Protein AF-0000000077531719 (afdb_homodimer)

Radius of gyration: 36.02 Å; Cα contacts (8 Å, |Δi|>4): 2587; chains: 2; bounding box: 90×114×97 Å

Nearest PDB structures (foldseek):
  4jne-assembly1_B  TM=6.162E-01  e=8.794E-23  Escherichia coli K-12
  5mb9-assembly1_A  TM=5.571E-01  e=6.504E-18  Thermochaetoides thermophila DSM 1495
  6w6e-assembly1_I  TM=7.374E-01  e=1.722E-14  Mycobacterium tuberculosis
  3i33-assembly1_A  TM=6.968E-01  e=6.895E-14  Homo sapiens
  7nhn-assembly1_R  TM=3.458E-01  e=5.278E+00  Listeria monocytogenes EGD-e

InterPro domains:
  IPR043129 ATPase, nucleotide binding domain [SSF53067] (8-414)

Organism: Fusarium solani (NCBI:txid169388)

Sequence (1212 aa):
MEEQPDLAISVDLGTTFTGVAWMRRGAPIQIVSDWPGSDDRGDRKVPTTLIYNADGSISSWGFMCADDDDTSPSKTRRDFFKIFLDPDMLAGAQQQGLSNAPRSVDEARQFVSDYLRKVYAHLKDSIEMRMGIKHVGGWKSMAVTFLFSVPTTWTSMAITNVFKGAIHDAGFGTEGPRHSALVDLTESEAAAVATLKTGAIDLKTNNIFLTVDAGGGTTDLALMRVTSTDANFPQMSPVAAVSGVGVGSSLIDRAFARLVAQRLAANPDFKLPIDFAARMARSPGFKSVKHKFGERVYMQQVYRILMEGVGYDVNHAGLQIENGRMLFSLQEIQALFDVQIEAITRRIIERLNWLTEKGHREQVEYIILSGGLGSSAYVREMLQQHLTSLQHPNARNIIVIPSQEPQLVVARGILENKRQMMEPGNKSVLSNWIARASYGVIVQEVYSPAKHFDEDVRVDPFERGKKWAINQIQWLIKKGDKVSPDAPIVHSFEIRLKEGDTTRAWDAEIVVSNNESDWLPRSLRQAGAMKLCSVKSNLAGIQQHQLVLKEKRGTCFRRGVRFYICRFDVRVIVAPADLRFELWFGGTKFSGNHQPIAVQWNAAGEMEEQPDLAISVDLGTTFTGVAWMRRGAPIQIVSDWPGSDDRGDRKVPTTLIYNADGSISSWGFMCADDDDTSPSKTRRDFFKIFLDPDMLAGAQQQGLSNAPRSVDEARQFVSDYLRKVYAHLKDSIEMRMGIKHVGGWKSMAVTFLFSVPTTWTSMAITNVFKGAIHDAGFGTEGPRHSALVDLTESEAAAVATLKTGAIDLKTNNIFLTVDAGGGTTDLALMRVTSTDANFPQMSPVAAVSGVGVGSSLIDRAFARLVAQRLAANPDFKLPIDFAARMARSPGFKSVKHKFGERVYMQQVYRILMEGVGYDVNHAGLQIENGRMLFSLQEIQALFDVQIEAITRRIIERLNWLTEKGHREQVEYIILSGGLGSSAYVREMLQQHLTSLQHPNARNIIVIPSQEPQLVVARGILENKRQMMEPGNKSVLSNWIARASYGVIVQEVYSPAKHFDEDVRVDPFERGKKWAINQIQWLIKKGDKVSPDAPIVHSFEIRLKEGDTTRAWDAEIVVSNNESDWLPRSLRQAGAMKLCSVKSNLAGIQQHQLVLKEKRGTCFRRGVRFYICRFDVRVIVAPADLRFELWFGGTKFSGNHQPIAVQWNAAGE

Foldseek 3Di:
DPDFFQKEKEWEDDQFKIWIWMAGFPGDIGACQQDPQDDPSRHRIWTLKFKAFLVGHTDDGTNVVVVVPCPPPGIAMAGRLLVVLDVVVLVVCVVVPPPRGDPHNVRSLVSLLVRLLVVVVVCQVVVQVVVVCPVVPGCQATQYEYEYAAALACLDLLSVVSNVVSNVSSPAQPRHPNTYYDYFYHLQLLLVLLQLLVCPDPDDAQAWAWEWQAAAFKIKIFIKGWHDNPNLFTAIATPDAIDMDGFHCVQLLVLQLVVLVVLCVVPVVDDDDPCQSNVQSVDPQVVVCLQCPQPPVPDDQKRWGARPPFAQPDDDVSQCDHRRTGIDGSVRSVVSVVVRLVVSLVVVVVVLVVCVVVPHQAAHAEYEFAYRNSNHNNSQVVSQVVQCVVCRRRHNNYHYHYDDNRHCSNNSSRVSQSSSCPDPVNAGNHQWHFRQWWKWWWDKAWDDCVVAVPFDKDADPQDPPTIIGGQFIDIQGHGGDIDGQVDWGKDKDKDKAADPDQFQKDKIWMKIFNDHRVDDDGGPVDPGIDTFKIKIAHPNLDDPVLWAWDWAPDDPPDHIGIITMAMWMWTWRDHNSDIDIFIGHPNHTDPSDPDRIDIGTDNPPD/DPDFFQKEKEWEDDQFKIWIWMDGFPGDIGAQQQDPQDDPSRHRIWTLKWKAFLVGHTDDGTNVVVVVPCPPPGIDMAGRLLVVLDVVVLVVCVVVPPPRGDPHNVRSLVSLLVRLLVVVVVCQVVVQVVVVCPVVPGCQATQYEYEYAAALACLDLLSVVSNVVSNVSSPAQPRHPNTYYDYFYHLQLLLVLLQLLVCPDPDDAQAWAWEWQAAAFKIKIFIKGWHDNPNLFTAIATPDAIDMDGFHCVQLLVLQLVVLVVLCVVPVVDDDDPCQSNVQSVDPQVVVCLQCPQPPVPDDQKRWGARPPFAQPDDDVSQCDHRRTGIDGSVRSVVSVVVRLVVSLVVVVVVLVVCVVVPHQAAHAEYEFAYRNSNHNNSQVVSQVVQCVVCRRRHNNYHYHYDDHRHCSNNSSRVSQSSSCPDPVNAGNHQWHFRQWWKWWWDKAWDDCVVAVPFDKDADPQDPPTIIGGQFIDIQDHGGDIGGQVDWGKDKDKDKAADPDQFQKDKIWMKIFNDHRVDDDGGPVDPGIDTFKIKIAHPNLDDPVLWAWDWAPDDPPDHIGIITMAMWMWTWRDHNSDIDIFIGHPNHTDPSDPDRIDIGTDNPPD

pLDDT: mean 87.87, std 9.48, range [34.75, 98.75]

Solvent-accessible surface area (backbone atoms only — not comparable to full-atom values): 63157 Å² total; per-residue (Å²): 125,83,80,77,49,49,32,42,35,21,41,29,79,36,44,48,41,30,25,38,24,36,28,42,66,92,32,57,81,42,72,51,25,76,55,70,63,37,54,67,58,54,46,55,54,39,44,39,38,40,27,27,37,75,87,67,48,78,69,37,43,31,42,37,40,78,75,45,72,66,77,41,85,56,40,47,73,42,54,50,41,63,58,25,46,38,60,68,54,37,51,52,39,54,73,72,58,49,84,69,56,64,98,41,47,66,49,15,33,48,53,49,14,55,51,44,28,54,50,47,56,48,48,53,55,52,52,24,42,46,36,68,30,57,88,72,69,40,66,45,85,39,32,33,37,37,36,28,49,39,60,46,67,65,79,48,64,52,44,49,50,51,50,50,49,21,44,47,73,28,47,54,34,61,84,20,94,50,26,36,63,46,63,48,39,28,38,30,56,13,34,44,43,28,55,63,66,43,43,56,47,89,71,50,67,66,40,27,36,34,34,37,37,22,20,38,48,35,27,22,35,29,43,35,28,29,69,34,66,45,88,84,62,40,25,28,32,58,77,48,70,67,39,47,45,86,45,32,43,51,57,33,38,50,47,48,19,47,54,47,42,53,42,45,67,75,38,72,86,63,84,66,66,91,61,44,31,59,49,47,42,68,26,70,49,44,41,30,49,63,43,31,41,55,36,77,92,63,63,52,68,63,45,73,30,69,37,86,86,47,41,54,80,40,66,38,77,90,63,34,27,53,48,20,16,38,54,40,45,43,66,60,56,47,54,43,48,47,62,55,50,50,53,53,50,50,54,52,49,51,54,50,49,49,37,53,76,72,66,50,78,65,53,35,45,36,34,36,24,17,20,63,43,28,64,20,49,36,52,47,52,51,50,39,52,54,46,54,72,60,50,40,90,44,27,64,73,49,42,68,28,54,44,78,61,26,74,46,26,39,18,48,6,48,48,52,35,50,54,39,34,69,36,95,81,52,45,51,33,56,56,34,42,48,35,83,42,18,36,26,34,56,38,71,38,76,58,38,70,90,80,41,67,90,52,56,70,43,73,44,91,83,44,84,91,42,44,27,25,48,54,24,45,48,71,77,41,43,32,65,38,78,42,36,78,89,55,61,47,75,42,78,46,77,43,78,35,54,79,83,62,73,81,40,66,45,75,42,42,33,30,36,24,79,46,55,63,90,63,59,54,60,31,71,86,39,76,63,62,40,75,42,31,37,39,37,38,55,43,70,70,61,54,75,86,76,35,44,78,43,74,46,81,38,58,102,89,42,83,48,55,61,33,32,38,43,67,36,31,42,32,39,38,66,47,84,57,36,79,44,78,44,44,27,44,90,90,33,73,49,67,75,47,98,62,30,62,42,77,48,70,46,67,76,89,118,125,84,81,77,49,48,32,41,35,21,39,30,81,37,44,48,42,28,25,39,23,36,30,41,67,95,31,56,81,40,71,52,23,75,53,69,63,33,49,70,51,53,47,55,52,38,44,39,39,40,28,26,37,76,87,68,45,78,68,36,45,31,42,38,40,77,73,47,69,68,75,44,86,53,42,47,74,43,58,50,42,62,59,25,46,36,62,67,54,37,51,53,41,55,72,71,60,48,84,69,56,64,99,40,46,66,51,15,34,48,54,48,15,56,51,45,28,55,51,46,54,49,48,54,55,52,51,24,43,45,37,68,29,56,90,74,68,40,66,45,87,39,33,34,36,36,37,28,49,40,60,47,67,62,78,49,64,53,44,48,49,50,48,51,50,23,44,47,72,27,47,54,33,59,83,19,93,50,26,36,62,43,62,46,39,27,39,30,57,13,35,44,44,28,54,63,67,44,43,57,46,89,70,49,66,67,40,28,35,34,33,38,37,23,21,38,47,35,27,22,34,29,41,35,28,29,69,34,66,45,88,85,63,42,25,27,31,58,76,49,67,67,39,47,45,86,44,33,44,49,56,34,39,51,48,47,18,48,55,47,41,52,42,46,68,74,38,73,86,64,85,65,66,89,60,44,33,58,49,48,43,69,27,69,47,44,42,29,49,64,45,32,41,56,35,77,93,63,64,53,68,63,45,74,31,68,37,86,82,48,42,54,79,41,66,36,77,89,64,34,27,53,50,20,16,37,55,41,44,42,67,59,56,47,54,44,49,46,60,55,48,50,54,54,49,49,54,51,50,51,53,51,49,48,38,53,74,73,66,51,78,65,52,35,46,36,35,37,23,17,18,64,44,29,63,20,48,37,52,46,51,50,51,39,52,53,47,54,71,59,50,40,90,43,27,64,76,48,42,68,27,55,44,79,61,27,74,46,26,40,19,48,7,48,47,53,34,50,52,40,36,69,37,95,81,52,45,51,33,56,55,34,41,49,34,84,40,20,35,27,36,56,37,70,39,77,56,38,71,90,81,41,68,92,50,56,72,44,73,44,89,82,42,86,90,44,45,28,25,49,55,24,46,49,71,78,42,43,32,66,37,78,42,36,77,88,53,61,46,74,44,79,46,77,42,78,33,55,80,84,61,74,79,41,64,45,77,42,42,31,29,36,26,78,46,56,62,91,62,59,51,59,31,71,87,38,76,62,61,40,74,41,30,36,39,35,38,54,42,68,70,63,53,74,86,76,35,45,78,44,74,46,79,40,58,101,86,40,82,49,54,61,33,32,39,44,66,36,33,43,31,39,38,66,47,84,57,36,79,43,78,44,45,27,44,90,89,32,75,50,67,74,46,98,62,30,62,42,76,47,70,46,70,76,91,119

Structure (mmCIF, N/CA/C/O backbone):
data_AF-0000000077531719-model_v1
#
loop_
_entity.id
_entity.type
_entity.pdbx_description
1 polymer 'Hsp70 protein'
#
loop_
_atom_site.group_PDB
_atom_site.id
_atom_site.type_symbol
_atom_site.label_atom_id
_atom_site.label_alt_id
_atom_site.label_comp_id
_atom_site.label_asym_id
_atom_site.label_entity_id
_atom_site.label_seq_id
_atom_site.pdbx_PDB_ins_code
_atom_site.Cartn_x
_atom_site.Cartn_y
_atom_site.Cartn_z
_atom_site.occupancy
_atom_site.B_iso_or_equiv
_atom_site.auth_seq_id
_atom_site.auth_comp_id
_atom_site.auth_asym_id
_atom_site.auth_atom_id
_atom_site.pdbx_PDB_model_num
ATOM 1 N N . MET A 1 1 ? 28.531 11.219 16.344 1 41.28 1 MET A N 1
ATOM 2 C CA . MET A 1 1 ? 27.594 10.922 15.266 1 41.28 1 MET A CA 1
ATOM 3 C C . MET A 1 1 ? 26.266 10.438 15.812 1 41.28 1 MET A C 1
ATOM 5 O O . MET A 1 1 ? 26.219 9.703 16.797 1 41.28 1 MET A O 1
ATOM 9 N N . GLU A 1 2 ? 25.266 11.18 15.578 1 58 2 GLU A N 1
ATOM 10 C CA . GLU A 1 2 ? 23.953 10.773 16.094 1 58 2 GLU A CA 1
ATOM 11 C C . GLU A 1 2 ? 23.672 9.305 15.781 1 58 2 GLU A C 1
ATOM 13 O O . GLU A 1 2 ? 24 8.82 14.695 1 58 2 GLU A O 1
ATOM 18 N N . GLU A 1 3 ? 23.406 8.531 16.766 1 75.81 3 GLU A N 1
ATOM 19 C CA . GLU A 1 3 ? 23.125 7.105 16.625 1 75.81 3 GLU A CA 1
ATOM 20 C C . GLU A 1 3 ? 22 6.855 15.633 1 75.81 3 GLU A C 1
ATOM 22 O O . GLU A 1 3 ? 20.938 7.492 15.711 1 75.81 3 GLU A O 1
ATOM 27 N N . GLN A 1 4 ? 22.344 6.141 14.617 1 88.75 4 GLN A N 1
ATOM 28 C CA . GLN A 1 4 ? 21.344 5.758 13.633 1 88.75 4 GLN A CA 1
ATOM 29 C C . GLN A 1 4 ? 20.312 4.816 14.242 1 88.75 4 GLN A C 1
ATOM 31 O O . GLN A 1 4 ? 20.656 3.896 14.992 1 88.75 4 GLN A O 1
ATOM 36 N N . PRO A 1 5 ? 19.109 5.105 14.016 1 94.81 5 PRO A N 1
ATOM 37 C CA . PRO A 1 5 ? 18.078 4.25 14.609 1 94.81 5 PRO A CA 1
ATOM 38 C C . PRO A 1 5 ? 18.016 2.865 13.961 1 94.81 5 PRO A C 1
ATOM 40 O O . PRO A 1 5 ? 18.281 2.727 12.766 1 94.81 5 PRO A O 1
ATOM 43 N N . ASP A 1 6 ? 17.656 1.848 14.789 1 95.5 6 ASP A N 1
ATOM 44 C CA . ASP A 1 6 ? 17.375 0.508 14.281 1 95.5 6 ASP A CA 1
ATOM 45 C C . ASP A 1 6 ? 16.031 0.477 13.539 1 95.5 6 ASP A C 1
ATOM 47 O O . ASP A 1 6 ? 15.875 -0.271 12.578 1 95.5 6 ASP A O 1
ATOM 51 N N . LEU A 1 7 ? 15.156 1.205 14.062 1 96.56 7 LEU A N 1
ATOM 52 C CA . LEU A 1 7 ? 13.781 1.271 13.57 1 96.56 7 LEU A CA 1
ATOM 53 C C . LEU A 1 7 ? 13.305 2.717 13.492 1 96.56 7 LEU A C 1
ATOM 55 O O . LEU A 1 7 ? 13.414 3.469 14.461 1 96.56 7 LEU A O 1
ATOM 59 N N . ALA A 1 8 ? 12.891 3.16 12.312 1 97.69 8 ALA A N 1
ATOM 60 C CA . ALA A 1 8 ? 12.289 4.473 12.109 1 97.69 8 ALA A CA 1
ATOM 61 C C . ALA A 1 8 ? 10.812 4.344 11.742 1 97.69 8 ALA A C 1
ATOM 63 O O . ALA A 1 8 ? 10.445 3.523 10.898 1 97.69 8 ALA A O 1
ATOM 64 N N . ILE A 1 9 ? 9.945 5.07 12.398 1 98.5 9 ILE A N 1
ATOM 65 C CA . ILE A 1 9 ? 8.5 5.043 12.18 1 98.5 9 ILE A CA 1
ATOM 66 C C . ILE A 1 9 ? 8 6.457 11.891 1 98.5 9 ILE A C 1
ATOM 68 O O . ILE A 1 9 ? 8.297 7.391 12.641 1 98.5 9 ILE A O 1
ATOM 72 N N . SER A 1 10 ? 7.348 6.648 10.789 1 98.56 10 SER A N 1
ATOM 73 C CA . SER A 1 10 ? 6.777 7.953 10.461 1 98.56 10 SER A CA 1
ATOM 74 C C . SER A 1 10 ? 5.266 7.961 10.664 1 98.56 10 SER A C 1
ATOM 76 O O . SER A 1 10 ? 4.582 7.004 10.297 1 98.56 10 SER A O 1
ATOM 78 N N . VAL A 1 11 ? 4.75 8.984 11.25 1 98.25 11 VAL A N 1
ATOM 79 C CA . VAL A 1 11 ? 3.324 9.148 11.508 1 98.25 11 VAL A CA 1
ATOM 80 C C . VAL A 1 11 ? 2.83 10.445 10.859 1 98.25 11 VAL A C 1
ATOM 82 O O . VAL A 1 11 ? 3.307 11.531 11.195 1 98.25 11 VAL A O 1
ATOM 85 N N . ASP A 1 12 ? 1.963 10.375 9.938 1 96.75 12 ASP A N 1
ATOM 86 C CA . ASP A 1 12 ? 1.23 11.5 9.367 1 96.75 12 ASP A CA 1
ATOM 87 C C . ASP A 1 12 ? -0.166 11.609 9.969 1 96.75 12 ASP A C 1
ATOM 89 O O . ASP A 1 12 ? -1.107 10.969 9.5 1 96.75 12 ASP A O 1
ATOM 93 N N . LEU A 1 13 ? -0.261 12.398 10.961 1 97 13 LEU A N 1
ATOM 94 C CA . LEU A 1 13 ? -1.559 12.641 11.586 1 97 13 LEU A CA 1
ATOM 95 C C . LEU A 1 13 ? -2.426 13.531 10.703 1 97 13 LEU A C 1
ATOM 97 O O . LEU A 1 13 ? -2.25 14.75 10.68 1 97 13 LEU A O 1
ATOM 101 N N . GLY A 1 14 ? -3.398 12.898 10.07 1 93.31 14 GLY A N 1
ATOM 102 C CA . GLY A 1 14 ? -4.266 13.664 9.195 1 93.31 14 GLY A CA 1
ATOM 103 C C . GLY A 1 14 ? -5.516 14.172 9.898 1 93.31 14 GLY A C 1
ATOM 104 O O . GLY A 1 14 ? -5.863 13.703 10.984 1 93.31 14 GLY A O 1
ATOM 105 N N . THR A 1 15 ? -6.145 15.117 9.219 1 91.94 15 THR A N 1
ATOM 106 C CA . THR A 1 15 ? -7.395 15.656 9.742 1 91.94 15 THR A CA 1
ATOM 107 C C . THR A 1 15 ? -8.484 14.586 9.734 1 91.94 15 THR A C 1
ATOM 109 O O . THR A 1 15 ? -9.25 14.469 10.688 1 91.94 15 THR A O 1
ATOM 112 N N . THR A 1 16 ? -8.531 13.797 8.672 1 92.5 16 THR A N 1
ATOM 113 C CA . THR A 1 16 ? -9.586 12.797 8.547 1 92.5 16 THR A CA 1
ATOM 114 C C . THR A 1 16 ? -9.023 11.391 8.734 1 92.5 16 THR A C 1
ATOM 116 O O . THR A 1 16 ? -9.688 10.531 9.312 1 92.5 16 THR A O 1
ATOM 119 N N . PHE A 1 17 ? -7.824 11.203 8.164 1 94 17 PHE A N 1
ATOM 120 C CA . PHE A 1 17 ? -7.203 9.883 8.266 1 94 17 PHE A CA 1
ATOM 121 C C . PHE A 1 17 ? -5.73 10.016 8.633 1 94 17 PHE A C 1
ATOM 123 O O . PHE A 1 17 ? -5.07 10.984 8.258 1 94 17 PHE A O 1
ATOM 130 N N . THR A 1 18 ? -5.227 9.016 9.328 1 96.75 18 THR A N 1
ATOM 131 C CA . THR A 1 18 ? -3.832 8.953 9.75 1 96.75 18 THR A CA 1
ATOM 132 C C . THR A 1 18 ? -3.104 7.805 9.07 1 96.75 18 THR A C 1
ATOM 134 O O . THR A 1 18 ? -3.639 6.695 8.969 1 96.75 18 THR A O 1
ATOM 137 N N . GLY A 1 19 ? -1.949 8.094 8.469 1 96.19 19 GLY A N 1
ATOM 138 C CA . GLY A 1 19 ? -1.115 7.078 7.84 1 96.19 19 GLY A CA 1
ATOM 139 C C . GLY A 1 19 ? 0.219 6.891 8.539 1 96.19 19 GLY A C 1
ATOM 140 O O . GLY A 1 19 ? 0.79 7.848 9.062 1 96.19 19 GLY A O 1
ATOM 141 N N . VAL A 1 20 ? 0.717 5.617 8.602 1 97.69 20 VAL A N 1
ATOM 142 C CA . VAL A 1 20 ? 1.971 5.301 9.281 1 97.69 20 VAL A CA 1
ATOM 143 C C . VAL A 1 20 ? 2.822 4.395 8.391 1 97.69 20 VAL A C 1
ATOM 145 O O . VAL A 1 20 ? 2.301 3.486 7.738 1 97.69 20 VAL A O 1
ATOM 148 N N . ALA A 1 21 ? 4.047 4.691 8.297 1 97.25 21 ALA A N 1
ATOM 149 C CA . ALA A 1 21 ? 5.043 3.83 7.664 1 97.25 21 ALA A CA 1
ATOM 150 C C . ALA A 1 21 ? 6.199 3.535 8.617 1 97.25 21 ALA A C 1
ATOM 152 O O . ALA A 1 21 ? 6.379 4.234 9.617 1 97.25 21 ALA A O 1
ATOM 153 N N . TRP A 1 22 ? 6.93 2.49 8.406 1 97.38 22 TRP A N 1
ATOM 154 C CA . TRP A 1 22 ? 8.086 2.166 9.227 1 97.38 22 TRP A CA 1
ATOM 155 C C . TRP A 1 22 ? 9.172 1.475 8.406 1 97.38 22 TRP A C 1
ATOM 157 O O . TRP A 1 22 ? 8.906 0.997 7.301 1 97.38 22 TRP A O 1
ATOM 167 N N . MET A 1 23 ? 10.391 1.499 8.852 1 95.31 23 MET A N 1
ATOM 168 C CA . MET A 1 23 ? 11.516 0.891 8.141 1 95.31 23 MET A CA 1
ATOM 169 C C . MET A 1 23 ? 12.609 0.479 9.125 1 95.31 23 MET A C 1
ATOM 171 O O . MET A 1 23 ? 12.922 1.216 10.062 1 95.31 23 MET A O 1
ATOM 175 N N . ARG A 1 24 ? 13.125 -0.724 8.977 1 93.12 24 ARG A N 1
ATOM 176 C CA . ARG A 1 24 ? 14.359 -1.146 9.633 1 93.12 24 ARG A CA 1
ATOM 177 C C . ARG A 1 24 ? 15.578 -0.612 8.891 1 93.12 24 ARG A C 1
ATOM 179 O O . ARG A 1 24 ? 15.539 -0.404 7.676 1 93.12 24 ARG A O 1
ATOM 186 N N . ARG A 1 25 ? 16.594 -0.442 9.688 1 90.88 25 ARG A N 1
ATOM 187 C CA . ARG A 1 25 ? 17.828 0.017 9.07 1 90.88 25 ARG A CA 1
ATOM 188 C C . ARG A 1 25 ? 18.25 -0.906 7.93 1 90.88 25 ARG A C 1
ATOM 190 O O . ARG A 1 25 ? 18.344 -2.121 8.109 1 90.88 25 ARG A O 1
ATOM 197 N N . GLY A 1 26 ? 18.359 -0.338 6.785 1 85.94 26 GLY A N 1
ATOM 198 C CA . GLY A 1 26 ? 18.828 -1.097 5.637 1 85.94 26 GLY A CA 1
ATOM 199 C C . GLY A 1 26 ? 17.734 -1.841 4.914 1 85.94 26 GLY A C 1
ATOM 200 O O . GLY A 1 26 ? 17.984 -2.525 3.92 1 85.94 26 GLY A O 1
ATOM 201 N N . ALA A 1 27 ? 16.516 -1.746 5.367 1 88.69 27 ALA A N 1
ATOM 202 C CA . ALA A 1 27 ? 15.383 -2.449 4.77 1 88.69 27 ALA A CA 1
ATOM 203 C C . ALA A 1 27 ? 14.422 -1.472 4.09 1 88.69 27 ALA A C 1
ATOM 205 O O . ALA A 1 27 ? 14.469 -0.267 4.348 1 88.69 27 ALA A O 1
ATOM 206 N N . PRO A 1 28 ? 13.609 -1.944 3.182 1 89.44 28 PRO A N 1
ATOM 207 C CA . PRO A 1 28 ? 12.656 -1.067 2.506 1 89.44 28 PRO A CA 1
ATOM 208 C C . PRO A 1 28 ? 11.578 -0.536 3.449 1 89.44 28 PRO A C 1
ATOM 210 O O . PRO A 1 28 ? 11.312 -1.134 4.496 1 89.44 28 PRO A O 1
ATOM 213 N N . ILE A 1 29 ? 10.977 0.582 3.033 1 93.94 29 ILE A N 1
ATOM 214 C CA . ILE A 1 29 ? 9.891 1.195 3.791 1 93.94 29 ILE A CA 1
ATOM 215 C C . ILE A 1 29 ? 8.656 0.301 3.738 1 93.94 29 ILE A C 1
ATOM 217 O O . ILE A 1 29 ? 8.312 -0.233 2.68 1 93.94 29 ILE A O 1
ATOM 221 N N . GLN A 1 30 ? 8.055 0.119 4.871 1 93 30 GLN A N 1
ATOM 222 C CA . GLN A 1 30 ? 6.82 -0.652 5.008 1 93 30 GLN A CA 1
ATOM 223 C C . GLN A 1 30 ? 5.664 0.236 5.453 1 93 30 GLN A C 1
ATOM 225 O O . GLN A 1 30 ? 5.863 1.211 6.18 1 93 30 GLN A O 1
ATOM 230 N N . ILE A 1 31 ? 4.441 -0.12 5.004 1 91.88 31 ILE A N 1
ATOM 231 C CA . ILE A 1 31 ? 3.246 0.633 5.363 1 91.88 31 ILE A CA 1
ATOM 232 C C . ILE A 1 31 ? 2.412 -0.166 6.359 1 91.88 31 ILE A C 1
ATOM 234 O O . ILE A 1 31 ? 2.281 -1.386 6.234 1 91.88 31 ILE A O 1
ATOM 238 N N . VAL A 1 32 ? 1.886 0.484 7.379 1 93.31 32 VAL A N 1
ATOM 239 C CA . VAL A 1 32 ? 0.962 -0.163 8.305 1 93.31 32 VAL A CA 1
ATOM 240 C C . VAL A 1 32 ? -0.431 -0.23 7.684 1 93.31 32 VAL A C 1
ATOM 242 O O . VAL A 1 32 ? -0.997 0.796 7.297 1 93.31 32 VAL A O 1
ATOM 245 N N . SER A 1 33 ? -0.931 -1.435 7.562 1 88.88 33 SER A N 1
ATOM 246 C CA . SER A 1 33 ? -2.225 -1.591 6.902 1 88.88 33 SER A CA 1
ATOM 247 C C . SER A 1 33 ? -3.125 -2.549 7.676 1 88.88 33 SER A C 1
ATOM 249 O O . SER A 1 33 ? -4.176 -2.959 7.18 1 88.88 33 SER A O 1
ATOM 251 N N . ASP A 1 34 ? -2.748 -2.951 8.859 1 88.44 34 ASP A N 1
ATOM 252 C CA . ASP A 1 34 ? -3.531 -3.889 9.656 1 88.44 34 ASP A CA 1
ATOM 253 C C . ASP A 1 34 ? -4.242 -3.174 10.805 1 88.44 34 ASP A C 1
ATOM 255 O O . ASP A 1 34 ? -4.211 -3.637 11.945 1 88.44 34 ASP A O 1
ATOM 259 N N . TRP A 1 35 ? -4.914 -2.143 10.492 1 91.94 35 TRP A N 1
ATOM 260 C CA . TRP A 1 35 ? -5.57 -1.333 11.516 1 91.94 35 TRP A CA 1
ATOM 261 C C . TRP A 1 35 ? -6.758 -2.078 12.117 1 91.94 35 TRP A C 1
ATOM 263 O O . TRP A 1 35 ? -7.5 -2.754 11.406 1 91.94 35 TRP A O 1
ATOM 273 N N . PRO A 1 36 ? -6.98 -1.907 13.398 1 90 36 PRO A N 1
ATOM 274 C CA . PRO A 1 36 ? -8.086 -2.602 14.055 1 90 36 PRO A CA 1
ATOM 275 C C . PRO A 1 36 ? -9.453 -2.174 13.523 1 90 36 PRO A C 1
ATOM 277 O O . PRO A 1 36 ? -9.711 -0.979 13.375 1 90 36 PRO A O 1
ATOM 280 N N . GLY A 1 37 ? -10.227 -3.109 13.242 1 87.56 37 GLY A N 1
ATOM 281 C CA . GLY A 1 37 ? -11.602 -2.838 12.859 1 87.56 37 GLY A CA 1
ATOM 282 C C . GLY A 1 37 ? -11.758 -2.564 11.375 1 87.56 37 GLY A C 1
ATOM 283 O O . GLY A 1 37 ? -12.867 -2.357 10.891 1 87.56 37 GLY A O 1
ATOM 284 N N . SER A 1 38 ? -10.672 -2.568 10.641 1 85.94 38 SER A N 1
ATOM 285 C CA . SER A 1 38 ? -10.758 -2.301 9.211 1 85.94 38 SER A CA 1
ATOM 286 C C . SER A 1 38 ? -11.414 -3.461 8.469 1 85.94 38 SER A C 1
ATOM 288 O O . SER A 1 38 ? -11.195 -4.625 8.812 1 85.94 38 SER A O 1
ATOM 290 N N . ASP A 1 39 ? -12.234 -3.234 7.434 1 74.31 39 ASP A N 1
ATOM 291 C CA . ASP A 1 39 ? -12.977 -4.246 6.684 1 74.31 39 ASP A CA 1
ATOM 292 C C . ASP A 1 39 ? -12.07 -4.961 5.684 1 74.31 39 ASP A C 1
ATOM 294 O O . ASP A 1 39 ? -12.391 -6.059 5.223 1 74.31 39 ASP A O 1
ATOM 298 N N . ASP A 1 40 ? -11.109 -4.387 5.09 1 63.66 40 ASP A N 1
ATOM 299 C CA . ASP A 1 40 ? -10.328 -5.008 4.027 1 63.66 40 ASP A CA 1
ATOM 300 C C . ASP A 1 40 ? -8.859 -5.141 4.43 1 63.66 40 ASP A C 1
ATOM 302 O O . ASP A 1 40 ? -8.047 -5.66 3.664 1 63.66 40 ASP A O 1
ATOM 306 N N . ARG A 1 41 ? -8.531 -5.391 5.551 1 59.38 41 ARG A N 1
ATOM 307 C CA . ARG A 1 41 ? -7.172 -5.461 6.082 1 59.38 41 ARG A CA 1
ATOM 308 C C . ARG A 1 41 ? -6.18 -4.789 5.137 1 59.38 41 ARG A C 1
ATOM 310 O O . ARG A 1 41 ? -4.969 -4.938 5.293 1 59.38 41 ARG A O 1
ATOM 317 N N . GLY A 1 42 ? -6.727 -4.078 4.297 1 65.56 42 GLY A N 1
ATOM 318 C CA . GLY A 1 42 ? -5.809 -3.43 3.377 1 65.56 42 GLY A CA 1
ATOM 319 C C . GLY A 1 42 ? -5.902 -1.915 3.406 1 65.56 42 GLY A C 1
ATOM 320 O O . GLY A 1 42 ? -5.332 -1.236 2.547 1 65.56 42 GLY A O 1
ATOM 321 N N . ASP A 1 43 ? -6.566 -1.521 4.477 1 79 43 ASP A N 1
ATOM 322 C CA . ASP A 1 43 ? -6.652 -0.066 4.551 1 79 43 ASP A CA 1
ATOM 323 C C . ASP A 1 43 ? -5.32 0.541 4.988 1 79 43 ASP A C 1
ATOM 325 O O . ASP A 1 43 ? -4.781 0.18 6.035 1 79 43 ASP A O 1
ATOM 329 N N . ARG A 1 44 ? -4.887 1.475 4.285 1 87.31 44 ARG A N 1
ATOM 330 C CA . ARG A 1 44 ? -3.527 1.97 4.473 1 87.31 44 ARG A CA 1
ATOM 331 C C . ARG A 1 44 ? -3.51 3.189 5.387 1 87.31 44 ARG A C 1
ATOM 333 O O . ARG A 1 44 ? -2.441 3.67 5.77 1 87.31 44 ARG A O 1
ATOM 340 N N . LYS A 1 45 ? -4.68 3.701 5.723 1 91.81 45 LYS A N 1
ATOM 341 C CA . LYS A 1 45 ? -4.828 4.758 6.723 1 91.81 45 LYS A CA 1
ATOM 342 C C . LYS A 1 45 ? -5.969 4.445 7.684 1 91.81 45 LYS A C 1
ATOM 344 O O . LYS A 1 45 ? -6.828 3.613 7.391 1 91.81 45 LYS A O 1
ATOM 349 N N . VAL A 1 46 ? -5.961 5.051 8.797 1 94.81 46 VAL A N 1
ATOM 350 C CA . VAL A 1 46 ? -6.992 4.844 9.805 1 94.81 46 VAL A CA 1
ATOM 351 C C . VAL A 1 46 ? -7.711 6.164 10.094 1 94.81 46 VAL A C 1
ATOM 353 O O . VAL A 1 46 ? -7.078 7.223 10.141 1 94.81 46 VAL A O 1
ATOM 356 N N . PRO A 1 47 ? -9.07 6.117 10.211 1 93.81 47 PRO A N 1
ATOM 357 C CA . PRO A 1 47 ? -9.797 7.352 10.508 1 93.81 47 PRO A CA 1
ATOM 358 C C . PRO A 1 47 ? -9.297 8.031 11.781 1 93.81 47 PRO A C 1
ATOM 360 O O . PRO A 1 47 ? -9.039 7.363 12.789 1 93.81 47 PRO A O 1
ATOM 363 N N . THR A 1 48 ? -9.148 9.352 11.68 1 96.5 48 THR A N 1
ATOM 364 C CA . THR A 1 48 ? -8.789 10.148 12.844 1 96.5 48 THR A CA 1
ATOM 365 C C . THR A 1 48 ? -10.039 10.523 13.648 1 96.5 48 THR A C 1
ATOM 367 O O . THR A 1 48 ? -10.492 11.664 13.594 1 96.5 48 THR A O 1
ATOM 370 N N . THR A 1 49 ? -10.539 9.531 14.391 1 95.38 49 THR A N 1
ATOM 371 C CA . THR A 1 49 ? -11.805 9.68 15.094 1 95.38 49 THR A CA 1
ATOM 372 C C . THR A 1 49 ? -11.773 8.961 16.438 1 95.38 49 THR A C 1
ATOM 374 O O . THR A 1 49 ? -11.141 7.906 16.562 1 95.38 49 THR A O 1
ATOM 377 N N . LEU A 1 50 ? -12.422 9.602 17.391 1 96.19 50 LEU A N 1
ATOM 378 C CA . LEU A 1 50 ? -12.609 9.023 18.719 1 96.19 50 LEU A CA 1
ATOM 379 C C . LEU A 1 50 ? -14.078 9.062 19.125 1 96.19 50 LEU A C 1
ATOM 381 O O . LEU A 1 50 ? -14.805 9.992 18.766 1 96.19 50 LEU A O 1
ATOM 385 N N . ILE A 1 51 ? -14.484 8.047 19.828 1 95.06 51 ILE A N 1
ATOM 386 C CA . ILE A 1 51 ? -15.758 8.086 20.547 1 95.06 51 ILE A CA 1
ATOM 387 C C . ILE A 1 51 ? -15.508 7.871 22.031 1 95.06 51 ILE A C 1
ATOM 389 O O . ILE A 1 51 ? -14.836 6.918 22.422 1 95.06 51 ILE A O 1
ATOM 393 N N . TYR A 1 52 ? -16 8.82 22.812 1 95 52 TYR A N 1
ATOM 394 C CA . TYR A 1 52 ? -15.852 8.758 24.266 1 95 52 TYR A CA 1
ATOM 395 C C . TYR A 1 52 ? -17.125 8.258 24.922 1 95 52 TYR A C 1
ATOM 397 O O . TYR A 1 52 ? -18.234 8.539 24.438 1 95 52 TYR A O 1
ATOM 405 N N . ASN A 1 53 ? -16.938 7.52 26.047 1 94 53 ASN A N 1
ATOM 406 C CA . ASN A 1 53 ? -18.047 7.234 26.953 1 94 53 ASN A CA 1
ATOM 407 C C . ASN A 1 53 ? -18.391 8.445 27.812 1 94 53 ASN A C 1
ATOM 409 O O . ASN A 1 53 ? -17.656 9.438 27.812 1 94 53 ASN A O 1
ATOM 413 N N . ALA A 1 54 ? -19.516 8.305 28.516 1 91.44 54 ALA A N 1
ATOM 414 C CA . ALA A 1 54 ? -19.984 9.391 29.359 1 91.44 54 ALA A CA 1
ATOM 415 C C . ALA A 1 54 ? -18.969 9.703 30.469 1 91.44 54 ALA A C 1
ATOM 417 O O . ALA A 1 54 ? -18.828 10.859 30.875 1 91.44 54 ALA A O 1
ATOM 418 N N . ASP A 1 55 ? -18.219 8.758 30.859 1 93.38 55 ASP A N 1
ATOM 419 C CA . ASP A 1 55 ? -17.281 8.938 31.969 1 93.38 55 ASP A CA 1
ATOM 420 C C . ASP A 1 55 ? -15.945 9.484 31.469 1 93.38 55 ASP A C 1
ATOM 422 O O . ASP A 1 55 ? -15 9.617 32.25 1 93.38 55 ASP A O 1
ATOM 426 N N . GLY A 1 56 ? -15.844 9.688 30.188 1 92.56 56 GLY A N 1
ATOM 427 C CA . GLY A 1 56 ? -14.641 10.289 29.641 1 92.56 56 GLY A CA 1
ATOM 428 C C . GLY A 1 56 ? -13.648 9.258 29.125 1 92.56 56 GLY A C 1
ATOM 429 O O . GLY A 1 56 ? -12.641 9.617 28.516 1 92.56 56 GLY A O 1
ATOM 430 N N . SER A 1 57 ? -13.984 8.07 29.359 1 95.38 57 SER A N 1
ATOM 431 C CA . SER A 1 57 ? -13.109 7.031 28.828 1 95.38 57 SER A CA 1
ATOM 432 C C . SER A 1 57 ? -13.359 6.812 27.328 1 95.38 57 SER A C 1
ATOM 434 O O . SER A 1 57 ? -14.438 7.125 26.828 1 95.38 57 SER A O 1
ATOM 436 N N . ILE A 1 58 ? -12.383 6.328 26.656 1 95.62 58 ILE A N 1
ATOM 437 C CA . ILE A 1 58 ? -12.5 6.094 25.219 1 95.62 58 ILE A CA 1
ATOM 438 C C . ILE A 1 58 ? -13.32 4.828 24.969 1 95.62 58 ILE A C 1
ATOM 440 O O . ILE A 1 58 ? -12.977 3.754 25.469 1 95.62 58 ILE A O 1
ATOM 444 N N . SER A 1 59 ? -14.359 4.945 24.203 1 93.94 59 SER A N 1
ATOM 445 C CA . SER A 1 59 ? -15.188 3.811 23.812 1 93.94 59 SER A CA 1
ATOM 446 C C . SER A 1 59 ? -14.609 3.107 22.594 1 93.94 59 SER A C 1
ATOM 448 O O . SER A 1 59 ? -14.539 1.877 22.547 1 93.94 59 SER A O 1
ATOM 450 N N . SER A 1 60 ? -14.312 3.85 21.562 1 94.12 60 SER A N 1
ATOM 451 C CA . SER A 1 60 ? -13.758 3.307 20.328 1 94.12 60 SER A CA 1
ATOM 452 C C . SER A 1 60 ? -12.914 4.348 19.594 1 94.12 60 SER A C 1
ATOM 454 O O . SER A 1 60 ? -12.969 5.535 19.922 1 94.12 60 SER A O 1
ATOM 456 N N . TRP A 1 61 ? -12.102 3.916 18.688 1 96.12 61 TRP A N 1
ATOM 457 C CA . TRP A 1 61 ? -11.281 4.801 17.859 1 96.12 61 TRP A CA 1
ATOM 458 C C . TRP A 1 61 ? -11.102 4.23 16.453 1 96.12 61 TRP A C 1
ATOM 460 O O . TRP A 1 61 ? -11.32 3.039 16.234 1 96.12 61 TRP A O 1
ATOM 470 N N . GLY A 1 62 ? -10.711 5.07 15.508 1 94.25 62 GLY A N 1
ATOM 471 C CA . GLY A 1 62 ? -10.43 4.613 14.156 1 94.25 62 GLY A CA 1
ATOM 472 C C . GLY A 1 62 ? -11.609 3.932 13.492 1 94.25 62 GLY A C 1
ATOM 473 O O . GLY A 1 62 ? -12.727 4.445 13.531 1 94.25 62 GLY A O 1
ATOM 474 N N . PHE A 1 63 ? -11.375 2.834 12.898 1 90.5 63 PHE A N 1
ATOM 475 C CA . PHE A 1 63 ? -12.398 2.119 12.148 1 90.5 63 PHE A CA 1
ATOM 476 C C . PHE A 1 63 ? -13.484 1.589 13.078 1 90.5 63 PHE A C 1
ATOM 478 O O . PHE A 1 63 ? -14.633 1.426 12.664 1 90.5 63 PHE A O 1
ATOM 485 N N . MET A 1 64 ? -13.164 1.387 14.273 1 89.75 64 MET A N 1
ATOM 486 C CA . MET A 1 64 ? -14.102 0.803 15.227 1 89.75 64 MET A CA 1
ATOM 487 C C . MET A 1 64 ? -15.234 1.771 15.539 1 89.75 64 MET A C 1
ATOM 489 O O . MET A 1 64 ? -16.281 1.363 16.031 1 89.75 64 MET A O 1
ATOM 493 N N . CYS A 1 65 ? -15.039 3.002 15.273 1 90.06 65 CYS A N 1
ATOM 494 C CA . CYS A 1 65 ? -16.062 4.004 15.539 1 90.06 65 CYS A CA 1
ATOM 495 C C . CYS A 1 65 ? -17.297 3.771 14.664 1 90.06 65 CYS A C 1
ATOM 497 O O . CYS A 1 65 ? -18.406 4.133 15.047 1 90.06 65 CYS A O 1
ATOM 499 N N . ALA A 1 66 ? -17.078 3.186 13.516 1 80.44 66 ALA A N 1
ATOM 500 C CA . ALA A 1 66 ? -18.172 2.959 12.586 1 80.44 66 ALA A CA 1
ATOM 501 C C . ALA A 1 66 ? -19.203 1.999 13.18 1 80.44 66 ALA A C 1
ATOM 503 O O . ALA A 1 66 ? -20.406 2.137 12.938 1 80.44 66 ALA A O 1
ATOM 504 N N . ASP A 1 67 ? -18.797 1.075 13.945 1 76.12 67 ASP A N 1
ATOM 505 C CA . ASP A 1 67 ? -19.672 0.052 14.523 1 76.12 67 ASP A CA 1
ATOM 506 C C . ASP A 1 67 ? -20.188 0.482 15.898 1 76.12 67 ASP A C 1
ATOM 508 O O . ASP A 1 67 ? -20.984 -0.22 16.516 1 76.12 67 ASP A O 1
ATOM 512 N N . ASP A 1 68 ? -19.594 1.487 16.359 1 80.5 68 ASP A N 1
ATOM 513 C CA . ASP A 1 68 ? -19.938 1.938 17.703 1 80.5 68 ASP A CA 1
ATOM 514 C C . ASP A 1 68 ? -21.156 2.85 17.688 1 80.5 68 ASP A C 1
ATOM 516 O O . ASP A 1 68 ? -21.203 3.836 16.953 1 80.5 68 ASP A O 1
ATOM 520 N N . ASP A 1 69 ? -22.359 2.221 18.062 1 65.25 69 ASP A N 1
ATOM 521 C CA . ASP A 1 69 ? -23.656 2.869 18.062 1 65.25 69 ASP A CA 1
ATOM 522 C C . ASP A 1 69 ? -23.562 4.305 18.562 1 65.25 69 ASP A C 1
ATOM 524 O O . ASP A 1 69 ? -23.688 4.559 19.766 1 65.25 69 ASP A O 1
ATOM 528 N N . ASP A 1 70 ? -23.188 5.18 17.812 1 60.16 70 ASP A N 1
ATOM 529 C CA . ASP A 1 70 ? -22.984 6.582 18.172 1 60.16 70 ASP A CA 1
ATOM 530 C C . ASP A 1 70 ? -24.297 7.234 18.609 1 60.16 70 ASP A C 1
ATOM 532 O O . ASP A 1 70 ? -24.297 8.328 19.172 1 60.16 70 ASP A O 1
ATOM 536 N N . THR A 1 71 ? -25.359 6.418 18.5 1 61.56 71 THR A N 1
ATOM 537 C CA . THR A 1 71 ? -26.625 7.094 18.766 1 61.56 71 THR A CA 1
ATOM 538 C C . THR A 1 71 ? -26.938 7.102 20.266 1 61.56 71 THR A C 1
ATOM 540 O O . THR A 1 71 ? -27.906 7.711 20.688 1 61.56 71 THR A O 1
ATOM 543 N N . SER A 1 72 ? -26.094 6.469 20.844 1 68.12 72 SER A N 1
ATOM 544 C CA . SER A 1 72 ? -26.359 6.551 22.266 1 68.12 72 SER A CA 1
ATOM 545 C C . SER A 1 72 ? -26.031 7.934 22.812 1 68.12 72 SER A C 1
ATOM 547 O O . SER A 1 72 ? -24.953 8.477 22.547 1 68.12 72 SER A O 1
ATOM 549 N N . PRO A 1 73 ? -27.031 8.484 23.391 1 73.19 73 PRO A N 1
ATOM 550 C CA . PRO A 1 73 ? -26.828 9.82 23.953 1 73.19 73 PRO A CA 1
ATOM 551 C C . PRO A 1 73 ? -25.656 9.891 24.938 1 73.19 73 PRO A C 1
ATOM 553 O O . PRO A 1 73 ? -25.156 10.977 25.219 1 73.19 73 PRO A O 1
ATOM 556 N N . SER A 1 74 ? -25.219 8.82 25.281 1 84.75 74 SER A N 1
ATOM 557 C CA . SER A 1 74 ? -24.188 8.82 26.312 1 84.75 74 SER A CA 1
ATOM 558 C C . SER A 1 74 ? -22.797 8.82 25.703 1 84.75 74 SER A C 1
ATOM 560 O O . SER A 1 74 ? -21.797 9.039 26.406 1 84.75 74 SER A O 1
ATOM 562 N N . LYS A 1 75 ? -22.688 8.766 24.438 1 89.5 75 LYS A N 1
ATOM 563 C CA . LYS A 1 75 ? -21.375 8.727 23.812 1 89.5 75 LYS A CA 1
ATOM 564 C C . LYS A 1 75 ? -21.125 9.969 22.969 1 89.5 75 LYS A C 1
ATOM 566 O O . LYS A 1 75 ? -22.078 10.586 22.469 1 89.5 75 LYS A O 1
ATOM 571 N N . THR A 1 76 ? -19.922 10.414 22.953 1 90.56 76 THR A N 1
ATOM 572 C CA . THR A 1 76 ? -19.578 11.617 22.188 1 90.56 76 THR A CA 1
ATOM 573 C C . THR A 1 76 ? -18.5 11.312 21.156 1 90.56 76 THR A C 1
ATOM 575 O O . THR A 1 76 ? -17.422 10.812 21.484 1 90.56 76 THR A O 1
ATOM 578 N N . ARG A 1 77 ? -18.828 11.648 19.953 1 90.75 77 ARG A N 1
ATOM 579 C CA . ARG A 1 77 ? -17.891 11.469 18.859 1 90.75 77 ARG A CA 1
ATOM 580 C C . ARG A 1 77 ? -17.047 12.719 18.656 1 90.75 77 ARG A C 1
ATOM 582 O O . ARG A 1 77 ? -17.547 13.844 18.734 1 90.75 77 ARG A O 1
ATOM 589 N N . ARG A 1 78 ? -15.742 12.578 18.484 1 93 78 ARG A N 1
ATOM 590 C CA . ARG A 1 78 ? -14.828 13.688 18.234 1 93 78 ARG A CA 1
ATOM 591 C C . ARG A 1 78 ? -14.078 13.484 16.922 1 93 78 ARG A C 1
ATOM 593 O O . ARG A 1 78 ? -13.438 12.445 16.719 1 93 78 ARG A O 1
ATOM 600 N N . ASP A 1 79 ? -14.234 14.445 15.992 1 90.62 79 ASP A N 1
ATOM 601 C CA . ASP A 1 79 ? -13.531 14.492 14.719 1 90.62 79 ASP A CA 1
ATOM 602 C C . ASP A 1 79 ? -12.789 15.812 14.547 1 90.62 79 ASP A C 1
ATOM 604 O O . ASP A 1 79 ? -12.977 16.75 15.328 1 90.62 79 ASP A O 1
ATOM 608 N N . PHE A 1 80 ? -11.82 15.922 13.68 1 89.75 80 PHE A N 1
ATOM 609 C CA . PHE A 1 80 ? -11.156 17.125 13.203 1 89.75 80 PHE A CA 1
ATOM 610 C C . PHE A 1 80 ? -10.391 17.812 14.328 1 89.75 80 PHE A C 1
ATOM 612 O O . PHE A 1 80 ? -10.109 19.016 14.258 1 89.75 80 PHE A O 1
ATOM 619 N N . PHE A 1 81 ? -10.102 17.125 15.352 1 93.94 81 PHE A N 1
ATOM 620 C CA . PHE A 1 81 ? -9.523 17.766 16.516 1 93.94 81 PHE A CA 1
ATOM 621 C C . PHE A 1 81 ? -8.094 18.219 16.234 1 93.94 81 PHE A C 1
ATOM 623 O O . PHE A 1 81 ? -7.57 19.109 16.922 1 93.94 81 PHE A O 1
ATOM 630 N N . LYS A 1 82 ? -7.496 17.641 15.227 1 92.81 82 LYS A N 1
ATOM 631 C CA . LYS A 1 82 ? -6.137 18.031 14.859 1 92.81 82 LYS A CA 1
ATOM 632 C C . LYS A 1 82 ? -6.07 19.516 14.5 1 92.81 82 LYS A C 1
ATOM 634 O O . LYS A 1 82 ? -5.137 20.219 14.898 1 92.81 82 LYS A O 1
ATOM 639 N N . ILE A 1 83 ? -6.988 20.031 13.734 1 88.62 83 ILE A N 1
ATOM 640 C CA . ILE A 1 83 ? -6.93 21.375 13.203 1 88.62 83 ILE A CA 1
ATOM 641 C C . ILE A 1 83 ? -7.145 22.391 14.328 1 88.62 83 ILE A C 1
ATOM 643 O O . ILE A 1 83 ? -6.762 23.562 14.203 1 88.62 83 ILE A O 1
ATOM 647 N N . PHE A 1 84 ? -7.66 21.953 15.422 1 92 84 PHE A N 1
ATOM 648 C CA . PHE A 1 84 ? -8.016 22.859 16.5 1 92 84 PHE A CA 1
ATOM 649 C C . PHE A 1 84 ? -6.844 23.047 17.469 1 92 84 PHE A C 1
ATOM 651 O O . PHE A 1 84 ? -6.957 23.766 18.453 1 92 84 PHE A O 1
ATOM 658 N N . LEU A 1 85 ? -5.75 22.391 17.125 1 93.56 85 LEU A N 1
ATOM 659 C CA . LEU A 1 85 ? -4.52 22.75 17.812 1 93.56 85 LEU A CA 1
ATOM 660 C C . LEU A 1 85 ? -4.09 24.172 17.484 1 93.56 85 LEU A C 1
ATOM 662 O O . LEU A 1 85 ? -3.297 24.766 18.219 1 93.56 85 LEU A O 1
ATOM 666 N N . ASP A 1 86 ? -4.527 24.609 16.359 1 89.38 86 ASP A N 1
ATOM 667 C CA . ASP A 1 86 ? -4.375 26.016 15.992 1 89.38 86 ASP A CA 1
ATOM 668 C C . ASP A 1 86 ? -5.453 26.859 16.656 1 89.38 86 ASP A C 1
ATOM 670 O O . ASP A 1 86 ? -6.637 26.75 16.328 1 89.38 86 ASP A O 1
ATOM 674 N N . PRO A 1 87 ? -5.066 27.766 17.469 1 89.25 87 PRO A N 1
ATOM 675 C CA . PRO A 1 87 ? -6.059 28.562 18.188 1 89.25 87 PRO A CA 1
ATOM 676 C C . PRO A 1 87 ? -6.945 29.391 17.266 1 89.25 87 PRO A C 1
ATOM 678 O O . PRO A 1 87 ? -8.117 29.625 17.578 1 89.25 87 PRO A O 1
ATOM 681 N N . ASP A 1 88 ? -6.375 29.875 16.188 1 85.38 88 ASP A N 1
ATOM 682 C CA . ASP A 1 88 ? -7.168 30.672 15.25 1 85.38 88 ASP A CA 1
ATOM 683 C C . ASP A 1 88 ? -8.281 29.828 14.625 1 85.38 88 ASP A C 1
ATOM 685 O O . ASP A 1 88 ? -9.398 30.312 14.438 1 85.38 88 ASP A O 1
ATOM 689 N N . MET A 1 89 ? -7.941 28.641 14.281 1 85.5 89 MET A N 1
ATOM 690 C CA . MET A 1 89 ? -8.945 27.734 13.719 1 85.5 89 MET A CA 1
ATOM 691 C C . MET A 1 89 ? -10.023 27.406 14.742 1 85.5 89 MET A C 1
ATOM 693 O O . MET A 1 89 ? -11.195 27.281 14.398 1 85.5 89 MET A O 1
ATOM 697 N N . LEU A 1 90 ? -9.633 27.203 15.945 1 90.88 90 LEU A N 1
ATOM 698 C CA . LEU A 1 90 ? -10.586 26.906 17.016 1 90.88 90 LEU A CA 1
ATOM 699 C C . LEU A 1 90 ? -11.531 28.078 17.25 1 90.88 90 LEU A C 1
ATOM 701 O O . LEU A 1 90 ? -12.75 27.891 17.359 1 90.88 90 LEU A O 1
ATOM 705 N N . ALA A 1 91 ? -10.938 29.25 17.312 1 90.12 91 ALA A N 1
ATOM 706 C CA . ALA A 1 91 ? -11.734 30.453 17.516 1 90.12 91 ALA A CA 1
ATOM 707 C C . ALA A 1 91 ? -12.742 30.641 16.391 1 90.12 91 ALA A C 1
ATOM 709 O O . ALA A 1 91 ? -13.898 31.016 16.641 1 90.12 91 ALA A O 1
ATOM 710 N N . GLY A 1 92 ? -12.273 30.469 15.258 1 85.75 92 GLY A N 1
ATOM 711 C CA . GLY A 1 92 ? -13.164 30.562 14.109 1 85.75 92 GLY A CA 1
ATOM 712 C C . GLY A 1 92 ? -14.32 29.578 14.164 1 85.75 92 GLY A C 1
ATOM 713 O O . GLY A 1 92 ? -15.461 29.938 13.859 1 85.75 92 GLY A O 1
ATOM 714 N N . ALA A 1 93 ? -14.047 28.375 14.477 1 85 93 ALA A N 1
ATOM 715 C CA . ALA A 1 93 ? -15.062 27.328 14.57 1 85 93 ALA A CA 1
ATOM 716 C C . ALA A 1 93 ? -16.078 27.641 15.672 1 85 93 ALA A C 1
ATOM 718 O O . ALA A 1 93 ? -17.266 27.406 15.516 1 85 93 ALA A O 1
ATOM 719 N N . GLN A 1 94 ? -15.594 28.125 16.75 1 87.12 94 GLN A N 1
ATOM 720 C CA . GLN A 1 94 ? -16.469 28.469 17.875 1 87.12 94 GLN A CA 1
ATOM 721 C C . GLN A 1 94 ? -17.359 29.641 17.531 1 87.12 94 GLN A C 1
ATOM 723 O O . GLN A 1 94 ? -18.531 29.672 17.922 1 87.12 94 GLN A O 1
ATOM 728 N N . GLN A 1 95 ? -16.828 30.531 16.844 1 87.06 95 GLN A N 1
ATOM 729 C CA . GLN A 1 95 ? -17.625 31.672 16.406 1 87.06 95 GLN A CA 1
ATOM 730 C C . GLN A 1 95 ? -18.75 31.234 15.469 1 87.06 95 GLN A C 1
ATOM 732 O O . GLN A 1 95 ? -19.828 31.828 15.477 1 87.06 95 GLN A O 1
ATOM 737 N N . GLN A 1 96 ? -18.453 30.219 14.711 1 80.12 96 GLN A N 1
ATOM 738 C CA . GLN A 1 96 ? -19.438 29.703 13.773 1 80.12 96 GLN A CA 1
ATOM 739 C C . GLN A 1 96 ? -20.422 28.766 14.461 1 80.12 96 GLN A C 1
ATOM 741 O O . GLN A 1 96 ? -21.391 28.312 13.844 1 80.12 96 GLN A O 1
ATOM 746 N N . GLY A 1 97 ? -20.219 28.453 15.648 1 72 97 GLY A N 1
ATOM 747 C CA . GLY A 1 97 ? -21.125 27.641 16.438 1 72 97 GLY A CA 1
ATOM 748 C C . GLY A 1 97 ? -21 26.156 16.141 1 72 97 GLY A C 1
ATOM 749 O O . GLY A 1 97 ? -22 25.422 16.188 1 72 97 GLY A O 1
ATOM 750 N N . LEU A 1 98 ? -19.875 25.75 15.766 1 74.06 98 LEU A N 1
ATOM 751 C CA . LEU A 1 98 ? -19.703 24.328 15.523 1 74.06 98 LEU A CA 1
ATOM 752 C C . LEU A 1 98 ? -19.781 23.531 16.828 1 74.06 98 LEU A C 1
ATOM 754 O O . LEU A 1 98 ? -18.984 23.766 17.734 1 74.06 98 LEU A O 1
ATOM 758 N N . SER A 1 99 ? -20.797 22.734 16.984 1 67.69 99 SER A N 1
ATOM 759 C CA . SER A 1 99 ? -21.125 22.047 18.234 1 67.69 99 SER A CA 1
ATOM 760 C C . SER A 1 99 ? -20.031 21.031 18.609 1 67.69 99 SER A C 1
ATOM 762 O O . SER A 1 99 ? -19.812 20.766 19.797 1 67.69 99 SER A O 1
ATOM 764 N N . ASN A 1 100 ? -19.281 20.547 17.766 1 78.88 100 ASN A N 1
ATOM 765 C CA . ASN A 1 100 ? -18.359 19.469 18.094 1 78.88 100 ASN A CA 1
ATOM 766 C C . ASN A 1 100 ? -16.922 19.969 18.203 1 78.88 100 ASN A C 1
ATOM 768 O O . ASN A 1 100 ? -15.984 19.172 18.297 1 78.88 100 ASN A O 1
ATOM 772 N N . ALA A 1 101 ? -16.812 21.266 18.344 1 87.56 101 ALA A N 1
ATOM 773 C CA . ALA A 1 101 ? -15.477 21.828 18.5 1 87.56 101 ALA A CA 1
ATOM 774 C C . ALA A 1 101 ? -14.992 21.688 19.938 1 87.56 101 ALA A C 1
ATOM 776 O O . ALA A 1 101 ? -15.781 21.828 20.875 1 87.56 101 ALA A O 1
ATOM 777 N N . PRO A 1 102 ? -13.719 21.406 20.109 1 93.62 102 PRO A N 1
ATOM 778 C CA . PRO A 1 102 ? -13.188 21.375 21.484 1 93.62 102 PRO A CA 1
ATOM 779 C C . PRO A 1 102 ? -13.391 22.703 22.219 1 93.62 102 PRO A C 1
ATOM 781 O O . PRO A 1 102 ? -13.492 23.75 21.578 1 93.62 102 PRO A O 1
ATOM 784 N N . ARG A 1 103 ? -13.633 22.703 23.641 1 92.62 103 ARG A N 1
ATOM 785 C CA . ARG A 1 103 ? -13.852 23.875 24.469 1 92.62 103 ARG A CA 1
ATOM 786 C C . ARG A 1 103 ? -12.602 24.75 24.516 1 92.62 103 ARG A C 1
ATOM 788 O O . ARG A 1 103 ? -12.68 25.938 24.844 1 92.62 103 ARG A O 1
ATOM 795 N N . SER A 1 104 ? -11.312 24.109 24.172 1 94.44 104 SER A N 1
ATOM 796 C CA . SER A 1 104 ? -10.023 24.797 24.25 1 94.44 104 SER A CA 1
ATOM 797 C C . SER A 1 104 ? -8.953 24.047 23.453 1 94.44 104 SER A C 1
ATOM 799 O O . SER A 1 104 ? -9.172 22.906 23.031 1 94.44 104 SER A O 1
ATOM 801 N N . VAL A 1 105 ? -7.812 24.75 23.266 1 94.38 105 VAL A N 1
ATOM 802 C CA . VAL A 1 105 ? -6.676 24.125 22.609 1 94.38 105 VAL A CA 1
ATOM 803 C C . VAL A 1 105 ? -6.164 22.969 23.453 1 94.38 105 VAL A C 1
ATOM 805 O O . VAL A 1 105 ? -5.734 21.938 22.906 1 94.38 105 VAL A O 1
ATOM 808 N N . ASP A 1 106 ? -6.262 23.125 24.766 1 95.31 106 ASP A N 1
ATOM 809 C CA . ASP A 1 106 ? -5.84 22.047 25.656 1 95.31 106 ASP A CA 1
ATOM 810 C C . ASP A 1 106 ? -6.699 20.797 25.469 1 95.31 106 ASP A C 1
ATOM 812 O O . ASP A 1 106 ? -6.195 19.672 25.547 1 95.31 106 ASP A O 1
ATOM 816 N N . GLU A 1 107 ? -7.941 21.047 25.328 1 95.94 107 GLU A N 1
ATOM 817 C CA . GLU A 1 107 ? -8.828 19.922 25.078 1 95.94 107 GLU A CA 1
ATOM 818 C C . GLU A 1 107 ? -8.523 19.266 23.734 1 95.94 107 GLU A C 1
ATOM 820 O O . GLU A 1 107 ? -8.539 18.047 23.609 1 95.94 107 GLU A O 1
ATOM 825 N N . ALA A 1 108 ? -8.344 20.109 22.734 1 96.31 108 ALA A N 1
ATOM 826 C CA . ALA A 1 108 ? -7.922 19.578 21.438 1 96.31 108 ALA A CA 1
ATOM 827 C C . ALA A 1 108 ? -6.656 18.734 21.562 1 96.31 108 ALA A C 1
ATOM 829 O O . ALA A 1 108 ? -6.551 17.656 20.984 1 96.31 108 ALA A O 1
ATOM 830 N N . ARG A 1 109 ? -5.734 19.266 22.312 1 97.44 109 ARG A N 1
ATOM 831 C CA . ARG A 1 109 ? -4.484 18.547 22.578 1 97.44 109 ARG A CA 1
ATOM 832 C C . ARG A 1 109 ? -4.746 17.203 23.25 1 97.44 109 ARG A C 1
ATOM 834 O O . ARG A 1 109 ? -4.098 16.219 22.922 1 97.44 109 ARG A O 1
ATOM 841 N N . GLN A 1 110 ? -5.656 17.188 24.156 1 97.56 110 GLN A N 1
ATOM 842 C CA . GLN A 1 110 ? -6.016 15.945 24.844 1 97.56 110 GLN A CA 1
ATOM 843 C C . GLN A 1 110 ? -6.578 14.922 23.859 1 97.56 110 GLN A C 1
ATOM 845 O O . GLN A 1 110 ? -6.246 13.734 23.922 1 97.56 110 GLN A O 1
ATOM 850 N N . PHE A 1 111 ? -7.484 15.352 23 1 98 111 PHE A N 1
ATOM 851 C CA . PHE A 1 111 ? -8.039 14.461 22 1 98 111 PHE A CA 1
ATOM 852 C C . PHE A 1 111 ? -6.93 13.883 21.125 1 98 111 PHE A C 1
ATOM 854 O O . PHE A 1 111 ? -6.93 12.688 20.828 1 98 111 PHE A O 1
ATOM 861 N N . VAL A 1 112 ? -6.027 14.734 20.703 1 98.25 112 VAL A N 1
ATOM 862 C CA . VAL A 1 112 ? -4.91 14.297 19.875 1 98.25 112 VAL A CA 1
ATOM 863 C C . VAL A 1 112 ? -4.07 13.273 20.625 1 98.25 112 VAL A C 1
ATOM 865 O O . VAL A 1 112 ? -3.707 12.234 20.078 1 98.25 112 VAL A O 1
ATOM 868 N N . SER A 1 113 ? -3.787 13.586 21.891 1 98.5 113 SER A N 1
ATOM 869 C CA . SER A 1 113 ? -2.99 12.672 22.703 1 98.5 113 SER A CA 1
ATOM 870 C C . SER A 1 113 ? -3.688 11.328 22.875 1 98.5 113 SER A C 1
ATOM 872 O O . SER A 1 113 ? -3.049 10.273 22.781 1 98.5 113 SER A O 1
ATOM 874 N N . ASP A 1 114 ? -4.941 11.359 23.172 1 98.69 114 ASP A N 1
ATOM 875 C CA . ASP A 1 114 ? -5.719 10.133 23.344 1 98.69 114 ASP A CA 1
ATOM 876 C C . ASP A 1 114 ? -5.684 9.281 22.078 1 98.69 114 ASP A C 1
ATOM 878 O O . ASP A 1 114 ? -5.477 8.07 22.141 1 98.69 114 ASP A O 1
ATOM 882 N N . TYR A 1 115 ? -5.934 9.93 21 1 98.5 115 TYR A N 1
ATOM 883 C CA . TYR A 1 115 ? -5.914 9.234 19.719 1 98.5 115 TYR A CA 1
ATOM 884 C C . TYR A 1 115 ? -4.543 8.633 19.453 1 98.5 115 TYR A C 1
ATOM 886 O O . TYR A 1 115 ? -4.43 7.461 19.078 1 98.5 115 TYR A O 1
ATOM 894 N N . LEU A 1 116 ? -3.5 9.422 19.609 1 98.75 116 LEU A N 1
ATOM 895 C CA . LEU A 1 116 ? -2.137 8.984 19.344 1 98.75 116 LEU A CA 1
ATOM 896 C C . LEU A 1 116 ? -1.731 7.859 20.281 1 98.75 116 LEU A C 1
ATOM 898 O O . LEU A 1 116 ? -0.946 6.984 19.922 1 98.75 116 LEU A O 1
ATOM 902 N N . ARG A 1 117 ? -2.238 7.887 21.469 1 98.44 117 ARG A N 1
ATOM 903 C CA . ARG A 1 117 ? -1.968 6.793 22.406 1 98.44 117 ARG A CA 1
ATOM 904 C C . ARG A 1 117 ? -2.471 5.465 21.859 1 98.44 117 ARG A C 1
ATOM 906 O O . ARG A 1 117 ? -1.805 4.438 21.984 1 98.44 117 ARG A O 1
ATOM 913 N N . LYS A 1 118 ? -3.672 5.508 21.281 1 98.12 118 LYS A N 1
ATOM 914 C CA . LYS A 1 118 ? -4.223 4.309 20.656 1 98.12 118 LYS A CA 1
ATOM 915 C C . LYS A 1 118 ? -3.393 3.889 19.438 1 98.12 118 LYS A C 1
ATOM 917 O O . LYS A 1 118 ? -3.146 2.697 19.234 1 98.12 118 LYS A O 1
ATOM 922 N N . VAL A 1 119 ? -2.975 4.824 18.656 1 98.25 119 VAL A N 1
ATOM 923 C CA . VAL A 1 119 ? -2.123 4.551 17.5 1 98.25 119 VAL A CA 1
ATOM 924 C C . VAL A 1 119 ? -0.82 3.904 17.953 1 98.25 119 VAL A C 1
ATOM 926 O O . VAL A 1 119 ? -0.383 2.898 17.391 1 98.25 119 VAL A O 1
ATOM 929 N N . TYR A 1 120 ? -0.217 4.516 18.984 1 98.38 120 TYR A N 1
ATOM 930 C CA . TYR A 1 120 ? 1.045 4 19.516 1 98.38 120 TYR A CA 1
ATOM 931 C C . TYR A 1 120 ? 0.904 2.545 19.938 1 98.38 120 TYR A C 1
ATOM 933 O O . TYR A 1 120 ? 1.747 1.71 19.609 1 98.38 120 TYR A O 1
ATOM 941 N N . ALA A 1 121 ? -0.098 2.277 20.688 1 97.12 121 ALA A N 1
ATOM 942 C CA . ALA A 1 121 ? -0.321 0.92 21.188 1 97.12 121 ALA A CA 1
ATOM 943 C C . ALA A 1 121 ? -0.441 -0.068 20.031 1 97.12 121 ALA A C 1
ATOM 945 O O . ALA A 1 121 ? 0.121 -1.165 20.078 1 97.12 121 ALA A O 1
ATOM 946 N N . HIS A 1 122 ? -1.163 0.284 19.047 1 96.12 122 HIS A N 1
ATOM 947 C CA . HIS A 1 122 ? -1.324 -0.594 17.891 1 96.12 122 HIS A CA 1
ATOM 948 C C . HIS A 1 122 ? -0.006 -0.774 17.156 1 96.12 122 HIS A C 1
ATOM 950 O O . HIS A 1 122 ? 0.321 -1.881 16.719 1 96.12 122 HIS A O 1
ATOM 956 N N . LEU A 1 123 ? 0.701 0.3 16.938 1 97.44 123 LEU A N 1
ATOM 957 C CA . LEU A 1 123 ? 1.965 0.24 16.219 1 97.44 123 LEU A CA 1
ATOM 958 C C . LEU A 1 123 ? 2.943 -0.704 16.906 1 97.44 123 LEU A C 1
ATOM 960 O O . LEU A 1 123 ? 3.615 -1.501 16.25 1 97.44 123 LEU A O 1
ATOM 964 N N . LYS A 1 124 ? 3.037 -0.536 18.172 1 96.75 124 LYS A N 1
ATOM 965 C CA . LYS A 1 124 ? 3.926 -1.409 18.938 1 96.75 124 LYS A CA 1
ATOM 966 C C . LYS A 1 124 ? 3.58 -2.877 18.703 1 96.75 124 LYS A C 1
ATOM 968 O O . LYS A 1 124 ? 4.453 -3.68 18.359 1 96.75 124 LYS A O 1
ATOM 973 N N . ASP A 1 125 ? 2.346 -3.186 18.844 1 94.5 125 ASP A N 1
ATOM 974 C CA . ASP A 1 125 ? 1.888 -4.562 18.688 1 94.5 125 ASP A CA 1
ATOM 975 C C . ASP A 1 125 ? 2.135 -5.066 17.266 1 94.5 125 ASP A C 1
ATOM 977 O O . ASP A 1 125 ? 2.666 -6.16 17.062 1 94.5 125 ASP A O 1
ATOM 981 N N . SER A 1 126 ? 1.755 -4.32 16.312 1 93.5 126 SER A N 1
ATOM 982 C CA . SER A 1 126 ? 1.821 -4.695 14.898 1 93.5 126 SER A CA 1
ATOM 983 C C . SER A 1 126 ? 3.266 -4.871 14.438 1 93.5 126 SER A C 1
ATOM 985 O O . SER A 1 126 ? 3.617 -5.898 13.859 1 93.5 126 SER A O 1
ATOM 987 N N . ILE A 1 127 ? 4.113 -3.9 14.727 1 95.31 127 ILE A N 1
ATOM 988 C CA . ILE A 1 127 ? 5.48 -3.904 14.211 1 95.31 127 ILE A CA 1
ATOM 989 C C . ILE A 1 127 ? 6.293 -4.984 14.922 1 95.31 127 ILE A C 1
ATOM 991 O O . ILE A 1 127 ? 7.059 -5.711 14.289 1 95.31 127 ILE A O 1
ATOM 995 N N . GLU A 1 128 ? 6.113 -5.137 16.234 1 94.88 128 GLU A N 1
ATOM 996 C CA . GLU A 1 128 ? 6.82 -6.188 16.969 1 94.88 128 GLU A CA 1
ATOM 997 C C . GLU A 1 128 ? 6.441 -7.57 16.438 1 94.88 128 GLU A C 1
ATOM 999 O O . GLU A 1 128 ? 7.293 -8.461 16.344 1 94.88 128 GLU A O 1
ATOM 1004 N N . MET A 1 129 ? 5.223 -7.758 16.141 1 91.31 129 MET A N 1
ATOM 1005 C CA . MET A 1 129 ? 4.758 -9.023 15.578 1 91.31 129 MET A CA 1
ATOM 1006 C C . MET A 1 129 ? 5.379 -9.281 14.211 1 91.31 129 MET A C 1
ATOM 1008 O O . MET A 1 129 ? 5.887 -10.375 13.953 1 91.31 129 MET A O 1
ATOM 1012 N N . ARG A 1 130 ? 5.379 -8.359 13.367 1 90.94 130 ARG A N 1
ATOM 1013 C CA . ARG A 1 130 ? 5.863 -8.508 12 1 90.94 130 ARG A CA 1
ATOM 1014 C C . ARG A 1 130 ? 7.375 -8.688 11.969 1 90.94 130 ARG A C 1
ATOM 1016 O O . ARG A 1 130 ? 7.914 -9.336 11.07 1 90.94 130 ARG A O 1
ATOM 1023 N N . MET A 1 131 ? 8.031 -8.109 12.977 1 91.94 131 MET A N 1
ATOM 1024 C CA . MET A 1 131 ? 9.477 -8.258 13.078 1 91.94 131 MET A CA 1
ATOM 1025 C C . MET A 1 131 ? 9.844 -9.562 13.773 1 91.94 131 MET A C 1
ATOM 1027 O O . MET A 1 131 ? 11.008 -9.969 13.773 1 91.94 131 MET A O 1
ATOM 1031 N N . GLY A 1 132 ? 8.852 -10.234 14.383 1 88.25 132 GLY A N 1
ATOM 1032 C CA . GLY A 1 132 ? 9.086 -11.484 15.086 1 88.25 132 GLY A CA 1
ATOM 1033 C C . GLY A 1 132 ? 9.852 -11.297 16.391 1 88.25 132 GLY A C 1
ATOM 1034 O O . GLY A 1 132 ? 10.672 -12.141 16.75 1 88.25 132 GLY A O 1
ATOM 1035 N N . ILE A 1 133 ? 9.641 -10.195 17.094 1 91.62 133 ILE A N 1
ATOM 1036 C CA . ILE A 1 133 ? 10.461 -9.93 18.281 1 91.62 133 ILE A CA 1
ATOM 1037 C C . ILE A 1 133 ? 9.57 -9.82 19.516 1 91.62 133 ILE A C 1
ATOM 1039 O O . ILE A 1 133 ? 10.055 -9.492 20.594 1 91.62 133 ILE A O 1
ATOM 1043 N N . LYS A 1 134 ? 8.266 -10.016 19.328 1 87.56 134 LYS A N 1
ATOM 1044 C CA . LYS A 1 134 ? 7.34 -9.898 20.438 1 87.56 134 LYS A CA 1
ATOM 1045 C C . LYS A 1 134 ? 7.754 -10.812 21.594 1 87.56 134 LYS A C 1
ATOM 1047 O O . LYS A 1 134 ? 7.625 -10.445 22.766 1 87.56 134 LYS A O 1
ATOM 1052 N N . HIS A 1 135 ? 8.273 -11.945 21.297 1 83.12 135 HIS A N 1
ATOM 1053 C CA . HIS A 1 135 ? 8.57 -12.977 22.297 1 83.12 135 HIS A CA 1
ATOM 1054 C C . HIS A 1 135 ? 9.922 -12.734 22.953 1 83.12 135 HIS A C 1
ATOM 1056 O O . HIS A 1 135 ? 10.234 -13.336 23.984 1 83.12 135 HIS A O 1
ATOM 1062 N N . VAL A 1 136 ? 10.734 -11.844 22.406 1 86.81 136 VAL A N 1
ATOM 1063 C CA . VAL A 1 136 ? 12.062 -11.625 22.953 1 86.81 136 VAL A CA 1
ATOM 1064 C C . VAL A 1 136 ? 12.156 -10.219 23.531 1 86.81 136 VAL A C 1
ATOM 1066 O O . VAL A 1 136 ? 13.203 -9.57 23.438 1 86.81 136 VAL A O 1
ATOM 1069 N N . GLY A 1 137 ? 11.078 -9.648 24 1 88.75 137 GLY A N 1
ATOM 1070 C CA . GLY A 1 137 ? 11.133 -8.391 24.719 1 88.75 137 GLY A CA 1
ATOM 1071 C C . GLY A 1 137 ? 10.711 -7.203 23.875 1 88.75 137 GLY A C 1
ATOM 1072 O O . GLY A 1 137 ? 10.586 -6.086 24.375 1 88.75 137 GLY A O 1
ATOM 1073 N N . GLY A 1 138 ? 10.5 -7.391 22.625 1 93.06 138 GLY A N 1
ATOM 1074 C CA . GLY A 1 138 ? 9.977 -6.328 21.781 1 93.06 138 GLY A CA 1
ATOM 1075 C C . GLY A 1 138 ? 11.031 -5.301 21.406 1 93.06 138 GLY A C 1
ATOM 1076 O O . GLY A 1 138 ? 12.219 -5.617 21.344 1 93.06 138 GLY A O 1
ATOM 1077 N N . TRP A 1 139 ? 10.609 -4.039 21.125 1 95.75 139 TRP A N 1
ATOM 1078 C CA . TRP A 1 139 ? 11.531 -3.039 20.594 1 95.75 139 TRP A CA 1
ATOM 1079 C C . TRP A 1 139 ? 12.109 -2.184 21.719 1 95.75 139 TRP A C 1
ATOM 1081 O O . TRP A 1 139 ? 12.805 -1.199 21.453 1 95.75 139 TRP A O 1
ATOM 1091 N N . LYS A 1 140 ? 11.906 -2.496 22.969 1 94.75 140 LYS A N 1
ATOM 1092 C CA . LYS A 1 140 ? 12.297 -1.682 24.109 1 94.75 140 LYS A CA 1
ATOM 1093 C C . LYS A 1 140 ? 13.789 -1.392 24.094 1 94.75 140 LYS A C 1
ATOM 1095 O O . LYS A 1 140 ? 14.219 -0.281 24.422 1 94.75 140 LYS A O 1
ATOM 1100 N N . SER A 1 141 ? 14.57 -2.346 23.688 1 94.19 141 SER A N 1
ATOM 1101 C CA . SER A 1 141 ? 16.016 -2.207 23.75 1 94.19 141 SER A CA 1
ATOM 1102 C C . SER A 1 141 ? 16.578 -1.649 22.438 1 94.19 141 SER A C 1
ATOM 1104 O O . SER A 1 141 ? 17.766 -1.369 22.328 1 94.19 141 SER A O 1
ATOM 1106 N N . MET A 1 142 ? 15.734 -1.472 21.484 1 95.19 142 MET A N 1
ATOM 1107 C CA . MET A 1 142 ? 16.156 -0.986 20.172 1 95.19 142 MET A CA 1
ATOM 1108 C C . MET A 1 142 ? 16.234 0.537 20.156 1 95.19 142 MET A C 1
ATOM 1110 O O . MET A 1 142 ? 15.648 1.2 21.016 1 95.19 142 MET A O 1
ATOM 1114 N N . ALA A 1 143 ? 17.047 1.075 19.25 1 96.75 143 ALA A N 1
ATOM 1115 C CA . ALA A 1 143 ? 16.969 2.5 18.938 1 96.75 143 ALA A CA 1
ATOM 1116 C C . ALA A 1 143 ? 15.797 2.797 18 1 96.75 143 ALA A C 1
ATOM 1118 O O . ALA A 1 143 ? 15.859 2.502 16.797 1 96.75 143 ALA A O 1
ATOM 1119 N N . VAL A 1 144 ? 14.742 3.291 18.547 1 97.38 144 VAL A N 1
ATOM 1120 C CA . VAL A 1 144 ? 13.523 3.547 17.781 1 97.38 144 VAL A CA 1
ATOM 1121 C C . VAL A 1 144 ? 13.305 5.055 17.656 1 97.38 144 VAL A C 1
ATOM 1123 O O . VAL A 1 144 ? 13.289 5.77 18.672 1 97.38 144 VAL A O 1
ATOM 1126 N N . THR A 1 145 ? 13.156 5.582 16.469 1 97.25 145 THR A N 1
ATOM 1127 C CA . THR A 1 145 ? 12.867 6.996 16.234 1 97.25 145 THR A CA 1
ATOM 1128 C C . THR A 1 145 ? 11.508 7.172 15.57 1 97.25 145 THR A C 1
ATOM 1130 O O . THR A 1 145 ? 11.25 6.625 14.492 1 97.25 145 THR A O 1
ATOM 1133 N N . PHE A 1 146 ? 10.648 7.883 16.234 1 98.12 146 PHE A N 1
ATOM 1134 C CA . PHE A 1 146 ? 9.359 8.266 15.664 1 98.12 146 PHE A CA 1
ATOM 1135 C C . PHE A 1 146 ? 9.438 9.641 15.008 1 98.12 146 PHE A C 1
ATOM 1137 O O . PHE A 1 146 ? 9.938 10.594 15.617 1 98.12 146 PHE A O 1
ATOM 1144 N N . LEU A 1 147 ? 9.016 9.75 13.773 1 97.31 147 LEU A N 1
ATOM 1145 C CA . LEU A 1 147 ? 9.047 11 13.023 1 97.31 147 LEU A CA 1
ATOM 1146 C C . LEU A 1 147 ? 7.637 11.453 12.656 1 97.31 147 LEU A C 1
ATOM 1148 O O . LEU A 1 147 ? 6.859 10.68 12.094 1 97.31 147 LEU A O 1
ATOM 1152 N N . PHE A 1 148 ? 7.316 12.672 12.953 1 97.38 148 PHE A N 1
ATOM 1153 C CA . PHE A 1 148 ? 5.988 13.219 12.695 1 97.38 148 PHE A CA 1
ATOM 1154 C C . PHE A 1 148 ? 6.059 14.352 11.672 1 97.38 148 PHE A C 1
ATOM 1156 O O . PHE A 1 148 ? 7.047 15.086 11.625 1 97.38 148 PHE A O 1
ATOM 1163 N N . SER A 1 149 ? 5.043 14.438 10.875 1 94.88 149 SER A N 1
ATOM 1164 C CA . SER A 1 149 ? 4.855 15.594 10.008 1 94.88 149 SER A CA 1
ATOM 1165 C C . SER A 1 149 ? 3.934 16.625 10.648 1 94.88 149 SER A C 1
ATOM 1167 O O . SER A 1 149 ? 3.195 16.297 11.586 1 94.88 149 SER A O 1
ATOM 1169 N N . VAL A 1 150 ? 4.047 17.844 10.172 1 91.19 150 VAL A N 1
ATOM 1170 C CA . VAL A 1 150 ? 3.1 18.875 10.57 1 91.19 150 VAL A CA 1
ATOM 1171 C C . VAL A 1 150 ? 2.504 19.547 9.328 1 91.19 150 VAL A C 1
ATOM 1173 O O . VAL A 1 150 ? 3.148 19.594 8.281 1 91.19 150 VAL A O 1
ATOM 1176 N N . PRO A 1 151 ? 1.249 19.984 9.492 1 88.38 151 PRO A N 1
ATOM 1177 C CA . PRO A 1 151 ? 0.677 20.719 8.359 1 88.38 151 PRO A CA 1
ATOM 1178 C C . PRO A 1 151 ? 1.492 21.953 7.988 1 88.38 151 PRO A C 1
ATOM 1180 O O . PRO A 1 151 ? 2.031 22.625 8.867 1 88.38 151 PRO A O 1
ATOM 1183 N N . THR A 1 152 ? 1.448 22.25 6.754 1 87.19 152 THR A N 1
ATOM 1184 C CA . THR A 1 152 ? 2.143 23.422 6.25 1 87.19 152 THR A CA 1
ATOM 1185 C C . THR A 1 152 ? 1.498 24.703 6.785 1 87.19 152 THR A C 1
ATOM 1187 O O . THR A 1 152 ? 2.158 25.734 6.895 1 87.19 152 THR A O 1
ATOM 1190 N N . THR A 1 153 ? 0.328 24.625 7.195 1 82.06 153 THR A N 1
ATOM 1191 C CA . THR A 1 153 ? -0.426 25.781 7.656 1 82.06 153 THR A CA 1
ATOM 1192 C C . THR A 1 153 ? 0.006 26.188 9.062 1 82.06 153 THR A C 1
ATOM 1194 O O . THR A 1 153 ? -0.292 27.281 9.523 1 82.06 153 THR A O 1
ATOM 1197 N N . TRP A 1 154 ? 0.613 25.234 9.789 1 85.06 154 TRP A N 1
ATOM 1198 C CA . TRP A 1 154 ? 1.126 25.578 11.109 1 85.06 154 TRP A CA 1
ATOM 1199 C C . TRP A 1 154 ? 2.383 26.438 11.008 1 85.06 154 TRP A C 1
ATOM 1201 O O . TRP A 1 154 ? 3.498 25.906 10.953 1 85.06 154 TRP A O 1
ATOM 1211 N N . THR A 1 155 ? 2.201 27.672 11.031 1 77.69 155 THR A N 1
ATOM 1212 C CA . THR A 1 155 ? 3.326 28.578 10.836 1 77.69 155 THR A CA 1
ATOM 1213 C C . THR A 1 155 ? 3.918 29 12.18 1 77.69 155 THR A C 1
ATOM 1215 O O . THR A 1 155 ? 5.031 29.531 12.234 1 77.69 155 THR A O 1
ATOM 1218 N N . SER A 1 156 ? 3.211 28.781 13.242 1 77.06 156 SER A N 1
ATOM 1219 C CA . SER A 1 156 ? 3.682 29.156 14.57 1 77.06 156 SER A CA 1
ATOM 1220 C C . SER A 1 156 ? 4.32 27.969 15.289 1 77.06 156 SER A C 1
ATOM 1222 O O . SER A 1 156 ? 3.773 26.875 15.281 1 77.06 156 SER A O 1
ATOM 1224 N N . MET A 1 157 ? 5.398 28.203 15.891 1 81 157 MET A N 1
ATOM 1225 C CA . MET A 1 157 ? 6.086 27.172 16.672 1 81 157 MET A CA 1
ATOM 1226 C C . MET A 1 157 ? 5.273 26.781 17.891 1 81 157 MET A C 1
ATOM 1228 O O . MET A 1 157 ? 5.371 25.656 18.375 1 81 157 MET A O 1
ATOM 1232 N N . ALA A 1 158 ? 4.484 27.734 18.359 1 80.81 158 ALA A N 1
ATOM 1233 C CA . ALA A 1 158 ? 3.648 27.438 19.516 1 80.81 158 ALA A CA 1
ATOM 1234 C C . ALA A 1 158 ? 2.713 26.266 19.25 1 80.81 158 ALA A C 1
ATOM 1236 O O . ALA A 1 158 ? 2.51 25.406 20.109 1 80.81 158 ALA A O 1
ATOM 1237 N N . ILE A 1 159 ? 2.154 26.281 18.078 1 88.06 159 ILE A N 1
ATOM 1238 C CA . ILE A 1 159 ? 1.255 25.203 17.688 1 88.06 159 ILE A CA 1
ATOM 1239 C C . ILE A 1 159 ? 2.031 23.891 17.625 1 88.06 159 ILE A C 1
ATOM 1241 O O . ILE A 1 159 ? 1.566 22.859 18.125 1 88.06 159 ILE A O 1
ATOM 1245 N N . THR A 1 160 ? 3.203 23.922 17.031 1 89.31 160 THR A N 1
ATOM 1246 C CA . THR A 1 160 ? 4.047 22.734 16.906 1 89.31 160 THR A CA 1
ATOM 1247 C C . THR A 1 160 ? 4.438 22.203 18.281 1 89.31 160 THR A C 1
ATOM 1249 O O . THR A 1 160 ? 4.488 20.984 18.484 1 89.31 160 THR A O 1
ATOM 1252 N N . ASN A 1 161 ? 4.719 23.062 19.172 1 87.56 161 ASN A N 1
ATOM 1253 C CA . ASN A 1 161 ? 5.105 22.641 20.516 1 87.56 161 ASN A CA 1
ATOM 1254 C C . ASN A 1 161 ? 3.947 21.969 21.25 1 87.56 161 ASN A C 1
ATOM 1256 O O . ASN A 1 161 ? 4.156 21.031 22.016 1 87.56 161 ASN A O 1
ATOM 1260 N N . VAL A 1 162 ? 2.752 22.562 21.031 1 92 162 VAL A N 1
ATOM 1261 C CA . VAL A 1 162 ? 1.576 21.906 21.594 1 92 162 VAL A CA 1
ATOM 1262 C C . VAL A 1 162 ? 1.463 20.484 21.047 1 92 162 VAL A C 1
ATOM 1264 O O . VAL A 1 162 ? 1.186 19.547 21.797 1 92 162 VAL A O 1
ATOM 1267 N N . PHE A 1 163 ? 1.694 20.375 19.812 1 95.81 163 PHE A N 1
ATOM 1268 C CA . PHE A 1 163 ? 1.648 19.062 19.172 1 95.81 163 PHE A CA 1
ATOM 1269 C C . PHE A 1 163 ? 2.73 18.156 19.719 1 95.81 163 PHE A C 1
ATOM 1271 O O . PHE A 1 163 ? 2.475 16.984 20 1 95.81 163 PHE A O 1
ATOM 1278 N N . LYS A 1 164 ? 3.924 18.625 19.906 1 93.25 164 LYS A N 1
ATOM 1279 C CA . LYS A 1 164 ? 5 17.844 20.5 1 93.25 164 LYS A CA 1
ATOM 1280 C C . LYS A 1 164 ? 4.613 17.344 21.891 1 93.25 164 LYS A C 1
ATOM 1282 O O . LYS A 1 164 ? 4.93 16.203 22.25 1 93.25 164 LYS A O 1
ATOM 1287 N N . GLY A 1 165 ? 4.008 18.25 22.609 1 93.44 165 GLY A N 1
ATOM 1288 C CA . GLY A 1 165 ? 3.512 17.828 23.922 1 93.44 165 GLY A CA 1
ATOM 1289 C C . GLY A 1 165 ? 2.518 16.688 23.844 1 93.44 165 GLY A C 1
ATOM 1290 O O . GLY A 1 165 ? 2.561 15.766 24.656 1 93.44 165 GLY A O 1
ATOM 1291 N N . ALA A 1 166 ? 1.606 16.766 22.875 1 97.25 166 ALA A N 1
ATOM 1292 C CA . ALA A 1 166 ? 0.625 15.695 22.688 1 97.25 166 ALA A CA 1
ATOM 1293 C C . ALA A 1 166 ? 1.309 14.375 22.344 1 97.25 166 ALA A C 1
ATOM 1295 O O . ALA A 1 166 ? 0.901 13.312 22.828 1 97.25 166 ALA A O 1
ATOM 1296 N N . ILE A 1 167 ? 2.312 14.398 21.516 1 97.56 167 ILE A N 1
ATOM 1297 C CA . ILE A 1 167 ? 3.08 13.219 21.125 1 97.56 167 ILE A CA 1
ATOM 1298 C C . ILE A 1 167 ? 3.723 12.586 22.359 1 97.56 167 ILE A C 1
ATOM 1300 O O . ILE A 1 167 ? 3.641 11.367 22.547 1 97.56 167 ILE A O 1
ATOM 1304 N N . HIS A 1 168 ? 4.336 13.445 23.141 1 95.75 168 HIS A N 1
ATOM 1305 C CA . HIS A 1 168 ? 4.992 12.977 24.359 1 95.75 168 HIS A CA 1
ATOM 1306 C C . HIS A 1 168 ? 3.996 12.328 25.312 1 95.75 168 HIS A C 1
ATOM 1308 O O . HIS A 1 168 ? 4.254 11.25 25.844 1 95.75 168 HIS A O 1
ATOM 1314 N N . ASP A 1 169 ? 2.896 12.977 25.5 1 96.62 169 ASP A N 1
ATOM 1315 C CA . ASP A 1 169 ? 1.87 12.484 26.422 1 96.62 169 ASP A CA 1
ATOM 1316 C C . AS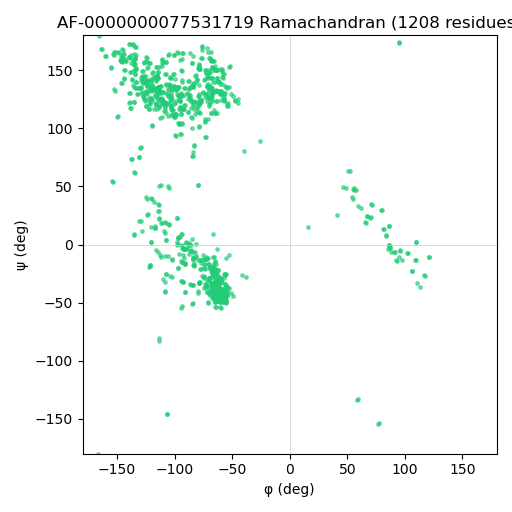P A 1 169 ? 1.296 11.156 25.938 1 96.62 169 ASP A C 1
ATOM 1318 O O . ASP A 1 169 ? 0.819 10.344 26.734 1 96.62 169 ASP A O 1
ATOM 1322 N N . ALA A 1 170 ? 1.29 10.961 24.672 1 98.12 170 ALA A N 1
ATOM 1323 C CA . ALA A 1 170 ? 0.755 9.734 24.078 1 98.12 170 ALA A CA 1
ATOM 1324 C C . ALA A 1 170 ? 1.711 8.562 24.297 1 98.12 170 ALA A C 1
ATOM 1326 O O . ALA A 1 170 ? 1.327 7.402 24.141 1 98.12 170 ALA A O 1
ATOM 1327 N N . GLY A 1 171 ? 2.947 8.859 24.625 1 96.75 171 GLY A N 1
ATOM 1328 C CA . GLY A 1 171 ? 3.881 7.797 24.984 1 96.75 171 GLY A CA 1
ATOM 1329 C C . GLY A 1 171 ? 4.957 7.582 23.938 1 96.75 171 GLY A C 1
ATOM 1330 O O . GLY A 1 171 ? 5.848 6.75 24.109 1 96.75 171 GLY A O 1
ATOM 1331 N N . PHE A 1 172 ? 4.984 8.352 22.891 1 97.88 172 PHE A N 1
ATOM 1332 C CA . PHE A 1 172 ? 5.988 8.188 21.844 1 97.88 172 PHE A CA 1
ATOM 1333 C C . PHE A 1 172 ? 7.363 8.609 22.344 1 97.88 172 PHE A C 1
ATOM 1335 O O . PHE A 1 172 ? 7.508 9.664 22.969 1 97.88 172 PHE A O 1
ATOM 1342 N N . GLY A 1 173 ? 8.367 7.82 22.109 1 95.06 173 GLY A N 1
ATOM 1343 C CA . GLY A 1 173 ? 9.75 8.148 22.422 1 95.06 173 GLY A CA 1
ATOM 1344 C C . GLY A 1 173 ? 10.109 7.922 23.875 1 95.06 173 GLY A C 1
ATOM 1345 O O . GLY A 1 173 ? 11.195 8.297 24.312 1 95.06 173 GLY A O 1
ATOM 1346 N N . THR A 1 174 ? 9.289 7.246 24.609 1 93.62 174 THR A N 1
ATOM 1347 C CA . THR A 1 174 ? 9.531 7.234 26.047 1 93.62 174 THR A CA 1
ATOM 1348 C C . THR A 1 174 ? 9.727 5.805 26.547 1 93.62 174 THR A C 1
ATOM 1350 O O . THR A 1 174 ? 10.227 5.594 27.656 1 93.62 174 THR A O 1
ATOM 1353 N N . GLU A 1 175 ? 9.32 4.816 25.797 1 93.06 175 GLU A N 1
ATOM 1354 C CA . GLU A 1 175 ? 9.328 3.447 26.297 1 93.06 175 GLU A CA 1
ATOM 1355 C C . GLU A 1 175 ? 10.75 2.957 26.547 1 93.06 175 GLU A C 1
ATOM 1357 O O . GLU A 1 175 ? 11.047 2.395 27.594 1 93.06 175 GLU A O 1
ATOM 1362 N N . GLY A 1 176 ? 11.578 3.146 25.641 1 92.38 176 GLY A N 1
ATOM 1363 C CA . GLY A 1 176 ? 12.961 2.715 25.75 1 92.38 176 GLY A CA 1
ATOM 1364 C C . GLY A 1 176 ? 13.938 3.869 25.891 1 92.38 176 GLY A C 1
ATOM 1365 O O . GLY A 1 176 ? 13.633 4.996 25.5 1 92.38 176 GLY A O 1
ATOM 1366 N N . PRO A 1 177 ? 15.109 3.559 26.469 1 92.75 177 PRO A N 1
ATOM 1367 C CA . PRO A 1 177 ? 16.094 4.617 26.672 1 92.75 177 PRO A CA 1
ATOM 1368 C C . PRO A 1 177 ? 16.594 5.211 25.344 1 92.75 177 PRO A C 1
ATOM 1370 O O . PRO A 1 177 ? 17.062 6.355 25.328 1 92.75 177 PRO A O 1
ATOM 1373 N N . ARG A 1 178 ? 16.516 4.484 24.312 1 94.81 178 ARG A N 1
ATOM 1374 C CA . ARG A 1 178 ? 17 4.961 23.016 1 94.81 178 ARG A CA 1
ATOM 1375 C C . ARG A 1 178 ? 15.844 5.277 22.078 1 94.81 178 ARG A C 1
ATOM 1377 O O . ARG A 1 178 ? 16 5.25 20.859 1 94.81 178 ARG A O 1
ATOM 1384 N N . HIS A 1 179 ? 14.672 5.449 22.641 1 95.75 179 HIS A N 1
ATOM 1385 C CA . HIS A 1 179 ? 13.516 5.871 21.859 1 95.75 179 HIS A CA 1
ATOM 1386 C C . HIS A 1 179 ? 13.438 7.391 21.781 1 95.75 179 HIS A C 1
ATOM 1388 O O . HIS A 1 179 ? 13.773 8.086 22.734 1 95.75 179 HIS A O 1
ATOM 1394 N N . SER A 1 180 ? 13.078 7.914 20.656 1 94.12 180 SER A N 1
ATOM 1395 C CA . SER A 1 180 ? 12.898 9.352 20.484 1 94.12 180 SER A CA 1
ATOM 1396 C C . SER A 1 180 ? 11.734 9.656 19.547 1 94.12 180 SER A C 1
ATOM 1398 O O . SER A 1 180 ? 11.359 8.812 18.719 1 94.12 180 SER A O 1
ATOM 1400 N N . ALA A 1 181 ? 11.125 10.734 19.75 1 94.75 181 ALA A N 1
ATOM 1401 C CA . ALA A 1 181 ? 10.062 11.242 18.875 1 94.75 181 ALA A CA 1
ATOM 1402 C C . ALA A 1 181 ? 10.344 12.68 18.453 1 94.75 181 ALA A C 1
ATOM 1404 O O . ALA A 1 181 ? 10.641 13.539 19.297 1 94.75 181 ALA A O 1
ATOM 1405 N N . LEU A 1 182 ? 10.297 12.938 17.125 1 91.75 182 LEU A N 1
ATOM 1406 C CA . LEU A 1 182 ? 10.648 14.25 16.594 1 91.75 182 LEU A CA 1
ATOM 1407 C C . LEU A 1 182 ? 9.625 14.711 15.562 1 91.75 182 LEU A C 1
ATOM 1409 O O . LEU A 1 182 ? 9 13.891 14.883 1 91.75 182 LEU A O 1
ATOM 1413 N N . VAL A 1 183 ? 9.43 15.992 15.531 1 91.31 183 VAL A N 1
ATOM 1414 C CA . VAL A 1 183 ? 8.758 16.609 14.383 1 91.31 183 VAL A CA 1
ATOM 1415 C C . VAL A 1 183 ? 9.781 16.922 13.297 1 91.31 183 VAL A C 1
ATOM 1417 O O . VAL A 1 183 ? 10.773 17.609 13.547 1 91.31 183 VAL A O 1
ATOM 1420 N N . ASP A 1 184 ? 9.539 16.453 12.117 1 88.38 184 ASP A N 1
ATOM 1421 C CA . ASP A 1 184 ? 10.57 16.406 11.078 1 88.38 184 ASP A CA 1
ATOM 1422 C C . ASP A 1 184 ? 10.227 17.359 9.93 1 88.38 184 ASP A C 1
ATOM 1424 O O . ASP A 1 184 ? 10.594 18.531 9.961 1 88.38 184 ASP A O 1
ATOM 1428 N N . LEU A 1 185 ? 9.375 17 9.008 1 91.25 185 LEU A N 1
ATOM 1429 C CA . LEU A 1 185 ? 9.055 17.766 7.809 1 91.25 185 LEU A CA 1
ATOM 1430 C C . LEU A 1 185 ? 7.613 18.266 7.855 1 91.25 185 LEU A C 1
ATOM 1432 O O . LEU A 1 185 ? 6.777 17.688 8.562 1 91.25 185 LEU A O 1
ATOM 1436 N N . THR A 1 186 ? 7.402 19.391 7.145 1 91.62 186 THR A N 1
ATOM 1437 C CA . THR A 1 186 ? 6.012 19.734 6.863 1 91.62 186 THR A CA 1
ATOM 1438 C C . THR A 1 186 ? 5.395 18.734 5.895 1 91.62 186 THR A C 1
ATOM 1440 O O . THR A 1 186 ? 6.113 18.031 5.172 1 91.62 186 THR A O 1
ATOM 1443 N N . GLU A 1 187 ? 4.102 18.641 5.887 1 92.75 187 GLU A N 1
ATOM 1444 C CA . GLU A 1 187 ? 3.391 17.719 5.008 1 92.75 187 GLU A CA 1
ATOM 1445 C C . GLU A 1 187 ? 3.727 17.969 3.543 1 92.75 187 GLU A C 1
ATOM 1447 O O . GLU A 1 187 ? 3.924 17.031 2.768 1 92.75 187 GLU A O 1
ATOM 1452 N N . SER A 1 188 ? 3.83 19.234 3.184 1 91.94 188 SER A N 1
ATOM 1453 C CA . SER A 1 188 ? 4.109 19.562 1.792 1 91.94 188 SER A CA 1
ATOM 1454 C C . SER A 1 188 ? 5.535 19.172 1.407 1 91.94 188 SER A C 1
ATOM 1456 O O . SER A 1 188 ? 5.773 18.672 0.305 1 91.94 188 SER A O 1
ATOM 1458 N N . GLU A 1 189 ? 6.469 19.453 2.291 1 92.94 189 GLU A N 1
ATOM 1459 C CA . GLU A 1 189 ? 7.855 19.078 2.033 1 92.94 189 GLU A CA 1
ATOM 1460 C C . GLU A 1 189 ? 7.996 17.562 1.932 1 92.94 189 GLU A C 1
ATOM 1462 O O . GLU A 1 189 ? 8.703 17.047 1.056 1 92.94 189 GLU A O 1
ATOM 1467 N N . ALA A 1 190 ? 7.355 16.891 2.836 1 95.19 190 ALA A N 1
ATOM 1468 C CA . ALA A 1 190 ? 7.383 15.43 2.807 1 95.19 190 ALA A CA 1
ATOM 1469 C C . ALA A 1 190 ? 6.82 14.898 1.491 1 95.19 190 ALA A C 1
ATOM 1471 O O . ALA A 1 190 ? 7.363 13.953 0.915 1 95.19 190 ALA A O 1
ATOM 1472 N N . ALA A 1 191 ? 5.73 15.438 1.055 1 94.88 191 ALA A N 1
ATOM 1473 C CA . ALA A 1 191 ? 5.133 15.031 -0.216 1 94.88 191 ALA A CA 1
ATOM 1474 C C . ALA A 1 191 ? 6.105 15.258 -1.372 1 94.88 191 ALA A C 1
ATOM 1476 O O . ALA A 1 191 ? 6.191 14.43 -2.283 1 94.88 191 ALA A O 1
ATOM 1477 N N . ALA A 1 192 ? 6.824 16.328 -1.348 1 94.44 192 ALA A N 1
ATOM 1478 C CA . ALA A 1 192 ? 7.805 16.641 -2.387 1 94.44 192 ALA A CA 1
ATOM 1479 C C . ALA A 1 192 ? 8.945 15.633 -2.371 1 94.44 192 ALA A C 1
ATOM 1481 O O . ALA A 1 192 ? 9.398 15.18 -3.424 1 94.44 192 ALA A O 1
ATOM 1482 N N . VAL A 1 193 ? 9.391 15.352 -1.133 1 95.06 193 VAL A N 1
ATOM 1483 C CA . VAL A 1 193 ? 10.469 14.375 -0.983 1 95.06 193 VAL A CA 1
ATOM 1484 C C . VAL A 1 193 ? 10.039 13.039 -1.585 1 95.06 193 VAL A C 1
ATOM 1486 O O . VAL A 1 193 ? 10.797 12.422 -2.338 1 95.06 193 VAL A O 1
ATOM 1489 N N . ALA A 1 194 ? 8.875 12.594 -1.261 1 95.19 194 ALA A N 1
ATOM 1490 C CA . ALA A 1 194 ? 8.359 11.328 -1.784 1 95.19 194 ALA A CA 1
ATOM 1491 C C . ALA A 1 194 ? 8.312 11.344 -3.309 1 95.19 194 ALA A C 1
ATOM 1493 O O . ALA A 1 194 ? 8.617 10.344 -3.957 1 95.19 194 ALA A O 1
ATOM 1494 N N . THR A 1 195 ? 7.906 12.43 -3.869 1 92.38 195 THR A N 1
ATOM 1495 C CA . THR A 1 195 ? 7.801 12.57 -5.316 1 92.38 195 THR A CA 1
ATOM 1496 C C . THR A 1 195 ? 9.156 12.352 -5.984 1 92.38 195 THR A C 1
ATOM 1498 O O . THR A 1 195 ? 9.258 11.586 -6.945 1 92.38 195 THR A O 1
ATOM 1501 N N . LEU A 1 196 ? 10.102 13.008 -5.469 1 93.38 196 LEU A N 1
ATOM 1502 C CA . LEU A 1 196 ? 11.43 12.906 -6.051 1 93.38 196 LEU A CA 1
ATOM 1503 C C . LEU A 1 196 ? 12 11.508 -5.871 1 93.38 196 LEU A C 1
ATOM 1505 O O . LEU A 1 196 ? 12.57 10.938 -6.805 1 93.38 196 LEU A O 1
ATOM 1509 N N . LYS A 1 197 ? 11.797 10.977 -4.688 1 93.81 197 LYS A N 1
ATOM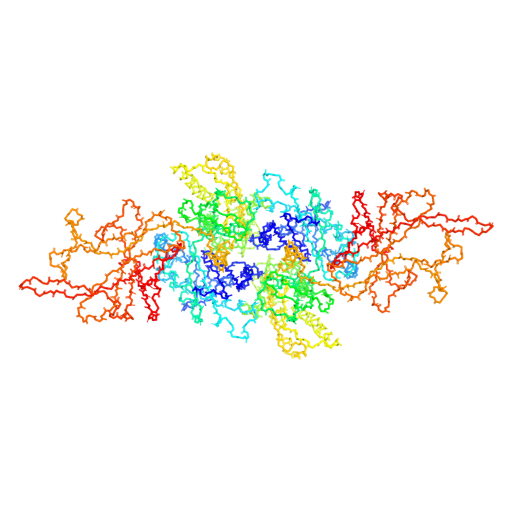 1510 C CA . LYS A 1 197 ? 12.406 9.695 -4.34 1 93.81 197 LYS A CA 1
ATOM 1511 C C . LYS A 1 197 ? 11.703 8.539 -5.039 1 93.81 197 LYS A C 1
ATOM 1513 O O . LYS A 1 197 ? 12.312 7.496 -5.293 1 93.81 197 LYS A O 1
ATOM 1518 N N . THR A 1 198 ? 10.43 8.648 -5.355 1 90.38 198 THR A N 1
ATOM 1519 C CA . THR A 1 198 ? 9.688 7.609 -6.059 1 90.38 198 THR A CA 1
ATOM 1520 C C . THR A 1 198 ? 10.242 7.41 -7.469 1 90.38 198 THR A C 1
ATOM 1522 O O . THR A 1 198 ? 10.234 6.297 -7.996 1 90.38 198 THR A O 1
ATOM 1525 N N . GLY A 1 199 ? 10.633 8.461 -8.148 1 86.31 199 GLY A N 1
ATOM 1526 C CA . GLY A 1 199 ? 11.273 8.375 -9.453 1 86.31 199 GLY A CA 1
ATOM 1527 C C . GLY A 1 199 ? 10.328 7.926 -10.555 1 86.31 199 GLY A C 1
ATOM 1528 O O . GLY A 1 199 ? 10.766 7.336 -11.539 1 86.31 199 GLY A O 1
ATOM 1529 N N . ALA A 1 200 ? 9.047 8.117 -10.359 1 85.19 200 ALA A N 1
ATOM 1530 C CA . ALA A 1 200 ? 8.07 7.742 -11.375 1 85.19 200 ALA A CA 1
ATOM 1531 C C . ALA A 1 200 ? 8.188 8.641 -12.609 1 85.19 200 ALA A C 1
ATOM 1533 O O . ALA A 1 200 ? 7.945 8.195 -13.734 1 85.19 200 ALA A O 1
ATOM 1534 N N . ILE A 1 201 ? 8.508 9.891 -12.375 1 87.75 201 ILE A N 1
ATOM 1535 C CA . ILE A 1 201 ? 8.688 10.875 -13.438 1 87.75 201 ILE A CA 1
ATOM 1536 C C . ILE A 1 201 ? 10.18 11.125 -13.656 1 87.75 201 ILE A C 1
ATOM 1538 O O . ILE A 1 201 ? 10.969 11.117 -12.711 1 87.75 201 ILE A O 1
ATOM 1542 N N . ASP A 1 202 ? 10.484 11.32 -14.852 1 87.19 202 ASP A N 1
ATOM 1543 C CA . ASP A 1 202 ? 11.875 11.617 -15.188 1 87.19 202 ASP A CA 1
ATOM 1544 C C . ASP A 1 202 ? 12.188 13.094 -14.984 1 87.19 202 ASP A C 1
ATOM 1546 O O . ASP A 1 202 ? 12.18 13.875 -15.938 1 87.19 202 ASP A O 1
ATOM 1550 N N . LEU A 1 203 ? 12.523 13.43 -13.773 1 90.38 203 LEU A N 1
ATOM 1551 C CA . LEU A 1 203 ? 12.875 14.805 -13.445 1 90.38 203 LEU A CA 1
ATOM 1552 C C . LEU A 1 203 ? 14.367 15.055 -13.672 1 90.38 203 LEU A C 1
ATOM 1554 O O . LEU A 1 203 ? 15.195 14.219 -13.32 1 90.38 203 LEU A O 1
ATOM 1558 N N . LYS A 1 204 ? 14.672 16.172 -14.305 1 92.94 204 LYS A N 1
ATOM 1559 C CA . LYS A 1 204 ? 16.062 16.594 -14.547 1 92.94 204 LYS A CA 1
ATOM 1560 C C . LYS A 1 204 ? 16.453 17.734 -13.625 1 92.94 204 LYS A C 1
ATOM 1562 O O . LYS A 1 204 ? 15.602 18.375 -13 1 92.94 204 LYS A O 1
ATOM 1567 N N . THR A 1 205 ? 17.781 17.922 -13.539 1 94.31 205 THR A N 1
ATOM 1568 C CA . THR A 1 205 ? 18.281 19.047 -12.758 1 94.31 205 THR A CA 1
ATOM 1569 C C . THR A 1 205 ? 17.688 20.359 -13.25 1 94.31 205 THR A C 1
ATOM 1571 O O . THR A 1 205 ? 17.609 20.594 -14.461 1 94.31 205 THR A O 1
ATOM 1574 N N . ASN A 1 206 ? 17.172 21.141 -12.352 1 93.44 206 ASN A N 1
ATOM 1575 C CA . ASN A 1 206 ? 16.625 22.484 -12.562 1 93.44 206 ASN A CA 1
ATOM 1576 C C . ASN A 1 206 ? 15.148 22.422 -12.961 1 93.44 206 ASN A C 1
ATOM 1578 O O . ASN A 1 206 ? 14.508 23.469 -13.102 1 93.44 206 ASN A O 1
ATOM 1582 N N . ASN A 1 207 ? 14.656 21.188 -13.094 1 93.94 207 ASN A N 1
ATOM 1583 C CA . ASN A 1 207 ? 13.211 21.109 -13.258 1 93.94 207 ASN A CA 1
ATOM 1584 C C . ASN A 1 207 ? 12.477 21.672 -12.031 1 93.94 207 ASN A C 1
ATOM 1586 O O . ASN A 1 207 ? 12.93 21.484 -10.906 1 93.94 207 ASN A O 1
ATOM 1590 N N . ILE A 1 208 ? 11.414 22.391 -12.344 1 95.38 208 ILE A N 1
ATOM 1591 C CA . ILE A 1 208 ? 10.555 22.875 -11.273 1 95.38 208 ILE A CA 1
ATOM 1592 C C . ILE A 1 208 ? 9.211 22.156 -11.32 1 95.38 208 ILE A C 1
ATOM 1594 O O . ILE A 1 208 ? 8.625 21.984 -12.391 1 95.38 208 ILE A O 1
ATOM 1598 N N . PHE A 1 209 ? 8.781 21.672 -10.211 1 95.62 209 PHE A N 1
ATOM 1599 C CA . PHE A 1 209 ? 7.465 21.047 -10.109 1 95.62 209 PHE A CA 1
ATOM 1600 C C . PHE A 1 209 ? 6.727 21.547 -8.875 1 95.62 209 PHE A C 1
ATOM 1602 O O . PHE A 1 209 ? 7.34 22.078 -7.945 1 95.62 209 PHE A O 1
ATOM 1609 N N . LEU A 1 210 ? 5.449 21.469 -8.93 1 96.56 210 LEU A N 1
ATOM 1610 C CA . LEU A 1 210 ? 4.57 21.875 -7.836 1 96.56 210 LEU A CA 1
ATOM 1611 C C . LEU A 1 210 ? 3.84 20.672 -7.254 1 96.56 210 LEU A C 1
ATOM 1613 O O . LEU A 1 210 ? 3.146 19.953 -7.977 1 96.56 210 LEU A O 1
ATOM 1617 N N . THR A 1 211 ? 4.066 20.375 -5.984 1 95.75 211 THR A N 1
ATOM 1618 C CA . THR A 1 211 ? 3.271 19.359 -5.305 1 95.75 211 THR A CA 1
ATOM 1619 C C . THR A 1 211 ? 2.025 19.969 -4.676 1 95.75 211 THR A C 1
ATOM 1621 O O . THR A 1 211 ? 2.102 21.031 -4.035 1 95.75 211 THR A O 1
ATOM 1624 N N . VAL A 1 212 ? 0.947 19.406 -4.93 1 96.12 212 VAL A N 1
ATOM 1625 C CA . VAL A 1 212 ? -0.329 19.797 -4.34 1 96.12 212 VAL A CA 1
ATOM 1626 C C . VAL A 1 212 ? -0.921 18.625 -3.557 1 96.12 212 VAL A C 1
ATOM 1628 O O . VAL A 1 212 ? -1.495 17.703 -4.141 1 96.12 212 VAL A O 1
ATOM 1631 N N . ASP A 1 213 ? -0.811 18.672 -2.279 1 94.12 213 ASP A N 1
ATOM 1632 C CA . ASP A 1 213 ? -1.369 17.641 -1.406 1 94.12 213 ASP A CA 1
ATOM 1633 C C . ASP A 1 213 ? -2.754 18.047 -0.902 1 94.12 213 ASP A C 1
ATOM 1635 O O . ASP A 1 213 ? -2.875 18.75 0.102 1 94.12 213 ASP A O 1
ATOM 1639 N N . ALA A 1 214 ? -3.748 17.562 -1.622 1 94.12 214 ALA A N 1
ATOM 1640 C CA . ALA A 1 214 ? -5.133 17.875 -1.285 1 94.12 214 ALA A CA 1
ATOM 1641 C C . ALA A 1 214 ? -5.758 16.766 -0.441 1 94.12 214 ALA A C 1
ATOM 1643 O O . ALA A 1 214 ? -6.207 15.758 -0.975 1 94.12 214 ALA A O 1
ATOM 1644 N N . GLY A 1 215 ? -5.891 17.031 0.827 1 90.94 215 GLY A N 1
ATOM 1645 C CA . GLY A 1 215 ? -6.387 16.031 1.758 1 90.94 215 GLY A CA 1
ATOM 1646 C C . GLY A 1 215 ? -7.801 16.297 2.229 1 90.94 215 GLY A C 1
ATOM 1647 O O . GLY A 1 215 ? -8.648 16.75 1.449 1 90.94 215 GLY A O 1
ATOM 1648 N N . GLY A 1 216 ? -8.031 15.938 3.438 1 87.75 216 GLY A N 1
ATOM 1649 C CA . GLY A 1 216 ? -9.359 16.078 3.998 1 87.75 216 GLY A CA 1
ATOM 1650 C C . GLY A 1 216 ? -9.672 17.5 4.441 1 87.75 216 GLY A C 1
ATOM 1651 O O . GLY A 1 216 ? -10.797 17.969 4.262 1 87.75 216 GLY A O 1
ATOM 1652 N N . GLY A 1 217 ? -8.688 18.109 5.051 1 86.06 217 GLY A N 1
ATOM 1653 C CA . GLY A 1 217 ? -8.977 19.422 5.602 1 86.06 217 GLY A CA 1
ATOM 1654 C C . GLY A 1 217 ? -8.086 20.516 5.035 1 86.06 217 GLY A C 1
ATOM 1655 O O . GLY A 1 217 ? -8.406 21.703 5.141 1 86.06 217 GLY A O 1
ATOM 1656 N N . THR A 1 218 ? -7.047 20.109 4.5 1 88.06 218 THR A N 1
ATOM 1657 C CA . THR A 1 218 ? -6.066 21.094 4.043 1 88.06 218 THR A CA 1
ATOM 1658 C C . THR A 1 218 ? -5.5 20.688 2.684 1 88.06 218 THR A C 1
ATOM 1660 O O . THR A 1 218 ? -5.523 19.516 2.316 1 88.06 218 THR A O 1
ATOM 1663 N N . THR A 1 219 ? -5.184 21.625 1.941 1 92.38 219 THR A N 1
ATOM 1664 C CA . THR A 1 219 ? -4.391 21.469 0.726 1 92.38 219 THR A CA 1
ATOM 1665 C C . THR A 1 219 ? -3.059 22.203 0.851 1 92.38 219 THR A C 1
ATOM 1667 O O . THR A 1 219 ? -3.027 23.406 1.096 1 92.38 219 THR A O 1
ATOM 1670 N N . ASP A 1 220 ? -2.016 21.484 0.707 1 91.56 220 ASP A N 1
ATOM 1671 C CA . ASP A 1 220 ? -0.665 22 0.904 1 91.56 220 ASP A CA 1
ATOM 1672 C C . ASP A 1 220 ? 0.109 22.031 -0.412 1 91.56 220 ASP A C 1
ATOM 1674 O O . ASP A 1 220 ? 0.038 21.094 -1.204 1 91.56 220 ASP A O 1
ATOM 1678 N N . LEU A 1 221 ? 0.819 23.156 -0.614 1 94.06 221 LEU A N 1
ATOM 1679 C CA . LEU A 1 221 ? 1.561 23.328 -1.858 1 94.06 221 LEU A CA 1
ATOM 1680 C C . LEU A 1 221 ? 3.047 23.516 -1.584 1 94.06 221 LEU A C 1
ATOM 1682 O O . LEU A 1 221 ? 3.422 24.203 -0.626 1 94.06 221 LEU A O 1
ATOM 1686 N N . ALA A 1 222 ? 3.883 22.953 -2.361 1 94 222 ALA A N 1
ATOM 1687 C CA . ALA A 1 222 ? 5.332 23.141 -2.324 1 94 222 ALA A CA 1
ATOM 1688 C C . ALA A 1 222 ? 5.906 23.25 -3.732 1 94 222 ALA A C 1
ATOM 1690 O O . ALA A 1 222 ? 5.73 22.359 -4.555 1 94 222 ALA A O 1
ATOM 1691 N N . LEU A 1 223 ? 6.48 24.391 -3.99 1 94.81 223 LEU A N 1
ATOM 1692 C CA . LEU A 1 223 ? 7.18 24.625 -5.25 1 94.81 223 LEU A CA 1
ATOM 1693 C C . LEU A 1 223 ? 8.664 24.281 -5.113 1 94.81 223 LEU A C 1
ATOM 1695 O O . LEU A 1 223 ? 9.383 24.922 -4.352 1 94.81 223 LEU A O 1
ATOM 1699 N N . MET A 1 224 ? 9.109 23.266 -5.883 1 96 224 MET A N 1
ATOM 1700 C CA . MET A 1 224 ? 10.445 22.719 -5.676 1 96 224 MET A CA 1
ATOM 1701 C C . MET A 1 224 ? 11.25 22.734 -6.969 1 96 224 MET A C 1
ATOM 1703 O O . MET A 1 224 ? 10.703 22.547 -8.055 1 96 224 MET A O 1
ATOM 1707 N N . ARG A 1 225 ? 12.547 22.969 -6.812 1 95.62 225 ARG A N 1
ATOM 1708 C CA . ARG A 1 225 ? 13.516 22.844 -7.895 1 95.62 225 ARG A CA 1
ATOM 1709 C C . ARG A 1 225 ? 14.469 21.672 -7.66 1 95.62 225 ARG A C 1
ATOM 1711 O O . ARG A 1 225 ? 15.086 21.578 -6.594 1 95.62 225 ARG A O 1
ATOM 1718 N N . VAL A 1 226 ? 14.562 20.797 -8.609 1 95.88 226 VAL A N 1
ATOM 1719 C CA . VAL A 1 226 ? 15.492 19.672 -8.5 1 95.88 226 VAL A CA 1
ATOM 1720 C C . VAL A 1 226 ? 16.938 20.188 -8.609 1 95.88 226 VAL A C 1
ATOM 1722 O O . VAL A 1 226 ? 17.281 20.859 -9.57 1 95.88 226 VAL A O 1
ATOM 1725 N N . THR A 1 227 ? 17.734 19.844 -7.629 1 95.12 227 THR A N 1
ATOM 1726 C CA . THR A 1 227 ? 19.109 20.344 -7.629 1 95.12 227 THR A CA 1
ATOM 1727 C C . THR A 1 227 ? 20.078 19.219 -7.965 1 95.12 227 THR A C 1
ATOM 1729 O O . THR A 1 227 ? 21.203 19.469 -8.414 1 95.12 227 THR A O 1
ATOM 1732 N N . SER A 1 228 ? 19.688 18 -7.699 1 93.75 228 SER A N 1
ATOM 1733 C CA . SER A 1 228 ? 20.5 16.844 -8.047 1 93.75 228 SER A CA 1
ATOM 1734 C C . SER A 1 228 ? 19.625 15.648 -8.43 1 93.75 228 SER A C 1
ATOM 1736 O O . SER A 1 228 ? 18.594 15.398 -7.809 1 93.75 228 SER A O 1
ATOM 1738 N N . THR A 1 229 ? 20.047 14.945 -9.469 1 88.81 229 THR A N 1
ATOM 1739 C CA . THR A 1 229 ? 19.312 13.75 -9.891 1 88.81 229 THR A CA 1
ATOM 1740 C C . THR A 1 229 ? 20.156 12.5 -9.672 1 88.81 229 THR A C 1
ATOM 1742 O O . THR A 1 229 ? 19.984 11.5 -10.367 1 88.81 229 THR A O 1
ATOM 1745 N N . ASP A 1 230 ? 21.062 12.703 -8.773 1 87.06 230 ASP A N 1
ATOM 1746 C CA . ASP A 1 230 ? 21.859 11.531 -8.422 1 87.06 230 ASP A CA 1
ATOM 1747 C C . ASP A 1 230 ? 20.953 10.367 -8.008 1 87.06 230 ASP A C 1
ATOM 1749 O O . ASP A 1 230 ? 20.016 10.555 -7.227 1 87.06 230 ASP A O 1
ATOM 1753 N N . ALA A 1 231 ? 21.234 9.211 -8.5 1 78.44 231 ALA A N 1
ATOM 1754 C CA . ALA A 1 231 ? 20.359 8.062 -8.289 1 78.44 231 ALA A CA 1
ATOM 1755 C C . ALA A 1 231 ? 20.297 7.688 -6.809 1 78.44 231 ALA A C 1
ATOM 1757 O O . ALA A 1 231 ? 19.25 7.262 -6.316 1 78.44 231 ALA A O 1
ATOM 1758 N N . ASN A 1 232 ? 21.375 7.902 -6.117 1 80.5 232 ASN A N 1
ATOM 1759 C CA . ASN A 1 232 ? 21.438 7.5 -4.715 1 80.5 232 ASN A CA 1
ATOM 1760 C C . ASN A 1 232 ? 21.047 8.648 -3.783 1 80.5 232 ASN A C 1
ATOM 1762 O O . ASN A 1 232 ? 20.547 8.414 -2.68 1 80.5 232 ASN A O 1
ATOM 1766 N N . PHE A 1 233 ? 21.375 9.906 -4.273 1 89.31 233 PHE A N 1
ATOM 1767 C CA . PHE A 1 233 ? 21.156 11.047 -3.391 1 89.31 233 PHE A CA 1
ATOM 1768 C C . PHE A 1 233 ? 20.469 12.188 -4.141 1 89.31 233 PHE A C 1
ATOM 1770 O O . PHE A 1 233 ? 21 13.305 -4.191 1 89.31 233 PHE A O 1
ATOM 1777 N N . PRO A 1 234 ? 19.281 11.883 -4.613 1 93 234 PRO A N 1
ATOM 1778 C CA . PRO A 1 234 ? 18.594 13.008 -5.242 1 93 234 PRO A CA 1
ATOM 1779 C C . PRO A 1 234 ? 18.297 14.141 -4.262 1 93 234 PRO A C 1
ATOM 1781 O O . PRO A 1 234 ? 18.031 13.891 -3.082 1 93 234 PRO A O 1
ATOM 1784 N N . GLN A 1 235 ? 18.406 15.391 -4.746 1 94.62 235 GLN A N 1
ATOM 1785 C CA . GLN A 1 235 ? 18.188 16.547 -3.889 1 94.62 235 GLN A CA 1
ATOM 1786 C C . GLN A 1 235 ? 17.328 17.594 -4.59 1 94.62 235 GLN A C 1
ATOM 1788 O O . GLN A 1 235 ? 17.234 17.609 -5.82 1 94.62 235 GLN A O 1
ATOM 1793 N N . MET A 1 236 ? 16.688 18.375 -3.793 1 95.12 236 MET A N 1
ATOM 1794 C CA . MET A 1 236 ? 15.891 19.484 -4.285 1 95.12 236 MET A CA 1
ATOM 1795 C C . MET A 1 236 ? 15.883 20.641 -3.275 1 95.12 236 MET A C 1
ATOM 1797 O O . MET A 1 236 ? 16.328 20.469 -2.141 1 95.12 236 MET A O 1
ATOM 1801 N N . SER A 1 237 ? 15.461 21.75 -3.74 1 93.38 237 SER A N 1
ATOM 1802 C CA . SER A 1 237 ? 15.359 22.938 -2.902 1 93.38 237 SER A CA 1
ATOM 1803 C C . SER A 1 237 ? 14.062 23.688 -3.166 1 93.38 237 SER A C 1
ATOM 1805 O O . SER A 1 237 ? 13.602 23.766 -4.309 1 93.38 237 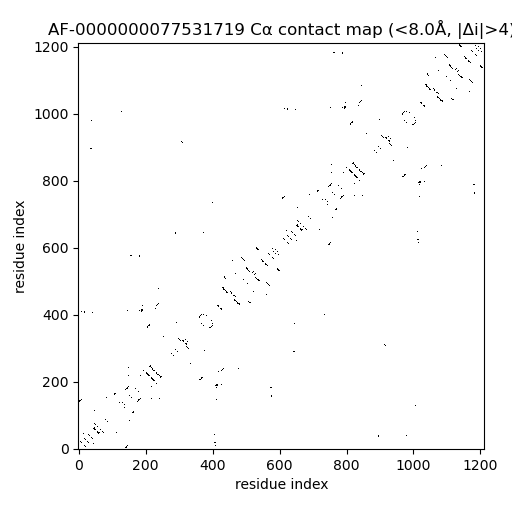SER A O 1
ATOM 1807 N N . PRO A 1 238 ? 13.492 24.203 -2.111 1 92.75 238 PRO A N 1
ATOM 1808 C CA . PRO A 1 238 ? 12.297 25.031 -2.322 1 92.75 238 PRO A CA 1
ATOM 1809 C C . PRO A 1 238 ? 12.586 26.312 -3.09 1 92.75 238 PRO A C 1
ATOM 1811 O O . PRO A 1 238 ? 13.633 26.938 -2.885 1 92.75 238 PRO A O 1
ATOM 1814 N N . VAL A 1 239 ? 11.664 26.656 -3.996 1 91.44 239 VAL A N 1
ATOM 1815 C CA . VAL A 1 239 ? 11.766 27.922 -4.727 1 91.44 239 VAL A CA 1
ATOM 1816 C C . VAL A 1 239 ? 11.109 29.031 -3.92 1 91.44 239 VAL A C 1
ATOM 1818 O O . VAL A 1 239 ? 11.57 30.188 -3.951 1 91.44 239 VAL A O 1
ATOM 1821 N N . ALA A 1 240 ? 10.094 28.641 -3.246 1 85.25 240 ALA A N 1
ATOM 1822 C CA . ALA A 1 240 ? 9.344 29.547 -2.371 1 85.25 240 ALA A CA 1
ATOM 1823 C C . ALA A 1 240 ? 8.953 28.844 -1.075 1 85.25 240 ALA A C 1
ATOM 1825 O O . ALA A 1 240 ? 8.977 27.609 -0.994 1 85.25 240 ALA A O 1
ATOM 1826 N N . ALA A 1 241 ? 8.633 29.703 -0.112 1 79.38 241 ALA A N 1
ATOM 1827 C CA . ALA A 1 241 ? 8.148 29.141 1.142 1 79.38 241 ALA A CA 1
ATOM 1828 C C . ALA A 1 241 ? 6.902 28.281 0.911 1 79.38 241 ALA A C 1
ATOM 1830 O O . ALA A 1 241 ? 6.059 28.625 0.08 1 79.38 241 ALA A O 1
ATOM 1831 N N . VAL A 1 242 ? 6.812 27.234 1.639 1 80.38 242 VAL A N 1
ATOM 1832 C CA . VAL A 1 242 ? 5.652 26.359 1.528 1 80.38 242 VAL A CA 1
ATOM 1833 C C . VAL A 1 242 ? 4.402 27.094 2.008 1 80.38 242 VAL A C 1
ATOM 1835 O O . VAL A 1 242 ? 4.492 28.047 2.789 1 80.38 242 VAL A O 1
ATOM 1838 N N . SER A 1 243 ? 3.258 26.625 1.379 1 80.56 243 SER A N 1
ATOM 1839 C CA . SER A 1 243 ? 1.997 27.266 1.729 1 80.56 243 SER A CA 1
ATOM 1840 C C . SER A 1 243 ? 0.857 26.25 1.795 1 80.56 243 SER A C 1
ATOM 1842 O O . SER A 1 243 ? 0.987 25.125 1.301 1 80.56 243 SER A O 1
ATOM 1844 N N . GLY A 1 244 ? -0.169 26.594 2.512 1 83.69 244 GLY A N 1
ATOM 1845 C CA . GLY A 1 244 ? -1.345 25.75 2.633 1 83.69 244 GLY A CA 1
ATOM 1846 C C . GLY A 1 244 ? -2.637 26.531 2.754 1 83.69 244 GLY A C 1
ATOM 1847 O O . GLY A 1 244 ? -2.615 27.734 3.039 1 83.69 244 GLY A O 1
ATOM 1848 N N . VAL A 1 245 ? -3.73 25.875 2.389 1 83.81 245 VAL A N 1
ATOM 1849 C CA . VAL A 1 245 ? -5.055 26.484 2.508 1 83.81 245 VAL A CA 1
ATOM 1850 C C . VAL A 1 245 ? -6.016 25.484 3.156 1 83.81 245 VAL A C 1
ATOM 1852 O O . VAL A 1 245 ? -5.812 24.266 3.078 1 83.81 245 VAL A O 1
ATOM 1855 N N . GLY A 1 246 ? -6.992 26.016 3.83 1 82.12 246 GLY A N 1
ATOM 1856 C CA . GLY A 1 246 ? -7.973 25.188 4.512 1 82.12 246 GLY A CA 1
ATOM 1857 C C . GLY A 1 246 ? -9.039 24.641 3.584 1 82.12 246 GLY A C 1
ATOM 1858 O O . GLY A 1 246 ? -10.234 24.859 3.795 1 82.12 246 GLY A O 1
ATOM 1859 N N . VAL A 1 247 ? -8.695 24.016 2.48 1 86.88 247 VAL A N 1
ATOM 1860 C CA . VAL A 1 247 ? -9.578 23.375 1.513 1 86.88 247 VAL A CA 1
ATOM 1861 C C . VAL A 1 247 ? -9.32 21.875 1.488 1 86.88 247 VAL A C 1
ATOM 1863 O O . VAL A 1 247 ? -8.164 21.438 1.497 1 86.88 247 VAL A O 1
ATOM 1866 N N . GLY A 1 248 ? -10.406 21.078 1.543 1 89.81 248 GLY A N 1
ATOM 1867 C CA . GLY A 1 248 ? -10.258 19.625 1.529 1 89.81 248 GLY A CA 1
ATOM 1868 C C . GLY A 1 248 ? -11.555 18.891 1.262 1 89.81 248 GLY A C 1
ATOM 1869 O O . GLY A 1 248 ? -12.602 19.516 1.104 1 89.81 248 GLY A O 1
ATOM 1870 N N . SER A 1 249 ? -11.469 17.625 1.242 1 92.44 249 SER A N 1
ATOM 1871 C CA . SER A 1 249 ? -12.602 16.766 0.873 1 92.44 249 SER A CA 1
ATOM 1872 C C . SER A 1 249 ? -13.703 16.828 1.929 1 92.44 249 SER A C 1
ATOM 1874 O O . SER A 1 249 ? -14.859 16.5 1.646 1 92.44 249 SER A O 1
ATOM 1876 N N . SER A 1 250 ? -13.367 17.188 3.145 1 90.31 250 SER A N 1
ATOM 1877 C CA . SER A 1 250 ? -14.375 17.297 4.199 1 90.31 250 SER A CA 1
ATOM 1878 C C . SER A 1 250 ? -15.422 18.344 3.869 1 90.31 250 SER A C 1
ATOM 1880 O O . SER A 1 250 ? -16.578 18.234 4.297 1 90.31 250 SER A O 1
ATOM 1882 N N . LEU A 1 251 ? -15.008 19.297 3.158 1 90.69 251 LEU A N 1
ATOM 1883 C CA . LEU A 1 251 ? -15.953 20.344 2.758 1 90.69 251 LEU A CA 1
ATOM 1884 C C . LEU A 1 251 ? -16.953 19.797 1.737 1 90.69 251 LEU A C 1
ATOM 1886 O O . LEU A 1 251 ? -18.078 20.281 1.65 1 90.69 251 LEU A O 1
ATOM 1890 N N . ILE A 1 252 ? -16.531 18.812 0.976 1 94.94 252 ILE A N 1
ATOM 1891 C CA . ILE A 1 252 ? -17.453 18.141 0.063 1 94.94 252 ILE A CA 1
ATOM 1892 C C . ILE A 1 252 ? -18.5 17.359 0.861 1 94.94 252 ILE A C 1
ATOM 1894 O O . ILE A 1 252 ? -19.688 17.406 0.545 1 94.94 252 ILE A O 1
ATOM 1898 N N . ASP A 1 253 ? -18.062 16.703 1.867 1 94.12 253 ASP A N 1
ATOM 1899 C CA . ASP A 1 253 ? -18.969 15.969 2.742 1 94.12 253 ASP A CA 1
ATOM 1900 C C . ASP A 1 253 ? -20 16.891 3.385 1 94.12 253 ASP A C 1
ATOM 1902 O O . ASP A 1 253 ? -21.188 16.562 3.453 1 94.12 253 ASP A O 1
ATOM 1906 N N . ARG A 1 254 ? -19.531 18 3.846 1 90.5 254 ARG A N 1
ATOM 1907 C CA . ARG A 1 254 ? -20.406 18.969 4.484 1 90.5 254 ARG A CA 1
ATOM 1908 C C . ARG A 1 254 ? -21.438 19.516 3.492 1 90.5 254 ARG A C 1
ATOM 1910 O O . ARG A 1 254 ? -22.609 19.703 3.832 1 90.5 254 ARG A O 1
ATOM 1917 N N . ALA A 1 255 ? -20.953 19.844 2.369 1 95.25 255 ALA A N 1
ATOM 1918 C CA . ALA A 1 255 ? -21.844 20.375 1.336 1 95.25 255 ALA A CA 1
ATOM 1919 C C . ALA A 1 255 ? -22.906 19.344 0.969 1 95.25 255 ALA A C 1
ATOM 1921 O O . ALA A 1 255 ? -24.062 19.703 0.728 1 95.25 255 ALA A O 1
ATOM 1922 N N . PHE A 1 256 ? -22.547 18.125 0.89 1 97.06 256 PHE A N 1
ATOM 1923 C CA . PHE A 1 256 ? -23.5 17.062 0.586 1 97.06 256 PHE A CA 1
ATOM 1924 C C . PHE A 1 256 ? -24.531 16.922 1.7 1 97.06 256 PHE A C 1
ATOM 1926 O O . PHE A 1 256 ? -25.734 16.797 1.434 1 97.06 256 PHE A O 1
ATOM 1933 N N . ALA A 1 257 ?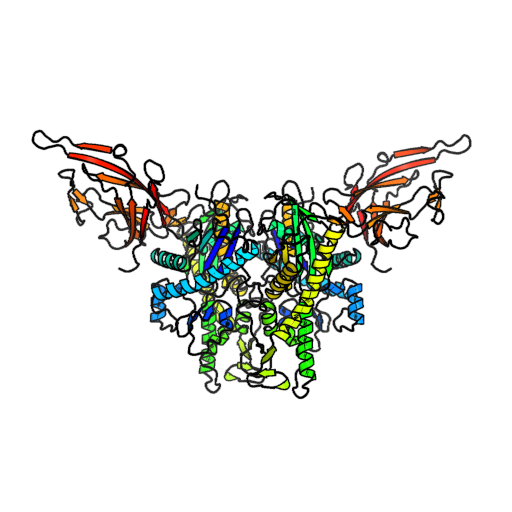 -24.047 16.922 2.883 1 95.31 257 ALA A N 1
ATOM 1934 C CA . ALA A 1 257 ? -24.969 16.859 4.016 1 95.31 257 ALA A CA 1
ATOM 1935 C C . ALA A 1 257 ? -25.969 18.016 3.973 1 95.31 257 ALA A C 1
ATOM 1937 O O . ALA A 1 257 ? -27.141 17.828 4.27 1 95.31 257 ALA A O 1
ATOM 1938 N N . ARG A 1 258 ? -25.484 19.156 3.639 1 94.81 258 ARG A N 1
ATOM 1939 C CA . ARG A 1 258 ? -26.359 20.328 3.527 1 94.81 258 ARG A CA 1
ATOM 1940 C C . ARG A 1 258 ? -27.391 20.141 2.424 1 94.81 258 ARG A C 1
ATOM 1942 O O . ARG A 1 258 ? -28.547 20.531 2.58 1 94.81 258 ARG A O 1
ATOM 1949 N N . LEU A 1 259 ? -26.906 19.641 1.331 1 96 259 LEU A N 1
ATOM 1950 C CA . LEU A 1 259 ? -27.797 19.359 0.214 1 96 259 LEU A CA 1
ATOM 1951 C C . LEU A 1 259 ? -28.938 18.438 0.638 1 96 259 LEU A C 1
ATOM 1953 O O . LEU A 1 259 ? -30.109 18.703 0.337 1 96 259 LEU A O 1
ATOM 1957 N N . VAL A 1 260 ? -28.609 17.391 1.314 1 96 260 VAL A N 1
ATOM 1958 C CA . VAL A 1 260 ? -29.594 16.422 1.796 1 96 260 VAL A CA 1
ATOM 1959 C C . VAL A 1 260 ? -30.5 17.094 2.82 1 96 260 VAL A C 1
ATOM 1961 O O . VAL A 1 260 ? -31.719 16.906 2.777 1 96 260 VAL A O 1
ATOM 1964 N N . ALA A 1 261 ? -29.938 17.828 3.727 1 94.69 261 ALA A N 1
ATOM 1965 C CA . ALA A 1 261 ? -30.703 18.516 4.762 1 94.69 261 ALA A CA 1
ATOM 1966 C C . ALA A 1 261 ? -31.719 19.484 4.141 1 94.69 261 ALA A C 1
ATOM 1968 O O . ALA A 1 261 ? -32.844 19.609 4.629 1 94.69 261 ALA A O 1
ATOM 1969 N N . GLN A 1 262 ? -31.344 20.172 3.17 1 94.69 262 GLN A N 1
ATOM 1970 C CA . GLN A 1 262 ? -32.219 21.109 2.48 1 94.69 262 GLN A CA 1
ATOM 1971 C C . GLN A 1 262 ? -33.406 20.391 1.842 1 94.69 262 GLN A C 1
ATOM 1973 O O . GLN A 1 262 ? -34.531 20.875 1.901 1 94.69 262 GLN A O 1
ATOM 1978 N N . ARG A 1 263 ? -33.094 19.281 1.316 1 94.5 263 ARG A N 1
ATOM 1979 C CA . ARG A 1 263 ? -34.156 18.484 0.711 1 94.5 263 ARG A CA 1
ATOM 1980 C C . ARG A 1 263 ? -35.156 18 1.766 1 94.5 263 ARG A C 1
ATOM 1982 O O . ARG A 1 263 ? -36.375 18.031 1.541 1 94.5 263 ARG A O 1
ATOM 1989 N N . LEU A 1 264 ? -34.594 17.594 2.789 1 93.31 264 LEU A N 1
ATOM 1990 C CA . LEU A 1 264 ? -35.438 17.109 3.871 1 93.31 264 LEU A CA 1
ATOM 1991 C C . LEU A 1 264 ? -36.281 18.234 4.461 1 93.31 264 LEU A C 1
ATOM 1993 O O . LEU A 1 264 ? -37.469 18.031 4.785 1 93.31 264 LEU A O 1
ATOM 1997 N N . ALA A 1 265 ? -35.688 19.344 4.637 1 93.25 265 ALA A N 1
ATOM 1998 C CA . ALA A 1 265 ? -36.406 20.5 5.176 1 93.25 265 ALA A CA 1
ATOM 1999 C C . ALA A 1 265 ? -37.562 20.906 4.262 1 93.25 265 ALA A C 1
ATOM 2001 O O . ALA A 1 265 ? -38.594 21.375 4.734 1 93.25 265 ALA A O 1
ATOM 2002 N N . ALA A 1 266 ? -37.406 20.719 3.043 1 93.62 266 ALA A N 1
ATOM 2003 C CA . ALA A 1 266 ? -38.438 21.078 2.062 1 93.62 266 ALA A CA 1
ATOM 2004 C C . ALA A 1 266 ? -39.562 20.062 2.029 1 93.62 266 ALA A C 1
ATOM 2006 O O . ALA A 1 266 ? -40.625 20.312 1.484 1 93.62 266 ALA A O 1
ATOM 2007 N N . ASN A 1 267 ? -39.312 18.938 2.648 1 92.94 267 ASN A N 1
ATOM 2008 C CA . ASN A 1 267 ? -40.281 17.875 2.682 1 92.94 267 ASN A CA 1
ATOM 2009 C C . ASN A 1 267 ? -40.5 17.344 4.098 1 92.94 267 ASN A C 1
ATOM 2011 O O . ASN A 1 267 ? -40.188 16.172 4.379 1 92.94 267 ASN A O 1
ATOM 2015 N N . PRO A 1 268 ? -41.219 18.062 4.953 1 88.88 268 PRO A N 1
ATOM 2016 C CA . PRO A 1 268 ? -41.312 17.719 6.371 1 88.88 268 PRO A CA 1
ATOM 2017 C C . PRO A 1 268 ? -42.219 16.516 6.613 1 88.88 268 PRO A C 1
ATOM 2019 O O . PRO A 1 268 ? -42.219 15.945 7.711 1 88.88 268 PRO A O 1
ATOM 2022 N N . ASP A 1 269 ? -42.875 16.094 5.66 1 88.62 269 ASP A N 1
ATOM 2023 C CA . ASP A 1 269 ? -43.812 14.977 5.793 1 88.62 269 ASP A CA 1
ATOM 2024 C C . ASP A 1 269 ? -43.062 13.648 5.91 1 88.62 269 ASP A C 1
ATOM 2026 O O . ASP A 1 269 ? -43.625 12.656 6.363 1 88.62 269 ASP A O 1
ATOM 2030 N N . PHE A 1 270 ? -41.812 13.648 5.461 1 87.25 270 PHE A N 1
ATOM 2031 C CA . PHE A 1 270 ? -41 12.445 5.52 1 87.25 270 PHE A CA 1
ATOM 2032 C C . PHE A 1 270 ? -40.125 12.445 6.758 1 87.25 270 PHE A C 1
ATOM 2034 O O . PHE A 1 270 ? -39.125 13.156 6.805 1 87.25 270 PHE A O 1
ATOM 2041 N N . LYS A 1 271 ? -40.5 11.711 7.656 1 83.56 271 LYS A N 1
ATOM 2042 C CA . LYS A 1 271 ? -39.812 11.766 8.945 1 83.56 271 LYS A CA 1
ATOM 2043 C C . LYS A 1 271 ? -38.594 10.875 8.953 1 83.56 271 LYS A C 1
ATOM 2045 O O . LYS A 1 271 ? -38.656 9.672 8.703 1 83.56 271 LYS A O 1
ATOM 2050 N N . LEU A 1 272 ? -37.469 11.453 9.125 1 83.69 272 LEU A N 1
ATOM 2051 C CA . LEU A 1 272 ? -36.156 10.797 9.273 1 83.69 272 LEU A CA 1
ATOM 2052 C C . LEU A 1 272 ? -35.438 11.266 10.531 1 83.69 272 LEU A C 1
ATOM 2054 O O . LEU A 1 272 ? -35.812 12.289 11.109 1 83.69 272 LEU A O 1
ATOM 2058 N N . PRO A 1 273 ? -34.562 10.422 10.977 1 78.31 273 PRO A N 1
ATOM 2059 C CA . PRO A 1 273 ? -33.781 10.883 12.125 1 78.31 273 PRO A CA 1
ATOM 2060 C C . PRO A 1 273 ? -33.125 12.242 11.898 1 78.31 273 PRO A C 1
ATOM 2062 O O . PRO A 1 273 ? -32.781 12.586 10.758 1 78.31 273 PRO A O 1
ATOM 2065 N N . ILE A 1 274 ? -32.906 12.93 12.984 1 78.5 274 ILE A N 1
ATOM 2066 C CA . ILE A 1 274 ? -32.406 14.305 12.938 1 78.5 274 ILE A CA 1
ATOM 2067 C C . ILE A 1 274 ? -31.016 14.336 12.328 1 78.5 274 ILE A C 1
ATOM 2069 O O . ILE A 1 274 ? -30.656 15.289 11.641 1 78.5 274 ILE A O 1
ATOM 2073 N N . ASP A 1 275 ? -30.234 13.312 12.539 1 82.44 275 ASP A N 1
ATOM 2074 C CA . ASP A 1 275 ? -28.859 13.312 12.086 1 82.44 275 ASP A CA 1
ATOM 2075 C C . ASP A 1 275 ? -28.719 12.562 10.758 1 82.44 275 ASP A C 1
ATOM 2077 O O . ASP A 1 275 ? -27.609 12.141 10.398 1 82.44 275 ASP A O 1
ATOM 2081 N N . PHE A 1 276 ? -29.75 12.453 10.031 1 87.31 276 PHE A N 1
ATOM 2082 C CA . PHE A 1 276 ? -29.766 11.609 8.836 1 87.31 276 PHE A CA 1
ATOM 2083 C C . PHE A 1 276 ? -28.828 12.172 7.773 1 87.31 276 PHE A C 1
ATOM 2085 O O . PHE A 1 276 ? -28.094 11.414 7.121 1 87.31 276 PHE A O 1
ATOM 2092 N N . ALA A 1 277 ? -28.891 13.477 7.598 1 92.06 277 ALA A N 1
ATOM 2093 C CA . ALA A 1 277 ? -28.062 14.094 6.578 1 92.06 277 ALA A CA 1
ATOM 2094 C C . ALA A 1 277 ? -26.578 13.828 6.836 1 92.06 277 ALA A C 1
ATOM 2096 O O . ALA A 1 277 ? -25.828 13.5 5.914 1 92.06 277 ALA A O 1
ATOM 2097 N N . ALA A 1 278 ? -26.172 13.922 8.039 1 87.12 278 ALA A N 1
ATOM 2098 C CA . ALA A 1 278 ? -24.797 13.656 8.422 1 87.12 278 ALA A CA 1
ATOM 2099 C C . ALA A 1 278 ? -24.453 12.18 8.234 1 87.12 278 ALA A C 1
ATOM 2101 O O . ALA A 1 278 ? -23.344 11.852 7.793 1 87.12 278 ALA A O 1
ATOM 2102 N N . ARG A 1 279 ? -25.312 11.359 8.484 1 84.5 279 ARG A N 1
ATOM 2103 C CA . ARG A 1 279 ? -25.109 9.93 8.32 1 84.5 279 ARG A CA 1
ATOM 2104 C C . ARG A 1 279 ? -24.969 9.555 6.852 1 84.5 279 ARG A C 1
ATOM 2106 O O . ARG A 1 279 ? -24.172 8.688 6.492 1 84.5 279 ARG A O 1
ATOM 2113 N N . MET A 1 280 ? -25.766 10.203 6.098 1 91.31 280 MET A N 1
ATOM 2114 C CA . MET A 1 280 ? -25.703 9.93 4.664 1 91.31 280 MET A CA 1
ATOM 2115 C C . MET A 1 280 ? -24.359 10.336 4.086 1 91.31 280 MET A C 1
ATOM 2117 O O . MET A 1 280 ? -23.828 9.664 3.199 1 91.31 280 MET A O 1
ATOM 2121 N N . ALA A 1 281 ? -23.875 11.43 4.602 1 92.38 281 ALA A N 1
ATOM 2122 C CA . ALA A 1 281 ? -22.578 11.914 4.133 1 92.38 281 ALA A CA 1
ATOM 2123 C C . ALA A 1 281 ? -21.453 10.945 4.52 1 92.38 281 ALA A C 1
ATOM 2125 O O . ALA A 1 281 ? -20.422 10.883 3.846 1 92.38 281 ALA A O 1
ATOM 2126 N N . ARG A 1 282 ? -21.641 10.172 5.516 1 86.38 282 ARG A N 1
ATOM 2127 C CA . ARG A 1 282 ? -20.656 9.211 5.98 1 86.38 282 ARG A CA 1
ATOM 2128 C C . ARG A 1 282 ? -20.953 7.812 5.438 1 86.38 282 ARG A C 1
ATOM 2130 O O . ARG A 1 282 ? -20.188 6.879 5.66 1 86.38 282 ARG A O 1
ATOM 2137 N N . SER A 1 283 ? -21.984 7.711 4.691 1 86.19 283 SER A N 1
ATOM 2138 C CA . SER A 1 283 ? -22.438 6.41 4.227 1 86.19 283 SER A CA 1
ATOM 2139 C C . SER A 1 283 ? -21.516 5.84 3.162 1 86.19 283 SER A C 1
ATOM 2141 O O . SER A 1 283 ? -20.859 6.59 2.428 1 86.19 283 SER A O 1
ATOM 2143 N N . PRO A 1 284 ? -21.438 4.551 3.105 1 81.25 284 PRO A N 1
ATOM 2144 C CA . PRO A 1 284 ? -20.641 3.928 2.037 1 81.25 284 PRO A CA 1
ATOM 2145 C C . PRO A 1 284 ? -21.094 4.367 0.645 1 81.25 284 PRO A C 1
ATOM 2147 O O . PRO A 1 284 ? -20.266 4.473 -0.267 1 81.25 284 PRO A O 1
ATOM 2150 N N . GLY A 1 285 ? -22.391 4.594 0.52 1 85.31 285 GLY A N 1
ATOM 2151 C CA . GLY A 1 285 ? -22.906 5.02 -0.772 1 85.31 285 GLY A CA 1
ATOM 2152 C C . GLY A 1 285 ? -22.297 6.328 -1.253 1 85.31 285 GLY A C 1
ATOM 2153 O O . GLY A 1 285 ? -21.828 6.418 -2.387 1 85.31 285 GLY A O 1
ATOM 2154 N N . PHE A 1 286 ? -22.391 7.344 -0.412 1 92.88 286 PHE A N 1
ATOM 2155 C CA . PHE A 1 286 ? -21.844 8.633 -0.816 1 92.88 286 PHE A CA 1
ATOM 2156 C C . PHE A 1 286 ? -20.328 8.555 -0.947 1 92.88 286 PHE A C 1
ATOM 2158 O O . PHE A 1 286 ? -19.75 9.18 -1.832 1 92.88 286 PHE A O 1
ATOM 2165 N N . LYS A 1 287 ? -19.688 7.84 -0.091 1 88.38 287 LYS A N 1
ATOM 2166 C CA . LYS A 1 287 ? -18.25 7.664 -0.192 1 88.38 287 LYS A CA 1
ATOM 2167 C C . LYS A 1 287 ? -17.859 7.082 -1.548 1 88.38 287 LYS A C 1
ATOM 2169 O O . LYS A 1 287 ? -16.859 7.5 -2.146 1 88.38 287 LYS A O 1
ATOM 2174 N N . SER A 1 288 ? -18.625 6.184 -1.928 1 87.19 288 SER A N 1
ATOM 2175 C CA . SER A 1 288 ? -18.375 5.57 -3.229 1 87.19 288 SER A CA 1
ATOM 2176 C C . SER A 1 288 ? -18.516 6.586 -4.355 1 87.19 288 SER A C 1
ATOM 2178 O O . SER A 1 288 ? -17.672 6.652 -5.254 1 87.19 288 SER A O 1
ATOM 2180 N N . VAL A 1 289 ? -19.531 7.344 -4.309 1 90.62 289 VAL A N 1
ATOM 2181 C CA . VAL A 1 289 ? -19.766 8.367 -5.324 1 90.62 289 VAL A CA 1
ATOM 2182 C C . VAL A 1 289 ? -18.609 9.367 -5.32 1 90.62 289 VAL A C 1
ATOM 2184 O O . VAL A 1 289 ? -18.078 9.719 -6.379 1 90.62 289 VAL A O 1
ATOM 2187 N N . LYS A 1 290 ? -18.328 9.781 -4.148 1 91.75 290 LYS A N 1
ATOM 2188 C CA . LYS A 1 290 ? -17.281 10.773 -3.982 1 91.75 290 LYS A CA 1
ATOM 2189 C C . LYS A 1 290 ? -15.953 10.273 -4.547 1 91.75 290 LYS A C 1
ATOM 2191 O O . LYS A 1 290 ? -15.242 11.016 -5.234 1 91.75 290 LYS A O 1
ATOM 2196 N N . HIS A 1 291 ? -15.602 9.062 -4.328 1 87.94 291 HIS A N 1
ATOM 2197 C CA . HIS A 1 291 ? -14.32 8.508 -4.738 1 87.94 291 HIS A CA 1
ATOM 2198 C C . HIS A 1 291 ? -14.312 8.164 -6.223 1 87.94 291 HIS A C 1
ATOM 2200 O O . HIS A 1 291 ? -13.289 8.32 -6.898 1 87.94 291 HIS A O 1
ATOM 2206 N N . LYS A 1 292 ? -15.43 7.773 -6.727 1 88.75 292 LYS A N 1
ATOM 2207 C CA . LYS A 1 292 ? -15.5 7.285 -8.102 1 88.75 292 LYS A CA 1
ATOM 2208 C C . LYS A 1 292 ? -15.805 8.414 -9.078 1 88.75 292 LYS A C 1
ATOM 2210 O O . LYS A 1 292 ? -15.625 8.273 -10.289 1 88.75 292 LYS A O 1
ATOM 2215 N N . PHE A 1 293 ? -16.25 9.461 -8.547 1 91.62 293 PHE A N 1
ATOM 2216 C CA . PHE A 1 293 ? -16.688 10.555 -9.406 1 91.62 293 PHE A CA 1
ATOM 2217 C C . PHE A 1 293 ? -15.562 11.016 -10.32 1 91.62 293 PHE A C 1
ATOM 2219 O O . PHE A 1 293 ? -14.445 11.258 -9.852 1 91.62 293 PHE A O 1
ATOM 2226 N N . GLY A 1 294 ? -15.875 11.07 -11.641 1 90.94 294 GLY A N 1
ATOM 2227 C CA . GLY A 1 294 ? -14.883 11.492 -12.617 1 90.94 294 GLY A CA 1
ATOM 2228 C C . GLY A 1 294 ? -14.344 10.344 -13.453 1 90.94 294 GLY A C 1
ATOM 2229 O O . GLY A 1 294 ? -13.789 10.562 -14.531 1 90.94 294 GLY A O 1
ATOM 2230 N N . GLU A 1 295 ? -14.469 9.156 -12.891 1 87.88 295 GLU A N 1
ATOM 2231 C CA . GLU A 1 295 ? -14.094 7.996 -13.695 1 87.88 295 GLU A CA 1
ATOM 2232 C C . GLU A 1 295 ? -15.078 7.773 -14.836 1 87.88 295 GLU A C 1
ATOM 2234 O O . GLU A 1 295 ? -16.297 7.773 -14.625 1 87.88 295 GLU A O 1
ATOM 2239 N N . ARG A 1 296 ? -14.656 7.52 -15.977 1 80.75 296 ARG A N 1
ATOM 2240 C CA . ARG A 1 296 ? -15.492 7.422 -17.172 1 80.75 296 ARG A CA 1
ATOM 2241 C C . ARG A 1 296 ? -16.547 6.332 -17.016 1 80.75 296 ARG A C 1
ATOM 2243 O O . ARG A 1 296 ? -17.703 6.527 -17.375 1 80.75 296 ARG A O 1
ATOM 2250 N N . VAL A 1 297 ? -16.109 5.281 -16.391 1 77.25 297 VAL A N 1
ATOM 2251 C CA . VAL A 1 297 ? -16.984 4.121 -16.297 1 77.25 297 VAL A CA 1
ATOM 2252 C C . VAL A 1 297 ? -18.078 4.383 -15.273 1 77.25 297 VAL A C 1
ATOM 2254 O O . VAL A 1 297 ? -19.109 3.705 -15.273 1 77.25 297 VAL A O 1
ATOM 2257 N N . TYR A 1 298 ? -17.906 5.422 -14.5 1 79.62 298 TYR A N 1
ATOM 2258 C CA . TYR A 1 298 ? -18.828 5.641 -13.398 1 79.62 298 TYR A CA 1
ATOM 2259 C C . TYR A 1 298 ? -19.672 6.891 -13.625 1 79.62 298 TYR A C 1
ATOM 2261 O O . TYR A 1 298 ? -20.641 7.145 -12.898 1 79.62 298 TYR A O 1
ATOM 2269 N N . MET A 1 299 ? -19.359 7.645 -14.586 1 87.31 299 MET A N 1
ATOM 2270 C CA . MET A 1 299 ? -20.094 8.883 -14.82 1 87.31 299 MET A CA 1
ATOM 2271 C C . MET A 1 299 ? -21.5 8.594 -15.32 1 87.31 299 MET A C 1
ATOM 2273 O O . MET A 1 299 ? -21.688 7.867 -16.312 1 87.31 299 MET A O 1
ATOM 2277 N N . GLN A 1 300 ? -22.453 9.094 -14.531 1 88.44 300 GLN A N 1
ATOM 2278 C CA . GLN A 1 300 ? -23.859 8.922 -14.828 1 88.44 300 GLN A CA 1
ATOM 2279 C C . GLN A 1 300 ? -24.625 10.242 -14.68 1 88.44 300 GLN A C 1
ATOM 2281 O O . GLN A 1 300 ? -24.109 11.188 -14.07 1 88.44 300 GLN A O 1
ATOM 2286 N N . GLN A 1 301 ? -25.797 10.18 -15.273 1 92.12 301 GLN A N 1
ATOM 2287 C CA . GLN A 1 301 ? -26.609 11.391 -15.164 1 92.12 301 GLN A CA 1
ATOM 2288 C C . GLN A 1 301 ? -27.266 11.492 -13.797 1 92.12 301 GLN A C 1
ATOM 2290 O O . GLN A 1 301 ? -27.516 12.586 -13.305 1 92.12 301 GLN A O 1
ATOM 2295 N N . VAL A 1 302 ? -27.562 10.352 -13.273 1 94.5 302 VAL A N 1
ATOM 2296 C CA . VAL A 1 302 ? -28.219 10.297 -11.961 1 94.5 302 VAL A CA 1
ATOM 2297 C C . VAL A 1 302 ? -27.5 9.289 -11.07 1 94.5 302 VAL A C 1
ATOM 2299 O O . VAL A 1 302 ? -27.203 8.172 -11.5 1 94.5 302 VAL A O 1
ATOM 2302 N N . TYR A 1 303 ? -27.188 9.742 -9.914 1 93.88 303 TYR A N 1
ATOM 2303 C CA . TYR A 1 303 ? -26.562 8.883 -8.906 1 93.88 303 TYR A CA 1
ATOM 2304 C C . TYR A 1 303 ? -27.578 8.469 -7.844 1 93.88 303 TYR A C 1
ATOM 2306 O O . TYR A 1 303 ? -28.312 9.312 -7.324 1 93.88 303 TYR A O 1
ATOM 2314 N N . ARG A 1 304 ? -27.641 7.227 -7.598 1 91.81 304 ARG A N 1
ATOM 2315 C CA . ARG A 1 304 ? -28.578 6.664 -6.633 1 91.81 304 ARG A CA 1
ATOM 2316 C C . ARG A 1 304 ? -27.859 6.207 -5.371 1 91.81 304 ARG A C 1
ATOM 2318 O O . ARG A 1 304 ? -27.094 5.246 -5.406 1 91.81 304 ARG A O 1
ATOM 2325 N N . ILE A 1 305 ? -28.109 6.867 -4.258 1 92.38 305 ILE A N 1
ATOM 2326 C CA . ILE A 1 305 ? -27.438 6.551 -3.01 1 92.38 305 ILE A CA 1
ATOM 2327 C C . ILE A 1 305 ? -28.406 5.898 -2.037 1 92.38 305 ILE A C 1
ATOM 2329 O O . ILE A 1 305 ? -29.469 6.469 -1.728 1 92.38 305 ILE A O 1
ATOM 2333 N N . LEU A 1 306 ? -28.109 4.801 -1.625 1 87.31 306 LEU A N 1
ATOM 2334 C CA . LEU A 1 306 ? -28.953 4.031 -0.711 1 87.31 306 LEU A CA 1
ATOM 2335 C C . LEU A 1 306 ? -29.172 4.793 0.593 1 87.31 306 LEU A C 1
ATOM 2337 O O . LEU A 1 306 ? -28.219 5.348 1.159 1 87.31 306 LEU A O 1
ATOM 2341 N N . MET A 1 307 ? -30.375 4.832 0.955 1 88.12 307 MET A N 1
ATOM 2342 C CA . MET A 1 307 ? -30.734 5.391 2.254 1 88.12 307 MET A CA 1
ATOM 2343 C C . MET A 1 307 ? -30.828 4.293 3.311 1 88.12 307 MET A C 1
ATOM 2345 O O . MET A 1 307 ? -31.844 3.6 3.404 1 88.12 307 MET A O 1
ATOM 2349 N N . GLU A 1 308 ? -29.859 4.293 4.062 1 78.88 308 GLU A N 1
ATOM 2350 C CA . GLU A 1 308 ? -29.828 3.248 5.082 1 78.88 308 GLU A CA 1
ATOM 2351 C C . GLU A 1 308 ? -31.047 3.34 5.996 1 78.88 308 GLU A C 1
ATOM 2353 O O . GLU A 1 308 ? -31.359 4.41 6.523 1 78.88 308 GLU A O 1
ATOM 2358 N N . GLY A 1 309 ? -31.719 2.271 6.199 1 74.62 309 GLY A N 1
ATOM 2359 C CA . GLY A 1 309 ? -32.875 2.236 7.078 1 74.62 309 GLY A CA 1
ATOM 2360 C C . GLY A 1 309 ? -34.188 2.518 6.359 1 74.62 309 GLY A C 1
ATOM 2361 O O . GLY A 1 309 ? -35.25 2.475 6.969 1 74.62 309 GLY A O 1
ATOM 2362 N N . VAL A 1 310 ? -34.125 2.875 5.141 1 80.06 310 VAL A N 1
ATOM 2363 C CA . VAL A 1 310 ? -35.312 3.135 4.348 1 80.06 310 VAL A CA 1
ATOM 2364 C C . VAL A 1 310 ? -35.656 1.922 3.475 1 80.06 310 VAL A C 1
ATOM 2366 O O . VAL A 1 310 ? -34.75 1.301 2.916 1 80.06 310 VAL A O 1
ATOM 2369 N N . GLY A 1 311 ? -36.875 1.54 3.457 1 77.69 311 GLY A N 1
ATOM 2370 C CA . GLY A 1 311 ? -37.281 0.357 2.727 1 77.69 311 GLY A CA 1
ATOM 2371 C C . GLY A 1 311 ? -37.094 0.473 1.229 1 77.69 311 GLY A C 1
ATOM 2372 O O . GLY A 1 311 ? -37.156 1.568 0.668 1 77.69 311 GLY A O 1
ATOM 2373 N N . TYR A 1 312 ? -36.844 -0.686 0.564 1 77.06 312 TYR A N 1
ATOM 2374 C CA . TYR A 1 312 ? -36.562 -0.746 -0.867 1 77.06 312 TYR A CA 1
ATOM 2375 C C . TYR A 1 312 ? -37.781 -0.329 -1.675 1 77.06 312 TYR A C 1
ATOM 2377 O O . TYR A 1 312 ? -37.688 -0.025 -2.865 1 77.06 312 TYR A O 1
ATOM 2385 N N . ASP A 1 313 ? -38.938 -0.195 -1.021 1 80.62 313 ASP A N 1
ATOM 2386 C CA . ASP A 1 313 ? -40.188 0.111 -1.729 1 80.62 313 ASP A CA 1
ATOM 2387 C C . ASP A 1 313 ? -40.625 1.55 -1.468 1 80.62 313 ASP A C 1
ATOM 2389 O O . ASP A 1 313 ? -41.688 1.979 -1.946 1 80.62 313 ASP A O 1
ATOM 2393 N N . VAL A 1 314 ? -39.812 2.262 -0.753 1 86.56 314 VAL A N 1
ATOM 2394 C CA . VAL A 1 314 ? -40.188 3.631 -0.402 1 86.56 314 VAL A CA 1
ATOM 2395 C C . VAL A 1 314 ? -39.844 4.566 -1.562 1 86.56 314 VAL A C 1
ATOM 2397 O O . VAL A 1 314 ? -38.75 4.516 -2.115 1 86.56 314 VAL A O 1
ATOM 2400 N N . ASN A 1 315 ? -40.875 5.238 -1.983 1 92.5 315 ASN A N 1
ATOM 2401 C CA . ASN A 1 315 ? -40.719 6.258 -3.018 1 92.5 315 ASN A CA 1
ATOM 2402 C C . ASN A 1 315 ? -41.25 7.609 -2.553 1 92.5 315 ASN A C 1
ATOM 2404 O O . ASN A 1 315 ? -42.25 7.668 -1.833 1 92.5 315 ASN A O 1
ATOM 2408 N N . HIS A 1 316 ? -40.625 8.641 -2.859 1 94.31 316 HIS A N 1
ATOM 2409 C CA . HIS A 1 316 ? -41.031 10.008 -2.539 1 94.31 316 HIS A CA 1
ATOM 2410 C C . HIS A 1 316 ? -40.531 10.992 -3.594 1 94.31 316 HIS A C 1
ATOM 2412 O O . HIS A 1 316 ? -39.344 11.352 -3.607 1 94.31 316 HIS A O 1
ATOM 2418 N N . ALA A 1 317 ? -41.375 11.555 -4.395 1 92 317 ALA A N 1
ATOM 2419 C CA . ALA A 1 317 ? -41.031 12.398 -5.539 1 92 317 ALA A CA 1
ATOM 2420 C C . ALA A 1 317 ? -40.344 13.68 -5.082 1 92 317 ALA A C 1
ATOM 2422 O O . ALA A 1 317 ? -39.312 14.086 -5.66 1 92 317 ALA A O 1
ATOM 2423 N N . GLY A 1 318 ? -40.844 14.289 -4.086 1 90.94 318 GLY A N 1
ATOM 2424 C CA . GLY A 1 318 ? -40.281 15.523 -3.588 1 90.94 318 GLY A CA 1
ATOM 2425 C C . GLY A 1 318 ? -38.844 15.367 -3.105 1 90.94 318 GLY A C 1
ATOM 2426 O O . GLY A 1 318 ? -38 16.25 -3.318 1 90.94 318 GLY A O 1
ATOM 2427 N N . LEU A 1 319 ? -38.594 14.258 -2.5 1 93.56 319 LEU A N 1
ATOM 2428 C CA . LEU A 1 319 ? -37.25 13.984 -1.96 1 93.56 319 LEU A CA 1
ATOM 2429 C C . LEU A 1 319 ? -36.375 13.266 -2.99 1 93.56 319 LEU A C 1
ATOM 2431 O O . LEU A 1 319 ? -35.188 13.047 -2.764 1 93.56 319 LEU A O 1
ATOM 2435 N N . GLN A 1 320 ? -36.969 12.953 -4.125 1 94.69 320 GLN A N 1
ATOM 2436 C CA . GLN A 1 320 ? -36.281 12.195 -5.168 1 94.69 320 GLN A CA 1
ATOM 2437 C C . GLN A 1 320 ? -35.781 10.852 -4.637 1 94.69 320 GLN A C 1
ATOM 2439 O O . GLN A 1 320 ? -34.594 10.531 -4.773 1 94.69 320 GLN A O 1
ATOM 2444 N N . ILE A 1 321 ? -36.625 10.219 -3.984 1 94.56 321 ILE A N 1
ATOM 2445 C CA . ILE A 1 321 ? -36.344 8.875 -3.477 1 94.56 321 ILE A CA 1
ATOM 2446 C C . ILE A 1 321 ? -37.031 7.836 -4.359 1 94.56 321 ILE A C 1
ATOM 2448 O O . ILE A 1 321 ? -38.219 7.941 -4.641 1 94.56 321 ILE A O 1
ATOM 2452 N N . GLU A 1 322 ? -36.25 6.949 -4.832 1 93 322 GLU A N 1
ATOM 2453 C CA . GLU A 1 322 ? -36.75 5.816 -5.594 1 93 322 GLU A CA 1
ATOM 2454 C C . GLU A 1 322 ? -36.281 4.492 -5 1 93 322 GLU A C 1
ATOM 2456 O O . GLU A 1 322 ? -35.062 4.238 -4.918 1 93 322 GLU A O 1
ATOM 2461 N N . ASN A 1 323 ? -37.188 3.701 -4.605 1 87.12 323 ASN A N 1
ATOM 2462 C CA . ASN A 1 323 ? -36.875 2.371 -4.094 1 87.12 323 ASN A CA 1
ATOM 2463 C C . ASN A 1 323 ? -35.875 2.43 -2.947 1 87.12 323 ASN A C 1
ATOM 2465 O O . ASN A 1 323 ? -34.875 1.703 -2.947 1 87.12 323 ASN A O 1
ATOM 2469 N N . GLY A 1 324 ? -36.062 3.424 -2.135 1 87.75 324 GLY A N 1
ATOM 2470 C CA . GLY A 1 324 ? -35.25 3.531 -0.938 1 87.75 324 GLY A CA 1
ATOM 2471 C C . GLY A 1 324 ? -33.906 4.199 -1.19 1 87.75 324 GLY A C 1
ATOM 2472 O O . GLY A 1 324 ? -33.031 4.191 -0.324 1 87.75 324 GLY A O 1
ATOM 2473 N N . ARG A 1 325 ? -33.719 4.738 -2.416 1 93.25 325 ARG A N 1
ATOM 2474 C CA . ARG A 1 325 ? -32.469 5.434 -2.771 1 93.25 325 ARG A CA 1
ATOM 2475 C C . ARG A 1 325 ? -32.75 6.895 -3.105 1 93.25 325 ARG A C 1
ATOM 2477 O O . ARG A 1 325 ? -33.75 7.215 -3.754 1 93.25 325 ARG A O 1
ATOM 2484 N N . MET A 1 326 ? -31.953 7.707 -2.566 1 95.12 326 MET A N 1
ATOM 2485 C CA . MET A 1 326 ? -32.062 9.125 -2.906 1 95.12 326 MET A CA 1
ATOM 2486 C C . MET A 1 326 ? -31.297 9.43 -4.188 1 95.12 326 MET A C 1
ATOM 2488 O O . MET A 1 326 ? -30.172 8.961 -4.367 1 95.12 326 MET A O 1
ATOM 2492 N N . LEU A 1 327 ? -31.891 10.164 -5.035 1 96.62 327 LEU A N 1
ATOM 2493 C CA . LEU A 1 327 ? -31.312 10.43 -6.352 1 96.62 327 LEU A CA 1
ATOM 2494 C C . LEU A 1 327 ? -30.641 11.797 -6.387 1 96.62 327 LEU A C 1
ATOM 2496 O O . LEU A 1 327 ? -31.172 12.773 -5.859 1 96.62 327 LEU A O 1
ATOM 2500 N N . PHE A 1 328 ? -29.484 11.875 -6.961 1 97 328 PHE A N 1
ATOM 2501 C CA . PHE A 1 328 ? -28.734 13.117 -7.156 1 97 328 PHE A CA 1
ATOM 2502 C C . PHE A 1 328 ? -28.297 13.266 -8.609 1 97 328 PHE A C 1
ATOM 2504 O O . PHE A 1 328 ? -27.812 12.305 -9.211 1 97 328 PHE A O 1
ATOM 2511 N N . SER A 1 329 ? -28.484 14.422 -9.141 1 96.5 329 SER A N 1
ATOM 2512 C CA . SER A 1 329 ? -28.078 14.656 -10.516 1 96.5 329 SER A CA 1
ATOM 2513 C C . SER A 1 329 ? -26.562 14.828 -10.633 1 96.5 329 SER A C 1
ATOM 2515 O O . SER A 1 329 ? -25.891 15.117 -9.641 1 96.5 329 SER A O 1
ATOM 2517 N N . LEU A 1 330 ? -26.062 14.641 -11.836 1 96.19 330 LEU A N 1
ATOM 2518 C CA . LEU A 1 330 ? -24.656 14.867 -12.133 1 96.19 330 LEU A CA 1
ATOM 2519 C C . LEU A 1 330 ? -24.234 16.281 -11.734 1 96.19 330 LEU A C 1
ATOM 2521 O O . LEU A 1 330 ? -23.172 16.469 -11.141 1 96.19 330 LEU A O 1
ATOM 2525 N N . GLN A 1 331 ? -25.078 17.203 -12.008 1 96.25 331 GLN A N 1
ATOM 2526 C CA . GLN A 1 331 ? -24.781 18.609 -11.742 1 96.25 331 GLN A CA 1
ATOM 2527 C C . GLN A 1 331 ? -24.688 18.875 -10.242 1 96.25 331 GLN A C 1
ATOM 2529 O O . GLN A 1 331 ? -23.859 19.672 -9.797 1 96.25 331 GLN A O 1
ATOM 2534 N N . GLU A 1 332 ? -25.5 18.203 -9.531 1 96.44 332 GLU A N 1
ATOM 2535 C CA . GLU A 1 332 ? -25.484 18.375 -8.086 1 96.44 332 GLU A CA 1
ATOM 2536 C C . GLU A 1 332 ? -24.172 17.875 -7.492 1 96.44 332 GLU A C 1
ATOM 2538 O O . GLU A 1 332 ? -23.578 18.531 -6.641 1 96.44 332 GLU A O 1
ATOM 2543 N N . ILE A 1 333 ? -23.734 16.719 -7.965 1 96.12 333 ILE A N 1
ATOM 2544 C CA . ILE A 1 333 ? -22.5 16.141 -7.461 1 96.12 333 ILE A CA 1
ATOM 2545 C C . ILE A 1 333 ? -21.312 16.984 -7.922 1 96.12 333 ILE A C 1
ATOM 2547 O O . ILE A 1 333 ? -20.391 17.25 -7.148 1 96.12 333 ILE A O 1
ATOM 2551 N N . GLN A 1 334 ? -21.328 17.422 -9.141 1 96.06 334 GLN A N 1
ATOM 2552 C CA . GLN A 1 334 ? -20.281 18.281 -9.68 1 96.06 334 GLN A CA 1
ATOM 2553 C C . GLN A 1 334 ? -20.109 19.547 -8.836 1 96.06 334 GLN A C 1
ATOM 2555 O O . GLN A 1 334 ? -18.984 19.969 -8.562 1 96.06 334 GLN A O 1
ATOM 2560 N N . ALA A 1 335 ? -21.188 20.109 -8.469 1 96.44 335 ALA A N 1
ATOM 2561 C CA . ALA A 1 335 ? -21.172 21.359 -7.73 1 96.44 335 ALA A CA 1
ATOM 2562 C C . ALA A 1 335 ? -20.469 21.203 -6.387 1 96.44 335 ALA A C 1
ATOM 2564 O O . ALA A 1 335 ? -19.828 22.141 -5.902 1 96.44 335 ALA A O 1
ATOM 2565 N N . LEU A 1 336 ? -20.594 20.031 -5.84 1 96.31 336 LEU A N 1
ATOM 2566 C CA . LEU A 1 336 ? -19.938 19.766 -4.57 1 96.31 336 LEU A CA 1
ATOM 2567 C C . LEU A 1 336 ? -18.422 19.844 -4.719 1 96.31 336 LEU A C 1
ATOM 2569 O O . LEU A 1 336 ? -17.719 20.312 -3.809 1 96.31 336 LEU A O 1
ATOM 2573 N N . PHE A 1 337 ? -17.891 19.391 -5.883 1 96.44 337 PHE A N 1
ATOM 2574 C CA . PHE A 1 337 ? -16.453 19.344 -6.137 1 96.44 337 PHE A CA 1
ATOM 2575 C C . PHE A 1 337 ? -15.953 20.703 -6.629 1 96.44 337 PHE A C 1
ATOM 2577 O O . PHE A 1 337 ? -14.836 21.109 -6.297 1 96.44 337 PHE A O 1
ATOM 2584 N N . ASP A 1 338 ? -16.719 21.406 -7.363 1 96.38 338 ASP A N 1
ATOM 2585 C CA . ASP A 1 338 ? -16.281 22.562 -8.125 1 96.38 338 ASP A CA 1
ATOM 2586 C C . ASP A 1 338 ? -15.797 23.672 -7.203 1 96.38 338 ASP A C 1
ATOM 2588 O O . ASP A 1 338 ? -14.836 24.375 -7.516 1 96.38 338 ASP A O 1
ATOM 2592 N N . VAL A 1 339 ? -16.453 23.844 -6.125 1 94.12 339 VAL A N 1
ATOM 2593 C CA . VAL A 1 339 ? -16.062 24.891 -5.176 1 94.12 339 VAL A CA 1
ATOM 2594 C C . VAL A 1 339 ? -14.641 24.625 -4.68 1 94.12 339 VAL A C 1
ATOM 2596 O O . VAL A 1 339 ? -13.836 25.562 -4.559 1 94.12 339 VAL A O 1
ATOM 2599 N N . GLN A 1 340 ? -14.367 23.391 -4.371 1 94.56 340 GLN A N 1
ATOM 2600 C CA . GLN A 1 340 ? -13.047 23.016 -3.891 1 94.56 340 GLN A CA 1
ATOM 2601 C C . GLN A 1 340 ? -12 23.141 -4.996 1 94.56 340 GLN A C 1
ATOM 2603 O O . GLN A 1 340 ? -10.891 23.625 -4.758 1 94.56 340 GLN A O 1
ATOM 2608 N N . ILE A 1 341 ? -12.344 22.75 -6.188 1 96 341 ILE A N 1
ATOM 2609 C CA . ILE A 1 341 ? -11.438 22.797 -7.328 1 96 341 ILE A CA 1
ATOM 2610 C C . ILE A 1 341 ? -11.07 24.25 -7.633 1 96 341 ILE A C 1
ATOM 2612 O O . ILE A 1 341 ? -9.906 24.547 -7.914 1 96 341 ILE A O 1
ATOM 2616 N N . GLU A 1 342 ? -12.039 25.094 -7.551 1 95.56 342 GLU A N 1
ATOM 2617 C CA . GLU A 1 342 ? -11.789 26.516 -7.793 1 95.56 342 GLU A CA 1
ATOM 2618 C C . GLU A 1 342 ? -10.82 27.094 -6.766 1 95.56 342 GLU A C 1
ATOM 2620 O O . GLU A 1 342 ? -9.93 27.875 -7.113 1 95.56 342 GLU A O 1
ATOM 2625 N N . ALA A 1 343 ? -11.047 26.719 -5.57 1 94.31 343 ALA A N 1
ATOM 2626 C CA . ALA A 1 343 ? -10.172 27.203 -4.508 1 94.31 343 ALA A CA 1
ATOM 2627 C C . ALA A 1 343 ? -8.742 26.719 -4.707 1 94.31 343 ALA A C 1
ATOM 2629 O O . ALA A 1 343 ? -7.789 27.484 -4.535 1 94.31 343 ALA A O 1
ATOM 2630 N N . ILE A 1 344 ? -8.555 25.484 -5.027 1 95.12 344 ILE A N 1
ATOM 2631 C CA . ILE A 1 344 ? -7.234 24.906 -5.254 1 95.12 344 ILE A CA 1
ATOM 2632 C C . ILE A 1 344 ? -6.586 25.578 -6.465 1 95.12 344 ILE A C 1
ATOM 2634 O O . ILE A 1 344 ? -5.406 25.938 -6.43 1 95.12 344 ILE A O 1
ATOM 2638 N N . THR A 1 345 ? -7.379 25.766 -7.527 1 96.12 345 THR A N 1
ATOM 2639 C CA . THR A 1 345 ? -6.883 26.391 -8.75 1 96.12 345 THR A CA 1
ATOM 2640 C C . THR A 1 345 ? -6.398 27.812 -8.477 1 96.12 345 THR A C 1
ATOM 2642 O O . THR A 1 345 ? -5.352 28.219 -8.977 1 96.12 345 THR A O 1
ATOM 2645 N N . ARG A 1 346 ? -7.156 28.5 -7.727 1 95.38 346 ARG A N 1
ATOM 2646 C CA . ARG A 1 346 ? -6.777 29.859 -7.371 1 95.38 346 ARG A CA 1
ATOM 2647 C C . ARG A 1 346 ? -5.43 29.891 -6.656 1 95.38 346 ARG A C 1
ATOM 2649 O O . ARG A 1 346 ? -4.594 30.75 -6.938 1 95.38 346 ARG A O 1
ATOM 2656 N N . ARG A 1 347 ? -5.25 29 -5.742 1 94.31 347 ARG A N 1
ATOM 2657 C CA . ARG A 1 347 ? -3.996 28.938 -5 1 94.31 347 ARG A CA 1
ATOM 2658 C C . ARG A 1 347 ? -2.83 28.594 -5.918 1 94.31 347 ARG A C 1
ATOM 2660 O O . ARG A 1 347 ? -1.723 29.109 -5.742 1 94.31 347 ARG A O 1
ATOM 2667 N N . ILE A 1 348 ? -3.033 27.703 -6.824 1 95.81 348 ILE A N 1
ATOM 2668 C CA . ILE A 1 348 ? -2.002 27.312 -7.789 1 95.81 348 ILE A CA 1
ATOM 2669 C C . ILE A 1 348 ? -1.635 28.531 -8.648 1 95.81 348 ILE A C 1
ATOM 2671 O O . ILE A 1 348 ? -0.453 28.812 -8.852 1 95.81 348 ILE A O 1
ATOM 2675 N N . ILE A 1 349 ? -2.652 29.234 -9.109 1 95.81 349 ILE A N 1
ATOM 2676 C CA . ILE A 1 349 ? -2.439 30.406 -9.961 1 95.81 349 ILE A CA 1
ATOM 2677 C C . ILE A 1 349 ? -1.671 31.469 -9.188 1 95.81 349 ILE A C 1
ATOM 2679 O O . ILE A 1 349 ? -0.776 32.125 -9.742 1 95.81 349 ILE A O 1
ATOM 2683 N N . GLU A 1 350 ? -2.021 31.625 -7.941 1 94.62 350 GLU A N 1
ATOM 2684 C CA . GLU A 1 350 ? -1.302 32.562 -7.098 1 94.62 350 GLU A CA 1
ATOM 2685 C C . GLU A 1 350 ? 0.184 32.219 -7.023 1 94.62 350 GLU A C 1
ATOM 2687 O O . GLU A 1 350 ? 1.035 33.125 -7.078 1 94.62 350 GLU A O 1
ATOM 2692 N N . ARG A 1 351 ? 0.462 31.016 -6.91 1 92.88 351 ARG A N 1
ATOM 2693 C CA . ARG A 1 351 ? 1.853 30.578 -6.832 1 92.88 351 ARG A CA 1
ATOM 2694 C C . ARG A 1 351 ? 2.568 30.797 -8.164 1 92.88 351 ARG A C 1
ATOM 2696 O O . ARG A 1 351 ? 3.742 31.172 -8.188 1 92.88 351 ARG A O 1
ATOM 2703 N N . LEU A 1 352 ? 1.939 30.547 -9.25 1 94.94 352 LEU A N 1
ATOM 2704 C CA . LEU A 1 352 ? 2.516 30.766 -10.57 1 94.94 352 LEU A CA 1
ATOM 2705 C C . LEU A 1 352 ? 2.742 32.25 -10.82 1 94.94 352 LEU A C 1
ATOM 2707 O O . LEU A 1 352 ? 3.775 32.656 -11.367 1 94.94 352 LEU A O 1
ATOM 2711 N N . ASN A 1 353 ? 1.72 33.062 -10.43 1 95.19 353 ASN A N 1
ATOM 2712 C CA . ASN A 1 353 ? 1.878 34.5 -10.539 1 95.19 353 ASN A CA 1
ATOM 2713 C C . ASN A 1 353 ? 3.084 35 -9.75 1 95.19 353 ASN A C 1
ATOM 2715 O O . ASN A 1 353 ? 3.799 35.875 -10.195 1 95.19 353 ASN A O 1
ATOM 2719 N N . TRP A 1 354 ? 3.207 34.438 -8.578 1 91.88 354 TRP A N 1
ATOM 2720 C CA . TRP A 1 354 ? 4.348 34.812 -7.738 1 91.88 354 TRP A CA 1
ATOM 2721 C C . TRP A 1 354 ? 5.66 34.562 -8.469 1 91.88 354 TRP A C 1
ATOM 2723 O O . TRP A 1 354 ? 6.586 35.375 -8.398 1 91.88 354 TRP A O 1
ATOM 2733 N N . LEU A 1 355 ? 5.828 33.5 -9.211 1 92.94 355 LEU A N 1
ATOM 2734 C CA . LEU A 1 355 ? 7.023 33.188 -9.984 1 92.94 355 LEU A CA 1
ATOM 2735 C C . LEU A 1 355 ? 7.301 34.281 -11.016 1 92.94 355 LEU A C 1
ATOM 2737 O O . LEU A 1 355 ? 8.445 34.719 -11.164 1 92.94 355 LEU A O 1
ATOM 2741 N N . THR A 1 356 ? 6.246 34.625 -11.672 1 92.94 356 THR A N 1
ATOM 2742 C CA . THR A 1 356 ? 6.367 35.656 -12.695 1 92.94 356 THR A CA 1
ATOM 2743 C C . THR A 1 356 ? 6.773 37 -12.078 1 92.94 356 THR A C 1
ATOM 2745 O O . THR A 1 356 ? 7.652 37.688 -12.594 1 92.94 356 THR A O 1
ATOM 2748 N N . GLU A 1 357 ? 6.164 37.312 -11.008 1 93.25 357 GLU A N 1
ATOM 2749 C CA . GLU A 1 357 ? 6.41 38.594 -10.328 1 93.25 357 GLU A CA 1
ATOM 2750 C C . GLU A 1 357 ? 7.844 38.656 -9.812 1 93.25 357 GLU A C 1
ATOM 2752 O O . GLU A 1 357 ? 8.445 39.75 -9.797 1 93.25 357 GLU A O 1
ATOM 2757 N N . LYS A 1 358 ? 8.367 37.562 -9.398 1 89.81 358 LYS A N 1
ATOM 2758 C CA . LYS A 1 358 ? 9.719 37.531 -8.852 1 89.81 358 LYS A CA 1
ATOM 2759 C C . LYS A 1 358 ? 10.758 37.375 -9.953 1 89.81 358 LYS A C 1
ATOM 2761 O O . LYS A 1 358 ? 11.953 37.25 -9.672 1 89.81 358 LYS A O 1
ATOM 2766 N N . GLY A 1 359 ? 10.352 37.281 -11.195 1 91.06 359 GLY A N 1
ATOM 2767 C CA . GLY A 1 359 ? 11.242 37.281 -12.352 1 91.06 359 GLY A CA 1
ATOM 2768 C C . GLY A 1 359 ? 11.781 35.906 -12.703 1 91.06 359 GLY A C 1
ATOM 2769 O O . GLY A 1 359 ? 12.812 35.812 -13.375 1 91.06 359 GLY A O 1
ATOM 2770 N N . HIS A 1 360 ? 11.102 34.906 -12.133 1 90.75 360 HIS A N 1
ATOM 2771 C CA . HIS A 1 360 ? 11.508 33.562 -12.508 1 90.75 360 HIS A CA 1
ATOM 2772 C C . HIS A 1 360 ? 11.078 33.25 -13.93 1 90.75 360 HIS A C 1
ATOM 2774 O O . HIS A 1 360 ? 9.945 33.531 -14.328 1 90.75 360 HIS A O 1
ATOM 2780 N N . ARG A 1 361 ? 11.961 32.656 -14.719 1 90.38 361 ARG A N 1
ATOM 2781 C CA . ARG A 1 361 ? 11.664 32.312 -16.109 1 90.38 361 ARG A CA 1
ATOM 2782 C C . ARG A 1 361 ? 11.445 30.828 -16.297 1 90.38 361 ARG A C 1
ATOM 2784 O O . ARG A 1 361 ? 10.969 30.391 -17.344 1 90.38 361 ARG A O 1
ATOM 2791 N N . GLU A 1 362 ? 11.742 30.125 -15.273 1 91.44 362 GLU A N 1
ATOM 2792 C CA . GLU A 1 362 ? 11.633 28.672 -15.383 1 91.44 362 GLU A CA 1
ATOM 2793 C C . GLU A 1 362 ? 10.18 28.234 -15.539 1 91.44 362 GLU A C 1
ATOM 2795 O O . GLU A 1 362 ? 9.266 28.953 -15.125 1 91.44 362 GLU A O 1
ATOM 2800 N N . GLN A 1 363 ? 10.039 27.109 -16.172 1 94.62 363 GLN A N 1
ATOM 2801 C CA . GLN A 1 363 ? 8.727 26.516 -16.406 1 94.62 363 GLN A CA 1
ATOM 2802 C C . GLN A 1 363 ? 8.398 25.469 -15.352 1 94.62 363 GLN A C 1
ATOM 2804 O O . GLN A 1 363 ? 9.234 24.625 -15.016 1 94.62 363 GLN A O 1
ATOM 2809 N N . VAL A 1 364 ? 7.246 25.625 -14.789 1 95.88 364 VAL A N 1
ATOM 2810 C CA . VAL A 1 364 ? 6.715 24.531 -13.977 1 95.88 364 VAL A CA 1
ATOM 2811 C C . VAL A 1 364 ? 6.129 23.453 -14.883 1 95.88 364 VAL A C 1
ATOM 2813 O O . VAL A 1 364 ? 5.078 23.656 -15.5 1 95.88 364 VAL A O 1
ATOM 2816 N N . GLU A 1 365 ? 6.695 22.344 -14.891 1 92 365 GLU A N 1
ATOM 2817 C CA . GLU A 1 365 ? 6.344 21.328 -15.875 1 92 365 GLU A CA 1
ATOM 2818 C C . GLU A 1 365 ? 5.27 20.391 -15.336 1 92 365 GLU A C 1
ATOM 2820 O O . GLU A 1 365 ? 4.449 19.875 -16.094 1 92 365 GLU A O 1
ATOM 2825 N N . TYR A 1 366 ? 5.324 20.188 -14.016 1 93.94 366 TYR A N 1
ATOM 2826 C CA . TYR A 1 366 ? 4.438 19.188 -13.453 1 93.94 366 TYR A CA 1
ATOM 2827 C C . TYR A 1 366 ? 3.74 19.703 -12.203 1 93.94 366 TYR A C 1
ATOM 2829 O O . TYR A 1 366 ? 4.344 20.438 -11.406 1 93.94 366 TYR A O 1
ATOM 2837 N N . ILE A 1 367 ? 2.523 19.359 -12.125 1 95.69 367 ILE A N 1
ATOM 2838 C CA . ILE A 1 367 ? 1.812 19.375 -10.852 1 95.69 367 ILE A CA 1
ATOM 2839 C C . ILE A 1 367 ? 1.595 17.953 -10.367 1 95.69 367 ILE A C 1
ATOM 2841 O O . ILE A 1 367 ? 1.035 17.125 -11.086 1 95.69 367 ILE A O 1
ATOM 2845 N N . ILE A 1 368 ? 2.08 17.703 -9.242 1 95.56 368 ILE A N 1
ATOM 2846 C CA . ILE A 1 368 ? 1.898 16.375 -8.656 1 95.56 368 ILE A CA 1
ATOM 2847 C C . ILE A 1 368 ? 0.802 16.422 -7.598 1 95.56 368 ILE A C 1
ATOM 2849 O O . ILE A 1 368 ? 0.966 17.062 -6.559 1 95.56 368 ILE A O 1
ATOM 2853 N N . LEU A 1 369 ? -0.252 15.703 -7.879 1 95.12 369 LEU A N 1
ATOM 2854 C CA . LEU A 1 369 ? -1.406 15.703 -6.984 1 95.12 369 LEU A CA 1
ATOM 2855 C C . LEU A 1 369 ? -1.333 14.539 -6.004 1 95.12 369 LEU A C 1
ATOM 2857 O O . LEU A 1 369 ? -1.084 13.398 -6.406 1 95.12 369 LEU A O 1
ATOM 2861 N N . SER A 1 370 ? -1.51 14.82 -4.762 1 93.44 370 SER A N 1
ATOM 2862 C CA . SER A 1 370 ? -1.55 13.805 -3.717 1 93.44 370 SER A CA 1
ATOM 2863 C C . SER A 1 370 ? -2.682 14.07 -2.729 1 93.44 370 SER A C 1
ATOM 2865 O O . SER A 1 370 ? -3.42 15.047 -2.869 1 93.44 370 SER A O 1
ATOM 2867 N N . GLY A 1 371 ? -2.906 13.094 -1.807 1 91.06 371 GLY A N 1
ATOM 2868 C CA . GLY A 1 371 ? -3.979 13.227 -0.832 1 91.06 371 GLY A CA 1
ATOM 2869 C C . GLY A 1 371 ? -5.266 12.547 -1.266 1 91.06 371 GLY A C 1
ATOM 2870 O O . GLY A 1 371 ? -5.41 12.172 -2.43 1 91.06 371 GLY A O 1
ATOM 2871 N N . GLY A 1 372 ? -6.184 12.539 -0.367 1 88.69 372 GLY A N 1
ATOM 2872 C CA . GLY A 1 372 ? -7.465 11.93 -0.671 1 88.69 372 GLY A CA 1
ATOM 2873 C C . GLY A 1 372 ? -8.219 12.641 -1.782 1 88.69 372 GLY A C 1
ATOM 2874 O O . GLY A 1 372 ? -8.633 12.008 -2.756 1 88.69 372 GLY A O 1
ATOM 2875 N N . LEU A 1 373 ? -8.406 13.898 -1.623 1 91.5 373 LEU A N 1
ATOM 2876 C CA . LEU A 1 373 ? -9.086 14.688 -2.645 1 91.5 373 LEU A CA 1
ATOM 2877 C C . LEU A 1 373 ? -8.281 14.695 -3.943 1 91.5 373 LEU A C 1
ATOM 2879 O O . LEU A 1 373 ? -8.859 14.664 -5.031 1 91.5 373 LEU A O 1
ATOM 2883 N N . GLY A 1 374 ? -6.988 14.742 -3.791 1 91.56 374 GLY A N 1
ATOM 2884 C CA . GLY A 1 374 ? -6.105 14.75 -4.945 1 91.56 374 GLY A CA 1
ATOM 2885 C C . GLY A 1 374 ? -6.16 13.469 -5.75 1 91.56 374 GLY A C 1
ATOM 2886 O O . GLY A 1 374 ? -5.742 13.43 -6.906 1 91.56 374 GLY A O 1
ATOM 2887 N N . SER A 1 375 ? -6.727 12.453 -5.18 1 89.5 375 SER A N 1
ATOM 2888 C CA . SER A 1 375 ? -6.809 11.164 -5.852 1 89.5 375 SER A CA 1
ATOM 2889 C C . SER A 1 375 ? -8.031 11.078 -6.754 1 89.5 375 SER A C 1
ATOM 2891 O O . SER A 1 375 ? -8.203 10.109 -7.496 1 89.5 375 SER A O 1
ATOM 2893 N N . SER A 1 376 ? -8.852 12.07 -6.711 1 91 376 SER A N 1
ATOM 2894 C CA . SER A 1 376 ? -10.062 12.102 -7.523 1 91 376 SER A CA 1
ATOM 2895 C C . SER A 1 376 ? -9.734 12.336 -8.992 1 91 376 SER A C 1
ATOM 2897 O O . SER A 1 376 ? -9.039 13.297 -9.328 1 91 376 SER A O 1
ATOM 2899 N N . ALA A 1 377 ? -10.312 11.469 -9.836 1 91.25 377 ALA A N 1
ATOM 2900 C CA . ALA A 1 377 ? -10.117 11.633 -11.273 1 91.25 377 ALA A CA 1
ATOM 2901 C C . ALA A 1 377 ? -10.734 12.945 -11.758 1 91.25 377 ALA A C 1
ATOM 2903 O O . ALA A 1 377 ? -10.195 13.602 -12.648 1 91.25 377 ALA A O 1
ATOM 2904 N N . TYR A 1 378 ? -11.828 13.312 -11.164 1 94.5 378 TYR A N 1
ATOM 2905 C CA . TYR A 1 378 ? -12.516 14.539 -11.562 1 94.5 378 TYR A CA 1
ATOM 2906 C C . TYR A 1 378 ? -11.672 15.766 -11.227 1 94.5 378 TYR A C 1
ATOM 2908 O O . TYR A 1 378 ? -11.539 16.672 -12.055 1 94.5 378 TYR A O 1
ATOM 2916 N N . VAL A 1 379 ? -11.125 15.766 -10.039 1 95.19 379 VAL A N 1
ATOM 2917 C CA . VAL A 1 379 ? -10.305 16.891 -9.609 1 95.19 379 VAL A CA 1
ATOM 2918 C C . VAL A 1 379 ? -9.094 17.031 -10.531 1 95.19 379 VAL A C 1
ATOM 2920 O O . VAL A 1 379 ? -8.773 18.125 -10.984 1 95.19 379 VAL A O 1
ATOM 2923 N N . ARG A 1 380 ? -8.445 15.984 -10.789 1 94.69 380 ARG A N 1
ATOM 2924 C CA . ARG A 1 380 ? -7.27 15.992 -11.648 1 94.69 380 ARG A CA 1
ATOM 2925 C C . ARG A 1 380 ? -7.613 16.516 -13.039 1 94.69 380 ARG A C 1
ATOM 2927 O O . ARG A 1 380 ? -6.91 17.375 -13.578 1 94.69 380 ARG A O 1
ATOM 2934 N N . GLU A 1 381 ? -8.656 16 -13.617 1 94.31 381 GLU A N 1
ATOM 2935 C CA . GLU A 1 381 ? -9.055 16.375 -14.969 1 94.31 381 GLU A CA 1
ATOM 2936 C C . GLU A 1 381 ? -9.438 17.859 -15.039 1 94.31 381 GLU A C 1
ATOM 2938 O O . GLU A 1 381 ? -9.078 18.547 -15.992 1 94.31 381 GLU A O 1
ATOM 2943 N N . MET A 1 382 ? -10.18 18.297 -14.078 1 96.25 382 MET A N 1
ATOM 2944 C CA . MET A 1 382 ? -10.609 19.688 -14.062 1 96.25 382 MET A CA 1
ATOM 2945 C C . MET A 1 382 ? -9.414 20.625 -13.883 1 96.25 382 MET A C 1
ATOM 2947 O O . MET A 1 382 ? -9.344 21.672 -14.516 1 96.25 382 MET A O 1
ATOM 2951 N N . LEU A 1 383 ? -8.516 20.234 -13 1 96.62 383 LEU A N 1
ATOM 2952 C CA . LEU A 1 383 ? -7.312 21.047 -12.82 1 96.62 383 LEU A CA 1
ATOM 2953 C C . LEU A 1 383 ? -6.508 21.109 -14.109 1 96.62 383 LEU A C 1
ATOM 2955 O O . LEU A 1 383 ? -6.023 22.188 -14.484 1 96.62 383 LEU A O 1
ATOM 2959 N N . GLN A 1 384 ? -6.316 19.984 -14.766 1 95.56 384 GLN A N 1
ATOM 2960 C CA . GLN A 1 384 ? -5.598 19.938 -16.031 1 95.56 384 GLN A CA 1
ATOM 2961 C C . GLN A 1 384 ? -6.242 20.875 -17.062 1 95.56 384 GLN A C 1
ATOM 2963 O O . GLN A 1 384 ? -5.547 21.641 -17.734 1 95.56 384 GLN A O 1
ATOM 2968 N N . GLN A 1 385 ? -7.539 20.828 -17.172 1 95.75 385 GLN A N 1
ATOM 2969 C CA . GLN A 1 385 ? -8.273 21.641 -18.125 1 95.75 385 GLN A CA 1
ATOM 2970 C C . GLN A 1 385 ? -8.109 23.125 -17.812 1 95.75 385 GLN A C 1
ATOM 2972 O O . GLN A 1 385 ? -7.836 23.922 -18.719 1 95.75 385 GLN A O 1
ATOM 2977 N N . HIS A 1 386 ? -8.273 23.469 -16.578 1 95.44 386 HIS A N 1
ATOM 2978 C CA . HIS A 1 386 ? -8.164 24.875 -16.172 1 95.44 386 HIS A CA 1
ATOM 2979 C C . HIS A 1 386 ? -6.766 25.422 -16.453 1 95.44 386 HIS A C 1
ATOM 2981 O O . HIS A 1 386 ? -6.621 26.531 -16.969 1 95.44 386 HIS A O 1
ATOM 2987 N N . LEU A 1 387 ? -5.766 24.656 -16.109 1 95.19 387 LEU A N 1
ATOM 2988 C CA . LEU A 1 387 ? -4.391 25.125 -16.25 1 95.19 387 LEU A CA 1
ATOM 2989 C C . LEU A 1 387 ? -3.969 25.172 -17.703 1 95.19 387 LEU A C 1
ATOM 2991 O O . LEU A 1 387 ? -3.207 26.047 -18.109 1 95.19 387 LEU A O 1
ATOM 2995 N N . THR A 1 388 ? -4.43 24.234 -18.484 1 93.88 388 THR A N 1
ATOM 2996 C CA . THR A 1 388 ? -4.168 24.25 -19.922 1 93.88 388 THR A CA 1
ATOM 2997 C C . THR A 1 388 ? -4.793 25.484 -20.562 1 93.88 388 THR A C 1
ATOM 2999 O O . THR A 1 388 ? -4.164 26.141 -21.391 1 93.88 388 THR A O 1
ATOM 3002 N N . SER A 1 389 ? -5.973 25.766 -20.188 1 94.94 389 SER A N 1
ATOM 3003 C CA . SER A 1 389 ? -6.691 26.906 -20.734 1 94.94 389 SER A CA 1
ATOM 3004 C C . SER A 1 389 ? -6.047 28.219 -20.312 1 94.94 389 SER A C 1
ATOM 3006 O O . SER A 1 389 ? -6.078 29.203 -21.062 1 94.94 389 SER A O 1
ATOM 3008 N N . LEU A 1 390 ? -5.516 28.266 -19.172 1 93.62 390 LEU A N 1
ATOM 3009 C CA . LEU A 1 390 ? -4.91 29.469 -18.625 1 93.62 390 LEU A CA 1
ATOM 3010 C C . LEU A 1 390 ? -3.668 29.875 -19.406 1 93.62 390 LEU A C 1
ATOM 3012 O O . LEU A 1 390 ? -3.387 31.062 -19.578 1 93.62 390 LEU A O 1
ATOM 3016 N N . GLN A 1 391 ? -2.898 29.031 -19.969 1 93.44 391 GLN A N 1
ATOM 3017 C CA . GLN A 1 391 ? -1.663 29.266 -20.703 1 93.44 391 GLN A CA 1
ATOM 3018 C C . GLN A 1 391 ? -0.743 30.219 -19.953 1 93.44 391 GLN A C 1
ATOM 3020 O O . GLN A 1 391 ? -0.302 31.219 -20.5 1 93.44 391 GLN A O 1
ATOM 3025 N N . HIS A 1 392 ? -0.528 29.953 -18.734 1 95.75 392 HIS A N 1
ATOM 3026 C CA . HIS A 1 392 ? 0.31 30.797 -17.891 1 95.75 392 HIS A CA 1
ATOM 3027 C C . HIS A 1 392 ? 1.741 30.844 -18.422 1 95.75 392 HIS A C 1
ATOM 3029 O O . HIS A 1 392 ? 2.281 29.828 -18.859 1 95.75 392 HIS A O 1
ATOM 3035 N N . PRO A 1 393 ? 2.391 31.953 -18.391 1 95 393 PRO A N 1
ATOM 3036 C CA . PRO A 1 393 ? 3.732 32.094 -18.953 1 95 393 PRO A CA 1
ATOM 3037 C C . PRO A 1 393 ? 4.758 31.188 -18.297 1 95 393 PRO A C 1
ATOM 3039 O O . PRO A 1 393 ? 5.723 30.766 -18.953 1 95 393 PRO A O 1
ATOM 3042 N N . ASN A 1 394 ? 4.582 30.844 -17.031 1 95.75 394 ASN A N 1
ATOM 3043 C CA . ASN A 1 394 ? 5.512 29.969 -16.328 1 95.75 394 ASN A CA 1
ATOM 3044 C C . ASN A 1 394 ? 5.023 28.531 -16.328 1 95.75 394 ASN A C 1
ATOM 3046 O O . ASN A 1 394 ? 5.582 27.672 -15.633 1 95.75 394 ASN A O 1
ATOM 3050 N N . ALA A 1 395 ? 3.93 28.203 -17.047 1 95.62 395 ALA A N 1
ATOM 3051 C CA . ALA A 1 395 ? 3.363 26.859 -17.031 1 95.62 395 ALA A CA 1
ATOM 3052 C C . ALA A 1 395 ? 2.598 26.578 -18.328 1 95.62 395 ALA A C 1
ATOM 3054 O O . ALA A 1 395 ? 1.44 26.156 -18.297 1 95.62 395 ALA A O 1
ATOM 3055 N N . ARG A 1 396 ? 3.258 26.75 -19.453 1 92.81 396 ARG A N 1
ATOM 3056 C CA . ARG A 1 396 ? 2.607 26.656 -20.75 1 92.81 396 ARG A CA 1
ATOM 3057 C C . ARG A 1 396 ? 2.273 25.219 -21.094 1 92.81 396 ARG A C 1
ATOM 3059 O O . ARG A 1 396 ? 1.243 24.938 -21.719 1 92.81 396 ARG A O 1
ATOM 3066 N N . ASN A 1 397 ? 3.127 24.281 -20.688 1 90.12 397 ASN A N 1
ATOM 3067 C CA . ASN A 1 397 ? 2.932 22.859 -20.984 1 90.12 397 ASN A CA 1
ATOM 3068 C C . ASN A 1 397 ? 2.82 22.031 -19.719 1 90.12 397 ASN A C 1
ATOM 3070 O O . ASN A 1 397 ? 3.355 20.922 -19.641 1 90.12 397 ASN A O 1
ATOM 3074 N N . ILE A 1 398 ? 2.121 22.625 -18.766 1 93.06 398 ILE A N 1
ATOM 3075 C CA . ILE A 1 398 ? 2.045 22 -17.438 1 93.06 398 ILE A CA 1
ATOM 3076 C C . ILE A 1 398 ? 1.178 20.75 -17.516 1 93.06 398 ILE A C 1
ATOM 3078 O O . ILE A 1 398 ? 0.169 20.719 -18.219 1 93.06 398 ILE A O 1
ATOM 3082 N N . ILE A 1 399 ? 1.589 19.688 -16.875 1 93.25 399 ILE A N 1
ATOM 3083 C CA . ILE A 1 399 ? 0.846 18.422 -16.812 1 93.25 399 ILE A CA 1
ATOM 3084 C C . ILE A 1 399 ? 0.522 18.094 -15.359 1 93.25 399 ILE A C 1
ATOM 3086 O O . ILE A 1 399 ? 1.387 18.188 -14.484 1 93.25 399 ILE A O 1
ATOM 3090 N N . VAL A 1 400 ? -0.742 17.719 -15.102 1 94.94 400 VAL A N 1
ATOM 3091 C CA . VAL A 1 400 ? -1.183 17.312 -13.766 1 94.94 400 VAL A CA 1
ATOM 3092 C C . VAL A 1 400 ? -1.127 15.797 -13.641 1 94.94 400 VAL A C 1
ATOM 3094 O O . VAL A 1 400 ? -1.81 15.078 -14.375 1 94.94 400 VAL A O 1
ATOM 3097 N N . ILE A 1 401 ? -0.326 15.352 -12.727 1 92.88 401 ILE A N 1
ATOM 3098 C CA . ILE A 1 401 ? -0.086 13.922 -12.562 1 92.88 401 ILE A CA 1
ATOM 3099 C C . ILE A 1 401 ? -0.422 13.508 -11.133 1 92.88 401 ILE A C 1
ATOM 3101 O O . ILE A 1 401 ? -0.117 14.227 -10.18 1 92.88 401 ILE A O 1
ATOM 3105 N N . PRO A 1 402 ? -1.109 12.336 -11.016 1 91.44 402 PRO A N 1
ATOM 3106 C CA . PRO A 1 402 ? -1.294 11.836 -9.656 1 91.44 402 PRO A CA 1
ATOM 3107 C C . PRO A 1 402 ? -0.016 11.242 -9.062 1 91.44 402 PRO A C 1
ATOM 3109 O O . PRO A 1 402 ? 0.771 10.625 -9.789 1 91.44 402 PRO A O 1
ATOM 3112 N N . SER A 1 403 ? 0.16 11.492 -7.805 1 90.62 403 SER A N 1
ATOM 3113 C CA . SER A 1 403 ? 1.291 10.867 -7.121 1 90.62 403 SER A CA 1
ATOM 3114 C C . SER A 1 403 ? 1.103 9.359 -7 1 90.62 403 SER A C 1
ATOM 3116 O O . SER A 1 403 ? -0.019 8.859 -7.102 1 90.62 403 SER A O 1
ATOM 3118 N N . GLN A 1 404 ? 2.303 8.719 -6.809 1 86.56 404 GLN A N 1
ATOM 3119 C CA . GLN A 1 404 ? 2.244 7.301 -6.48 1 86.56 404 GLN A CA 1
ATOM 3120 C C . GLN A 1 404 ? 1.764 7.086 -5.051 1 86.56 404 GLN A C 1
ATOM 3122 O O . GLN A 1 404 ? 2.242 7.742 -4.125 1 86.56 404 GLN A O 1
ATOM 3127 N N . GLU A 1 405 ? 0.791 6.285 -4.777 1 84.94 405 GLU A N 1
ATOM 3128 C CA . GLU A 1 405 ? 0.199 6.066 -3.461 1 84.94 405 GLU A CA 1
ATOM 3129 C C . GLU A 1 405 ? -0.169 7.391 -2.795 1 84.94 405 GLU A C 1
ATOM 3131 O O . GLU A 1 405 ? 0.356 7.723 -1.73 1 84.94 405 GLU A O 1
ATOM 3136 N N . PRO A 1 406 ? -1.023 8.125 -3.309 1 87 406 PRO A N 1
ATOM 3137 C CA . PRO A 1 406 ? -1.316 9.508 -2.912 1 87 406 PRO A CA 1
ATOM 3138 C C . PRO A 1 406 ? -1.692 9.633 -1.437 1 87 406 PRO A C 1
ATOM 3140 O O . PRO A 1 406 ? -1.455 10.672 -0.82 1 87 406 PRO A O 1
ATOM 3143 N N . GLN A 1 407 ? -2.184 8.609 -0.879 1 86.38 407 GLN A N 1
ATOM 3144 C CA . GLN A 1 407 ? -2.645 8.703 0.502 1 86.38 407 GLN A CA 1
ATOM 3145 C C . GLN A 1 407 ? -1.483 8.539 1.48 1 86.38 407 GLN A C 1
ATOM 3147 O O . GLN A 1 407 ? -1.592 8.914 2.648 1 86.38 407 GLN A O 1
ATOM 3152 N N . LEU A 1 408 ? -0.365 8.016 1.047 1 91.5 408 LEU A N 1
ATOM 3153 C CA . LEU A 1 408 ? 0.731 7.691 1.955 1 91.5 408 LEU A CA 1
ATOM 3154 C C . LEU A 1 408 ? 1.971 8.516 1.623 1 91.5 408 LEU A C 1
ATOM 3156 O O . LEU A 1 408 ? 3.053 8.258 2.158 1 91.5 408 LEU A O 1
ATOM 3160 N N . VAL A 1 409 ? 1.832 9.531 0.848 1 93.5 409 VAL A N 1
ATOM 3161 C CA . VAL A 1 409 ? 2.971 10.266 0.305 1 93.5 409 VAL A CA 1
ATOM 3162 C C . VAL A 1 409 ? 3.74 10.938 1.438 1 93.5 409 VAL A C 1
ATOM 3164 O O . VAL A 1 409 ? 4.973 10.977 1.424 1 93.5 409 VAL A O 1
ATOM 3167 N N . VAL A 1 410 ? 3.025 11.445 2.408 1 95.81 410 VAL A N 1
ATOM 3168 C CA . VAL A 1 410 ? 3.674 12.195 3.48 1 95.81 410 VAL A CA 1
ATOM 3169 C C . VAL A 1 410 ? 4.465 11.242 4.371 1 95.81 410 VAL A C 1
ATOM 3171 O O . VAL A 1 410 ? 5.645 11.477 4.648 1 95.81 410 VAL A O 1
ATOM 3174 N N . ALA A 1 411 ? 3.855 10.164 4.812 1 96.88 411 ALA A N 1
ATOM 3175 C CA . ALA A 1 411 ? 4.535 9.188 5.656 1 96.88 411 ALA A CA 1
ATOM 3176 C C . ALA A 1 411 ? 5.754 8.602 4.949 1 96.88 411 ALA A C 1
ATOM 3178 O O . ALA A 1 411 ? 6.809 8.422 5.562 1 96.88 411 ALA A O 1
ATOM 3179 N N . ARG A 1 412 ? 5.629 8.312 3.719 1 96.38 412 ARG A N 1
ATOM 3180 C CA . ARG A 1 412 ? 6.734 7.773 2.938 1 96.38 412 ARG A CA 1
ATOM 3181 C C . ARG A 1 412 ? 7.844 8.812 2.768 1 96.38 412 ARG A C 1
ATOM 3183 O O . ARG A 1 412 ? 9.031 8.477 2.828 1 96.38 412 ARG A O 1
ATOM 3190 N N . GLY A 1 413 ? 7.461 10.039 2.455 1 96.75 413 GLY A N 1
ATOM 3191 C CA . GLY A 1 413 ? 8.43 11.102 2.256 1 96.75 413 GLY A CA 1
ATOM 3192 C C . GLY A 1 413 ? 9.328 11.32 3.457 1 96.75 413 GLY A C 1
ATOM 3193 O O . GLY A 1 413 ? 10.539 11.523 3.307 1 96.75 413 GLY A O 1
ATOM 3194 N N . ILE A 1 414 ? 8.758 11.242 4.617 1 96.75 414 ILE A N 1
ATOM 3195 C CA . ILE A 1 414 ? 9.516 11.43 5.852 1 96.75 414 ILE A CA 1
ATOM 3196 C C . ILE A 1 414 ? 10.594 10.352 5.965 1 96.75 414 ILE A C 1
ATOM 3198 O O . ILE A 1 414 ? 11.758 10.656 6.242 1 96.75 414 ILE A O 1
ATOM 3202 N N . LEU A 1 415 ? 10.25 9.117 5.73 1 97.12 415 LEU A N 1
ATOM 3203 C CA . LEU A 1 415 ? 11.188 8.016 5.898 1 97.12 415 LEU A CA 1
ATOM 3204 C C . LEU A 1 415 ? 12.219 8.008 4.777 1 97.12 415 LEU A C 1
ATOM 3206 O O . LEU A 1 415 ? 13.375 7.641 4.992 1 97.12 415 LEU A O 1
ATOM 3210 N N . GLU A 1 416 ? 11.773 8.414 3.576 1 95.81 416 GLU A N 1
ATOM 3211 C CA . GLU A 1 416 ? 12.734 8.5 2.48 1 95.81 416 GLU A CA 1
ATOM 3212 C C . GLU A 1 416 ? 13.82 9.531 2.779 1 95.81 416 GLU A C 1
ATOM 3214 O O . GLU A 1 416 ? 15 9.312 2.469 1 95.81 416 GLU A O 1
ATOM 3219 N N . ASN A 1 417 ? 13.375 10.656 3.318 1 94.25 417 ASN A N 1
ATOM 3220 C CA . ASN A 1 417 ? 14.352 11.656 3.721 1 94.25 417 ASN A CA 1
ATOM 3221 C C . ASN A 1 417 ? 15.289 11.125 4.801 1 94.25 417 ASN A C 1
ATOM 3223 O O . ASN A 1 417 ? 16.5 11.328 4.73 1 94.25 417 ASN A O 1
ATOM 3227 N N . LYS A 1 418 ? 14.742 10.492 5.793 1 94.25 418 LYS A N 1
ATOM 3228 C CA . LYS A 1 418 ? 15.539 9.922 6.875 1 94.25 418 LYS A CA 1
ATOM 3229 C C . LYS A 1 418 ? 16.516 8.867 6.348 1 94.25 418 LYS A C 1
ATOM 3231 O O . LYS A 1 418 ? 17.672 8.836 6.75 1 94.25 418 LYS A O 1
ATOM 3236 N N . ARG A 1 419 ? 16.016 7.992 5.492 1 93.81 419 ARG A N 1
ATOM 3237 C CA . ARG A 1 419 ? 16.828 6.938 4.902 1 93.81 419 ARG A CA 1
ATOM 3238 C C . ARG A 1 419 ? 18.047 7.527 4.199 1 93.81 419 ARG A C 1
ATOM 3240 O O . ARG A 1 419 ? 19.172 7.035 4.371 1 93.81 419 ARG A O 1
ATOM 3247 N N . GLN A 1 420 ? 17.828 8.516 3.391 1 92.25 420 GLN A N 1
ATOM 3248 C CA . GLN A 1 420 ? 18.938 9.133 2.668 1 92.25 420 GLN A CA 1
ATOM 3249 C C . GLN A 1 420 ? 19.938 9.758 3.631 1 92.25 420 GLN A C 1
ATOM 3251 O O . GLN A 1 420 ? 21.141 9.688 3.404 1 92.25 420 GLN A O 1
ATOM 3256 N N . MET A 1 421 ? 19.469 10.375 4.715 1 89.88 421 MET A N 1
ATOM 3257 C CA . MET A 1 421 ? 20.344 11.016 5.699 1 89.88 421 MET A CA 1
ATOM 3258 C C . MET A 1 421 ? 21.188 9.984 6.434 1 89.88 421 MET A C 1
ATOM 3260 O O . MET A 1 421 ? 22.234 10.32 6.996 1 89.88 421 MET A O 1
ATOM 3264 N N . MET A 1 422 ? 20.719 8.75 6.473 1 90.06 422 MET A N 1
ATOM 3265 C CA . MET A 1 422 ? 21.438 7.688 7.18 1 90.06 422 MET A CA 1
ATOM 3266 C C . MET A 1 422 ? 22.531 7.086 6.305 1 90.06 422 MET A C 1
ATOM 3268 O O . MET A 1 422 ? 23.406 6.391 6.805 1 90.06 422 MET A O 1
ATOM 3272 N N . GLU A 1 423 ? 22.422 7.297 5.047 1 87.69 423 GLU A N 1
ATOM 3273 C CA . GLU A 1 423 ? 23.453 6.801 4.137 1 87.69 423 GLU A CA 1
ATOM 3274 C C . GLU A 1 423 ? 24.766 7.566 4.309 1 87.69 423 GLU A C 1
ATOM 3276 O O . GLU A 1 423 ? 24.766 8.672 4.852 1 87.69 423 GLU A O 1
ATOM 3281 N N . PRO A 1 424 ? 25.875 6.91 3.812 1 79.25 424 PRO A N 1
ATOM 3282 C CA . PRO A 1 424 ? 27.141 7.645 3.881 1 79.25 424 PRO A CA 1
ATOM 3283 C C . PRO A 1 424 ? 27.078 8.992 3.162 1 79.25 424 PRO A C 1
ATOM 3285 O O . PRO A 1 424 ? 26.578 9.07 2.035 1 79.25 424 PRO A O 1
ATOM 3288 N N . GLY A 1 425 ? 27.359 10.062 3.688 1 76.06 425 GLY A N 1
ATOM 3289 C CA . GLY A 1 425 ? 27.312 11.43 3.189 1 76.06 425 GLY A CA 1
ATOM 3290 C C . GLY A 1 425 ? 26.328 12.297 3.955 1 76.06 425 GLY A C 1
ATOM 3291 O O . GLY A 1 425 ? 26.406 13.523 3.908 1 76.06 425 GLY A O 1
ATOM 3292 N N . ASN A 1 426 ? 25.375 11.609 4.496 1 77.69 426 ASN A N 1
ATOM 3293 C CA . ASN A 1 426 ? 24.438 12.266 5.414 1 77.69 426 ASN A CA 1
ATOM 3294 C C . ASN A 1 426 ? 23.781 13.477 4.77 1 77.69 426 ASN A C 1
ATOM 3296 O O . ASN A 1 426 ? 23.781 14.57 5.336 1 77.69 426 ASN A O 1
ATOM 3300 N N . LYS A 1 427 ? 23.297 13.273 3.551 1 84.25 427 LYS A N 1
ATOM 3301 C CA . LYS A 1 427 ? 22.656 14.367 2.832 1 84.25 427 LYS A CA 1
ATOM 3302 C C . LYS A 1 427 ? 21.141 14.242 2.873 1 84.25 427 LYS A C 1
ATOM 3304 O O . LYS A 1 427 ? 20.594 13.148 2.699 1 84.25 427 LYS A O 1
ATOM 3309 N N . SER A 1 428 ? 20.5 15.352 3.178 1 88.31 428 SER A N 1
ATOM 3310 C CA . SER A 1 428 ? 19.047 15.414 3.105 1 88.31 428 SER A CA 1
ATOM 3311 C C . SER A 1 428 ? 18.562 15.578 1.667 1 88.31 428 SER A C 1
ATOM 3313 O O . SER A 1 428 ? 19.312 16.062 0.812 1 88.31 428 SER A O 1
ATOM 3315 N N . VAL A 1 429 ? 17.359 15.055 1.42 1 92.38 429 VAL A N 1
ATOM 3316 C CA . VAL A 1 429 ? 16.781 15.266 0.103 1 92.38 429 VAL A CA 1
ATOM 3317 C C . VAL A 1 429 ? 16.516 16.75 -0.118 1 92.38 429 VAL A C 1
ATOM 3319 O O . VAL A 1 429 ? 16.703 17.266 -1.226 1 92.38 429 VAL A O 1
ATOM 3322 N N . LEU A 1 430 ? 16.078 17.391 0.947 1 91.44 430 LEU A N 1
ATOM 3323 C CA . LEU A 1 430 ? 15.945 18.844 0.92 1 91.44 430 LEU A CA 1
ATOM 3324 C C . LEU A 1 430 ? 17.266 19.516 1.273 1 91.44 430 LEU A C 1
ATOM 3326 O O . LEU A 1 430 ? 17.672 19.531 2.439 1 91.44 430 LEU A O 1
ATOM 3330 N N . SER A 1 431 ? 17.859 20.109 0.301 1 87.19 431 SER A N 1
ATOM 3331 C CA . SER A 1 431 ? 19.172 20.719 0.517 1 87.19 431 SER A CA 1
ATOM 3332 C C . SER A 1 431 ? 19.062 21.953 1.404 1 87.19 431 SER A C 1
ATOM 3334 O O . SER A 1 431 ? 20.016 22.297 2.098 1 87.19 431 SER A O 1
ATOM 3336 N N . ASN A 1 432 ? 17.969 22.578 1.293 1 86.31 432 ASN A N 1
ATOM 3337 C CA . ASN A 1 432 ? 17.672 23.734 2.125 1 86.31 432 ASN A CA 1
ATOM 3338 C C . ASN A 1 432 ? 16.172 23.922 2.328 1 86.31 432 ASN A C 1
ATOM 3340 O O . ASN A 1 432 ? 15.375 23.219 1.716 1 86.31 432 ASN A O 1
ATOM 3344 N N . TRP A 1 433 ? 15.891 24.734 3.271 1 83.5 433 TRP A N 1
ATOM 3345 C CA . TRP A 1 433 ? 14.5 25.156 3.404 1 83.5 433 TRP A CA 1
ATOM 3346 C C . TRP A 1 433 ? 14.406 26.672 3.627 1 83.5 433 TRP A C 1
ATOM 3348 O O . TRP A 1 433 ? 15.414 27.312 3.934 1 83.5 433 TRP A O 1
ATOM 3358 N N . ILE A 1 434 ? 13.344 27.172 3.357 1 86.25 434 ILE A N 1
ATOM 3359 C CA . ILE A 1 434 ? 13.117 28.594 3.506 1 86.25 434 ILE A CA 1
ATOM 3360 C C . ILE A 1 434 ? 12.461 28.875 4.859 1 86.25 434 ILE A C 1
ATOM 3362 O O . ILE A 1 434 ? 11.43 28.297 5.188 1 86.25 434 ILE A O 1
ATOM 3366 N N . ALA A 1 435 ? 13.102 29.719 5.594 1 83.69 435 ALA A N 1
ATOM 3367 C CA . ALA A 1 435 ? 12.594 30.062 6.922 1 83.69 435 ALA A CA 1
ATOM 3368 C C . ALA A 1 435 ? 11.227 30.719 6.824 1 83.69 435 ALA A C 1
ATOM 3370 O O . ALA A 1 435 ? 11.047 31.688 6.082 1 83.69 435 ALA A O 1
ATOM 3371 N N . ARG A 1 436 ? 10.359 30.281 7.562 1 81.06 436 ARG A N 1
ATOM 3372 C CA . ARG A 1 436 ? 8.992 30.797 7.516 1 81.06 436 ARG A CA 1
ATOM 3373 C C . ARG A 1 436 ? 8.797 31.938 8.5 1 81.06 436 ARG A C 1
ATOM 3375 O O . ARG A 1 436 ? 7.805 32.656 8.422 1 81.06 436 ARG A O 1
ATOM 3382 N N . ALA A 1 437 ? 9.711 32.062 9.414 1 83.88 437 ALA A N 1
ATOM 3383 C CA . ALA A 1 437 ? 9.734 33.125 10.398 1 83.88 437 ALA A CA 1
ATOM 3384 C C . ALA A 1 437 ? 11.172 33.562 10.719 1 83.88 437 ALA A C 1
ATOM 3386 O O . ALA A 1 437 ? 12.125 32.875 10.328 1 83.88 437 ALA A O 1
ATOM 3387 N N . SER A 1 438 ? 11.234 34.719 11.336 1 89.31 438 SER A N 1
ATOM 3388 C CA . SER A 1 438 ? 12.547 35.156 11.789 1 89.31 438 SER A CA 1
ATOM 3389 C C . SER A 1 438 ? 12.805 34.75 13.234 1 89.31 438 SER A C 1
ATOM 3391 O O . SER A 1 438 ? 11.891 34.781 14.062 1 89.31 438 SER A O 1
ATOM 3393 N N . TYR A 1 439 ? 13.992 34.375 13.453 1 88.81 439 TYR A N 1
ATOM 3394 C CA . TYR A 1 439 ? 14.406 33.969 14.797 1 88.81 439 TYR A CA 1
ATOM 3395 C C . TYR A 1 439 ? 15.609 34.781 15.258 1 88.81 439 TYR A C 1
ATOM 3397 O O . TYR A 1 439 ? 16.547 35 14.477 1 88.81 439 TYR A O 1
ATOM 3405 N N . GLY A 1 440 ? 15.461 35.281 16.5 1 91.44 440 GLY A N 1
ATOM 3406 C CA . GLY A 1 440 ? 16.531 36.094 17.062 1 91.44 440 GLY A CA 1
ATOM 3407 C C . GLY A 1 440 ? 16.812 35.812 18.516 1 91.44 440 GLY A C 1
ATOM 3408 O O . GLY A 1 440 ? 16.109 35 19.141 1 91.44 440 GLY A O 1
ATOM 3409 N N . VAL A 1 441 ? 17.891 36.438 19.016 1 91.31 441 VAL A N 1
ATOM 3410 C CA . VAL A 1 441 ? 18.281 36.344 20.406 1 91.31 441 VAL A CA 1
ATOM 3411 C C . VAL A 1 441 ? 18.297 37.719 21.047 1 91.31 441 VAL A C 1
ATOM 3413 O O . VAL A 1 441 ? 18.703 38.688 20.422 1 91.31 441 VAL A O 1
ATOM 3416 N N . ILE A 1 442 ? 17.859 37.688 22.297 1 91.62 442 ILE A N 1
ATOM 3417 C CA . ILE A 1 442 ? 17.906 38.938 23.031 1 91.62 442 ILE A CA 1
ATOM 3418 C C . ILE A 1 442 ? 19.344 39.188 23.516 1 91.62 442 ILE A C 1
ATOM 3420 O O . ILE A 1 442 ? 19.953 38.344 24.141 1 91.62 442 ILE A O 1
ATOM 3424 N N . VAL A 1 443 ? 19.766 40.375 23.203 1 90.75 443 VAL A N 1
ATOM 3425 C CA . VAL A 1 443 ? 21.141 40.719 23.547 1 90.75 443 VAL A CA 1
ATOM 3426 C C . VAL A 1 443 ? 21.203 42.094 24.172 1 90.75 443 VAL A C 1
ATOM 3428 O O . VAL A 1 443 ? 20.188 42.781 24.281 1 90.75 443 VAL A O 1
ATOM 3431 N N . GLN A 1 444 ? 22.406 42.375 24.703 1 89.88 444 GLN A N 1
ATOM 3432 C CA . GLN A 1 444 ? 22.719 43.719 25.125 1 89.88 444 GLN A CA 1
ATOM 3433 C C . GLN A 1 444 ? 23.688 44.406 24.141 1 89.88 444 GLN A C 1
ATOM 3435 O O . GLN A 1 444 ? 24.594 43.75 23.625 1 89.88 444 GLN A O 1
ATOM 3440 N N . GLU A 1 445 ? 23.375 45.594 23.797 1 91.19 445 GLU A N 1
ATOM 3441 C CA . GLU A 1 445 ? 24.266 46.375 22.906 1 91.19 445 GLU A CA 1
ATOM 3442 C C . GLU A 1 445 ? 24.812 47.594 23.609 1 91.19 445 GLU A C 1
ATOM 3444 O O . GLU A 1 445 ? 24.188 48.125 24.531 1 91.19 445 GLU A O 1
ATOM 3449 N N . VAL A 1 446 ? 25.984 47.938 23.094 1 90.38 446 VAL A N 1
ATOM 3450 C CA . VAL A 1 446 ? 26.531 49.188 23.641 1 90.38 446 VAL A CA 1
ATOM 3451 C C . VAL A 1 446 ? 25.578 50.344 23.328 1 90.38 446 VAL A C 1
ATOM 3453 O O . VAL A 1 446 ? 25.156 50.531 22.188 1 90.38 446 VAL A O 1
ATOM 3456 N N . TYR A 1 447 ? 25.344 51.062 24.344 1 92.94 447 TYR A N 1
ATOM 3457 C CA . TYR A 1 447 ? 24.359 52.156 24.203 1 92.94 447 TYR A CA 1
ATOM 3458 C C . TYR A 1 447 ? 24.891 53.25 23.281 1 92.94 447 TYR A C 1
ATOM 3460 O O . TYR A 1 447 ? 26.031 53.688 23.422 1 92.94 447 TYR A O 1
ATOM 3468 N N . SER A 1 448 ? 24.078 53.562 22.312 1 91.12 448 SER A N 1
ATOM 3469 C CA . SER A 1 448 ? 24.266 54.75 21.453 1 91.12 448 SER A CA 1
ATOM 3470 C C . SER A 1 448 ? 23.016 55.594 21.391 1 91.12 448 SER A C 1
ATOM 3472 O O . SER A 1 448 ? 21.922 55.094 21.109 1 91.12 448 SER A O 1
ATOM 3474 N N . PRO A 1 449 ? 23.234 56.844 21.594 1 88.25 449 PRO A N 1
ATOM 3475 C CA . PRO A 1 449 ? 22.047 57.719 21.578 1 88.25 449 PRO A CA 1
ATOM 3476 C C . PRO A 1 449 ? 21.328 57.688 20.234 1 88.25 449 PRO A C 1
ATOM 3478 O O . PRO A 1 449 ? 20.094 57.781 20.188 1 88.25 449 PRO A O 1
ATOM 3481 N N . ALA A 1 450 ? 22.031 57.531 19.203 1 89.25 450 ALA A N 1
ATOM 3482 C CA . ALA A 1 450 ? 21.438 57.531 17.859 1 89.25 450 ALA A CA 1
ATOM 3483 C C . ALA A 1 450 ? 20.609 56.281 17.625 1 89.25 450 ALA A C 1
ATOM 3485 O O . ALA A 1 450 ? 19.547 56.344 16.984 1 89.25 450 ALA A O 1
ATOM 3486 N N . LYS A 1 451 ? 20.984 55.219 18.234 1 87.75 451 LYS A N 1
ATOM 3487 C CA . LYS A 1 451 ? 20.359 53.938 17.953 1 87.75 451 LYS A CA 1
ATOM 3488 C C . LYS A 1 451 ? 19.406 53.531 19.062 1 87.75 451 LYS A C 1
ATOM 3490 O O . LYS A 1 451 ? 18.422 52.812 18.828 1 87.75 451 LYS A O 1
ATOM 3495 N N . HIS A 1 452 ? 19.688 54.031 20.312 1 91.69 452 HIS A N 1
ATOM 3496 C CA . HIS A 1 452 ? 19.016 53.469 21.469 1 91.69 452 HIS A CA 1
ATOM 3497 C C . HIS A 1 452 ? 18.266 54.531 22.266 1 91.69 452 HIS A C 1
ATOM 3499 O O . HIS A 1 452 ? 18.188 54.438 23.5 1 91.69 452 HIS A O 1
ATOM 3505 N N . PHE A 1 453 ? 17.875 55.562 21.672 1 84.88 453 PHE A N 1
ATOM 3506 C CA . PHE A 1 453 ? 17.312 56.719 22.344 1 84.88 453 PHE A CA 1
ATOM 3507 C C . PHE A 1 453 ? 16.188 56.312 23.297 1 84.88 453 PHE A C 1
ATOM 3509 O O . PHE A 1 453 ? 16.125 56.781 24.422 1 84.88 453 PHE A O 1
ATOM 3516 N N . ASP A 1 454 ? 15.273 55.406 22.984 1 85 454 ASP A N 1
ATOM 3517 C CA . ASP A 1 454 ? 14.133 55.062 23.828 1 85 454 ASP A CA 1
ATOM 3518 C C . ASP A 1 454 ? 14.242 53.625 24.344 1 85 454 ASP A C 1
ATOM 3520 O O . ASP A 1 454 ? 13.234 53.031 24.672 1 85 454 ASP A O 1
ATOM 3524 N N . GLU A 1 455 ? 15.445 53.25 24.562 1 91.25 455 GLU A N 1
ATOM 3525 C CA . GLU A 1 455 ? 15.641 51.875 25 1 91.25 455 GLU A CA 1
ATOM 3526 C C . GLU A 1 455 ? 16.016 51.812 26.469 1 91.25 455 GLU A C 1
ATOM 3528 O O . GLU A 1 455 ? 16.422 52.812 27.062 1 91.25 455 GLU A O 1
ATOM 3533 N N . ASP A 1 456 ? 15.766 50.656 27.109 1 91.44 456 ASP A N 1
ATOM 3534 C CA . ASP A 1 456 ? 16.234 50.438 28.469 1 91.44 456 ASP A CA 1
ATOM 3535 C C . ASP A 1 456 ? 17.75 50.312 28.516 1 91.44 456 ASP A C 1
ATOM 3537 O O . ASP A 1 456 ? 18.359 49.688 27.656 1 91.44 456 ASP A O 1
ATOM 3541 N N . VAL A 1 457 ? 18.297 51 29.516 1 92.06 457 VAL A N 1
ATOM 3542 C CA . VAL A 1 457 ? 19.75 51.062 29.594 1 92.06 457 VAL A CA 1
ATOM 3543 C C . VAL A 1 457 ? 20.219 50.562 30.953 1 92.06 457 VAL A C 1
ATOM 3545 O O . VAL A 1 457 ? 19.562 50.812 31.969 1 92.06 457 VAL A O 1
ATOM 3548 N N . ARG A 1 458 ? 21.281 49.844 30.906 1 91.69 458 ARG A N 1
ATOM 3549 C CA . ARG A 1 458 ? 21.938 49.344 32.125 1 91.69 458 ARG A CA 1
ATOM 3550 C C . ARG A 1 458 ? 23.391 49.75 32.156 1 91.69 458 ARG A C 1
ATOM 3552 O O . ARG A 1 458 ? 24.094 49.688 31.141 1 91.69 458 ARG A O 1
ATOM 3559 N N . VAL A 1 459 ? 23.828 50.125 33.375 1 89.81 459 VAL A N 1
ATOM 3560 C CA . VAL A 1 459 ? 25.219 50.531 33.531 1 89.81 459 VAL A CA 1
ATOM 3561 C C . VAL A 1 459 ? 26.094 49.281 33.719 1 89.81 459 VAL A C 1
ATOM 3563 O O . VAL A 1 459 ? 25.719 48.344 34.406 1 89.81 459 VAL A O 1
ATOM 3566 N N . ASP A 1 460 ? 27.219 49.281 33.031 1 85.94 460 ASP A N 1
ATOM 3567 C CA . ASP A 1 460 ? 28.125 48.156 33.156 1 85.94 460 ASP A CA 1
ATOM 3568 C C . ASP A 1 460 ? 28.734 48.062 34.531 1 85.94 460 ASP A C 1
ATOM 3570 O O . ASP A 1 460 ? 29.266 49.062 35.062 1 85.94 460 ASP A O 1
ATOM 3574 N N . PRO A 1 461 ? 28.672 46.906 35.094 1 79.12 461 PRO A N 1
ATOM 3575 C CA . PRO A 1 461 ? 29.203 46.781 36.469 1 79.12 461 PRO A CA 1
ATOM 3576 C C . PRO A 1 461 ? 30.719 46.719 36.5 1 79.12 461 PRO A C 1
ATOM 3578 O O . PRO A 1 461 ? 31.344 46.938 37.531 1 79.12 461 PRO A O 1
ATOM 3581 N N . PHE A 1 462 ? 31.312 46.469 35.406 1 79.25 462 PHE A N 1
ATOM 3582 C CA . PHE A 1 462 ? 32.75 46.219 35.406 1 79.25 462 PHE A CA 1
ATOM 3583 C C . PHE A 1 462 ? 33.5 47.406 34.781 1 79.25 462 PHE A C 1
ATOM 3585 O O . PHE A 1 462 ? 34.656 47.656 35.094 1 79.25 462 PHE A O 1
ATOM 3592 N N . GLU A 1 463 ? 32.844 48.062 33.812 1 78.44 463 GLU A N 1
ATOM 3593 C CA . GLU A 1 463 ? 33.5 49.156 33.125 1 78.44 463 GLU A CA 1
ATOM 3594 C C . GLU A 1 463 ? 32.781 50.469 33.406 1 78.44 463 GLU A C 1
ATOM 3596 O O . GLU A 1 463 ? 31.656 50.688 32.969 1 78.44 463 GLU A O 1
ATOM 3601 N N . ARG A 1 464 ? 33.406 51.344 34 1 76.5 464 ARG A N 1
ATOM 3602 C CA . ARG A 1 464 ? 32.844 52.625 34.344 1 76.5 464 ARG A CA 1
ATOM 3603 C C . ARG A 1 464 ? 32.562 53.469 33.094 1 76.5 464 ARG A C 1
ATOM 3605 O O . ARG A 1 464 ? 33.375 53.531 32.188 1 76.5 464 ARG A O 1
ATOM 3612 N N . GLY A 1 465 ? 31.453 54 32.969 1 79.31 465 GLY A N 1
ATOM 3613 C CA . GLY A 1 465 ? 31.078 54.875 31.859 1 79.31 465 GLY A CA 1
ATOM 3614 C C . GLY A 1 465 ? 30.406 54.125 30.703 1 79.31 465 GLY A C 1
ATOM 3615 O O . GLY A 1 465 ? 29.875 54.75 29.797 1 79.31 465 GLY A O 1
ATOM 3616 N N . LYS A 1 466 ? 30.609 52.875 30.875 1 85.75 466 LYS A N 1
ATOM 3617 C CA . LYS A 1 466 ? 30.016 52.094 29.797 1 85.75 466 LYS A CA 1
ATOM 3618 C C . LYS A 1 466 ? 28.547 51.75 30.094 1 85.75 466 LYS A C 1
ATOM 3620 O O . LYS A 1 466 ? 28.219 51.344 31.219 1 85.75 466 LYS A O 1
ATOM 3625 N N . LYS A 1 467 ? 27.625 52.062 29.141 1 91.19 467 LYS A N 1
ATOM 3626 C CA . LYS A 1 467 ? 26.203 51.75 29.266 1 91.19 467 LYS A CA 1
ATOM 3627 C C . LYS A 1 467 ? 25.766 50.75 28.188 1 91.19 467 LYS A C 1
ATOM 3629 O O . LYS A 1 467 ? 26.312 50.719 27.094 1 91.19 467 LYS A O 1
ATOM 3634 N N . TRP A 1 468 ? 24.859 49.906 28.688 1 92.81 468 TRP A N 1
ATOM 3635 C CA . TRP A 1 468 ? 24.344 48.906 27.766 1 92.81 468 TRP A CA 1
ATOM 3636 C C . TRP A 1 468 ? 22.859 49.125 27.5 1 92.81 468 TRP A C 1
ATOM 3638 O O . TRP A 1 468 ? 22.094 49.375 28.422 1 92.81 468 TRP A O 1
ATOM 3648 N N . ALA A 1 469 ? 22.516 49.125 26.25 1 93.94 469 ALA A N 1
ATOM 3649 C CA . ALA A 1 469 ? 21.109 48.969 25.891 1 93.94 469 ALA A CA 1
ATOM 3650 C C . ALA A 1 469 ? 20.641 47.531 26.016 1 93.94 469 ALA A C 1
ATOM 3652 O O . ALA A 1 469 ? 21.188 46.625 25.375 1 93.94 469 ALA A O 1
ATOM 3653 N N . ILE A 1 470 ? 19.609 47.281 26.828 1 92.31 470 ILE A N 1
ATOM 3654 C CA . ILE A 1 470 ? 19.156 45.906 27.078 1 92.31 470 ILE A CA 1
ATOM 3655 C C . ILE A 1 470 ? 17.922 45.625 26.234 1 92.31 470 ILE A C 1
ATOM 3657 O O . ILE A 1 470 ? 17.344 46.531 25.625 1 92.31 470 ILE A O 1
ATOM 3661 N N . ASN A 1 471 ? 17.547 44.312 26.047 1 92.88 471 ASN A N 1
ATOM 3662 C CA . ASN A 1 471 ? 16.375 43.812 25.328 1 92.88 471 ASN A CA 1
ATOM 3663 C C . ASN A 1 471 ? 16.484 44.094 23.828 1 92.88 471 ASN A C 1
ATOM 3665 O O . ASN A 1 471 ? 15.469 44.312 23.156 1 92.88 471 ASN A O 1
ATOM 3669 N N . GLN A 1 472 ? 17.719 44.219 23.438 1 94.06 472 GLN A N 1
ATOM 3670 C CA . GLN A 1 472 ? 17.938 44.312 22 1 94.06 472 GLN A CA 1
ATOM 3671 C C . GLN A 1 472 ? 17.875 42.938 21.328 1 94.06 472 GLN A C 1
ATOM 3673 O O . GLN A 1 472 ? 18.078 41.906 22 1 94.06 472 GLN A O 1
ATOM 3678 N N . ILE A 1 473 ? 17.484 42.969 20.016 1 94.94 473 ILE A N 1
ATOM 3679 C CA . ILE A 1 473 ? 17.328 41.688 19.328 1 94.94 473 ILE A CA 1
ATOM 3680 C C . ILE A 1 473 ? 18.391 41.562 18.25 1 94.94 473 ILE A C 1
ATOM 3682 O O . ILE A 1 473 ? 18.547 42.438 17.406 1 94.94 473 ILE A O 1
ATOM 3686 N N . GLN A 1 474 ? 19.141 40.531 18.312 1 93.19 474 GLN A N 1
ATOM 3687 C CA . GLN A 1 474 ? 19.984 40.125 17.203 1 93.19 474 GLN A CA 1
ATOM 3688 C C . GLN A 1 474 ? 19.359 39 16.422 1 93.19 474 GLN A C 1
ATOM 3690 O O . GLN A 1 474 ? 19.266 37.875 16.906 1 93.19 474 GLN A O 1
ATOM 3695 N N . TRP A 1 475 ? 18.969 39.312 15.203 1 93 475 TRP A N 1
ATOM 3696 C CA . TRP A 1 475 ? 18.312 38.312 14.359 1 93 475 TRP A CA 1
ATOM 3697 C C . TRP A 1 475 ? 19.328 37.375 13.758 1 93 475 TRP A C 1
ATOM 3699 O O . TRP A 1 475 ? 20.281 37.812 13.086 1 93 475 TRP A O 1
ATOM 3709 N N . LEU A 1 476 ? 19.125 36.156 14 1 89.5 476 LEU A N 1
ATOM 3710 C CA . LEU A 1 476 ? 20.016 35.125 13.508 1 89.5 476 LEU A CA 1
ATOM 3711 C C . LEU A 1 476 ? 19.578 34.594 12.141 1 89.5 476 LEU A C 1
ATOM 3713 O O . LEU A 1 476 ? 20.406 34.281 11.289 1 89.5 476 LEU A O 1
ATOM 3717 N N . ILE A 1 477 ? 18.234 34.438 12.031 1 89.69 477 ILE A N 1
ATOM 3718 C CA . ILE A 1 477 ? 17.594 34 10.797 1 89.69 477 ILE A CA 1
ATOM 3719 C C . ILE A 1 477 ? 16.422 34.938 10.477 1 89.69 477 ILE A C 1
ATOM 3721 O O . ILE A 1 477 ? 15.672 35.344 11.367 1 89.69 477 ILE A O 1
ATOM 3725 N N . LYS A 1 478 ? 16.375 35.312 9.25 1 91.56 478 LYS A N 1
ATOM 3726 C CA . LYS A 1 478 ? 15.266 36.156 8.812 1 91.56 478 LYS A CA 1
ATOM 3727 C C . LYS A 1 478 ? 14.289 35.375 7.941 1 91.56 478 LYS A C 1
ATOM 3729 O O . LYS A 1 478 ? 14.68 34.438 7.242 1 91.56 478 LYS A O 1
ATOM 3734 N N . LYS A 1 479 ? 13.094 35.75 8.086 1 88.5 479 LYS A N 1
ATOM 3735 C CA . LYS A 1 479 ? 12.055 35.156 7.238 1 88.5 479 LYS A CA 1
ATOM 3736 C C . LYS A 1 479 ? 12.453 35.219 5.766 1 88.5 479 LYS A C 1
ATOM 3738 O O . LYS A 1 479 ? 12.859 36.281 5.27 1 88.5 479 LYS A O 1
ATOM 3743 N N . GLY A 1 480 ? 12.359 34.062 5.113 1 85.5 480 GLY A N 1
ATOM 3744 C CA . GLY A 1 480 ? 12.711 34 3.701 1 85.5 480 GLY A CA 1
ATOM 3745 C C . GLY A 1 480 ? 14.133 33.562 3.449 1 85.5 480 GLY A C 1
ATOM 3746 O O . GLY A 1 480 ? 14.492 33.219 2.318 1 85.5 480 GLY A O 1
ATOM 3747 N N . ASP A 1 481 ? 14.953 33.5 4.516 1 88.44 481 ASP A N 1
ATOM 3748 C CA . ASP A 1 481 ? 16.328 33.031 4.367 1 88.44 481 ASP A CA 1
ATOM 3749 C C . ASP A 1 481 ? 16.375 31.547 4 1 88.44 481 ASP A C 1
ATOM 3751 O O . ASP A 1 481 ? 15.539 30.766 4.465 1 88.44 481 ASP A O 1
ATOM 3755 N N . LYS A 1 482 ? 17.312 31.172 3.162 1 87.56 482 LYS A N 1
ATOM 3756 C CA . LYS A 1 482 ? 17.609 29.766 2.924 1 87.56 482 LYS A CA 1
ATOM 3757 C C . LYS A 1 482 ? 18.469 29.188 4.047 1 87.56 482 LYS A C 1
ATOM 3759 O O . LYS A 1 482 ? 19.516 29.734 4.383 1 87.56 482 LYS A O 1
ATOM 3764 N N . VAL A 1 483 ? 17.891 28.203 4.633 1 86.31 483 VAL A N 1
ATOM 3765 C CA . VAL A 1 483 ? 18.562 27.578 5.75 1 86.31 483 VAL A CA 1
ATOM 3766 C C . VAL A 1 483 ? 18.953 26.141 5.375 1 86.31 483 VAL A C 1
ATOM 3768 O O . VAL A 1 483 ? 18.156 25.422 4.754 1 86.31 483 VAL A O 1
ATOM 3771 N N . SER A 1 484 ? 20.125 25.734 5.648 1 82.75 484 SER A N 1
ATOM 3772 C CA . SER A 1 484 ? 20.594 24.391 5.355 1 82.75 484 SER A CA 1
ATOM 3773 C C . SER A 1 484 ? 20.656 23.547 6.621 1 82.75 484 SER A C 1
ATOM 3775 O O . SER A 1 484 ? 21.062 24.031 7.684 1 82.75 484 SER A O 1
ATOM 3777 N N . PRO A 1 485 ? 20.219 22.297 6.48 1 72.31 485 PRO A N 1
ATOM 3778 C CA . PRO A 1 485 ? 20.328 21.406 7.637 1 72.31 485 PRO A CA 1
ATOM 3779 C C . PRO A 1 485 ? 21.781 21.125 8.047 1 72.31 485 PRO A C 1
ATOM 3781 O O . PRO A 1 485 ? 22.047 20.812 9.203 1 72.31 485 PRO A O 1
ATOM 3784 N N . ASP A 1 486 ? 22.656 21.328 7.145 1 70.44 486 ASP A N 1
ATOM 3785 C CA . ASP A 1 486 ? 24.062 20.953 7.359 1 70.44 486 ASP A CA 1
ATOM 3786 C C . ASP A 1 486 ? 24.859 22.141 7.891 1 70.44 486 ASP A C 1
ATOM 3788 O O . ASP A 1 486 ? 26.031 22.016 8.219 1 70.44 486 ASP A O 1
ATOM 3792 N N . ALA A 1 487 ? 24.156 23.297 8.047 1 75.81 487 ALA A N 1
ATOM 3793 C CA . ALA A 1 487 ? 24.859 24.484 8.508 1 75.81 487 ALA A CA 1
ATOM 3794 C C . ALA A 1 487 ? 24.141 25.156 9.672 1 75.81 487 ALA A C 1
ATOM 3796 O O . ALA A 1 487 ? 23.438 26.141 9.492 1 75.81 487 ALA A O 1
ATOM 3797 N N . PRO A 1 488 ? 24.438 24.578 10.836 1 80 488 PRO A N 1
ATOM 3798 C CA . PRO A 1 488 ? 23.781 25.219 11.984 1 80 488 PRO A CA 1
ATOM 3799 C C . PRO A 1 488 ? 24.234 26.656 12.188 1 80 488 PRO A C 1
ATOM 3801 O O . PRO A 1 488 ? 25.344 27.031 11.812 1 80 488 PRO A O 1
ATOM 3804 N N . ILE A 1 489 ? 23.359 27.453 12.719 1 83 489 ILE A N 1
ATOM 3805 C CA . ILE A 1 489 ? 23.672 28.844 13.023 1 83 489 ILE A CA 1
ATOM 3806 C C . ILE A 1 489 ? 24.328 28.938 14.398 1 83 489 ILE A C 1
ATOM 3808 O O . ILE A 1 489 ? 23.766 28.469 15.398 1 83 489 ILE A O 1
ATOM 3812 N N . VAL A 1 490 ? 25.484 29.516 14.336 1 85.81 490 VAL A N 1
ATOM 3813 C CA . VAL A 1 490 ? 26.234 29.578 15.578 1 85.81 490 VAL A CA 1
ATOM 3814 C C . VAL A 1 490 ? 26.188 31.016 16.125 1 85.81 490 VAL A C 1
ATOM 3816 O O . VAL A 1 490 ? 26.375 31.969 15.383 1 85.81 490 VAL A O 1
ATOM 3819 N N . HIS A 1 491 ? 25.844 31.094 17.312 1 84.88 491 HIS A N 1
ATOM 3820 C CA . HIS A 1 491 ? 25.938 32.375 18.016 1 84.88 491 HIS A CA 1
ATOM 3821 C C . HIS A 1 491 ? 26.844 32.25 19.25 1 84.88 491 HIS A C 1
ATOM 3823 O O . HIS A 1 491 ? 26.656 31.359 20.078 1 84.88 491 HIS A O 1
ATOM 3829 N N . SER A 1 492 ? 27.641 33.188 19.297 1 87.19 492 SER A N 1
ATOM 3830 C CA . SER A 1 492 ? 28.609 33.188 20.406 1 87.19 492 SER A CA 1
ATOM 3831 C C . SER A 1 492 ? 28.172 34.094 21.531 1 87.19 492 SER A C 1
ATOM 3833 O O . SER A 1 492 ? 27.672 35.188 21.281 1 87.19 492 SER A O 1
ATOM 3835 N N . PHE A 1 493 ? 28.297 33.562 22.703 1 82.56 493 PHE A N 1
ATOM 3836 C CA . PHE A 1 493 ? 27.969 34.312 23.906 1 82.56 493 PHE A CA 1
ATOM 3837 C C . PHE A 1 493 ? 29.188 34.438 24.812 1 82.56 493 PHE A C 1
ATOM 3839 O O . PHE A 1 493 ? 30.094 33.625 24.766 1 82.56 493 PHE A O 1
ATOM 3846 N N . GLU A 1 494 ? 29.125 35.594 25.453 1 82.75 494 GLU A N 1
ATOM 3847 C CA . GLU A 1 494 ? 30.156 35.844 26.453 1 82.75 494 GLU A CA 1
ATOM 3848 C C . GLU A 1 494 ? 29.547 36.156 27.812 1 82.75 494 GLU A C 1
ATOM 3850 O O . GLU A 1 494 ? 28.625 36.969 27.906 1 82.75 494 GLU A O 1
ATOM 3855 N N . ILE A 1 495 ? 30.047 35.469 28.828 1 78.69 495 ILE A N 1
ATOM 3856 C CA . ILE A 1 495 ? 29.641 35.781 30.188 1 78.69 495 ILE A CA 1
ATOM 3857 C C . ILE A 1 495 ? 30.828 36.312 30.984 1 78.69 495 ILE A C 1
ATOM 3859 O O . ILE A 1 495 ? 31.938 35.781 30.875 1 78.69 495 ILE A O 1
ATOM 3863 N N . ARG A 1 496 ? 30.516 37.312 31.656 1 80.38 496 ARG A N 1
ATOM 3864 C CA . ARG A 1 496 ? 31.531 37.844 32.531 1 80.38 496 ARG A CA 1
ATOM 3865 C C . ARG A 1 496 ? 31.281 37.469 34 1 80.38 496 ARG A C 1
ATOM 3867 O O . ARG A 1 496 ? 30.156 37.562 34.469 1 80.38 496 ARG A O 1
ATOM 3874 N N . LEU A 1 497 ? 32.25 36.938 34.531 1 79.62 497 LEU A N 1
ATOM 3875 C CA . LEU A 1 497 ? 32.125 36.438 35.906 1 79.62 497 LEU A CA 1
ATOM 3876 C C . LEU A 1 497 ? 33.094 37.188 36.812 1 79.62 497 LEU A C 1
ATOM 3878 O O . LEU A 1 497 ? 34.25 37.469 36.438 1 79.62 497 LEU A O 1
ATOM 3882 N N . LYS A 1 498 ? 32.469 37.562 37.969 1 76.75 498 LYS A N 1
ATOM 3883 C CA . LYS A 1 498 ? 33.344 38.156 39 1 76.75 498 LYS A CA 1
ATOM 3884 C C . LYS A 1 498 ? 34.25 37.094 39.625 1 76.75 498 LYS A C 1
ATOM 3886 O O . LYS A 1 498 ? 33.969 35.875 39.5 1 76.75 498 LYS A O 1
ATOM 3891 N N . GLU A 1 499 ? 35.188 37.781 40.281 1 68.88 499 GLU A N 1
ATOM 3892 C CA . GLU A 1 499 ? 36.094 36.875 41.031 1 68.88 499 GLU A CA 1
ATOM 3893 C C . GLU A 1 499 ? 35.344 36.156 42.125 1 68.88 499 GLU A C 1
ATOM 3895 O O . GLU A 1 499 ? 34.656 36.75 42.938 1 68.88 499 GLU A O 1
ATOM 3900 N N . GLY A 1 500 ? 35.125 34.844 42.125 1 68.69 500 GLY A N 1
ATOM 3901 C CA . GLY A 1 500 ? 34.469 34.062 43.125 1 68.69 500 GLY A CA 1
ATOM 3902 C C . GLY A 1 500 ? 33.094 33.531 42.688 1 68.69 500 GLY A C 1
ATOM 3903 O O . GLY A 1 500 ? 32.469 32.75 43.375 1 68.69 500 GLY A O 1
ATOM 3904 N N . ASP A 1 501 ? 32.625 34.094 41.594 1 70.12 501 ASP A N 1
ATOM 3905 C CA . ASP A 1 501 ? 31.328 33.656 41.094 1 70.12 501 ASP A CA 1
ATOM 3906 C C . ASP A 1 501 ? 31.375 32.188 40.688 1 70.12 501 ASP A C 1
ATOM 3908 O O . ASP A 1 501 ? 32.25 31.797 39.906 1 70.12 501 ASP A O 1
ATOM 3912 N N . THR A 1 502 ? 30.516 31.453 41.281 1 62.94 502 THR A N 1
ATOM 3913 C CA . THR A 1 502 ? 30.484 30.016 41 1 62.94 502 THR A CA 1
ATOM 3914 C C . THR A 1 502 ? 29.328 29.672 40.062 1 62.94 502 THR A C 1
ATOM 3916 O O . THR A 1 502 ? 29.266 28.562 39.531 1 62.94 502 THR A O 1
ATOM 3919 N N . THR A 1 503 ? 28.469 30.578 39.906 1 63.97 503 THR A N 1
ATOM 3920 C CA . THR A 1 503 ? 27.312 30.234 39.094 1 63.97 503 THR A CA 1
ATOM 3921 C C . THR A 1 503 ? 27.656 30.328 37.594 1 63.97 503 THR A C 1
ATOM 3923 O O . THR A 1 503 ? 28.047 31.391 37.125 1 63.97 503 THR A O 1
ATOM 3926 N N . ARG A 1 504 ? 27.625 29.156 36.969 1 71.88 504 ARG A N 1
ATOM 3927 C CA . ARG A 1 504 ? 27.984 29.094 35.562 1 71.88 504 ARG A CA 1
ATOM 3928 C C . ARG A 1 504 ? 26.797 28.719 34.688 1 71.88 504 ARG A C 1
ATOM 3930 O O . ARG A 1 504 ? 26.797 27.688 34.031 1 71.88 504 ARG A O 1
ATOM 3937 N N . ALA A 1 505 ? 25.656 29.422 34.875 1 75.38 505 ALA A N 1
ATOM 3938 C CA . ALA A 1 505 ? 24.484 29.188 34 1 75.38 505 ALA A CA 1
ATOM 3939 C C . ALA A 1 505 ? 24.078 30.469 33.281 1 75.38 505 ALA A C 1
ATOM 3941 O O . ALA A 1 505 ? 24.188 31.562 33.844 1 75.38 505 ALA A O 1
ATOM 3942 N N . TRP A 1 506 ? 23.844 30.328 32.062 1 78.75 506 TRP A N 1
ATOM 3943 C CA . TRP A 1 506 ? 23.406 31.469 31.266 1 78.75 506 TRP A CA 1
ATOM 3944 C C . TRP A 1 506 ? 22.094 31.172 30.562 1 78.75 506 TRP A C 1
ATOM 3946 O O . TRP A 1 506 ? 21.922 30.094 29.984 1 78.75 506 TRP A O 1
ATOM 3956 N N . ASP A 1 507 ? 21.234 32.156 30.625 1 82.06 507 ASP A N 1
ATOM 3957 C CA . ASP A 1 507 ? 19.938 32.031 29.969 1 82.06 507 ASP A CA 1
ATOM 3958 C C . ASP A 1 507 ? 19.859 32.938 28.734 1 82.06 507 ASP A C 1
ATOM 3960 O O . ASP A 1 507 ? 20.094 34.125 28.812 1 82.06 507 ASP A O 1
ATOM 3964 N N . ALA A 1 508 ? 19.75 32.281 27.656 1 84.12 508 ALA A N 1
ATOM 3965 C CA . ALA A 1 508 ? 19.5 33.031 26.438 1 84.12 508 ALA A CA 1
ATOM 3966 C C . ALA A 1 508 ? 18.016 33 26.078 1 84.12 508 ALA A C 1
ATOM 3968 O O . ALA A 1 508 ? 17.359 31.953 26.172 1 84.12 508 ALA A O 1
ATOM 3969 N N . GLU A 1 509 ? 17.547 34.188 25.75 1 88.75 509 GLU A N 1
ATOM 3970 C CA . GLU A 1 509 ? 16.141 34.281 25.328 1 88.75 509 GLU A CA 1
ATOM 3971 C C . GLU A 1 509 ? 16.016 34.344 23.812 1 88.75 509 GLU A C 1
ATOM 3973 O O . GLU A 1 509 ? 16.578 35.219 23.172 1 88.75 509 GLU A O 1
ATOM 3978 N N . ILE A 1 510 ? 15.281 33.375 23.281 1 88.88 510 ILE A N 1
ATOM 3979 C CA . ILE A 1 510 ? 15.047 33.312 21.844 1 88.88 510 ILE A CA 1
ATOM 3980 C C . ILE A 1 510 ? 13.703 33.969 21.5 1 88.88 510 ILE A C 1
ATOM 3982 O O . ILE A 1 510 ? 12.711 33.75 22.203 1 88.88 510 ILE A O 1
ATOM 3986 N N . VAL A 1 511 ? 13.711 34.781 20.438 1 90.69 511 VAL A N 1
ATOM 3987 C CA . VAL A 1 511 ? 12.484 35.469 20.031 1 90.69 511 VAL A CA 1
ATOM 3988 C C . VAL A 1 511 ? 12.156 35.094 18.578 1 90.69 511 VAL A C 1
ATOM 3990 O O . VAL A 1 511 ? 13.016 34.594 17.844 1 90.69 511 VAL A O 1
ATOM 3993 N N . VAL A 1 512 ? 10.82 35.219 18.203 1 89.06 512 VAL A N 1
ATOM 3994 C CA . VAL A 1 512 ? 10.344 34.938 16.859 1 89.06 512 VAL A CA 1
ATOM 3995 C C . VAL A 1 512 ? 9.508 36.094 16.344 1 89.06 512 VAL A C 1
ATOM 3997 O O . VAL A 1 512 ? 8.891 36.812 17.141 1 89.06 512 VAL A O 1
ATOM 4000 N N . SER A 1 513 ? 9.641 36.344 15.094 1 91.19 513 SER A N 1
ATOM 4001 C CA . SER A 1 513 ? 8.82 37.375 14.438 1 91.19 513 SER A CA 1
ATOM 4002 C C . SER A 1 513 ? 8.289 36.875 13.102 1 91.19 513 SER A C 1
ATOM 4004 O O . SER A 1 513 ? 9.008 36.188 12.352 1 91.19 513 SER A O 1
ATOM 4006 N N . ASN A 1 514 ? 7.039 37.125 12.844 1 86 514 ASN A N 1
ATOM 4007 C CA . ASN A 1 514 ? 6.441 36.75 11.562 1 86 514 ASN A CA 1
ATOM 4008 C C . ASN A 1 514 ? 6.43 37.938 10.602 1 86 514 ASN A C 1
ATOM 4010 O O . ASN A 1 514 ? 5.934 37.844 9.477 1 86 514 ASN A O 1
ATOM 4014 N N . ASN A 1 515 ? 7.055 39 11.086 1 89.5 515 ASN A N 1
ATOM 4015 C CA . ASN A 1 515 ? 7.137 40.156 10.219 1 89.5 515 ASN A CA 1
ATOM 4016 C C . ASN A 1 515 ? 8.039 39.906 9.016 1 89.5 515 ASN A C 1
ATOM 4018 O O . ASN A 1 515 ? 8.875 39 9.047 1 89.5 515 ASN A O 1
ATOM 4022 N N . GLU A 1 516 ? 7.801 40.75 7.969 1 90.19 516 GLU A N 1
ATOM 4023 C CA . GLU A 1 516 ? 8.719 40.688 6.832 1 90.19 516 GLU A CA 1
ATOM 4024 C C . GLU A 1 516 ? 10.125 41.125 7.238 1 90.19 516 GLU A C 1
ATOM 4026 O O . GLU A 1 516 ? 10.289 41.969 8.141 1 90.19 516 GLU A O 1
ATOM 4031 N N . SER A 1 517 ? 11.078 40.656 6.574 1 90.5 517 SER A N 1
ATOM 4032 C CA . SER A 1 517 ? 12.484 40.812 6.938 1 90.5 517 SER A CA 1
ATOM 4033 C C . SER A 1 517 ? 12.859 42.281 7.004 1 90.5 517 SER A C 1
ATOM 4035 O O . SER A 1 517 ? 13.719 42.688 7.801 1 90.5 517 SER A O 1
ATOM 4037 N N . ASP A 1 518 ? 12.211 43.094 6.238 1 90.5 518 ASP A N 1
ATOM 4038 C CA . ASP A 1 518 ? 12.547 44.5 6.18 1 90.5 518 ASP A CA 1
ATOM 4039 C C . ASP A 1 518 ? 11.922 45.25 7.352 1 90.5 518 ASP A C 1
ATOM 4041 O O . ASP A 1 518 ? 12.297 46.406 7.629 1 90.5 518 ASP A O 1
ATOM 4045 N N . TRP A 1 519 ? 11.031 44.594 8.078 1 92.56 519 TRP A N 1
ATOM 4046 C CA . TRP A 1 519 ? 10.312 45.281 9.156 1 92.56 519 TRP A CA 1
ATOM 4047 C C . TRP A 1 519 ? 10.5 44.562 10.484 1 92.56 519 TRP A C 1
ATOM 4049 O O . TRP A 1 519 ? 9.547 44.406 11.25 1 92.56 519 TRP A O 1
ATOM 4059 N N . LEU A 1 520 ? 11.68 44.094 10.68 1 95.31 520 LEU A N 1
ATOM 4060 C CA . LEU A 1 520 ? 11.938 43.375 11.922 1 95.31 520 LEU A CA 1
ATOM 4061 C C . LEU A 1 520 ? 12.219 44.344 13.07 1 95.31 520 LEU A C 1
ATOM 4063 O O . LEU A 1 520 ? 12.914 45.344 12.891 1 95.31 520 LEU A O 1
ATOM 4067 N N . PRO A 1 521 ? 11.688 44.031 14.203 1 94.56 521 PRO A N 1
ATOM 4068 C CA . PRO A 1 521 ? 11.977 44.906 15.359 1 94.56 521 PRO A CA 1
ATOM 4069 C C . PRO A 1 521 ? 13.43 44.781 15.812 1 94.56 521 PRO A C 1
ATOM 4071 O O . PRO A 1 521 ? 14.031 43.719 15.734 1 94.56 521 PRO A O 1
ATOM 4074 N N . ARG A 1 522 ? 13.914 45.875 16.359 1 92.38 522 ARG A N 1
ATOM 4075 C CA . ARG A 1 522 ? 15.297 45.906 16.828 1 92.38 522 ARG A CA 1
ATOM 4076 C C . ARG A 1 522 ? 15.367 45.625 18.328 1 92.38 522 ARG A C 1
ATOM 4078 O O . ARG A 1 522 ? 16.438 45.281 18.859 1 92.38 522 ARG A O 1
ATOM 4085 N N . SER A 1 523 ? 14.266 45.812 18.984 1 93.19 523 SER A N 1
ATOM 4086 C CA . SER A 1 523 ? 14.188 45.594 20.422 1 93.19 523 SER A CA 1
ATOM 4087 C C . SER A 1 523 ? 12.82 45.031 20.812 1 93.19 523 SER A C 1
ATOM 4089 O O . SER A 1 523 ? 11.883 45.062 20.031 1 93.19 523 SER A O 1
ATOM 4091 N N . LEU A 1 524 ? 12.695 44.562 22 1 92.19 524 LEU A N 1
ATOM 4092 C CA . LEU A 1 524 ? 11.453 44 22.516 1 92.19 524 LEU A CA 1
ATOM 4093 C C . LEU A 1 524 ? 10.422 45.094 22.766 1 92.19 524 LEU A C 1
ATOM 4095 O O . LEU A 1 524 ? 9.234 44.812 22.953 1 92.19 524 LEU A O 1
ATOM 4099 N N . ARG A 1 525 ? 10.852 46.281 22.734 1 88.06 525 ARG A N 1
ATOM 4100 C CA . ARG A 1 525 ? 9.922 47.406 22.922 1 88.06 525 ARG A CA 1
ATOM 4101 C C . ARG A 1 525 ? 9.07 47.625 21.688 1 88.06 525 ARG A C 1
ATOM 4103 O O . ARG A 1 525 ? 7.969 48.156 21.766 1 88.06 525 ARG A O 1
ATOM 4110 N N . GLN A 1 526 ? 9.641 47.25 20.672 1 88.5 526 GLN A N 1
ATOM 4111 C CA . GLN A 1 526 ? 8.906 47.344 19.406 1 88.5 526 GLN A CA 1
ATOM 4112 C C . GLN A 1 526 ? 7.969 46.156 19.234 1 88.5 526 GLN A C 1
ATOM 4114 O O . GLN A 1 526 ? 8.281 45.062 19.641 1 88.5 526 GLN A O 1
ATOM 4119 N N . ALA A 1 527 ? 6.875 46.438 18.625 1 88.06 527 ALA A N 1
ATOM 4120 C CA . ALA A 1 527 ? 5.91 45.375 18.375 1 88.06 527 ALA A CA 1
ATOM 4121 C C . ALA A 1 527 ? 6.395 44.438 17.266 1 88.06 527 ALA A C 1
ATOM 4123 O O . ALA A 1 527 ? 7.094 44.875 16.344 1 88.06 527 ALA A O 1
ATOM 4124 N N . GLY A 1 528 ? 6.012 43.125 17.391 1 90.06 528 GLY A N 1
ATOM 4125 C CA . GLY A 1 528 ? 6.258 42.219 16.266 1 90.06 528 GLY A CA 1
ATOM 4126 C C . GLY A 1 528 ? 7.141 41.062 16.641 1 90.06 528 GLY A C 1
ATOM 4127 O O . GLY A 1 528 ? 7.344 40.156 15.828 1 90.06 528 GLY A O 1
ATOM 4128 N N . ALA A 1 529 ? 7.727 41.125 17.781 1 91 529 ALA A N 1
ATOM 4129 C CA . ALA A 1 529 ? 8.531 40 18.234 1 91 529 ALA A CA 1
ATOM 4130 C C . ALA A 1 529 ? 7.945 39.375 19.5 1 91 529 ALA A C 1
ATOM 4132 O O . ALA A 1 529 ? 7.406 40.094 20.344 1 91 529 ALA A O 1
ATOM 4133 N N . MET A 1 530 ? 8.023 38.094 19.516 1 88.56 530 MET A N 1
ATOM 4134 C CA . MET A 1 530 ? 7.543 37.375 20.688 1 88.56 530 MET A CA 1
ATOM 4135 C C . MET A 1 530 ? 8.617 36.438 21.219 1 88.56 530 MET A C 1
ATOM 4137 O O . MET A 1 530 ? 9.375 35.844 20.453 1 88.56 530 MET A O 1
ATOM 4141 N N . LYS A 1 531 ? 8.633 36.375 22.547 1 88.06 531 LYS A N 1
ATOM 4142 C CA . LYS A 1 531 ? 9.555 35.438 23.156 1 88.06 531 LYS A CA 1
ATOM 4143 C C . LYS A 1 531 ? 9.133 34 22.859 1 88.06 531 LYS A C 1
ATOM 4145 O O . LYS A 1 531 ? 7.973 33.625 23.078 1 88.06 531 LYS A O 1
ATOM 4150 N N . LEU A 1 532 ? 9.984 33.281 22.328 1 86.44 532 LEU A N 1
ATOM 4151 C CA . LEU A 1 532 ? 9.711 31.906 21.922 1 86.44 532 LEU A CA 1
ATOM 4152 C C . LEU A 1 532 ? 10.133 30.922 23.016 1 86.44 532 LEU A C 1
ATOM 4154 O O . LEU A 1 532 ? 9.367 30.031 23.375 1 86.44 532 LEU A O 1
ATOM 4158 N N . CYS A 1 533 ? 11.32 30.984 23.438 1 85.94 533 CYS A N 1
ATOM 4159 C CA . CYS A 1 533 ? 11.812 30.094 24.484 1 85.94 533 CYS A CA 1
ATOM 4160 C C . CYS A 1 533 ? 13.047 30.656 25.156 1 85.94 533 CYS A C 1
ATOM 4162 O O . CYS A 1 533 ? 13.633 31.625 24.672 1 85.94 533 CYS A O 1
ATOM 4164 N N . SER A 1 534 ? 13.312 30.078 26.344 1 87.69 534 SER A N 1
ATOM 4165 C CA . SER A 1 534 ? 14.539 30.375 27.078 1 87.69 534 SER A CA 1
ATOM 4166 C C . SER A 1 534 ? 15.492 29.172 27.062 1 87.69 534 SER A C 1
ATOM 4168 O O . SER A 1 534 ? 15.094 28.047 27.375 1 87.69 534 SER A O 1
ATOM 4170 N N . VAL A 1 535 ? 16.656 29.469 26.547 1 85.62 535 VAL A N 1
ATOM 4171 C CA . VAL A 1 535 ? 17.672 28.422 26.484 1 85.62 535 VAL A CA 1
ATOM 4172 C C . VAL A 1 535 ? 18.656 28.578 27.656 1 85.62 535 VAL A C 1
ATOM 4174 O O . VAL A 1 535 ? 19.438 29.531 27.688 1 85.62 535 VAL A O 1
ATOM 4177 N N . LYS A 1 536 ? 18.562 27.609 28.516 1 84.12 536 LYS A N 1
ATOM 4178 C CA . LYS A 1 536 ? 19.469 27.625 29.672 1 84.12 536 LYS A CA 1
ATOM 4179 C C . LYS A 1 536 ? 20.719 26.812 29.391 1 84.12 536 LYS A C 1
ATOM 4181 O O . LYS A 1 536 ? 20.641 25.594 29.156 1 84.12 536 LYS A O 1
ATOM 4186 N N . SER A 1 537 ? 21.797 27.484 29.406 1 81.88 537 SER A N 1
ATOM 4187 C CA . SER A 1 537 ? 23.078 26.828 29.219 1 81.88 537 SER A CA 1
ATOM 4188 C C . SER A 1 537 ? 23.797 26.594 30.547 1 81.88 537 SER A C 1
ATOM 4190 O O . SER A 1 537 ? 24.141 27.562 31.234 1 81.88 537 SER A O 1
ATOM 4192 N N . ASN A 1 538 ? 23.906 25.344 30.891 1 79.81 538 ASN A N 1
ATOM 4193 C CA . ASN A 1 538 ? 24.609 24.969 32.094 1 79.81 538 ASN A CA 1
ATOM 4194 C C . ASN A 1 538 ? 26.109 24.75 31.844 1 79.81 538 ASN A C 1
ATOM 4196 O O . ASN A 1 538 ? 26.484 23.766 31.219 1 79.81 538 ASN A O 1
ATOM 4200 N N . LEU A 1 539 ? 26.953 25.641 32.469 1 75.25 539 LEU A N 1
ATOM 4201 C CA . LEU A 1 539 ? 28.391 25.609 32.219 1 75.25 539 LEU A CA 1
ATOM 4202 C C . LEU A 1 539 ? 29.141 25.156 33.469 1 75.25 539 LEU A C 1
ATOM 4204 O O . LEU A 1 539 ? 30.344 25.438 33.625 1 75.25 539 LEU A O 1
ATOM 4208 N N . ALA A 1 540 ? 28.484 24.531 34.406 1 72.75 540 ALA A N 1
ATOM 4209 C CA . ALA A 1 540 ? 29.094 24.109 35.656 1 72.75 540 ALA A CA 1
ATOM 4210 C C . ALA A 1 540 ? 30.328 23.234 35.406 1 72.75 540 ALA A C 1
ATOM 4212 O O . ALA A 1 540 ? 31.281 23.266 36.188 1 72.75 540 ALA A O 1
ATOM 4213 N N . GLY A 1 541 ? 30.422 22.594 34.344 1 69.62 541 GLY A N 1
ATOM 4214 C CA . GLY A 1 541 ? 31.531 21.703 34.094 1 69.62 541 GLY A CA 1
ATOM 4215 C C . GLY A 1 541 ? 32.75 22.422 33.531 1 69.62 541 GLY A C 1
ATOM 4216 O O . GLY A 1 541 ? 33.844 21.859 33.5 1 69.62 541 GLY A O 1
ATOM 4217 N N . ILE A 1 542 ? 32.75 23.703 33.406 1 74.94 542 ILE A N 1
ATOM 4218 C CA . ILE A 1 542 ? 33.875 24.453 32.875 1 74.94 542 ILE A CA 1
ATOM 4219 C C . ILE A 1 542 ? 34.781 24.891 34.031 1 74.94 542 ILE A C 1
ATOM 4221 O O . ILE A 1 542 ? 34.344 25.484 35 1 74.94 542 ILE A O 1
ATOM 4225 N N . GLN A 1 543 ? 36 24.609 33.906 1 74.69 543 GLN A N 1
ATOM 4226 C CA . GLN A 1 543 ? 36.969 24.891 34.969 1 74.69 543 GLN A CA 1
ATOM 4227 C C . GLN A 1 543 ? 37.5 26.312 34.844 1 74.69 543 GLN A C 1
ATOM 4229 O O . GLN A 1 543 ? 37.438 26.922 33.75 1 74.69 543 GLN A O 1
ATOM 4234 N N . GLN A 1 544 ? 38.094 26.781 35.844 1 74 544 GLN A N 1
ATOM 4235 C CA . GLN A 1 544 ? 38.594 28.156 35.938 1 74 544 GLN A CA 1
ATOM 4236 C C . GLN A 1 544 ? 39.656 28.453 34.875 1 74 544 GLN A C 1
ATOM 4238 O O . GLN A 1 544 ? 39.719 29.547 34.344 1 74 544 GLN A O 1
ATOM 4243 N N . HIS A 1 545 ? 40.438 27.438 34.625 1 75 545 HIS A N 1
ATOM 4244 C CA . HIS A 1 545 ? 41.531 27.656 33.719 1 75 545 HIS A CA 1
ATOM 4245 C C . HIS A 1 545 ? 41.031 27.797 32.281 1 75 545 HIS A C 1
ATOM 4247 O O . HIS A 1 545 ? 41.75 28.266 31.406 1 75 545 HIS A O 1
ATOM 4253 N N . GLN A 1 546 ? 39.75 27.422 32.156 1 76.88 546 GLN A N 1
ATOM 4254 C CA . GLN A 1 546 ? 39.188 27.516 30.797 1 76.88 546 GLN A CA 1
ATOM 4255 C C . GLN A 1 546 ? 38.562 28.891 30.562 1 76.88 546 GLN A C 1
ATOM 4257 O O . GLN A 1 546 ? 38.125 29.188 29.453 1 76.88 546 GLN A O 1
ATOM 4262 N N . LEU A 1 547 ? 38.594 29.641 31.609 1 79.88 547 LEU A N 1
ATOM 4263 C CA . LEU A 1 547 ? 38.062 31 31.516 1 79.88 547 LEU A CA 1
ATOM 4264 C C . LEU A 1 547 ? 39.156 32 31.188 1 79.88 547 LEU A C 1
ATOM 4266 O O . LEU A 1 547 ? 40.344 31.75 31.453 1 79.88 547 LEU A O 1
ATOM 4270 N N . VAL A 1 548 ? 38.812 33 30.531 1 80.5 548 VAL A N 1
ATOM 4271 C CA . VAL A 1 548 ? 39.75 34.062 30.188 1 80.5 548 VAL A CA 1
ATOM 4272 C C . VAL A 1 548 ? 39.75 35.156 31.266 1 80.5 548 VAL A C 1
ATOM 4274 O O . VAL A 1 548 ? 38.688 35.75 31.516 1 80.5 548 VAL A O 1
ATOM 4277 N N . LEU A 1 549 ? 40.875 35.406 31.891 1 81.81 549 LEU A N 1
ATOM 4278 C CA . LEU A 1 549 ? 41 36.438 32.906 1 81.81 549 LEU A CA 1
ATOM 4279 C C . LEU A 1 549 ? 41.25 37.781 32.281 1 81.81 549 LEU A C 1
ATOM 4281 O O . LEU A 1 549 ? 42.094 37.906 31.406 1 81.81 549 LEU A O 1
ATOM 4285 N N . LYS A 1 550 ? 40.375 38.688 32.531 1 79.5 550 LYS A N 1
ATOM 4286 C CA . LYS A 1 550 ? 40.594 40.062 32.125 1 79.5 550 LYS A CA 1
ATOM 4287 C C . LYS A 1 550 ? 40.844 40.969 33.312 1 79.5 550 LYS A C 1
ATOM 4289 O O . LYS A 1 550 ? 40.125 40.938 34.312 1 79.5 550 LYS A O 1
ATOM 4294 N N . GLU A 1 551 ? 42.031 41.688 33.312 1 78 551 GLU A N 1
ATOM 4295 C CA . GLU A 1 551 ? 42.438 42.625 34.344 1 78 551 GLU A CA 1
ATOM 4296 C C . GLU A 1 551 ? 42.438 44.062 33.844 1 78 551 GLU A C 1
ATOM 4298 O O . GLU A 1 551 ? 43.094 44.375 32.844 1 78 551 GLU A O 1
ATOM 4303 N N . LYS A 1 552 ? 41.562 44.719 34.312 1 70.25 552 LYS A N 1
ATOM 4304 C CA . LYS A 1 552 ? 41.594 46.156 33.969 1 70.25 552 LYS A CA 1
ATOM 4305 C C . LYS A 1 552 ? 42.281 46.938 35.062 1 70.25 552 LYS A C 1
ATOM 4307 O O . LYS A 1 552 ? 41.938 46.844 36.25 1 70.25 552 LYS A O 1
ATOM 4312 N N . ARG A 1 553 ? 43.5 47.625 34.75 1 67.56 553 ARG A N 1
ATOM 4313 C CA . ARG A 1 553 ? 44.406 48.344 35.656 1 67.56 553 ARG A CA 1
ATOM 4314 C C . ARG A 1 553 ? 43.688 49.562 36.219 1 67.56 553 ARG A C 1
ATOM 4316 O O . ARG A 1 553 ? 42.938 50.25 35.5 1 67.56 553 ARG A O 1
ATOM 4323 N N . GLY A 1 554 ? 43.562 49.438 37.469 1 61.22 554 GLY A N 1
ATOM 4324 C CA . GLY A 1 554 ? 43.094 50.656 38.125 1 61.22 554 GLY A CA 1
ATOM 4325 C C . GLY A 1 554 ? 44.031 51.844 37.938 1 61.22 554 GLY A C 1
ATOM 4326 O O . GLY A 1 554 ? 45.125 51.688 37.406 1 61.22 554 GLY A O 1
ATOM 4327 N N . THR A 1 555 ? 43.594 53 37.938 1 64.62 555 THR A N 1
ATOM 4328 C CA . THR A 1 555 ? 44.438 54.188 37.969 1 64.62 555 THR A CA 1
ATOM 4329 C C . THR A 1 555 ? 45 54.406 39.375 1 64.62 555 THR A C 1
ATOM 4331 O O . THR A 1 555 ? 44.656 53.656 40.312 1 64.62 555 THR A O 1
ATOM 4334 N N . CYS A 1 556 ? 46 55.281 39.594 1 63.75 556 CYS A N 1
ATOM 4335 C CA . CYS A 1 556 ? 46.688 55.625 40.844 1 63.75 556 CYS A CA 1
ATOM 4336 C C . CYS A 1 556 ? 45.688 55.656 42 1 63.75 556 CYS A C 1
ATOM 4338 O O . CYS A 1 556 ? 46.062 55.469 43.156 1 63.75 556 CYS A O 1
ATOM 4340 N N . PHE A 1 557 ? 44.406 55.938 41.875 1 63.78 557 PHE A N 1
ATOM 4341 C CA . PHE A 1 557 ? 43.438 56.188 42.969 1 63.78 557 PHE A CA 1
ATOM 4342 C C . PHE A 1 557 ? 42.375 55.094 43 1 63.78 557 PHE A C 1
ATOM 4344 O O . PHE A 1 557 ? 41.5 55.125 43.844 1 63.78 557 PHE A O 1
ATOM 4351 N N . ARG A 1 558 ? 42.375 54.219 42.031 1 64.81 558 ARG A N 1
ATOM 4352 C CA . ARG A 1 558 ? 41.25 53.281 42.031 1 64.81 558 ARG A CA 1
ATOM 4353 C C . ARG A 1 558 ? 41.719 51.875 41.656 1 64.81 558 ARG A C 1
ATOM 4355 O O . ARG A 1 558 ? 42.594 51.688 40.781 1 64.81 558 ARG A O 1
ATOM 4362 N N . ARG A 1 559 ? 41.344 50.875 42.438 1 66.56 559 ARG A N 1
ATOM 4363 C CA . ARG A 1 559 ? 41.688 49.469 42.344 1 66.56 559 ARG A CA 1
ATOM 4364 C C . ARG A 1 559 ? 41.219 48.875 41.031 1 66.56 559 ARG A C 1
ATOM 4366 O O . ARG A 1 559 ? 40.156 49.25 40.5 1 66.56 559 ARG A O 1
ATOM 4373 N N . GLY A 1 560 ? 42.031 48.25 40.375 1 70.38 560 GLY A N 1
ATOM 4374 C CA . GLY A 1 560 ? 41.75 47.5 39.156 1 70.38 560 GLY A CA 1
ATOM 4375 C C . GLY A 1 560 ? 40.719 46.406 39.344 1 70.38 560 GLY A C 1
ATOM 4376 O O . GLY A 1 560 ? 40.469 45.969 40.469 1 70.38 560 GLY A O 1
ATOM 4377 N N . VAL A 1 561 ? 39.781 46.188 38.438 1 76 561 VAL A N 1
ATOM 4378 C CA . VAL A 1 561 ? 38.781 45.094 38.531 1 76 561 VAL A CA 1
ATOM 4379 C C . VAL A 1 561 ? 39.25 43.906 37.719 1 76 561 VAL A C 1
ATOM 4381 O O . VAL A 1 561 ? 39.781 44.031 36.625 1 76 561 VAL A O 1
ATOM 4384 N N . ARG A 1 562 ? 39.281 42.656 38.344 1 76.38 562 ARG A N 1
ATOM 4385 C CA . ARG A 1 562 ? 39.594 41.375 37.719 1 76.38 562 ARG A CA 1
ATOM 4386 C C . ARG A 1 562 ? 38.312 40.562 37.469 1 76.38 562 ARG A C 1
ATOM 4388 O O . ARG A 1 562 ? 37.438 40.469 38.375 1 76.38 562 ARG A O 1
ATOM 4395 N N . PHE A 1 563 ? 38.094 40.312 36.25 1 81.88 563 PHE A N 1
ATOM 4396 C CA . PHE A 1 563 ? 36.938 39.438 36 1 81.88 563 PHE A CA 1
ATOM 4397 C C . PHE A 1 563 ? 37.281 38.375 34.938 1 81.88 563 PHE A C 1
ATOM 4399 O O . PHE A 1 563 ? 38.312 38.469 34.281 1 81.88 563 PHE A O 1
ATOM 4406 N N . TYR A 1 564 ? 36.469 37.281 34.969 1 82.06 564 TYR A N 1
ATOM 4407 C CA . TYR A 1 564 ? 36.656 36.188 34.031 1 82.06 564 TYR A CA 1
ATOM 4408 C C . TYR A 1 564 ? 35.594 36.25 32.906 1 82.06 564 TYR A C 1
ATOM 4410 O O . TYR A 1 564 ? 34.469 36.625 33.156 1 82.06 564 TYR A O 1
ATOM 4418 N N . ILE A 1 565 ? 36.094 35.875 31.719 1 83.06 565 ILE A N 1
ATOM 4419 C CA . ILE A 1 565 ? 35.188 35.781 30.594 1 83.06 565 ILE A CA 1
ATOM 4420 C C . ILE A 1 565 ? 35.031 34.344 30.156 1 83.06 565 ILE A C 1
ATOM 4422 O O . ILE A 1 565 ? 36 33.625 29.938 1 83.06 565 ILE A O 1
ATOM 4426 N N . CYS A 1 566 ? 33.781 33.906 30.203 1 82.81 566 CYS A N 1
ATOM 4427 C CA . CYS A 1 566 ? 33.438 32.594 29.672 1 82.81 566 CYS A CA 1
ATOM 4428 C C . CYS A 1 566 ? 32.75 32.719 28.312 1 82.81 566 CYS A C 1
ATOM 4430 O O . CYS A 1 566 ? 31.688 33.312 28.219 1 82.81 566 CYS A O 1
ATOM 4432 N N . ARG A 1 567 ? 33.406 32.125 27.328 1 83.31 567 ARG A N 1
ATOM 4433 C CA . ARG A 1 567 ? 32.844 32.156 25.969 1 83.31 567 ARG A CA 1
ATOM 4434 C C . ARG A 1 567 ? 32.312 30.781 25.578 1 83.31 567 ARG A C 1
ATOM 4436 O O . ARG A 1 567 ? 32.938 29.766 25.844 1 83.31 567 ARG A O 1
ATOM 4443 N N . PHE A 1 568 ? 31.125 30.781 25.109 1 84.12 568 PHE A N 1
ATOM 4444 C CA . PHE A 1 568 ? 30.5 29.547 24.625 1 84.12 568 PHE A CA 1
ATOM 4445 C C . PHE A 1 568 ? 29.609 29.828 23.422 1 84.12 568 PHE A C 1
ATOM 4447 O O . PHE A 1 568 ? 29.25 30.969 23.172 1 84.12 568 PHE A O 1
ATOM 4454 N N . ASP A 1 569 ? 29.328 28.75 22.672 1 86 569 ASP A N 1
ATOM 4455 C CA . ASP A 1 569 ? 28.5 28.875 21.484 1 86 569 ASP A CA 1
ATOM 4456 C C . ASP A 1 569 ? 27.203 28.094 21.641 1 86 569 ASP A C 1
ATOM 4458 O O . ASP A 1 569 ? 27.188 27.016 22.219 1 86 569 ASP A O 1
ATOM 4462 N N . VAL A 1 570 ? 26.203 28.781 21.25 1 82.38 570 VAL A N 1
ATOM 4463 C CA . VAL A 1 570 ? 24.922 28.078 21.078 1 82.38 570 VAL A CA 1
ATOM 4464 C C . VAL A 1 570 ? 24.641 27.859 19.594 1 82.38 570 VAL A C 1
ATOM 4466 O O . VAL A 1 570 ? 24.625 28.828 18.812 1 82.38 570 VAL A O 1
ATOM 4469 N N . ARG A 1 571 ? 24.484 26.609 19.297 1 84.19 571 ARG A N 1
ATOM 4470 C CA . ARG A 1 571 ? 24.125 26.25 17.922 1 84.19 571 ARG A CA 1
ATOM 4471 C C . ARG A 1 571 ? 22.609 26.078 17.781 1 84.19 571 ARG A C 1
ATOM 4473 O O . ARG A 1 571 ? 22 25.312 18.547 1 84.19 571 ARG A O 1
ATOM 4480 N N . VAL A 1 572 ? 22.125 26.844 16.875 1 81.31 572 VAL A N 1
ATOM 4481 C CA . VAL A 1 572 ? 20.688 26.75 16.578 1 81.31 572 VAL A CA 1
ATOM 4482 C C . VAL A 1 572 ? 20.484 25.969 15.289 1 81.31 572 VAL A C 1
ATOM 4484 O O . VAL A 1 572 ? 20.953 26.359 14.227 1 81.31 572 VAL A O 1
ATOM 4487 N N . ILE A 1 573 ? 19.812 24.844 15.461 1 78.25 573 ILE A N 1
ATOM 4488 C CA . ILE A 1 573 ? 19.453 24.031 14.312 1 78.25 573 ILE A CA 1
ATOM 4489 C C . ILE A 1 573 ? 18 24.281 13.938 1 78.25 573 ILE A C 1
ATOM 4491 O O . ILE A 1 573 ? 17.078 23.922 14.688 1 78.25 573 ILE A O 1
ATOM 4495 N N . VAL A 1 574 ? 17.938 24.922 12.82 1 75.94 574 VAL A N 1
ATOM 4496 C CA . VAL A 1 574 ? 16.594 25.234 12.344 1 75.94 574 VAL A CA 1
ATOM 4497 C C . VAL A 1 574 ? 16.141 24.141 11.375 1 75.94 574 VAL A C 1
ATOM 4499 O O . VAL A 1 574 ? 16.719 23.969 10.305 1 75.94 574 VAL A O 1
ATOM 4502 N N . ALA A 1 575 ? 15.156 23.391 11.82 1 76.69 575 ALA A N 1
ATOM 4503 C CA . ALA A 1 575 ? 14.516 22.391 10.961 1 76.69 575 ALA A CA 1
ATOM 4504 C C . ALA A 1 575 ? 13.234 22.953 10.336 1 76.69 575 ALA A C 1
ATOM 4506 O O . ALA A 1 575 ? 12.773 24.031 10.719 1 76.69 575 ALA A O 1
ATOM 4507 N N . PRO A 1 576 ? 12.773 22.25 9.328 1 71.94 576 PRO A N 1
ATOM 4508 C CA . PRO A 1 576 ? 11.57 22.75 8.656 1 71.94 576 PRO A CA 1
ATOM 4509 C C . PRO A 1 576 ? 10.422 23.016 9.625 1 71.94 576 PRO A C 1
ATOM 4511 O O . PRO A 1 576 ? 9.672 23.984 9.453 1 71.94 576 PRO A O 1
ATOM 4514 N N . ALA A 1 577 ? 10.328 22.156 10.578 1 74.5 577 ALA A N 1
ATOM 4515 C CA . ALA A 1 577 ? 9.188 22.312 11.477 1 74.5 577 ALA A CA 1
ATOM 4516 C C . ALA A 1 577 ? 9.633 22.266 12.938 1 74.5 577 ALA A C 1
ATOM 4518 O O . ALA A 1 577 ? 8.844 21.922 13.82 1 74.5 577 ALA A O 1
ATOM 4519 N N . ASP A 1 578 ? 10.922 22.531 13.086 1 78.38 578 ASP A N 1
ATOM 4520 C CA . ASP A 1 578 ? 11.43 22.422 14.453 1 78.38 578 ASP A CA 1
ATOM 4521 C C . ASP A 1 578 ? 12.672 23.281 14.648 1 78.38 578 ASP A C 1
ATOM 4523 O O . ASP A 1 578 ? 13.312 23.688 13.68 1 78.38 578 ASP A O 1
ATOM 4527 N N . LEU A 1 579 ? 12.836 23.703 15.875 1 77.81 579 LEU A N 1
ATOM 4528 C CA . LEU A 1 579 ? 14.023 24.438 16.312 1 77.81 579 LEU A CA 1
ATOM 4529 C C . LEU A 1 579 ? 14.742 23.688 17.422 1 77.81 579 LEU A C 1
ATOM 4531 O O . LEU A 1 579 ? 14.141 23.344 18.438 1 77.81 579 LEU A O 1
ATOM 4535 N N . ARG A 1 580 ? 16 23.422 17.141 1 78.31 580 ARG A N 1
ATOM 4536 C CA . ARG A 1 580 ? 16.797 22.719 18.141 1 78.31 580 ARG A CA 1
ATOM 4537 C C . ARG A 1 580 ? 18.047 23.516 18.516 1 78.31 580 ARG A C 1
ATOM 4539 O O . ARG A 1 580 ? 18.531 24.312 17.719 1 78.31 580 ARG A O 1
ATOM 4546 N N . PHE A 1 581 ? 18.5 23.25 19.812 1 80.38 581 PHE A N 1
ATOM 4547 C CA . PHE A 1 581 ? 19.641 24 20.328 1 80.38 581 PHE A CA 1
ATOM 4548 C C . PHE A 1 581 ? 20.719 23.047 20.844 1 80.38 581 PHE A C 1
ATOM 4550 O O . PHE A 1 581 ? 20.406 22.016 21.453 1 80.38 581 PHE A O 1
ATOM 4557 N N . GLU A 1 582 ? 21.922 23.406 20.531 1 79.38 582 GLU A N 1
ATOM 4558 C CA . GLU A 1 582 ? 23.078 22.688 21.062 1 79.38 582 GLU A CA 1
ATOM 4559 C C . GLU A 1 582 ? 24.078 23.656 21.688 1 79.38 582 GLU A C 1
ATOM 4561 O O . GLU A 1 582 ? 24.266 24.781 21.203 1 79.38 582 GLU A O 1
ATOM 4566 N N . LEU A 1 583 ? 24.656 23.188 22.844 1 81.81 583 LEU A N 1
ATOM 4567 C CA . LEU A 1 583 ? 25.672 23.969 23.516 1 81.81 583 LEU A CA 1
ATOM 4568 C C . LEU A 1 583 ? 27.078 23.5 23.125 1 81.81 583 LEU A C 1
ATOM 4570 O O . LEU A 1 583 ? 27.344 22.297 23.125 1 81.81 583 LEU A O 1
ATOM 4574 N N . TRP A 1 584 ? 27.859 24.438 22.719 1 82 584 TRP A N 1
ATOM 4575 C CA . TRP A 1 584 ? 29.219 24.125 22.312 1 82 584 TRP A CA 1
ATOM 4576 C C . TRP A 1 584 ? 30.219 24.969 23.109 1 82 584 TRP A C 1
ATOM 4578 O O . TRP A 1 584 ? 30 26.156 23.344 1 82 584 TRP A O 1
ATOM 4588 N N . PHE A 1 585 ? 31.203 24.281 23.625 1 80.12 585 PHE A N 1
ATOM 4589 C CA . PHE A 1 585 ? 32.281 24.938 24.344 1 80.12 585 PHE A CA 1
ATOM 4590 C C . PHE A 1 585 ? 33.656 24.516 23.766 1 80.12 585 PHE A C 1
ATOM 4592 O O . PHE A 1 585 ? 33.938 23.328 23.656 1 80.12 585 PHE A O 1
ATOM 4599 N N . GLY A 1 586 ? 34.375 25.453 23.422 1 74.69 586 GLY A N 1
ATOM 4600 C CA . GLY A 1 586 ? 35.688 25.172 22.875 1 74.69 586 GLY A CA 1
ATOM 4601 C C . GLY A 1 586 ? 35.656 24.359 21.594 1 74.69 586 GLY A C 1
ATOM 4602 O O . GLY A 1 586 ? 36.469 23.453 21.391 1 74.69 586 GLY A O 1
ATOM 4603 N N . GLY A 1 587 ? 34.625 24.547 20.844 1 74.88 587 GLY A N 1
ATOM 4604 C CA . GLY A 1 587 ? 34.531 23.891 19.547 1 74.88 587 GLY A CA 1
ATOM 4605 C C . GLY A 1 587 ? 33.906 22.5 19.641 1 74.88 587 GLY A C 1
ATOM 4606 O O . GLY A 1 587 ? 33.75 21.828 18.609 1 74.88 587 GLY A O 1
ATOM 4607 N N . THR A 1 588 ? 33.719 22.141 20.844 1 77 588 THR A N 1
ATOM 4608 C CA . THR A 1 588 ? 33.125 20.812 21 1 77 588 THR A CA 1
ATOM 4609 C C . THR A 1 588 ? 31.734 20.906 21.656 1 77 588 THR A C 1
ATOM 4611 O O . THR A 1 588 ? 31.484 21.844 22.422 1 77 588 THR A O 1
ATOM 4614 N N . LYS A 1 589 ? 30.922 20 21.172 1 76.44 589 LYS A N 1
ATOM 4615 C CA . LYS A 1 589 ? 29.625 19.922 21.828 1 76.44 589 LYS A CA 1
ATOM 4616 C C . LYS A 1 589 ? 29.781 19.656 23.312 1 76.44 589 LYS A C 1
ATOM 4618 O O . LYS A 1 589 ? 30.516 18.766 23.719 1 76.44 589 LYS A O 1
ATOM 4623 N N . PHE A 1 590 ? 29.219 20.516 24.031 1 72.31 590 PHE A N 1
ATOM 4624 C CA . PHE A 1 590 ? 29.406 20.438 25.484 1 72.31 590 PHE A CA 1
ATOM 4625 C C . PHE A 1 590 ? 28.609 19.281 26.062 1 72.31 590 PHE A C 1
ATOM 4627 O O . PHE A 1 590 ? 27.391 19.188 25.875 1 72.31 590 PHE A O 1
ATOM 4634 N N . SER A 1 591 ? 29.172 18.172 26.5 1 62.28 591 SER A N 1
ATOM 4635 C CA . SER A 1 591 ? 28.547 17.016 27.141 1 62.28 591 SER A CA 1
ATOM 4636 C C . SER A 1 591 ? 28.891 16.938 28.625 1 62.28 591 SER A C 1
ATOM 4638 O O . SER A 1 591 ? 28.703 15.914 29.266 1 62.28 591 SER A O 1
ATOM 4640 N N . GLY A 1 592 ? 29.469 17.906 29.141 1 47.69 592 GLY A N 1
ATOM 4641 C CA . GLY A 1 592 ? 30.031 17.875 30.484 1 47.69 592 GLY A CA 1
ATOM 4642 C C . GLY A 1 592 ? 29 17.688 31.562 1 47.69 592 GLY A C 1
ATOM 4643 O O . GLY A 1 592 ? 29.344 17.453 32.719 1 47.69 592 GLY A O 1
ATOM 4644 N N . ASN A 1 593 ? 27.719 17.922 31.188 1 54.75 593 ASN A N 1
ATOM 4645 C CA . ASN A 1 593 ? 26.672 17.609 32.156 1 54.75 593 ASN A CA 1
ATOM 4646 C C . ASN A 1 593 ? 25.469 16.938 31.484 1 54.75 593 ASN A C 1
ATOM 4648 O O . ASN A 1 593 ? 25.438 16.797 30.266 1 54.75 593 ASN A O 1
ATOM 4652 N N . HIS A 1 594 ? 24.656 16.281 32.219 1 52.28 594 HIS A N 1
ATOM 4653 C CA . HIS A 1 594 ? 23.578 15.414 31.797 1 52.28 594 HIS A CA 1
ATOM 4654 C C . HIS A 1 594 ? 22.578 16.188 30.922 1 52.28 594 HIS A C 1
ATOM 4656 O O . HIS A 1 594 ? 22 15.617 30 1 52.28 594 HIS A O 1
ATOM 4662 N N . GLN A 1 595 ? 22.5 17.531 31.328 1 60.16 595 GLN A N 1
ATOM 4663 C CA . GLN A 1 595 ? 21.547 18.344 30.547 1 60.16 595 GLN A CA 1
ATOM 4664 C C . GLN A 1 595 ? 22.141 19.703 30.203 1 60.16 595 GLN A C 1
ATOM 4666 O O . GLN A 1 595 ? 21.766 20.719 30.797 1 60.16 595 GLN A O 1
ATOM 4671 N N . PRO A 1 596 ? 23.047 19.703 29.297 1 69.12 596 PRO A N 1
ATOM 4672 C CA . PRO A 1 596 ? 23.766 20.938 29.016 1 69.12 596 PRO A CA 1
ATOM 4673 C C . PRO A 1 596 ? 22.859 22.047 28.5 1 69.12 596 PRO A C 1
ATOM 4675 O O . PRO A 1 596 ? 23.172 23.234 28.625 1 69.12 596 PRO A O 1
ATOM 4678 N N . ILE A 1 597 ? 21.688 21.672 27.938 1 74.88 597 ILE A N 1
ATOM 4679 C CA . ILE A 1 597 ? 20.781 22.688 27.406 1 74.88 597 ILE A CA 1
ATOM 4680 C C . ILE A 1 597 ? 19.344 22.328 27.766 1 74.88 597 ILE A C 1
ATOM 4682 O O . ILE A 1 597 ? 18.953 21.156 27.703 1 74.88 597 ILE A O 1
ATOM 4686 N N . ALA A 1 598 ? 18.797 23.266 28.422 1 72.62 598 ALA A N 1
ATOM 4687 C CA . ALA A 1 598 ? 17.375 23.141 28.719 1 72.62 598 ALA A CA 1
ATOM 4688 C C . ALA A 1 598 ? 16.562 24.234 28.031 1 72.62 598 ALA A C 1
ATOM 4690 O O . ALA A 1 598 ? 16.938 25.406 28.094 1 72.62 598 ALA A O 1
ATOM 4691 N N . VAL A 1 599 ? 15.617 23.844 27.328 1 75.44 599 VAL A N 1
ATOM 4692 C CA . VAL A 1 599 ? 14.797 24.797 26.594 1 75.44 599 VAL A CA 1
ATOM 4693 C C . VAL A 1 599 ? 13.414 24.906 27.234 1 75.44 599 VAL A C 1
ATOM 4695 O O . VAL A 1 599 ? 12.75 23.891 27.453 1 75.44 599 VAL A O 1
ATOM 4698 N N . GLN A 1 600 ? 13.117 26.094 27.688 1 76.81 600 GLN A N 1
ATOM 4699 C CA . GLN A 1 600 ? 11.781 26.375 28.203 1 76.81 600 GLN A CA 1
ATOM 4700 C C . GLN A 1 600 ? 10.961 27.156 27.172 1 76.81 600 GLN A C 1
ATOM 4702 O O . GLN A 1 600 ? 11.227 28.344 26.938 1 76.81 600 GLN A O 1
ATOM 4707 N N . TRP A 1 601 ? 9.992 26.578 26.641 1 78.12 601 TRP A N 1
ATOM 4708 C CA . TRP A 1 601 ? 9.195 27.188 25.578 1 78.12 601 TRP A CA 1
ATOM 4709 C C . TRP A 1 601 ? 8.094 28.062 26.172 1 78.12 601 TRP A C 1
ATOM 4711 O O . TRP A 1 601 ? 7.496 27.703 27.203 1 78.12 601 TRP A O 1
ATOM 4721 N N . ASN A 1 602 ? 7.902 29.172 25.641 1 73.06 602 ASN A N 1
ATOM 4722 C CA . ASN A 1 602 ? 6.848 30.078 26.094 1 73.06 602 ASN A CA 1
ATOM 4723 C C . ASN A 1 602 ? 5.484 29.656 25.547 1 73.06 602 ASN A C 1
ATOM 4725 O O . ASN A 1 602 ? 5.383 29.172 24.422 1 73.06 602 ASN A O 1
ATOM 4729 N N . ALA A 1 603 ? 4.547 29.75 26.531 1 54.94 603 ALA A N 1
ATOM 4730 C CA . ALA A 1 603 ? 3.174 29.391 26.172 1 54.94 603 ALA A CA 1
ATOM 4731 C C . ALA A 1 603 ? 2.559 30.438 25.25 1 54.94 603 ALA A C 1
ATOM 4733 O O . ALA A 1 603 ? 2.881 31.625 25.344 1 54.94 603 ALA A O 1
ATOM 4734 N N . ALA A 1 604 ? 2.086 29.953 24.156 1 48.66 604 ALA A N 1
ATOM 4735 C CA . ALA A 1 604 ? 1.354 30.812 23.234 1 48.66 604 ALA A CA 1
ATOM 4736 C C . ALA A 1 604 ? 0.349 31.688 23.984 1 48.66 604 ALA A C 1
ATOM 4738 O O . ALA A 1 604 ? -0.377 31.203 24.859 1 48.66 604 ALA A O 1
ATOM 4739 N N . GLY A 1 605 ? 0.277 33.156 24 1 40.94 605 GLY A N 1
ATOM 4740 C CA . GLY A 1 605 ? -0.763 34.094 24.438 1 40.94 605 GLY A CA 1
ATOM 4741 C C . GLY A 1 605 ? -0.366 34.906 25.656 1 40.94 605 GLY A C 1
ATOM 4742 O O . GLY A 1 605 ? -1.116 35.781 26.094 1 40.94 605 GLY A O 1
ATOM 4743 N N . GLU A 1 606 ? 0.388 34.344 26.656 1 34.75 606 GLU A N 1
ATOM 4744 C CA . GLU A 1 606 ? 0.6 35.281 27.75 1 34.75 606 GLU A CA 1
ATOM 4745 C C . GLU A 1 606 ? 1.775 36.219 27.469 1 34.75 606 GLU A C 1
ATOM 4747 O O . GLU A 1 606 ? 2.746 35.812 26.812 1 34.75 606 GLU A O 1
ATOM 4752 N N . MET B 1 1 ? 24.188 -9.375 -23.781 1 41.59 1 MET B N 1
ATOM 4753 C CA . MET B 1 1 ? 23.531 -9.148 -22.5 1 41.59 1 MET B CA 1
ATOM 4754 C C . MET B 1 1 ? 22.062 -8.781 -22.703 1 41.59 1 MET B C 1
ATOM 4756 O O . MET B 1 1 ? 21.719 -8.07 -23.641 1 41.59 1 MET B O 1
ATOM 4760 N N . GLU B 1 2 ? 21.219 -9.602 -22.234 1 58.16 2 GLU B N 1
ATOM 4761 C CA . GLU B 1 2 ? 19.797 -9.312 -22.406 1 58.16 2 GLU B CA 1
ATOM 4762 C C . GLU B 1 2 ? 19.484 -7.871 -22.016 1 58.16 2 GLU B C 1
ATOM 4764 O O . GLU B 1 2 ? 20.016 -7.352 -21.047 1 58.16 2 GLU B O 1
ATOM 4769 N N . GLU B 1 3 ? 18.906 -7.141 -22.906 1 76.38 3 GLU B N 1
ATOM 4770 C CA . GLU B 1 3 ? 18.547 -5.742 -22.672 1 76.38 3 GLU B CA 1
ATOM 4771 C C . GLU B 1 3 ? 17.703 -5.578 -21.422 1 76.38 3 GLU B C 1
ATOM 4773 O O . GLU B 1 3 ? 16.719 -6.305 -21.234 1 76.38 3 GLU B O 1
ATOM 4778 N N . GLN B 1 4 ? 18.25 -4.828 -20.531 1 88.81 4 GLN B N 1
ATOM 4779 C CA . GLN B 1 4 ? 17.5 -4.52 -19.312 1 88.81 4 GLN B CA 1
ATOM 4780 C C . GLN B 1 4 ? 16.266 -3.672 -19.625 1 88.81 4 GLN B C 1
ATOM 4782 O O . GLN B 1 4 ? 16.344 -2.736 -20.422 1 88.81 4 GLN B O 1
ATOM 4787 N N . PRO B 1 5 ? 15.195 -4.059 -19.109 1 94.88 5 PRO B N 1
ATOM 4788 C CA . PRO B 1 5 ? 13.984 -3.299 -19.406 1 94.88 5 PRO B CA 1
ATOM 4789 C C . PRO B 1 5 ? 13.969 -1.918 -18.75 1 94.88 5 PRO B C 1
ATOM 4791 O O . PRO B 1 5 ? 14.508 -1.746 -17.656 1 94.88 5 PRO B O 1
ATOM 4794 N N . ASP B 1 6 ? 13.32 -0.939 -19.438 1 95.5 6 ASP B N 1
ATOM 4795 C CA . ASP B 1 6 ? 13.062 0.376 -18.859 1 95.5 6 ASP B CA 1
ATOM 4796 C C . ASP B 1 6 ? 11.961 0.302 -17.812 1 95.5 6 ASP B C 1
ATOM 4798 O O . ASP B 1 6 ? 11.992 1.044 -16.828 1 95.5 6 ASP B O 1
ATOM 4802 N N . LEU B 1 7 ? 11.047 -0.505 -18.094 1 96.62 7 LEU B N 1
ATOM 4803 C CA . LEU B 1 7 ? 9.852 -0.683 -17.266 1 96.62 7 LEU B CA 1
ATOM 4804 C C . LEU B 1 7 ? 9.539 -2.162 -17.078 1 96.62 7 LEU B C 1
ATOM 4806 O O . LEU B 1 7 ? 9.469 -2.914 -18.062 1 96.62 7 LEU B O 1
ATOM 4810 N N . ALA B 1 8 ? 9.477 -2.617 -15.852 1 97.75 8 ALA B N 1
ATOM 4811 C CA . ALA B 1 8 ? 9.047 -3.975 -15.516 1 97.75 8 ALA B CA 1
ATOM 4812 C C . ALA B 1 8 ? 7.711 -3.967 -14.781 1 97.75 8 ALA B C 1
ATOM 4814 O O . ALA B 1 8 ? 7.508 -3.178 -13.852 1 97.75 8 ALA B O 1
ATOM 4815 N N . ILE B 1 9 ? 6.777 -4.773 -15.203 1 98.56 9 ILE B N 1
ATOM 4816 C CA . ILE B 1 9 ? 5.441 -4.867 -14.625 1 98.56 9 ILE B CA 1
ATOM 4817 C C . ILE B 1 9 ? 5.148 -6.316 -14.234 1 98.56 9 ILE B C 1
ATOM 4819 O O . ILE B 1 9 ? 5.32 -7.23 -15.047 1 98.56 9 ILE B O 1
ATOM 4823 N N . SER B 1 10 ? 4.82 -6.543 -13 1 98.56 10 SER B N 1
ATOM 4824 C CA . SER B 1 10 ? 4.465 -7.887 -12.555 1 98.56 10 SER B CA 1
ATOM 4825 C C . SER B 1 10 ? 2.957 -8.023 -12.367 1 98.56 10 SER B C 1
ATOM 4827 O O . SER B 1 10 ? 2.307 -7.121 -11.828 1 98.56 10 SER B O 1
ATOM 4829 N N . VAL B 1 11 ? 2.4 -9.102 -12.812 1 98.31 11 VAL B N 1
ATOM 4830 C CA . VAL B 1 11 ? 0.975 -9.398 -12.703 1 98.31 11 VAL B CA 1
ATOM 4831 C C . VAL B 1 11 ? 0.771 -10.711 -11.961 1 98.31 11 VAL B C 1
ATOM 4833 O O . VAL B 1 11 ? 1.238 -11.766 -12.414 1 98.31 11 VAL B O 1
ATOM 4836 N N . ASP B 1 12 ? 0.164 -10.703 -10.844 1 96.81 12 ASP B N 1
ATOM 4837 C CA . ASP B 1 12 ? -0.303 -11.875 -10.109 1 96.81 12 ASP B CA 1
ATOM 4838 C C . ASP B 1 12 ? -1.793 -12.117 -10.352 1 96.81 12 ASP B C 1
ATOM 4840 O O . ASP B 1 12 ? -2.637 -11.547 -9.656 1 96.81 12 ASP B O 1
ATOM 4844 N N . LEU B 1 13 ? -2.066 -12.922 -11.289 1 97.12 13 LEU B N 1
ATOM 4845 C CA . LEU B 1 13 ? -3.453 -13.281 -11.562 1 97.12 13 LEU B CA 1
ATOM 4846 C C . LEU B 1 13 ? -3.988 -14.234 -10.492 1 97.12 13 LEU B C 1
ATOM 4848 O O . LEU B 1 13 ? -3.709 -15.43 -10.531 1 97.12 13 LEU B O 1
ATOM 4852 N N . GLY B 1 14 ? -4.824 -13.68 -9.641 1 93.56 14 GLY B N 1
ATOM 4853 C CA . GLY B 1 14 ? -5.375 -14.508 -8.578 1 93.56 14 GLY B CA 1
ATOM 4854 C C . GLY B 1 14 ? -6.711 -15.133 -8.938 1 93.56 14 GLY B C 1
ATOM 4855 O O . GLY B 1 14 ? -7.359 -14.703 -9.891 1 93.56 14 GLY B O 1
ATOM 4856 N N . THR B 1 15 ? -7.062 -16.109 -8.133 1 92.06 15 THR B N 1
ATOM 4857 C CA . THR B 1 15 ? -8.352 -16.766 -8.32 1 92.06 15 THR B CA 1
ATOM 4858 C C . THR B 1 15 ? -9.492 -15.789 -8.023 1 92.06 15 THR B C 1
ATOM 4860 O O . THR B 1 15 ? -10.492 -15.75 -8.75 1 92.06 15 THR B O 1
ATOM 4863 N N . THR B 1 16 ? -9.336 -14.992 -6.984 1 92.69 16 THR B N 1
ATOM 4864 C CA . THR B 1 16 ? -10.398 -14.086 -6.574 1 92.69 16 THR B CA 1
ATOM 4865 C C . THR B 1 16 ? -10.031 -12.641 -6.891 1 92.69 16 THR B C 1
ATOM 4867 O O . THR B 1 16 ? -10.883 -11.844 -7.277 1 92.69 16 THR B O 1
ATOM 4870 N N . PHE B 1 17 ? -8.742 -12.328 -6.641 1 94.06 17 PHE B N 1
ATOM 4871 C CA . PHE B 1 17 ? -8.281 -10.969 -6.883 1 94.06 17 PHE B CA 1
ATOM 4872 C C . PHE B 1 17 ? -6.945 -10.977 -7.613 1 94.06 17 PHE B C 1
ATOM 4874 O O . PHE B 1 17 ? -6.125 -11.875 -7.41 1 94.06 17 PHE B O 1
ATOM 4881 N N . THR B 1 18 ? -6.723 -9.953 -8.406 1 96.75 18 THR B N 1
ATOM 4882 C CA . THR B 1 18 ? -5.496 -9.781 -9.18 1 96.75 18 THR B CA 1
ATOM 4883 C C . THR B 1 18 ? -4.715 -8.562 -8.688 1 96.75 18 THR B C 1
ATOM 4885 O O . THR B 1 18 ? -5.297 -7.508 -8.445 1 96.75 18 THR B O 1
ATOM 4888 N N . GLY B 1 19 ? -3.42 -8.75 -8.414 1 96.19 19 GLY B N 1
ATOM 4889 C CA . GLY B 1 19 ? -2.541 -7.668 -8.008 1 96.19 19 GLY B CA 1
ATOM 4890 C C . GLY B 1 19 ? -1.449 -7.371 -9.016 1 96.19 19 GLY B C 1
ATOM 4891 O O . GLY B 1 19 ? -0.953 -8.281 -9.688 1 96.19 19 GLY B O 1
ATOM 4892 N N . VAL B 1 20 ? -1.097 -6.059 -9.195 1 97.75 20 VAL B N 1
ATOM 4893 C CA . VAL B 1 20 ? -0.088 -5.645 -10.164 1 97.75 20 VAL B CA 1
ATOM 4894 C C . VAL B 1 20 ? 0.88 -4.66 -9.516 1 97.75 20 VAL B C 1
ATOM 4896 O O . VAL B 1 20 ? 0.467 -3.793 -8.742 1 97.75 20 VAL B O 1
ATOM 4899 N N . ALA B 1 21 ? 2.113 -4.855 -9.727 1 97.25 21 ALA B N 1
ATOM 4900 C CA . ALA B 1 21 ? 3.16 -3.906 -9.359 1 97.25 21 ALA B CA 1
ATOM 4901 C C . ALA B 1 21 ? 4.008 -3.525 -10.57 1 97.25 21 ALA B C 1
ATOM 4903 O O . ALA B 1 21 ? 3.988 -4.215 -11.594 1 97.25 21 ALA B O 1
ATOM 4904 N N . TRP B 1 22 ? 4.664 -2.406 -10.539 1 97.38 22 TRP B N 1
ATOM 4905 C CA . TRP B 1 22 ? 5.543 -1.995 -11.633 1 97.38 22 TRP B CA 1
ATOM 4906 C C . TRP B 1 22 ? 6.734 -1.207 -11.102 1 97.38 22 TRP B C 1
ATOM 4908 O O . TRP B 1 22 ? 6.723 -0.74 -9.961 1 97.38 22 TRP B O 1
ATOM 4918 N N . MET B 1 23 ? 7.805 -1.142 -11.844 1 95.38 23 MET B N 1
ATOM 4919 C CA . MET B 1 23 ? 9.023 -0.439 -11.445 1 95.38 23 MET B CA 1
ATOM 4920 C C . MET B 1 23 ? 9.789 0.059 -12.664 1 95.38 23 MET B C 1
ATOM 4922 O O . MET B 1 23 ? 9.914 -0.657 -13.656 1 95.38 23 MET B O 1
ATOM 4926 N N . ARG B 1 24 ? 10.203 1.315 -12.633 1 93.12 24 ARG B N 1
ATOM 4927 C CA . ARG B 1 24 ? 11.188 1.836 -13.578 1 93.12 24 ARG B CA 1
ATOM 4928 C C . ARG B 1 24 ? 12.602 1.421 -13.18 1 93.12 24 ARG B C 1
ATOM 4930 O O . ARG B 1 24 ? 12.891 1.231 -11.992 1 93.12 24 ARG B O 1
ATOM 4937 N N . ARG B 1 25 ? 13.391 1.312 -14.219 1 90.88 25 ARG B N 1
ATOM 4938 C CA . ARG B 1 25 ? 14.781 0.968 -13.938 1 90.88 25 ARG B CA 1
ATOM 4939 C C . ARG B 1 25 ? 15.398 1.941 -12.93 1 90.88 25 ARG B C 1
ATOM 4941 O O . ARG B 1 25 ? 15.336 3.158 -13.125 1 90.88 25 ARG B O 1
ATOM 4948 N N . GLY B 1 26 ? 15.852 1.412 -11.852 1 85.75 26 GLY B N 1
ATOM 4949 C CA . GLY B 1 26 ? 16.531 2.227 -10.859 1 85.75 26 GLY B CA 1
ATOM 4950 C C . GLY B 1 26 ? 15.586 2.879 -9.867 1 85.75 26 GLY B C 1
ATOM 4951 O O . GLY B 1 26 ? 16.016 3.594 -8.961 1 85.75 26 GLY B O 1
ATOM 4952 N N . ALA B 1 27 ? 14.312 2.67 -10 1 88.69 27 ALA B N 1
ATOM 4953 C CA . ALA B 1 27 ? 13.312 3.277 -9.125 1 88.69 27 ALA B CA 1
ATOM 4954 C C . ALA B 1 27 ? 12.648 2.229 -8.234 1 88.69 27 ALA B C 1
ATOM 4956 O O . ALA B 1 27 ? 12.742 1.028 -8.508 1 88.69 27 ALA B O 1
ATOM 4957 N N . PRO B 1 28 ? 12.062 2.633 -7.141 1 89.38 28 PRO B N 1
ATOM 4958 C CA . PRO B 1 28 ? 11.383 1.684 -6.254 1 89.38 28 PRO B CA 1
ATOM 4959 C C . PRO B 1 28 ? 10.156 1.052 -6.898 1 89.38 28 PRO B C 1
ATOM 4961 O O . PRO B 1 28 ? 9.586 1.615 -7.836 1 89.38 28 PRO B O 1
ATOM 4964 N N . ILE B 1 29 ? 9.781 -0.11 -6.363 1 93.94 29 ILE B N 1
ATOM 4965 C CA . ILE B 1 29 ? 8.594 -0.822 -6.824 1 93.94 29 ILE B CA 1
ATOM 4966 C C . ILE B 1 29 ? 7.34 -0.036 -6.449 1 93.94 29 ILE B C 1
ATOM 4968 O O . ILE B 1 29 ? 7.234 0.476 -5.332 1 93.94 29 ILE B O 1
ATOM 4972 N N . GLN B 1 30 ? 6.453 0.082 -7.391 1 93.06 30 GLN B N 1
ATOM 4973 C CA . GLN B 1 30 ? 5.168 0.745 -7.199 1 93.06 30 GLN B CA 1
ATOM 4974 C C . GLN B 1 30 ? 4.016 -0.242 -7.34 1 93.06 30 GLN B C 1
ATOM 4976 O O . GLN B 1 30 ? 4.105 -1.207 -8.102 1 93.06 30 GLN B O 1
ATOM 4981 N N . ILE B 1 31 ? 2.926 0.013 -6.602 1 91.81 31 ILE B N 1
ATOM 4982 C CA . ILE B 1 31 ? 1.744 -0.842 -6.648 1 91.81 31 ILE B CA 1
ATOM 4983 C C . ILE B 1 31 ? 0.62 -0.127 -7.395 1 91.81 31 ILE B C 1
ATOM 4985 O O . ILE B 1 31 ? 0.427 1.08 -7.23 1 91.81 31 ILE B O 1
ATOM 4989 N N . VAL B 1 32 ? -0.102 -0.832 -8.234 1 93.38 32 VAL B N 1
ATOM 4990 C CA . VAL B 1 32 ? -1.283 -0.277 -8.891 1 93.38 32 VAL B CA 1
ATOM 4991 C C . VAL B 1 32 ? -2.473 -0.319 -7.93 1 93.38 32 VAL B C 1
ATOM 4993 O O . VAL B 1 32 ? -2.83 -1.384 -7.422 1 93.38 32 VAL B O 1
ATOM 4996 N N . SER B 1 33 ? -3.02 0.84 -7.68 1 88.75 33 SER B N 1
ATOM 4997 C CA . SER B 1 33 ? -4.109 0.896 -6.711 1 88.75 33 SER B CA 1
ATOM 4998 C C . SER B 1 33 ? -5.258 1.759 -7.223 1 88.75 33 SER B C 1
ATOM 5000 O O . SER B 1 33 ? -6.191 2.068 -6.48 1 88.75 33 SER B O 1
ATOM 5002 N N . ASP B 1 34 ? -5.227 2.189 -8.453 1 88.44 34 ASP B N 1
ATOM 5003 C CA . ASP B 1 34 ? -6.266 3.049 -9.016 1 88.44 34 ASP B CA 1
ATOM 5004 C C . ASP B 1 34 ? -7.184 2.262 -9.945 1 88.44 34 ASP B C 1
ATOM 5006 O O . ASP B 1 34 ? -7.492 2.717 -11.047 1 88.44 34 ASP B O 1
ATOM 5010 N N . TRP B 1 35 ? -7.645 1.167 -9.5 1 91.88 35 TRP B N 1
ATOM 5011 C CA . TRP B 1 35 ? -8.477 0.296 -10.32 1 91.88 35 TRP B CA 1
ATOM 5012 C C . TRP B 1 35 ? -9.836 0.933 -10.594 1 91.88 35 TRP B C 1
ATOM 5014 O O . TRP B 1 35 ? -10.422 1.554 -9.703 1 91.88 35 TRP B O 1
ATOM 5024 N N . PRO B 1 36 ? -10.359 0.726 -11.781 1 89.88 36 PRO B N 1
ATOM 5025 C CA . PRO B 1 36 ? -11.656 1.319 -12.117 1 89.88 36 PRO B CA 1
ATOM 5026 C C . PRO B 1 36 ? -12.797 0.789 -11.25 1 89.88 36 PRO B C 1
ATOM 5028 O O . PRO B 1 36 ? -12.906 -0.422 -11.047 1 89.88 36 PRO B O 1
ATOM 5031 N N . GLY B 1 37 ? -13.539 1.649 -10.781 1 87.19 37 GLY B N 1
ATOM 5032 C CA . GLY B 1 37 ? -14.734 1.27 -10.047 1 87.19 37 GLY B CA 1
ATOM 5033 C C . GLY B 1 37 ? -14.477 1 -8.578 1 87.19 37 GLY B C 1
ATOM 5034 O O . GLY B 1 37 ? -15.406 0.697 -7.82 1 87.19 37 GLY B O 1
ATOM 5035 N N . SER B 1 38 ? -13.227 1.116 -8.156 1 85.56 38 SER B N 1
ATOM 5036 C CA . SER B 1 38 ? -12.922 0.866 -6.754 1 85.56 38 SER B CA 1
ATOM 5037 C C . SER B 1 38 ? -13.445 1.986 -5.863 1 85.56 38 SER B C 1
ATOM 5039 O O . SER B 1 38 ? -13.445 3.154 -6.258 1 85.56 38 SER B O 1
ATOM 5041 N N . ASP B 1 39 ? -13.938 1.755 -4.652 1 74 39 ASP B N 1
ATOM 5042 C CA . ASP B 1 39 ? -14.57 2.715 -3.754 1 74 39 ASP B CA 1
ATOM 5043 C C . ASP B 1 39 ? -13.531 3.641 -3.119 1 74 39 ASP B C 1
ATOM 5045 O O . ASP B 1 39 ? -13.852 4.77 -2.742 1 74 39 ASP B O 1
ATOM 5049 N N . ASP B 1 40 ? -12.406 3.207 -2.779 1 63.75 40 ASP B N 1
ATOM 5050 C CA . ASP B 1 40 ? -11.492 4.078 -2.055 1 63.75 40 ASP B CA 1
ATOM 5051 C C . ASP B 1 40 ? -10.219 4.336 -2.867 1 63.75 40 ASP B C 1
ATOM 5053 O O . ASP B 1 40 ? -9.305 5.012 -2.398 1 63.75 40 ASP B O 1
ATOM 5057 N N . ARG B 1 41 ? -10.219 4.082 -4.031 1 58.31 41 ARG B N 1
ATOM 5058 C CA . ARG B 1 41 ? -9.062 4.223 -4.918 1 58.31 41 ARG B CA 1
ATOM 5059 C C . ARG B 1 41 ? -7.789 3.758 -4.227 1 58.31 41 ARG B C 1
ATOM 5061 O O . ARG B 1 41 ? -6.707 4.285 -4.492 1 58.31 41 ARG B O 1
ATOM 5068 N N . GLY B 1 42 ? -8.047 2.949 -3.361 1 65.69 42 GLY B N 1
ATOM 5069 C CA . GLY B 1 42 ? -6.883 2.475 -2.631 1 65.69 42 GLY B CA 1
ATOM 5070 C C . GLY B 1 42 ? -6.797 0.96 -2.566 1 65.69 42 GLY B C 1
ATOM 5071 O O . GLY B 1 42 ? -5.934 0.411 -1.875 1 65.69 42 GLY B O 1
ATOM 5072 N N . ASP B 1 43 ? -7.691 0.464 -3.43 1 79.19 43 ASP B N 1
ATOM 5073 C CA . ASP B 1 43 ? -7.637 -0.995 -3.422 1 79.19 43 ASP B CA 1
ATOM 5074 C C . ASP B 1 43 ? -6.406 -1.503 -4.164 1 79.19 43 ASP B C 1
ATOM 5076 O O . ASP B 1 43 ? -6.168 -1.131 -5.316 1 79.19 43 ASP B O 1
ATOM 5080 N N . ARG B 1 44 ? -5.73 -2.359 -3.559 1 87.38 44 ARG B N 1
ATOM 5081 C CA . ARG B 1 44 ? -4.422 -2.756 -4.07 1 87.38 44 ARG B CA 1
ATOM 5082 C C . ARG B 1 44 ? -4.539 -3.979 -4.977 1 87.38 44 ARG B C 1
ATOM 5084 O O . ARG B 1 44 ? -3.561 -4.383 -5.609 1 87.38 44 ARG B O 1
ATOM 5091 N N . LYS B 1 45 ? -5.711 -4.586 -5.016 1 91.88 45 LYS B N 1
ATOM 5092 C CA . LYS B 1 45 ? -6.023 -5.66 -5.957 1 91.88 45 LYS B CA 1
ATOM 5093 C C . LYS B 1 45 ? -7.395 -5.449 -6.594 1 91.88 45 LYS B C 1
ATOM 5095 O O . LYS B 1 45 ? -8.211 -4.684 -6.078 1 91.88 45 LYS B O 1
ATOM 5100 N N . VAL B 1 46 ? -7.625 -6.066 -7.668 1 94.75 46 VAL B N 1
ATOM 5101 C CA . VAL B 1 46 ? -8.891 -5.957 -8.375 1 94.75 46 VAL B CA 1
ATOM 5102 C C . VAL B 1 46 ? -9.547 -7.332 -8.484 1 94.75 46 VAL B C 1
ATOM 5104 O O . VAL B 1 46 ? -8.867 -8.336 -8.703 1 94.75 46 VAL B O 1
ATOM 5107 N N . PRO B 1 47 ? -10.898 -7.406 -8.242 1 93.56 47 PRO B N 1
ATOM 5108 C CA . PRO B 1 47 ? -11.57 -8.703 -8.367 1 93.56 47 PRO B CA 1
ATOM 5109 C C . PRO B 1 47 ? -11.359 -9.352 -9.734 1 93.56 47 PRO B C 1
ATOM 5111 O O . PRO B 1 47 ? -11.422 -8.672 -10.758 1 93.56 47 PRO B O 1
ATOM 5114 N N . THR B 1 48 ? -11.07 -10.641 -9.688 1 96.44 48 THR B N 1
ATOM 5115 C CA . THR B 1 48 ? -10.961 -11.422 -10.914 1 96.44 48 THR B CA 1
ATOM 5116 C C . THR B 1 48 ? -12.336 -11.906 -11.375 1 96.44 48 THR B C 1
ATOM 5118 O O . THR B 1 48 ? -12.672 -13.086 -11.211 1 96.44 48 THR B O 1
ATOM 5121 N N . THR B 1 49 ? -13.094 -10.969 -11.945 1 95.44 49 THR B N 1
ATOM 5122 C CA . THR B 1 49 ? -14.484 -11.234 -12.297 1 95.44 49 THR B CA 1
ATOM 5123 C C . THR B 1 49 ? -14.859 -10.531 -13.602 1 95.44 49 THR B C 1
ATOM 5125 O O . THR B 1 49 ? -14.375 -9.43 -13.875 1 95.44 49 THR B O 1
ATOM 5128 N N . LEU B 1 50 ? -15.664 -11.242 -14.367 1 96.19 50 LEU B N 1
ATOM 5129 C CA . LEU B 1 50 ? -16.234 -10.695 -15.594 1 96.19 50 LEU B CA 1
ATOM 5130 C C . LEU B 1 50 ? -17.75 -10.859 -15.609 1 96.19 50 LEU B C 1
ATOM 5132 O O . LEU B 1 50 ? -18.281 -11.844 -15.078 1 96.19 50 LEU B O 1
ATOM 5136 N N . ILE B 1 51 ? -18.406 -9.891 -16.156 1 94.88 51 ILE B N 1
ATOM 5137 C CA . ILE B 1 51 ? -19.812 -10.047 -16.531 1 94.88 51 ILE B CA 1
ATOM 5138 C C . ILE B 1 51 ? -19.969 -9.828 -18.031 1 94.88 51 ILE B C 1
ATOM 5140 O O . ILE B 1 51 ? -19.5 -8.836 -18.578 1 94.88 51 ILE B O 1
ATOM 5144 N N . TYR B 1 52 ? -20.578 -10.82 -18.656 1 94.75 52 TYR B N 1
ATOM 5145 C CA . TYR B 1 52 ? -20.812 -10.758 -20.109 1 94.75 52 TYR B CA 1
ATOM 5146 C C . TYR B 1 52 ? -22.25 -10.383 -20.406 1 94.75 52 TYR B C 1
ATOM 5148 O O . TYR B 1 52 ? -23.172 -10.742 -19.656 1 94.75 52 TYR B O 1
ATOM 5156 N N . ASN B 1 53 ? -22.422 -9.641 -21.531 1 93.62 53 ASN B N 1
ATOM 5157 C CA . ASN B 1 53 ? -23.734 -9.461 -22.125 1 93.62 53 ASN B CA 1
ATOM 5158 C C . ASN B 1 53 ? -24.188 -10.711 -22.875 1 93.62 53 ASN B C 1
ATOM 5160 O O . ASN B 1 53 ? -23.406 -11.633 -23.094 1 93.62 53 ASN B O 1
ATOM 5164 N N . ALA B 1 54 ? -25.484 -10.68 -23.266 1 91.25 54 ALA B N 1
ATOM 5165 C CA . ALA B 1 54 ? -26.062 -11.812 -23.984 1 91.25 54 ALA B CA 1
ATOM 5166 C C . ALA B 1 54 ? -25.344 -12.039 -25.312 1 91.25 54 ALA B C 1
ATOM 5168 O O . ALA B 1 54 ? -25.203 -13.18 -25.75 1 91.25 54 ALA B O 1
ATOM 5169 N N . ASP B 1 55 ? -24.812 -11.023 -25.859 1 92.81 55 ASP B N 1
ATOM 5170 C CA . ASP B 1 55 ? -24.188 -11.133 -27.172 1 92.81 55 ASP B CA 1
ATOM 5171 C C . ASP B 1 55 ? -22.719 -11.555 -27.047 1 92.81 55 ASP B C 1
ATOM 5173 O O . ASP B 1 55 ? -22 -11.609 -28.047 1 92.81 55 ASP B O 1
ATOM 5177 N N . GLY B 1 56 ? -22.266 -11.742 -25.844 1 92.19 56 GLY B N 1
ATOM 5178 C CA . GLY B 1 56 ? -20.906 -12.219 -25.641 1 92.19 56 GLY B CA 1
ATOM 5179 C C . GLY B 1 56 ? -19.906 -11.109 -25.391 1 92.19 56 GLY B C 1
ATOM 5180 O O . GLY B 1 56 ? -18.75 -11.367 -25.062 1 92.19 56 GLY B O 1
ATOM 5181 N N . SER B 1 57 ? -20.391 -9.961 -25.5 1 95.19 57 SER B N 1
ATOM 5182 C CA . SER B 1 57 ? -19.516 -8.844 -25.188 1 95.19 57 SER B CA 1
ATOM 5183 C C . SER B 1 57 ? -19.375 -8.633 -23.688 1 95.19 57 SER B C 1
ATOM 5185 O O . SER B 1 57 ? -20.25 -9.039 -22.922 1 95.19 57 SER B O 1
ATOM 5187 N N . ILE B 1 58 ? -18.312 -8.062 -23.281 1 95.38 58 ILE B N 1
ATOM 5188 C CA . ILE B 1 58 ? -18.078 -7.828 -21.859 1 95.38 58 ILE B CA 1
ATOM 5189 C C . ILE B 1 58 ? -18.906 -6.633 -21.391 1 95.38 58 ILE B C 1
ATOM 5191 O O . ILE B 1 58 ? -18.797 -5.539 -21.953 1 95.38 58 ILE B O 1
ATOM 5195 N N . SER B 1 59 ? -19.703 -6.836 -20.391 1 93.62 59 SER B N 1
ATOM 5196 C CA . SER B 1 59 ? -20.484 -5.773 -19.766 1 93.62 59 SER B CA 1
ATOM 5197 C C . SER B 1 59 ? -19.672 -5.008 -18.734 1 93.62 59 SER B C 1
ATOM 5199 O O . SER B 1 59 ? -19.703 -3.777 -18.688 1 93.62 59 SER B O 1
ATOM 5201 N N . SER B 1 60 ? -19.047 -5.723 -17.844 1 93.94 60 SER B N 1
ATOM 5202 C CA . SER B 1 60 ? -18.234 -5.121 -16.797 1 93.94 60 SER B CA 1
ATOM 5203 C C . SER B 1 60 ? -17.141 -6.082 -16.312 1 93.94 60 SER B C 1
ATOM 5205 O O . SER B 1 60 ? -17.188 -7.273 -16.625 1 93.94 60 SER B O 1
ATOM 5207 N N . TRP B 1 61 ? -16.172 -5.566 -15.633 1 96.06 61 TRP B N 1
ATOM 5208 C CA . TRP B 1 61 ? -15.094 -6.371 -15.055 1 96.06 61 TRP B CA 1
ATOM 5209 C C . TRP B 1 61 ? -14.609 -5.77 -13.742 1 96.06 61 TRP B C 1
ATOM 5211 O O . TRP B 1 61 ? -14.875 -4.602 -13.453 1 96.06 61 TRP B O 1
ATOM 5221 N N . GLY B 1 62 ? -13.93 -6.559 -12.922 1 94.06 62 GLY B N 1
ATOM 5222 C CA . GLY B 1 62 ? -13.344 -6.066 -11.688 1 94.06 62 GLY B CA 1
ATOM 5223 C C . GLY B 1 62 ? -14.367 -5.48 -10.734 1 94.06 62 GLY B C 1
ATOM 5224 O O . GLY B 1 62 ? -15.414 -6.086 -10.492 1 94.06 62 GLY B O 1
ATOM 5225 N N . PHE B 1 63 ? -14.086 -4.363 -10.211 1 90.31 63 PHE B N 1
ATOM 5226 C CA . PHE B 1 63 ? -14.945 -3.727 -9.219 1 90.31 63 PHE B CA 1
ATOM 5227 C C . PHE B 1 63 ? -16.266 -3.299 -9.836 1 90.31 63 PHE B C 1
ATOM 5229 O O . PHE B 1 63 ? -17.297 -3.234 -9.141 1 90.31 63 PHE B O 1
ATOM 5236 N N . MET B 1 64 ? -16.281 -3.09 -11.062 1 89.38 64 MET B N 1
ATOM 5237 C CA . MET B 1 64 ? -17.469 -2.6 -11.75 1 89.38 64 MET B CA 1
ATOM 5238 C C . MET B 1 64 ? -18.562 -3.662 -11.773 1 89.38 64 MET B C 1
ATOM 5240 O O . MET B 1 64 ? -19.734 -3.35 -11.977 1 89.38 64 MET B O 1
ATOM 5244 N N . CYS B 1 65 ? -18.203 -4.863 -11.578 1 89.75 65 CYS B N 1
ATOM 5245 C CA . CYS B 1 65 ? -19.188 -5.953 -11.578 1 89.75 65 CYS B CA 1
ATOM 5246 C C . CYS B 1 65 ? -20.141 -5.824 -10.406 1 89.75 65 CYS B C 1
ATOM 5248 O O . CYS B 1 65 ? -21.281 -6.305 -10.477 1 89.75 65 CYS B O 1
ATOM 5250 N N . ALA B 1 66 ? -19.703 -5.199 -9.367 1 80.12 66 ALA B N 1
ATOM 5251 C CA . ALA B 1 66 ? -20.547 -5.062 -8.18 1 80.12 66 ALA B CA 1
ATOM 5252 C C . ALA B 1 66 ? -21.781 -4.215 -8.477 1 80.12 66 ALA B C 1
ATOM 5254 O O . ALA 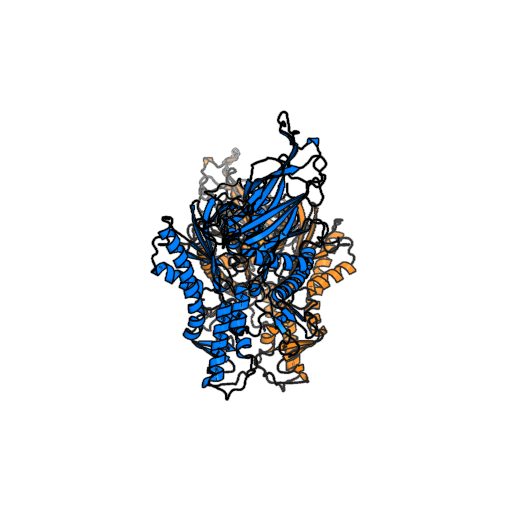B 1 66 ? -22.859 -4.449 -7.914 1 80.12 66 ALA B O 1
ATOM 5255 N N . ASP B 1 67 ? -21.688 -3.273 -9.328 1 75.12 67 ASP B N 1
ATOM 5256 C CA . ASP B 1 67 ? -22.766 -2.348 -9.648 1 75.12 67 ASP B CA 1
ATOM 5257 C C . ASP B 1 67 ? -23.562 -2.842 -10.859 1 75.12 67 ASP B C 1
ATOM 5259 O O . ASP B 1 67 ? -24.578 -2.238 -11.227 1 75.12 67 ASP B O 1
ATOM 5263 N N . ASP B 1 68 ? -22.984 -3.756 -11.523 1 79.31 68 ASP B N 1
ATOM 5264 C CA . ASP B 1 68 ? -23.609 -4.215 -12.766 1 79.31 68 ASP B CA 1
ATOM 5265 C C . ASP B 1 68 ? -24.672 -5.27 -12.492 1 79.31 68 ASP B C 1
ATOM 5267 O O . ASP B 1 68 ? -24.406 -6.266 -11.812 1 79.31 68 ASP B O 1
ATOM 5271 N N . ASP B 1 69 ? -25.859 -4.723 -12.07 1 62.09 69 ASP B N 1
ATOM 5272 C CA . ASP B 1 69 ? -27.031 -5.516 -11.75 1 62.09 69 ASP B CA 1
ATOM 5273 C C . ASP B 1 69 ? -27.031 -6.84 -12.508 1 62.09 69 ASP B C 1
ATOM 5275 O O . ASP B 1 69 ? -27.328 -6.883 -13.703 1 62.09 69 ASP B O 1
ATOM 5279 N N . ASP B 1 70 ? -26.5 -7.762 -12.023 1 56.47 70 ASP B N 1
ATOM 5280 C CA . ASP B 1 70 ? -26.453 -9.102 -12.594 1 56.47 70 ASP B CA 1
ATOM 5281 C C . ASP B 1 70 ? -27.828 -9.742 -12.625 1 56.47 70 ASP B C 1
ATOM 5283 O O . ASP B 1 70 ? -27.969 -10.938 -12.914 1 56.47 70 ASP B O 1
ATOM 5287 N N . THR B 1 71 ? -28.891 -8.844 -12.297 1 58.81 71 THR B N 1
ATOM 5288 C CA . THR B 1 71 ? -30.172 -9.523 -12.219 1 58.81 71 THR B CA 1
ATOM 5289 C C . THR B 1 71 ? -30.844 -9.594 -13.594 1 58.81 71 THR B C 1
ATOM 5291 O O . THR B 1 71 ? -31.859 -10.25 -13.758 1 58.81 71 THR B O 1
ATOM 5294 N N . SER B 1 72 ? -30.188 -8.914 -14.367 1 65 72 SER B N 1
ATOM 5295 C CA . SER B 1 72 ? -30.75 -9.062 -15.711 1 65 72 SER B CA 1
ATOM 5296 C C . SER B 1 72 ? -30.484 -10.461 -16.266 1 65 72 SER B C 1
ATOM 5298 O O . SER B 1 72 ? -29.344 -10.945 -16.203 1 65 72 SER B O 1
ATOM 5300 N N . PRO B 1 73 ? -31.531 -11.117 -16.531 1 70.69 73 PRO B N 1
ATOM 5301 C CA . PRO B 1 73 ? -31.391 -12.477 -17.062 1 70.69 73 PRO B CA 1
ATOM 5302 C C . PRO B 1 73 ? -30.469 -12.539 -18.281 1 70.69 73 PRO B C 1
AT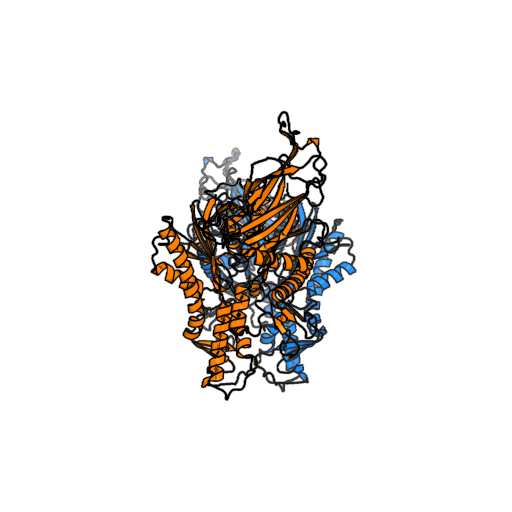OM 5304 O O . PRO B 1 73 ? -29.984 -13.617 -18.641 1 70.69 73 PRO B O 1
ATOM 5307 N N . SER B 1 74 ? -30.125 -11.484 -18.75 1 83.25 74 SER B N 1
ATOM 5308 C CA . SER B 1 74 ? -29.375 -11.5 -20 1 83.25 74 SER B CA 1
ATOM 5309 C C . SER B 1 74 ? -27.875 -11.375 -19.734 1 83.25 74 SER B C 1
ATOM 5311 O O . SER B 1 74 ? -27.078 -11.484 -20.672 1 83.25 74 SER B O 1
ATOM 5313 N N . LYS B 1 75 ? -27.453 -11.312 -18.547 1 89.06 75 LYS B N 1
ATOM 5314 C CA . LYS B 1 75 ? -26.031 -11.164 -18.25 1 89.06 75 LYS B CA 1
ATOM 5315 C C . LYS B 1 75 ? -25.484 -12.383 -17.516 1 89.06 75 LYS B C 1
ATOM 5317 O O . LYS B 1 75 ? -26.219 -13.078 -16.812 1 89.06 75 LYS B O 1
ATOM 5322 N N . THR B 1 76 ? -24.266 -12.727 -17.812 1 90.56 76 THR B N 1
ATOM 5323 C CA . THR B 1 76 ? -23.656 -13.883 -17.172 1 90.56 76 THR B CA 1
ATOM 5324 C C . THR B 1 76 ? -22.375 -13.477 -16.453 1 90.56 76 THR B C 1
ATOM 5326 O O . THR B 1 76 ? -21.469 -12.898 -17.062 1 90.56 76 THR B O 1
ATOM 5329 N N . ARG B 1 77 ? -22.328 -13.828 -15.211 1 90.56 77 ARG B N 1
ATOM 5330 C CA . ARG B 1 77 ? -21.156 -13.555 -14.398 1 90.56 77 ARG B CA 1
ATOM 5331 C C . ARG B 1 77 ? -20.188 -14.734 -14.43 1 90.56 77 ARG B C 1
ATOM 5333 O O . ARG B 1 77 ? -20.609 -15.891 -14.383 1 90.56 77 ARG B O 1
ATOM 5340 N N . ARG B 1 78 ? -18.906 -14.492 -14.602 1 93.19 78 ARG B N 1
ATOM 5341 C CA . ARG B 1 78 ? -17.859 -15.516 -14.594 1 93.19 78 ARG B CA 1
ATOM 5342 C C . ARG B 1 78 ? -16.812 -15.234 -13.523 1 93.19 78 ARG B C 1
ATOM 5344 O O . ARG B 1 78 ? -16.234 -14.148 -13.492 1 93.19 78 ARG B O 1
ATOM 5351 N N . ASP B 1 79 ? -16.656 -16.188 -12.594 1 90.62 79 ASP B N 1
ATOM 5352 C CA . ASP B 1 79 ? -15.641 -16.156 -11.539 1 90.62 79 ASP B CA 1
ATOM 5353 C C . ASP B 1 79 ? -14.766 -17.406 -11.57 1 90.62 79 ASP B C 1
ATOM 5355 O O . ASP B 1 79 ? -15.062 -18.359 -12.297 1 90.62 79 ASP B O 1
ATOM 5359 N N . PHE B 1 80 ? -13.594 -17.422 -10.992 1 89.75 80 PHE B N 1
ATOM 5360 C CA . PHE B 1 80 ? -12.727 -18.562 -10.711 1 89.75 80 PHE B CA 1
ATOM 5361 C C . PHE B 1 80 ? -12.227 -19.188 -12 1 89.75 80 PHE B C 1
ATOM 5363 O O . PHE B 1 80 ? -11.82 -20.359 -12.008 1 89.75 80 PHE B O 1
ATOM 5370 N N . PHE B 1 81 ? -12.281 -18.5 -13.055 1 93.94 81 PHE B N 1
ATOM 5371 C CA . PHE B 1 81 ? -11.961 -19.109 -14.336 1 93.94 81 PHE B CA 1
ATOM 5372 C C . PHE B 1 81 ? -10.477 -19.438 -14.438 1 93.94 81 PHE B C 1
ATOM 5374 O O . PHE B 1 81 ? -10.078 -20.281 -15.234 1 93.94 81 PHE B O 1
ATOM 5381 N N . LYS B 1 82 ? -9.688 -18.812 -13.609 1 92.81 82 LYS B N 1
ATOM 5382 C CA . LYS B 1 82 ? -8.25 -19.078 -13.602 1 92.81 82 LYS B CA 1
ATOM 5383 C C . LYS B 1 82 ? -7.973 -20.547 -13.289 1 92.81 82 LYS B C 1
ATOM 5385 O O . LYS B 1 82 ? -7.113 -21.172 -13.922 1 92.81 82 LYS B O 1
ATOM 5390 N N . ILE B 1 83 ? -8.625 -21.109 -12.328 1 88.75 83 ILE B N 1
ATOM 5391 C CA . ILE B 1 83 ? -8.312 -22.453 -11.836 1 88.75 83 ILE B CA 1
ATOM 5392 C C . ILE B 1 83 ? -8.727 -23.484 -12.883 1 88.75 83 ILE B C 1
ATOM 5394 O O . ILE B 1 83 ? -8.227 -24.625 -12.875 1 88.75 83 ILE B O 1
ATOM 5398 N N . PHE B 1 84 ? -9.547 -23.109 -13.812 1 92.06 84 PHE B N 1
ATOM 5399 C CA . PHE B 1 84 ? -10.086 -24.047 -14.773 1 92.06 84 PHE B CA 1
ATOM 5400 C C . PHE B 1 84 ? -9.188 -24.141 -16 1 92.06 84 PHE B C 1
ATOM 5402 O O . PHE B 1 84 ? -9.492 -24.875 -16.953 1 92.06 84 PHE B O 1
ATOM 5409 N N . LEU B 1 85 ? -8.102 -23.406 -15.945 1 93.56 85 LEU B N 1
ATOM 5410 C CA . LEU B 1 85 ? -7.062 -23.656 -16.938 1 93.56 85 LEU B CA 1
ATOM 5411 C C . LEU B 1 85 ? -6.441 -25.031 -16.734 1 93.56 85 LEU B C 1
ATOM 5413 O O . LEU B 1 85 ? -5.812 -25.578 -17.641 1 93.56 85 LEU B O 1
ATOM 5417 N N . ASP B 1 86 ? -6.527 -25.5 -15.531 1 89.38 86 ASP B N 1
ATOM 5418 C CA . ASP B 1 86 ? -6.172 -26.875 -15.234 1 89.38 86 ASP B CA 1
ATOM 5419 C C . ASP B 1 86 ? -7.309 -27.828 -15.602 1 89.38 86 ASP B C 1
ATOM 5421 O O . ASP B 1 86 ? -8.375 -27.797 -14.977 1 89.38 86 ASP B O 1
ATOM 5425 N N . PRO B 1 87 ? -7.074 -28.703 -16.5 1 89.31 87 PRO B N 1
ATOM 5426 C CA . PRO B 1 87 ? -8.148 -29.594 -16.953 1 89.31 87 PRO B CA 1
ATOM 5427 C C . PRO B 1 87 ? -8.695 -30.484 -15.836 1 89.31 87 PRO B C 1
ATOM 5429 O O . PRO B 1 87 ? -9.883 -30.812 -15.836 1 89.31 87 PRO B O 1
ATOM 5432 N N . ASP B 1 88 ? -7.84 -30.891 -14.938 1 85.5 88 ASP B N 1
ATOM 5433 C CA . ASP B 1 88 ? -8.297 -31.734 -13.844 1 85.5 88 ASP B CA 1
ATOM 5434 C C . ASP B 1 88 ? -9.273 -30.984 -12.938 1 85.5 88 ASP B C 1
ATOM 5436 O O . ASP B 1 88 ? -10.266 -31.547 -12.477 1 85.5 88 ASP B O 1
ATOM 5440 N N . MET B 1 89 ? -8.961 -29.766 -12.688 1 85.62 89 MET B N 1
ATOM 5441 C CA . MET B 1 89 ? -9.859 -28.938 -11.875 1 85.62 89 MET B CA 1
ATOM 5442 C C . MET B 1 89 ? -11.188 -28.719 -12.586 1 85.62 89 MET B C 1
ATOM 5444 O O . MET B 1 89 ? -12.242 -28.688 -11.945 1 85.62 89 MET B O 1
ATOM 5448 N N . LEU B 1 90 ? -11.133 -28.5 -13.852 1 90.88 90 LEU B N 1
ATOM 5449 C CA . LEU B 1 90 ? -12.344 -28.281 -14.633 1 90.88 90 LEU B CA 1
ATOM 5450 C C . LEU B 1 90 ? -13.219 -29.531 -14.633 1 90.88 90 LEU B C 1
ATOM 5452 O O . LEU B 1 90 ? -14.43 -29.453 -14.422 1 90.88 90 LEU B O 1
ATOM 5456 N N . ALA B 1 91 ? -12.562 -30.656 -14.859 1 90.19 91 ALA B N 1
ATOM 5457 C CA . ALA B 1 91 ? -13.289 -31.922 -14.867 1 90.19 91 ALA B CA 1
ATOM 5458 C C . ALA B 1 91 ? -13.953 -32.188 -13.523 1 90.19 91 ALA B C 1
ATOM 5460 O O . ALA B 1 91 ? -15.102 -32.656 -13.469 1 90.19 91 ALA B O 1
ATOM 5461 N N . GLY B 1 92 ? -13.227 -31.953 -12.539 1 85.81 92 GLY B N 1
ATOM 5462 C CA . GLY B 1 92 ? -13.781 -32.125 -11.203 1 85.81 92 GLY B CA 1
ATOM 5463 C C . GLY B 1 92 ? -14.984 -31.234 -10.953 1 85.81 92 GLY B C 1
ATOM 5464 O O . GLY B 1 92 ? -15.984 -31.672 -10.375 1 85.81 92 GLY B O 1
ATOM 5465 N N . ALA B 1 93 ? -14.906 -30.016 -11.305 1 85.12 93 ALA B N 1
ATOM 5466 C CA . ALA B 1 93 ? -16 -29.062 -11.125 1 85.12 93 ALA B CA 1
ATOM 5467 C C . ALA B 1 93 ? -17.219 -29.469 -11.938 1 85.12 93 ALA B C 1
ATOM 5469 O O . ALA B 1 93 ? -18.359 -29.328 -11.469 1 85.12 93 ALA B O 1
ATOM 5470 N N . GLN B 1 94 ? -17 -29.922 -13.109 1 87.19 94 GLN B N 1
ATOM 5471 C CA . GLN B 1 94 ? -18.094 -30.344 -13.977 1 87.19 94 GLN B CA 1
ATOM 5472 C C . GLN B 1 94 ? -18.781 -31.594 -13.43 1 87.19 94 GLN B C 1
ATOM 5474 O O . GLN B 1 94 ? -20 -31.719 -13.5 1 87.19 94 GLN B O 1
ATOM 5479 N N . GLN B 1 95 ? -18.031 -32.406 -12.906 1 87.25 95 GLN B N 1
ATOM 5480 C CA . GLN B 1 95 ? -18.578 -33.625 -12.297 1 87.25 95 GLN B CA 1
ATOM 5481 C C . GLN B 1 95 ? -19.453 -33.281 -11.094 1 87.25 95 GLN B C 1
ATOM 5483 O O . GLN B 1 95 ? -20.453 -33.938 -10.836 1 87.25 95 GLN B O 1
ATOM 5488 N N . GLN B 1 96 ? -19.062 -32.219 -10.438 1 80.44 96 GLN B N 1
ATOM 5489 C CA . GLN B 1 96 ? -19.812 -31.781 -9.266 1 80.44 96 GLN B CA 1
ATOM 5490 C C . GLN B 1 96 ? -21.016 -30.922 -9.672 1 80.44 96 GLN B C 1
ATOM 5492 O O . GLN B 1 96 ? -21.828 -30.547 -8.828 1 80.44 96 GLN B O 1
ATOM 5497 N N . GLY B 1 97 ? -21.141 -30.594 -10.875 1 72.44 97 GLY B N 1
ATOM 5498 C CA . GLY B 1 97 ? -22.297 -29.875 -11.398 1 72.44 97 GLY B CA 1
ATOM 5499 C C . GLY B 1 97 ? -22.219 -28.375 -11.125 1 72.44 97 GLY B C 1
ATOM 5500 O O . GLY B 1 97 ? -23.25 -27.734 -10.906 1 72.44 97 GLY B O 1
ATOM 5501 N N . LEU B 1 98 ? -21.062 -27.875 -11.055 1 74.31 98 LEU B N 1
ATOM 5502 C CA . LEU B 1 98 ? -20.953 -26.438 -10.844 1 74.31 98 LEU B CA 1
ATOM 5503 C C . LEU B 1 98 ? -21.438 -25.672 -12.07 1 74.31 98 LEU B C 1
ATOM 5505 O O . LEU B 1 98 ? -20.891 -25.828 -13.164 1 74.31 98 LEU B O 1
ATOM 5509 N N . SER B 1 99 ? -22.531 -24.953 -11.961 1 67.81 99 SER B N 1
ATOM 5510 C CA . SER B 1 99 ? -23.219 -24.312 -13.07 1 67.81 99 SER B CA 1
ATOM 5511 C C . SER B 1 99 ? -22.359 -23.234 -13.711 1 67.81 99 SER B C 1
ATOM 5513 O O . SER B 1 99 ? -22.469 -22.969 -14.914 1 67.81 99 SER B O 1
ATOM 5515 N N . ASN B 1 100 ? -21.453 -22.656 -13.094 1 79.06 100 ASN B N 1
ATOM 5516 C CA . ASN B 1 100 ? -20.734 -21.516 -13.648 1 79.06 100 ASN B CA 1
ATOM 5517 C C . ASN B 1 100 ? -19.344 -21.906 -14.117 1 79.06 100 ASN B C 1
ATOM 5519 O O . ASN B 1 100 ? -18.531 -21.047 -14.453 1 79.06 100 ASN B O 1
ATOM 5523 N N . ALA B 1 101 ? -19.156 -23.203 -14.281 1 87.56 101 ALA B N 1
ATOM 5524 C CA . ALA B 1 101 ? -17.859 -23.656 -14.781 1 87.56 101 ALA B CA 1
ATOM 5525 C C . ALA B 1 101 ? -17.781 -23.5 -16.297 1 87.56 101 ALA B C 1
ATOM 5527 O O . ALA B 1 101 ? -18.766 -23.719 -17 1 87.56 101 ALA B O 1
ATOM 5528 N N . PRO B 1 102 ? -16.609 -23.109 -16.781 1 93.69 102 PRO B N 1
ATOM 5529 C CA . PRO B 1 102 ? -16.453 -23.062 -18.25 1 93.69 102 PRO B CA 1
ATOM 5530 C C . PRO B 1 102 ? -16.734 -24.406 -18.922 1 93.69 102 PRO B C 1
ATOM 5532 O O . PRO B 1 102 ? -16.578 -25.453 -18.281 1 93.69 102 PRO B O 1
ATOM 5535 N N . ARG B 1 103 ? -17.328 -24.438 -20.25 1 92.62 103 ARG B N 1
ATOM 5536 C CA . ARG B 1 103 ? -17.656 -25.641 -21 1 92.62 103 ARG B CA 1
ATOM 5537 C C . ARG B 1 103 ? -16.391 -26.406 -21.391 1 92.62 103 ARG B C 1
ATOM 5539 O O . ARG B 1 103 ? -16.453 -27.609 -21.688 1 92.62 103 ARG B O 1
ATOM 5546 N N . SER B 1 104 ? -15.102 -25.656 -21.359 1 94.38 104 SER B N 1
ATOM 5547 C CA . SER B 1 104 ? -13.828 -26.219 -21.766 1 94.38 104 SER B CA 1
ATOM 5548 C C . SER B 1 104 ? -12.656 -25.391 -21.266 1 94.38 104 SER B C 1
ATOM 5550 O O . SER B 1 104 ? -12.844 -24.266 -20.781 1 94.38 104 SER B O 1
ATOM 5552 N N . VAL B 1 105 ? -11.445 -26 -21.391 1 94.31 105 VAL B N 1
ATOM 5553 C CA . VAL B 1 105 ? -10.234 -25.266 -21.031 1 94.31 105 VAL B CA 1
ATOM 5554 C C . VAL B 1 105 ? -10.055 -24.078 -21.953 1 94.31 105 VAL B C 1
ATOM 5556 O O . VAL B 1 105 ? -9.586 -23.016 -21.531 1 94.31 105 VAL B O 1
ATOM 5559 N N . ASP B 1 106 ? -10.477 -24.25 -23.203 1 95.25 106 ASP B N 1
ATOM 5560 C CA . ASP B 1 106 ? -10.391 -23.156 -24.172 1 95.25 106 ASP B CA 1
ATOM 5561 C C . ASP B 1 106 ? -11.281 -21.984 -23.75 1 95.25 106 ASP B C 1
ATOM 5563 O O . ASP B 1 106 ? -10.906 -20.828 -23.938 1 95.25 106 ASP B O 1
ATOM 5567 N N . GLU B 1 107 ? -12.422 -22.344 -23.297 1 95.94 107 GLU B N 1
ATOM 5568 C CA . GLU B 1 107 ? -13.305 -21.281 -22.828 1 95.94 107 GLU B CA 1
ATOM 5569 C C . GLU B 1 107 ? -12.727 -20.594 -21.594 1 95.94 107 GLU B C 1
ATOM 5571 O O . GLU B 1 107 ? -12.82 -19.375 -21.453 1 95.94 107 GLU B O 1
ATOM 5576 N N . ALA B 1 108 ? -12.219 -21.406 -20.672 1 96.38 108 ALA B N 1
ATOM 5577 C CA . ALA B 1 108 ? -11.531 -20.828 -19.531 1 96.38 108 ALA B CA 1
ATOM 5578 C C . ALA B 1 108 ? -10.414 -19.891 -19.969 1 96.38 108 ALA B C 1
ATOM 5580 O O . ALA B 1 108 ? -10.258 -18.797 -19.422 1 96.38 108 ALA B O 1
ATOM 5581 N N . ARG B 1 109 ? -9.672 -20.328 -20.938 1 97.44 109 ARG B N 1
ATOM 5582 C CA . ARG B 1 109 ? -8.594 -19.516 -21.5 1 97.44 109 ARG B CA 1
ATOM 5583 C C . ARG B 1 109 ? -9.125 -18.219 -22.062 1 97.44 109 ARG B C 1
ATOM 5585 O O . ARG B 1 109 ? -8.508 -17.156 -21.906 1 97.44 109 ARG B O 1
ATOM 5592 N N . GLN B 1 110 ? -10.242 -18.281 -22.719 1 97.56 110 GLN B N 1
ATOM 5593 C CA . GLN B 1 110 ? -10.867 -17.078 -23.281 1 97.56 110 GLN B CA 1
ATOM 5594 C C . GLN B 1 110 ? -11.25 -16.109 -22.172 1 97.56 110 GLN B C 1
ATOM 5596 O O . GLN B 1 110 ? -11.047 -14.891 -22.312 1 97.56 110 GLN B O 1
ATOM 5601 N N . PHE B 1 111 ? -11.867 -16.594 -21.125 1 98 111 PHE B N 1
ATOM 5602 C CA . PHE B 1 111 ? -12.211 -15.742 -19.984 1 98 111 PHE B CA 1
ATOM 5603 C C . PHE B 1 111 ? -10.969 -15.062 -19.422 1 98 111 PHE B C 1
ATOM 5605 O O . PHE B 1 111 ? -10.992 -13.867 -19.125 1 98 111 PHE B O 1
ATOM 5612 N N . VAL B 1 112 ? -9.922 -15.836 -19.266 1 98.25 112 VAL B N 1
ATOM 5613 C CA . VAL B 1 112 ? -8.672 -15.297 -18.734 1 98.25 112 VAL B CA 1
ATOM 5614 C C . VAL B 1 112 ? -8.141 -14.219 -19.672 1 98.25 112 VAL B C 1
ATOM 5616 O O . VAL B 1 112 ? -7.734 -13.141 -19.219 1 98.25 112 VAL B O 1
ATOM 5619 N N . SER B 1 113 ? -8.164 -14.508 -20.969 1 98.5 113 SER B N 1
ATOM 5620 C CA . SER B 1 113 ? -7.68 -13.539 -21.953 1 98.5 113 SER B CA 1
ATOM 5621 C C . SER B 1 113 ? -8.508 -12.258 -21.906 1 98.5 113 SER B C 1
ATOM 5623 O O . SER B 1 113 ? -7.957 -11.156 -21.984 1 98.5 113 SER B O 1
ATOM 5625 N N . ASP B 1 114 ? -9.789 -12.414 -21.891 1 98.69 114 ASP B N 1
ATOM 5626 C CA . ASP B 1 114 ? -10.688 -11.258 -21.844 1 98.69 114 ASP B CA 1
ATOM 5627 C C . ASP B 1 114 ? -10.398 -10.398 -20.609 1 98.69 114 ASP B C 1
ATOM 5629 O O . ASP B 1 114 ? -10.312 -9.172 -20.719 1 98.69 114 ASP B O 1
ATOM 5633 N N . TYR B 1 115 ? -10.305 -11.047 -19.516 1 98.5 115 TYR B N 1
ATOM 5634 C CA . TYR B 1 115 ? -10.023 -10.336 -18.281 1 98.5 115 TYR B CA 1
ATOM 5635 C C . TYR B 1 115 ? -8.68 -9.625 -18.359 1 98.5 115 TYR B C 1
ATOM 5637 O O . TYR B 1 115 ? -8.578 -8.438 -18.016 1 98.5 115 TYR B O 1
ATOM 5645 N N . LEU B 1 116 ? -7.652 -10.328 -18.797 1 98.75 116 LEU B N 1
ATOM 5646 C CA . LEU B 1 116 ? -6.309 -9.766 -18.875 1 98.75 116 LEU B CA 1
ATOM 5647 C C . LEU B 1 116 ? -6.25 -8.625 -19.875 1 98.75 116 LEU B C 1
ATOM 5649 O O . LEU B 1 116 ? -5.469 -7.684 -19.719 1 98.75 116 LEU B O 1
ATOM 5653 N N . ARG B 1 117 ? -7.039 -8.703 -20.891 1 98.44 117 ARG B N 1
ATOM 5654 C CA . ARG B 1 117 ? -7.109 -7.602 -21.859 1 98.44 117 ARG B CA 1
ATOM 5655 C C . ARG B 1 117 ? -7.562 -6.312 -21.172 1 98.44 117 ARG B C 1
ATOM 5657 O O . ARG B 1 117 ? -7.043 -5.234 -21.469 1 98.44 117 ARG B O 1
ATOM 5664 N N . LYS B 1 118 ? -8.57 -6.453 -20.312 1 98.12 118 LYS B N 1
ATOM 5665 C CA . LYS B 1 118 ? -9.047 -5.301 -19.547 1 98.12 118 LYS B CA 1
ATOM 5666 C C . LYS B 1 118 ? -7.973 -4.801 -18.594 1 98.12 118 LYS B C 1
ATOM 5668 O O . LYS B 1 118 ? -7.781 -3.592 -18.438 1 98.12 118 LYS B O 1
ATOM 5673 N N . VAL B 1 119 ? -7.285 -5.691 -17.953 1 98.25 119 VAL B N 1
ATOM 5674 C CA . VAL B 1 119 ? -6.195 -5.336 -17.047 1 98.25 119 VAL B CA 1
ATOM 5675 C C . VAL B 1 119 ? -5.109 -4.586 -17.812 1 98.25 119 VAL B C 1
ATOM 5677 O O . VAL B 1 119 ? -4.625 -3.545 -17.359 1 98.25 119 VAL B O 1
ATOM 5680 N N . TYR B 1 120 ? -4.738 -5.148 -18.969 1 98.44 120 TYR B N 1
ATOM 5681 C CA . TYR B 1 120 ? -3.701 -4.535 -19.797 1 98.44 120 TYR B CA 1
ATOM 5682 C C . TYR B 1 120 ? -4.07 -3.104 -20.156 1 98.44 120 TYR B C 1
ATOM 5684 O O . TYR B 1 120 ? -3.242 -2.195 -20.031 1 98.44 120 TYR B O 1
ATOM 5692 N N . ALA B 1 121 ? -5.254 -2.928 -20.625 1 97.12 121 ALA B N 1
ATOM 5693 C CA . ALA B 1 121 ? -5.707 -1.598 -21.016 1 97.12 121 ALA B CA 1
ATOM 5694 C C . ALA B 1 121 ? -5.613 -0.613 -19.859 1 97.12 121 ALA B C 1
ATOM 5696 O O . ALA B 1 121 ? -5.176 0.527 -20.031 1 97.12 121 ALA B O 1
ATOM 5697 N N . HIS B 1 122 ? -6.027 -1.02 -18.734 1 96.12 122 HIS B N 1
ATOM 5698 C CA . HIS B 1 122 ? -5.961 -0.148 -17.562 1 96.12 122 HIS B CA 1
ATOM 5699 C C . HIS B 1 122 ? -4.516 0.151 -17.188 1 96.12 122 HIS B C 1
ATOM 5701 O O . HIS B 1 122 ? -4.184 1.286 -16.828 1 96.12 122 HIS B O 1
ATOM 5707 N N . LEU B 1 123 ? -3.691 -0.85 -17.172 1 97.38 123 LEU B N 1
ATOM 5708 C CA . LEU B 1 123 ? -2.293 -0.677 -16.797 1 97.38 123 LEU B CA 1
ATOM 5709 C C . LEU B 1 123 ? -1.605 0.339 -17.703 1 97.38 123 LEU B C 1
ATOM 5711 O O . LEU B 1 123 ? -0.86 1.198 -17.219 1 97.38 123 LEU B O 1
ATOM 5715 N N . LYS B 1 124 ? -1.823 0.166 -18.953 1 96.75 124 LYS B N 1
ATOM 5716 C CA . LYS B 1 124 ? -1.237 1.104 -19.906 1 96.75 124 LYS B CA 1
ATOM 5717 C C . LYS B 1 124 ? -1.634 2.541 -19.578 1 96.75 124 LYS B C 1
ATOM 5719 O O . LYS B 1 124 ? -0.775 3.418 -19.469 1 96.75 124 LYS B O 1
ATOM 5724 N N . ASP B 1 125 ? -2.887 2.74 -19.391 1 94.5 125 ASP B N 1
ATOM 5725 C CA . ASP B 1 125 ? -3.404 4.074 -19.109 1 94.5 125 ASP B CA 1
ATOM 5726 C C . ASP B 1 125 ? -2.846 4.613 -17.781 1 94.5 125 ASP B C 1
ATOM 5728 O O . ASP B 1 125 ? -2.379 5.754 -17.719 1 94.5 125 ASP B O 1
ATOM 5732 N N . SER B 1 126 ? -2.898 3.842 -16.781 1 93.38 126 SER B N 1
ATOM 5733 C CA . SER B 1 126 ? -2.504 4.234 -15.43 1 93.38 126 SER B CA 1
ATOM 5734 C C . SER B 1 126 ? -1.012 4.535 -15.352 1 93.38 126 SER B C 1
ATOM 5736 O O . SER B 1 126 ? -0.611 5.594 -14.867 1 93.38 126 SER B O 1
ATOM 5738 N N . ILE B 1 127 ? -0.19 3.648 -15.859 1 95.31 127 ILE B N 1
ATOM 5739 C CA . ILE B 1 127 ? 1.256 3.773 -15.711 1 95.31 127 ILE B CA 1
ATOM 5740 C C . ILE B 1 127 ? 1.766 4.91 -16.594 1 95.31 127 ILE B C 1
ATOM 5742 O O . ILE B 1 127 ? 2.607 5.707 -16.172 1 95.31 127 ILE B O 1
ATOM 5746 N N . GLU B 1 128 ? 1.245 5.039 -17.812 1 94.94 128 GLU B N 1
ATOM 5747 C CA . GLU B 1 128 ? 1.653 6.141 -18.688 1 94.94 128 GLU B CA 1
ATOM 5748 C C . GLU B 1 128 ? 1.301 7.488 -18.078 1 94.94 128 GLU B C 1
ATOM 5750 O O . GLU B 1 128 ? 2.068 8.445 -18.188 1 94.94 128 GLU B O 1
ATOM 5755 N N . MET B 1 129 ? 0.191 7.57 -17.469 1 91.19 129 MET B N 1
ATOM 5756 C CA . MET B 1 129 ? -0.222 8.797 -16.797 1 91.19 129 MET B CA 1
ATOM 5757 C C . MET B 1 129 ? 0.704 9.125 -15.625 1 91.19 129 MET B C 1
ATOM 5759 O O . MET B 1 129 ? 1.169 10.258 -15.492 1 91.19 129 MET B O 1
ATOM 5763 N N . ARG B 1 130 ? 0.999 8.203 -14.828 1 90.88 130 ARG B N 1
ATOM 5764 C CA . ARG B 1 130 ? 1.801 8.406 -13.625 1 90.88 130 ARG B CA 1
ATOM 5765 C C . ARG B 1 130 ? 3.252 8.711 -13.977 1 90.88 130 ARG B C 1
ATOM 5767 O O . ARG B 1 130 ? 3.947 9.406 -13.234 1 90.88 130 ARG B O 1
ATOM 5774 N N . MET B 1 131 ? 3.676 8.188 -15.117 1 91.88 131 MET B N 1
ATOM 5775 C CA . MET B 1 131 ? 5.031 8.461 -15.586 1 91.88 131 MET B CA 1
ATOM 5776 C C . MET B 1 131 ? 5.094 9.781 -16.344 1 91.88 131 MET B C 1
ATOM 5778 O O . MET B 1 131 ? 6.18 10.289 -16.625 1 91.88 131 MET B O 1
ATOM 5782 N N . GLY B 1 132 ? 3.926 10.359 -16.656 1 88.19 132 GLY B N 1
ATOM 5783 C CA . GLY B 1 132 ? 3.867 11.617 -17.391 1 88.19 132 GLY B CA 1
ATOM 5784 C C . GLY B 1 132 ? 4.285 11.484 -18.844 1 88.19 132 GLY B C 1
ATOM 5785 O O . GLY B 1 132 ? 4.91 12.391 -19.406 1 88.19 132 GLY B O 1
ATOM 5786 N N . ILE B 1 133 ? 3.994 10.359 -19.5 1 91.44 133 ILE B N 1
ATOM 5787 C CA . ILE B 1 133 ? 4.508 10.148 -20.844 1 91.44 133 ILE B CA 1
ATOM 5788 C C . ILE B 1 133 ? 3.342 9.953 -21.812 1 91.44 133 ILE B C 1
ATOM 5790 O O . ILE B 1 133 ? 3.551 9.648 -23 1 91.44 133 ILE B O 1
ATOM 5794 N N . LYS B 1 134 ? 2.113 10.055 -21.297 1 87.56 134 LYS B N 1
ATOM 5795 C CA . LYS B 1 134 ? 0.944 9.852 -22.141 1 87.56 134 LYS B CA 1
ATOM 5796 C C . LYS B 1 134 ? 0.974 10.781 -23.359 1 87.56 134 LYS B C 1
ATOM 5798 O O . LYS B 1 134 ? 0.584 10.383 -24.453 1 87.56 134 LYS B O 1
ATOM 5803 N N . HIS B 1 135 ? 1.46 11.953 -23.188 1 83.06 135 HIS B N 1
ATOM 5804 C CA . HIS B 1 135 ? 1.41 12.992 -24.219 1 83.06 135 HIS B CA 1
ATOM 5805 C C . HIS B 1 135 ? 2.566 12.852 -25.203 1 83.06 135 HIS B C 1
ATOM 5807 O O . HIS B 1 135 ? 2.555 13.461 -26.266 1 83.06 135 HIS B O 1
ATOM 5813 N N . VAL B 1 136 ? 3.566 12.039 -24.875 1 86.69 136 VAL B N 1
ATOM 5814 C CA . VAL B 1 136 ? 4.73 11.922 -25.75 1 86.69 136 VAL B CA 1
ATOM 5815 C C . VAL B 1 136 ? 4.793 10.523 -26.344 1 86.69 136 VAL B C 1
ATOM 5817 O O . VAL B 1 136 ? 5.879 9.969 -26.531 1 86.69 136 VAL B O 1
ATOM 5820 N N . GLY B 1 137 ? 3.688 9.859 -26.531 1 88.62 137 GLY B N 1
ATOM 5821 C CA . GLY B 1 137 ? 3.658 8.602 -27.266 1 88.62 137 GLY B CA 1
ATOM 5822 C C . GLY B 1 137 ? 3.557 7.391 -26.359 1 88.62 137 GLY B C 1
ATOM 5823 O O . GLY B 1 137 ? 3.395 6.262 -26.828 1 88.62 137 GLY B O 1
ATOM 5824 N N . GLY B 1 138 ? 3.658 7.578 -25.094 1 93.06 138 GLY B N 1
ATOM 5825 C CA . GLY B 1 138 ? 3.459 6.484 -24.156 1 93.06 138 GLY B CA 1
ATOM 5826 C C . GLY B 1 138 ? 4.652 5.551 -24.078 1 93.06 138 GLY B C 1
ATOM 5827 O O . GLY B 1 138 ? 5.789 5.957 -24.328 1 93.06 138 GLY B O 1
ATOM 5828 N N . TRP B 1 139 ? 4.418 4.266 -23.688 1 95.81 139 TRP B N 1
ATOM 5829 C CA . TRP B 1 139 ? 5.523 3.35 -23.438 1 95.81 139 TRP B CA 1
ATOM 5830 C C . TRP B 1 139 ? 5.863 2.533 -24.672 1 95.81 139 TRP B C 1
ATOM 5832 O O . TRP B 1 139 ? 6.68 1.613 -24.609 1 95.81 139 TRP B O 1
ATOM 5842 N N . LYS B 1 140 ? 5.324 2.809 -25.828 1 94.81 140 LYS B N 1
ATOM 5843 C CA . LYS B 1 140 ? 5.473 2.016 -27.047 1 94.81 140 LYS B CA 1
ATOM 5844 C C . LYS B 1 140 ? 6.945 1.85 -27.406 1 94.81 140 LYS B C 1
ATOM 5846 O O . LYS B 1 140 ? 7.363 0.774 -27.844 1 94.81 140 LYS B O 1
ATOM 5851 N N . SER B 1 141 ? 7.715 2.873 -27.219 1 94.19 141 SER B N 1
ATOM 5852 C CA . SER B 1 141 ? 9.109 2.854 -27.656 1 94.19 141 SER B CA 1
ATOM 5853 C C . SER B 1 141 ? 10.023 2.361 -26.531 1 94.19 141 SER B C 1
ATOM 5855 O O . SER B 1 141 ? 11.227 2.18 -26.734 1 94.19 141 SER B O 1
ATOM 5857 N N . MET B 1 142 ? 9.484 2.127 -25.391 1 95.25 142 MET B N 1
ATOM 5858 C CA . MET B 1 142 ? 10.273 1.696 -24.234 1 95.25 142 MET B CA 1
ATOM 5859 C C . MET B 1 142 ? 10.477 0.185 -24.25 1 95.25 142 MET B C 1
ATOM 5861 O O . MET B 1 142 ? 9.758 -0.535 -24.938 1 95.25 142 MET B O 1
ATOM 5865 N N . ALA B 1 143 ? 11.523 -0.267 -23.594 1 96.75 143 ALA B N 1
ATOM 5866 C CA . ALA B 1 143 ? 11.656 -1.689 -23.281 1 96.75 143 ALA B CA 1
ATOM 5867 C C . ALA B 1 143 ? 10.789 -2.074 -22.078 1 96.75 143 ALA B C 1
ATOM 5869 O O . ALA B 1 143 ? 11.133 -1.765 -20.938 1 96.75 143 ALA B O 1
ATOM 5870 N N . VAL B 1 144 ? 9.672 -2.666 -22.344 1 97.44 144 VAL B N 1
ATOM 5871 C CA . VAL B 1 144 ? 8.727 -3.018 -21.297 1 97.44 144 VAL B CA 1
ATOM 5872 C C . VAL B 1 144 ? 8.664 -4.535 -21.141 1 97.44 144 VAL B C 1
ATOM 5874 O O . VAL B 1 144 ? 8.461 -5.262 -22.109 1 97.44 144 VAL B O 1
ATOM 5877 N N . THR B 1 145 ? 8.875 -5.055 -19.953 1 97.25 145 THR B N 1
ATOM 5878 C CA . THR B 1 145 ? 8.781 -6.484 -19.672 1 97.25 145 THR B CA 1
ATOM 5879 C C . THR B 1 145 ? 7.648 -6.766 -18.688 1 97.25 145 THR B C 1
ATOM 5881 O O . THR B 1 145 ? 7.637 -6.234 -17.578 1 97.25 145 THR B O 1
ATOM 5884 N N . PHE B 1 146 ? 6.719 -7.57 -19.125 1 98.19 146 PHE B N 1
ATOM 5885 C CA . PHE B 1 146 ? 5.656 -8.047 -18.25 1 98.19 146 PHE B CA 1
ATOM 5886 C C . PHE B 1 146 ? 6.012 -9.406 -17.656 1 98.19 146 PHE B C 1
ATOM 5888 O O . PHE B 1 146 ? 6.418 -10.32 -18.375 1 98.19 146 PHE B O 1
ATOM 5895 N N . LEU B 1 147 ? 5.922 -9.531 -16.344 1 97.44 147 LEU B N 1
ATOM 5896 C CA . LEU B 1 147 ? 6.254 -10.766 -15.641 1 97.44 147 LEU B CA 1
ATOM 5897 C C . LEU B 1 147 ? 5.027 -11.336 -14.93 1 97.44 147 LEU B C 1
ATOM 5899 O O . LEU B 1 147 ? 4.359 -10.625 -14.18 1 97.44 147 LEU B O 1
ATOM 5903 N N . PHE B 1 148 ? 4.746 -12.578 -15.156 1 97.5 148 PHE B N 1
ATOM 5904 C CA . PHE B 1 148 ? 3.578 -13.234 -14.57 1 97.5 148 PHE B CA 1
ATOM 5905 C C . PHE B 1 148 ? 4 -14.344 -13.617 1 97.5 148 PHE B C 1
ATOM 5907 O O . PHE B 1 148 ? 5.027 -14.992 -13.828 1 97.5 148 PHE B O 1
ATOM 5914 N N . SER B 1 149 ? 3.244 -14.5 -12.57 1 95.06 149 SER B N 1
ATOM 5915 C CA . SER B 1 149 ? 3.381 -15.656 -11.703 1 95.06 149 SER B CA 1
ATOM 5916 C C . SER B 1 149 ? 2.414 -16.766 -12.102 1 95.06 149 SER B C 1
ATOM 5918 O O . SER B 1 149 ? 1.439 -16.516 -12.812 1 95.06 149 SER B O 1
ATOM 5920 N N . VAL B 1 150 ? 2.744 -17.969 -11.672 1 91.38 150 VAL B N 1
ATOM 5921 C CA . VAL B 1 150 ? 1.816 -19.078 -11.836 1 91.38 150 VAL B CA 1
ATOM 5922 C C . VAL B 1 150 ? 1.615 -19.781 -10.492 1 91.38 150 VAL B C 1
ATOM 5924 O O . VAL B 1 150 ? 2.508 -19.766 -9.641 1 91.38 150 VAL B O 1
ATOM 5927 N N . PRO B 1 151 ? 0.399 -20.328 -10.328 1 88.62 151 PRO B N 1
ATOM 5928 C CA . PRO B 1 151 ? 0.2 -21.094 -9.094 1 88.62 151 PRO B CA 1
ATOM 5929 C C . PRO B 1 151 ? 1.176 -22.266 -8.961 1 88.62 151 PRO B C 1
ATOM 5931 O O . PRO B 1 151 ? 1.523 -22.906 -9.953 1 88.62 151 PRO B O 1
ATOM 5934 N N . THR B 1 152 ? 1.477 -22.547 -7.758 1 87.31 152 THR B N 1
ATOM 5935 C CA . THR B 1 152 ? 2.365 -23.656 -7.461 1 87.31 152 THR B CA 1
ATOM 5936 C C . THR B 1 152 ? 1.704 -24.984 -7.824 1 87.31 152 THR B C 1
ATOM 5938 O O . THR B 1 152 ? 2.389 -25.969 -8.109 1 87.31 152 THR B O 1
ATOM 5941 N N . THR B 1 153 ? 0.464 -25 -7.926 1 82.38 153 THR B N 1
ATOM 5942 C CA . THR B 1 153 ? -0.293 -26.219 -8.195 1 82.38 153 THR B CA 1
ATOM 5943 C C . THR B 1 153 ? -0.208 -26.594 -9.672 1 82.38 153 THR B C 1
ATOM 5945 O O . THR B 1 153 ? -0.531 -27.719 -10.047 1 82.38 153 THR B O 1
ATOM 5948 N N . TRP B 1 154 ? 0.113 -25.609 -10.508 1 85.31 154 TRP B N 1
ATOM 5949 C CA . TRP B 1 154 ? 0.302 -25.922 -11.93 1 85.31 154 TRP B CA 1
ATOM 5950 C C . TRP B 1 154 ? 1.61 -26.656 -12.156 1 85.31 154 TRP B C 1
ATOM 5952 O O . TRP B 1 154 ? 2.654 -26.047 -12.383 1 85.31 154 TRP B O 1
ATOM 5962 N N . THR B 1 155 ? 1.543 -27.922 -12.141 1 78.12 155 THR B N 1
ATOM 5963 C CA . THR B 1 155 ? 2.754 -28.719 -12.242 1 78.12 155 THR B CA 1
ATOM 5964 C C . THR B 1 155 ? 3.021 -29.109 -13.695 1 78.12 155 THR B C 1
ATOM 5966 O O . THR B 1 155 ? 4.129 -29.531 -14.039 1 78.12 155 THR B O 1
ATOM 5969 N N . SER B 1 156 ? 2.043 -28.953 -14.547 1 77.38 156 SER B N 1
ATOM 5970 C CA . SER B 1 156 ? 2.193 -29.312 -15.953 1 77.38 156 SER B CA 1
ATOM 5971 C C . SER B 1 156 ? 2.531 -28.078 -16.797 1 77.38 156 SER B C 1
ATOM 5973 O O . SER B 1 156 ? 1.913 -27.031 -16.641 1 77.38 156 SER B O 1
ATOM 5975 N N . MET B 1 157 ? 3.436 -28.234 -17.641 1 80.94 157 MET B N 1
ATOM 5976 C CA . MET B 1 157 ? 3.816 -27.156 -18.562 1 80.94 157 MET B CA 1
ATOM 5977 C C . MET B 1 157 ? 2.689 -26.859 -19.547 1 80.94 157 MET B C 1
ATOM 5979 O O . MET B 1 157 ? 2.566 -25.734 -20.031 1 80.94 157 MET B O 1
ATOM 5983 N N . ALA B 1 158 ? 1.892 -27.859 -19.797 1 80.75 158 ALA B N 1
ATOM 5984 C CA . ALA B 1 158 ? 0.769 -27.656 -20.719 1 80.75 158 ALA B CA 1
ATOM 5985 C C . ALA B 1 158 ? -0.162 -26.562 -20.188 1 80.75 158 ALA B C 1
ATOM 5987 O O . ALA B 1 158 ? -0.65 -25.734 -20.969 1 80.75 158 ALA B O 1
ATOM 5988 N N . ILE B 1 159 ? -0.389 -26.609 -18.922 1 88.19 159 ILE B N 1
ATOM 5989 C CA . ILE B 1 159 ? -1.249 -25.609 -18.312 1 88.19 159 ILE B CA 1
ATOM 5990 C C . ILE B 1 159 ? -0.595 -24.234 -18.438 1 88.19 159 ILE B C 1
ATOM 5992 O O . ILE B 1 159 ? -1.255 -23.25 -18.797 1 88.19 159 ILE B O 1
ATOM 5996 N N . THR B 1 160 ? 0.689 -24.172 -18.156 1 89.38 160 THR B N 1
ATOM 5997 C CA . THR B 1 160 ? 1.436 -22.922 -18.234 1 89.38 160 THR B CA 1
ATOM 5998 C C . THR B 1 160 ? 1.419 -22.375 -19.672 1 89.38 160 THR B C 1
ATOM 6000 O O . THR B 1 160 ? 1.316 -21.156 -19.875 1 89.38 160 THR B O 1
ATOM 6003 N N . ASN B 1 161 ? 1.527 -23.203 -20.609 1 87.62 161 ASN B N 1
ATOM 6004 C CA . ASN B 1 161 ? 1.522 -22.766 -22 1 87.62 161 ASN B CA 1
ATOM 6005 C C . ASN B 1 161 ? 0.165 -22.203 -22.406 1 87.62 161 ASN B C 1
ATOM 6007 O O . ASN B 1 161 ? 0.091 -21.266 -23.203 1 87.62 161 ASN B O 1
ATOM 6011 N N . VAL B 1 162 ? -0.885 -22.891 -21.906 1 91.94 162 VAL B N 1
ATOM 6012 C CA . VAL B 1 162 ? -2.217 -22.344 -22.141 1 91.94 162 VAL B CA 1
ATOM 6013 C C . VAL B 1 162 ? -2.307 -20.938 -21.562 1 91.94 162 VAL B C 1
ATOM 6015 O O . VAL B 1 162 ? -2.844 -20.031 -22.219 1 91.94 162 VAL B O 1
ATOM 6018 N N . PHE B 1 163 ? -1.77 -20.797 -20.438 1 95.75 163 PHE B N 1
ATOM 6019 C CA . PHE B 1 163 ? -1.758 -19.5 -19.781 1 95.75 163 PHE B CA 1
ATOM 6020 C C . PHE B 1 163 ? -0.936 -18.5 -20.578 1 95.75 163 PHE B C 1
ATOM 6022 O O . PHE B 1 163 ? -1.352 -17.344 -20.766 1 95.75 163 PHE B O 1
ATOM 6029 N N . LYS B 1 164 ? 0.202 -18.875 -21.078 1 93.31 164 LYS B N 1
ATOM 6030 C CA . LYS B 1 164 ? 1.021 -18 -21.922 1 93.31 164 LYS B CA 1
ATOM 6031 C C . LYS B 1 164 ? 0.25 -17.547 -23.156 1 93.31 164 LYS B C 1
ATOM 6033 O O . LYS B 1 164 ? 0.365 -16.391 -23.578 1 93.31 164 LYS B O 1
ATOM 6038 N N . GLY B 1 165 ? -0.449 -18.5 -23.703 1 93.44 165 GLY B N 1
ATOM 6039 C CA . GLY B 1 165 ? -1.295 -18.156 -24.844 1 93.44 165 GLY B CA 1
ATOM 6040 C C . GLY B 1 165 ? -2.332 -17.094 -24.5 1 93.44 165 GLY B C 1
ATOM 6041 O O . GLY B 1 165 ? -2.58 -16.188 -25.281 1 93.44 165 GLY B O 1
ATOM 6042 N N . ALA B 1 166 ? -2.943 -17.234 -23.328 1 97.31 166 ALA B N 1
ATOM 6043 C CA . ALA B 1 166 ? -3.932 -16.266 -22.875 1 97.31 166 ALA B CA 1
ATOM 6044 C C . ALA B 1 166 ? -3.303 -14.883 -22.719 1 97.31 166 ALA B C 1
ATOM 6046 O O . ALA B 1 166 ? -3.91 -13.867 -23.062 1 97.31 166 ALA B O 1
ATOM 6047 N N . ILE B 1 167 ? -2.121 -14.812 -22.172 1 97.62 167 ILE B N 1
ATOM 6048 C CA . ILE B 1 167 ? -1.383 -13.57 -21.969 1 97.62 167 ILE B CA 1
ATOM 6049 C C . ILE B 1 167 ? -1.132 -12.891 -23.312 1 97.62 167 ILE B C 1
ATOM 6051 O O . ILE B 1 167 ? -1.363 -11.695 -23.469 1 97.62 167 ILE B O 1
ATOM 6055 N N . HIS B 1 168 ? -0.676 -13.695 -24.25 1 95.81 168 HIS B N 1
ATOM 6056 C CA . HIS B 1 168 ? -0.391 -13.188 -25.594 1 95.81 168 HIS B CA 1
ATOM 6057 C C . HIS B 1 168 ? -1.65 -12.633 -26.25 1 95.81 168 HIS B C 1
ATOM 6059 O O . HIS B 1 168 ? -1.632 -11.547 -26.828 1 95.81 168 HIS B O 1
ATOM 6065 N N . ASP B 1 169 ? -2.699 -13.383 -26.156 1 96.69 169 ASP B N 1
ATOM 6066 C CA . ASP B 1 169 ? -3.963 -12.992 -26.766 1 96.69 169 ASP B CA 1
ATOM 6067 C C . ASP B 1 169 ? -4.504 -11.703 -26.141 1 96.69 169 ASP B C 1
ATOM 6069 O O . ASP B 1 169 ? -5.23 -10.953 -26.797 1 96.69 169 ASP B O 1
ATOM 6073 N N . ALA B 1 170 ? -4.211 -11.508 -24.922 1 98.12 170 ALA B N 1
ATOM 6074 C CA . ALA B 1 170 ? -4.68 -10.32 -24.203 1 98.12 170 ALA B CA 1
ATOM 6075 C C . ALA B 1 170 ? -3.912 -9.078 -24.641 1 98.12 170 ALA B C 1
ATOM 6077 O O . ALA B 1 170 ? -4.34 -7.949 -24.375 1 98.12 170 ALA B O 1
ATOM 6078 N N . GLY B 1 171 ? -2.775 -9.266 -25.281 1 96.81 171 GLY B N 1
ATOM 6079 C CA . GLY B 1 171 ? -2.055 -8.133 -25.844 1 96.81 171 GLY B CA 1
ATOM 6080 C C . GLY B 1 171 ? -0.766 -7.824 -25.109 1 96.81 171 GLY B C 1
ATOM 6081 O O . GLY B 1 171 ? -0.021 -6.926 -25.5 1 96.81 171 GLY B O 1
ATOM 6082 N N . PHE B 1 172 ? -0.405 -8.586 -24.109 1 97.94 172 PHE B N 1
ATOM 6083 C CA . PHE B 1 172 ? 0.816 -8.328 -23.359 1 97.94 172 PHE B CA 1
ATOM 6084 C C . PHE B 1 172 ? 2.047 -8.641 -24.203 1 97.94 172 PHE B C 1
ATOM 6086 O O . PHE B 1 172 ? 2.115 -9.688 -24.844 1 97.94 172 PHE B O 1
ATOM 6093 N N . GLY B 1 173 ? 3.008 -7.758 -24.234 1 95.19 173 GLY B N 1
ATOM 6094 C CA . GLY B 1 173 ? 4.289 -7.973 -24.875 1 95.19 173 GLY B CA 1
ATOM 6095 C C . GLY B 1 173 ? 4.246 -7.734 -26.375 1 95.19 173 GLY B C 1
ATOM 6096 O O . GLY B 1 173 ? 5.215 -8.016 -27.094 1 95.19 173 GLY B O 1
ATOM 6097 N N . THR B 1 174 ? 3.213 -7.141 -26.859 1 93.69 174 THR B N 1
ATOM 6098 C CA . THR B 1 174 ? 3.078 -7.121 -28.312 1 93.69 174 THR B CA 1
ATOM 6099 C C . THR B 1 174 ? 3.014 -5.688 -28.828 1 93.69 174 THR B C 1
ATOM 6101 O O . THR B 1 174 ? 3.195 -5.445 -30.031 1 93.69 174 THR B O 1
ATOM 6104 N N . GLU B 1 175 ? 2.73 -4.738 -27.984 1 93.12 175 GLU B N 1
ATOM 6105 C CA . GLU B 1 175 ? 2.486 -3.379 -28.469 1 93.12 175 GLU B CA 1
ATOM 6106 C C . GLU B 1 175 ? 3.754 -2.764 -29.047 1 93.12 175 GLU B C 1
ATOM 6108 O O . GLU B 1 175 ? 3.719 -2.176 -30.141 1 93.12 175 GLU B O 1
ATOM 6113 N N . GLY B 1 176 ? 4.805 -2.883 -28.391 1 92.44 176 GLY B N 1
ATOM 6114 C CA . GLY B 1 176 ? 6.07 -2.328 -28.828 1 92.44 176 GLY B CA 1
ATOM 6115 C C . GLY B 1 176 ? 7.078 -3.393 -29.234 1 92.44 176 GLY B C 1
ATOM 6116 O O . GLY B 1 176 ? 6.984 -4.539 -28.781 1 92.44 176 GLY B O 1
ATOM 6117 N N . PRO B 1 177 ? 8.031 -2.986 -30.094 1 92.94 177 PRO B N 1
ATOM 6118 C CA . PRO B 1 177 ? 9.031 -3.955 -30.547 1 92.94 177 PRO B CA 1
ATOM 6119 C C . PRO B 1 177 ? 9.898 -4.492 -29.422 1 92.94 177 PRO B C 1
ATOM 6121 O O . PRO B 1 177 ? 10.445 -5.59 -29.516 1 92.94 177 PRO B O 1
ATOM 6124 N N . ARG B 1 178 ? 10.023 -3.76 -28.375 1 94.94 178 ARG B N 1
ATOM 6125 C CA . ARG B 1 178 ? 10.859 -4.18 -27.266 1 94.94 178 ARG B CA 1
ATOM 6126 C C . ARG B 1 178 ? 10.008 -4.582 -26.062 1 94.94 178 ARG B C 1
ATOM 6128 O O . ARG B 1 178 ? 10.469 -4.535 -24.922 1 94.94 178 ARG B O 1
ATOM 6135 N N . HIS B 1 179 ? 8.758 -4.867 -26.312 1 95.81 179 HIS B N 1
ATOM 6136 C CA . HIS B 1 179 ? 7.875 -5.379 -25.266 1 95.81 179 HIS B CA 1
ATOM 6137 C C . HIS B 1 179 ? 7.949 -6.898 -25.188 1 95.81 179 HIS B C 1
ATOM 6139 O O . HIS B 1 179 ? 8.086 -7.578 -26.203 1 95.81 179 HIS B O 1
ATOM 6145 N N . SER B 1 180 ? 7.93 -7.43 -24 1 94.31 180 SER B N 1
ATOM 6146 C CA . SER B 1 180 ? 7.926 -8.875 -23.797 1 94.31 180 SER B CA 1
ATOM 6147 C C . SER B 1 180 ? 7.066 -9.266 -22.609 1 94.31 180 SER B C 1
ATOM 6149 O O . SER B 1 180 ? 6.84 -8.445 -21.703 1 94.31 180 SER B O 1
ATOM 6151 N N . ALA B 1 181 ? 6.512 -10.406 -22.672 1 94.94 181 ALA B N 1
ATOM 6152 C CA . ALA B 1 181 ? 5.75 -10.984 -21.562 1 94.94 181 ALA B CA 1
ATOM 6153 C C . ALA B 1 181 ? 6.25 -12.391 -21.234 1 94.94 181 ALA B C 1
ATOM 6155 O O . ALA B 1 181 ? 6.387 -13.234 -22.125 1 94.94 181 ALA B O 1
ATOM 6156 N N . LEU B 1 182 ? 6.566 -12.625 -19.938 1 92.12 182 LEU B N 1
ATOM 6157 C CA . LEU B 1 182 ? 7.156 -13.891 -19.531 1 92.12 182 LEU B CA 1
ATOM 6158 C C . LEU B 1 182 ? 6.465 -14.43 -18.281 1 92.12 182 LEU B C 1
ATOM 6160 O O . LEU B 1 182 ? 5.977 -13.656 -17.453 1 92.12 182 LEU B O 1
ATOM 6164 N N . VAL B 1 183 ? 6.395 -15.742 -18.219 1 91.56 183 VAL B N 1
ATOM 6165 C CA . VAL B 1 183 ? 6.09 -16.391 -16.953 1 91.56 183 VAL B CA 1
ATOM 6166 C C . VAL B 1 183 ? 7.379 -16.609 -16.156 1 91.56 183 VAL B C 1
ATOM 6168 O O . VAL B 1 183 ? 8.328 -17.203 -16.672 1 91.56 183 VAL B O 1
ATOM 6171 N N . ASP B 1 184 ? 7.418 -16.156 -14.953 1 88.81 184 ASP B N 1
ATOM 6172 C CA . ASP B 1 184 ? 8.664 -16 -14.211 1 88.81 184 ASP B CA 1
ATOM 6173 C C . ASP B 1 184 ? 8.703 -16.969 -13.023 1 88.81 184 ASP B C 1
ATOM 6175 O O . ASP B 1 184 ? 9.117 -18.125 -13.156 1 88.81 184 ASP B O 1
ATOM 6179 N N . LEU B 1 185 ? 8.109 -16.656 -11.898 1 91.5 185 LEU B N 1
ATOM 6180 C CA . LEU B 1 185 ? 8.164 -17.438 -10.664 1 91.5 185 LEU B CA 1
ATOM 6181 C C . LEU B 1 185 ? 6.805 -18.062 -10.352 1 91.5 185 LEU B C 1
ATOM 6183 O O . LEU B 1 185 ? 5.773 -17.562 -10.812 1 91.5 185 LEU B O 1
ATOM 6187 N N . THR B 1 186 ? 6.875 -19.188 -9.625 1 91.81 186 THR B N 1
ATOM 6188 C CA . THR B 1 186 ? 5.633 -19.641 -9 1 91.81 186 THR B CA 1
ATOM 6189 C C . THR B 1 186 ? 5.203 -18.688 -7.898 1 91.81 186 THR B C 1
ATOM 6191 O O . THR B 1 186 ? 6.02 -17.922 -7.383 1 91.81 186 THR B O 1
ATOM 6194 N N . GLU B 1 187 ? 3.953 -18.719 -7.57 1 92.94 187 GLU B N 1
ATOM 6195 C CA . GLU B 1 187 ? 3.416 -17.844 -6.531 1 92.94 187 GLU B CA 1
ATOM 6196 C C . GLU B 1 187 ? 4.133 -18.062 -5.199 1 92.94 187 GLU B C 1
ATOM 6198 O O . GLU B 1 187 ? 4.441 -17.094 -4.492 1 92.94 187 GLU B O 1
ATOM 6203 N N . SER B 1 188 ? 4.426 -19.281 -4.887 1 92.12 188 SER B N 1
ATOM 6204 C CA . SER B 1 188 ? 5.078 -19.578 -3.613 1 92.12 188 SER B CA 1
ATOM 6205 C C . SER B 1 188 ? 6.516 -19.062 -3.6 1 92.12 188 SER B C 1
ATOM 6207 O O . SER B 1 188 ? 6.984 -18.531 -2.588 1 92.12 188 SER B O 1
ATOM 6209 N N . GLU B 1 189 ? 7.219 -19.281 -4.695 1 93.06 189 GLU B N 1
ATOM 6210 C CA . GLU B 1 189 ? 8.586 -18.781 -4.793 1 93.06 189 GLU B CA 1
ATOM 6211 C C . GLU B 1 189 ? 8.625 -17.25 -4.711 1 93.06 189 GLU B C 1
ATOM 6213 O O . GLU B 1 189 ? 9.484 -16.672 -4.043 1 93.06 189 GLU B O 1
ATOM 6218 N N . ALA B 1 190 ? 7.719 -16.656 -5.422 1 95.31 190 ALA B N 1
ATOM 6219 C CA . ALA B 1 190 ? 7.633 -15.195 -5.387 1 95.31 190 ALA B CA 1
ATOM 6220 C C . ALA B 1 190 ? 7.379 -14.695 -3.969 1 95.31 190 ALA B C 1
ATOM 6222 O O . ALA B 1 190 ? 7.969 -13.703 -3.539 1 95.31 190 ALA B O 1
ATOM 6223 N N . ALA B 1 191 ? 6.48 -15.32 -3.268 1 95 191 ALA B N 1
ATOM 6224 C CA . ALA B 1 191 ? 6.191 -14.953 -1.885 1 95 191 ALA B CA 1
ATOM 6225 C C . ALA B 1 191 ? 7.441 -15.078 -1.014 1 95 191 ALA B C 1
ATOM 6227 O O . ALA B 1 191 ? 7.688 -14.242 -0.146 1 95 191 ALA B O 1
ATOM 6228 N N . ALA B 1 192 ? 8.219 -16.094 -1.228 1 94.5 192 ALA B N 1
ATOM 6229 C CA . ALA B 1 192 ? 9.453 -16.297 -0.475 1 94.5 192 ALA B CA 1
ATOM 6230 C C . ALA B 1 192 ? 10.469 -15.203 -0.772 1 94.5 192 ALA B C 1
ATOM 6232 O O . ALA B 1 192 ? 11.141 -14.703 0.137 1 94.5 192 ALA B O 1
ATOM 6233 N N . VAL B 1 193 ? 10.555 -14.906 -2.08 1 95.19 193 VAL B N 1
ATOM 6234 C CA . VAL B 1 193 ? 11.477 -13.844 -2.49 1 95.19 193 VAL B CA 1
ATOM 6235 C C . VAL B 1 193 ? 11.109 -12.539 -1.786 1 95.19 193 VAL B C 1
ATOM 6237 O O . VAL B 1 193 ? 11.977 -11.852 -1.244 1 95.19 193 VAL B O 1
ATOM 6240 N N . ALA B 1 194 ? 9.859 -12.195 -1.796 1 95.25 194 ALA B N 1
ATOM 6241 C CA . ALA B 1 194 ? 9.398 -10.977 -1.147 1 95.25 194 ALA B CA 1
ATOM 6242 C C . ALA B 1 194 ? 9.742 -10.977 0.34 1 95.25 194 ALA B C 1
ATOM 6244 O O . ALA B 1 194 ? 10.117 -9.945 0.9 1 95.25 194 ALA B O 1
ATOM 6245 N N . THR B 1 195 ? 9.586 -12.086 0.972 1 92.5 195 THR B N 1
ATOM 6246 C CA . THR B 1 195 ? 9.859 -12.219 2.398 1 92.5 195 THR B CA 1
ATOM 6247 C C . THR B 1 195 ? 11.32 -11.883 2.701 1 92.5 195 THR B C 1
ATOM 6249 O O . THR B 1 195 ? 11.602 -11.102 3.613 1 92.5 195 THR B O 1
ATOM 6252 N N . LEU B 1 196 ? 12.156 -12.461 1.953 1 93.69 196 LEU B N 1
ATOM 6253 C CA . LEU B 1 196 ? 13.578 -12.242 2.18 1 93.69 196 LEU B CA 1
ATOM 6254 C C . LEU B 1 196 ? 13.969 -10.797 1.874 1 93.69 196 LEU B C 1
ATOM 6256 O O . LEU B 1 196 ? 14.703 -10.172 2.639 1 93.69 196 LEU B O 1
ATOM 6260 N N . LYS B 1 197 ? 13.422 -10.297 0.79 1 94.06 197 LYS B N 1
ATOM 6261 C CA . LYS B 1 197 ? 13.812 -8.977 0.309 1 94.06 197 LYS B CA 1
ATOM 6262 C C . LYS B 1 197 ? 13.219 -7.875 1.179 1 94.06 197 LYS B C 1
ATOM 6264 O O . LYS B 1 197 ? 13.781 -6.781 1.28 1 94.06 197 LYS B O 1
ATOM 6269 N N . THR B 1 198 ? 12.086 -8.086 1.805 1 90.62 198 THR B N 1
ATOM 6270 C CA . THR B 1 198 ? 11.461 -7.102 2.688 1 90.62 198 THR B CA 1
ATOM 6271 C C . THR B 1 198 ? 12.336 -6.844 3.912 1 90.62 198 THR B C 1
ATOM 6273 O O . THR B 1 198 ? 12.367 -5.727 4.434 1 90.62 198 THR B O 1
ATOM 6276 N N . GLY B 1 199 ? 12.969 -7.852 4.461 1 86.62 199 GLY B N 1
ATOM 6277 C CA . GLY B 1 199 ? 13.914 -7.699 5.559 1 86.62 199 GLY B CA 1
ATOM 6278 C C . GLY B 1 199 ? 13.242 -7.316 6.867 1 86.62 199 GLY B C 1
ATOM 6279 O O . GLY B 1 199 ? 13.867 -6.684 7.723 1 86.62 199 GLY B O 1
ATOM 6280 N N . ALA B 1 200 ? 11.969 -7.621 7 1 85.44 200 ALA B N 1
ATOM 6281 C CA . ALA B 1 200 ? 11.258 -7.316 8.242 1 85.44 200 ALA B CA 1
ATOM 6282 C C . ALA B 1 200 ? 11.758 -8.188 9.391 1 85.44 200 ALA B C 1
ATOM 6284 O O . ALA B 1 200 ? 11.766 -7.758 10.547 1 85.44 200 ALA B O 1
ATOM 6285 N N . ILE B 1 201 ? 12.125 -9.406 9.07 1 87.88 201 ILE B N 1
ATOM 6286 C CA . ILE B 1 201 ? 12.648 -10.367 10.031 1 87.88 201 ILE B CA 1
ATOM 6287 C C . ILE B 1 201 ? 14.164 -10.492 9.867 1 87.88 201 ILE B C 1
ATOM 6289 O O . ILE B 1 201 ? 14.68 -10.422 8.75 1 87.88 201 ILE B O 1
ATOM 6293 N N . ASP B 1 202 ? 14.773 -10.641 10.953 1 87.38 202 ASP B N 1
ATOM 6294 C CA . ASP B 1 202 ? 16.219 -10.805 10.914 1 87.38 202 ASP B CA 1
ATOM 6295 C C . ASP B 1 202 ? 16.594 -12.258 10.625 1 87.38 202 ASP B C 1
ATOM 6297 O O . ASP B 1 202 ? 16.922 -13.016 11.539 1 87.38 202 ASP B O 1
ATOM 6301 N N . LEU B 1 203 ? 16.641 -12.594 9.375 1 90.62 203 LEU B N 1
ATOM 6302 C CA . LEU B 1 203 ? 17.016 -13.938 8.945 1 90.62 203 LEU B CA 1
ATOM 6303 C C . LEU B 1 203 ? 18.516 -14.055 8.781 1 90.62 203 LEU B C 1
ATOM 6305 O O . LEU B 1 203 ? 19.156 -13.156 8.227 1 90.62 203 LEU B O 1
ATOM 6309 N N . LYS B 1 204 ? 19.078 -15.133 9.312 1 93.19 204 LYS B N 1
ATOM 6310 C CA . LYS B 1 204 ? 20.5 -15.422 9.188 1 93.19 204 LYS B CA 1
ATOM 6311 C C . LYS B 1 204 ? 20.75 -16.531 8.18 1 93.19 204 LYS B C 1
ATOM 6313 O O . LYS B 1 204 ? 19.828 -17.25 7.793 1 93.19 204 LYS B O 1
ATOM 6318 N N . THR B 1 205 ? 22.031 -16.625 7.758 1 94.44 205 THR B N 1
ATOM 6319 C CA . THR B 1 205 ? 22.406 -17.703 6.855 1 94.44 205 THR B CA 1
ATOM 6320 C C . THR B 1 205 ? 22.062 -19.062 7.473 1 94.44 205 THR B C 1
ATOM 6322 O O . THR B 1 205 ? 22.328 -19.281 8.656 1 94.44 205 THR B O 1
ATOM 6325 N N . ASN B 1 206 ? 21.406 -19.891 6.727 1 93.69 206 ASN B N 1
ATOM 6326 C CA . ASN B 1 206 ? 21.047 -21.266 7.055 1 93.69 206 ASN B CA 1
ATOM 6327 C C . ASN B 1 206 ? 19.719 -21.344 7.816 1 93.69 206 ASN B C 1
ATOM 6329 O O . ASN B 1 206 ? 19.234 -22.422 8.109 1 93.69 206 ASN B O 1
ATOM 6333 N N . ASN B 1 207 ? 19.188 -20.141 8.086 1 94.06 207 ASN B N 1
ATOM 6334 C CA . ASN B 1 207 ? 17.812 -20.188 8.609 1 94.06 207 ASN B CA 1
ATOM 6335 C C . ASN B 1 207 ? 16.859 -20.812 7.609 1 94.06 207 ASN B C 1
ATOM 6337 O O . ASN B 1 207 ? 16.984 -20.609 6.402 1 94.06 207 ASN B O 1
ATOM 6341 N N . ILE B 1 208 ? 15.969 -21.625 8.164 1 95.5 208 ILE B N 1
ATOM 6342 C CA . ILE B 1 208 ? 14.906 -22.203 7.348 1 95.5 208 ILE B CA 1
ATOM 6343 C C . ILE B 1 208 ? 13.562 -21.594 7.742 1 95.5 208 ILE B C 1
ATOM 6345 O O . ILE B 1 208 ? 13.258 -21.453 8.93 1 95.5 208 ILE B O 1
ATOM 6349 N N . PHE B 1 209 ? 12.82 -21.172 6.785 1 95.75 209 PHE B N 1
ATOM 6350 C CA . PHE B 1 209 ? 11.484 -20.656 7.031 1 95.75 209 PHE B CA 1
ATOM 6351 C C . PHE B 1 209 ? 10.492 -21.219 6.016 1 95.75 209 PHE B C 1
ATOM 6353 O O . PHE B 1 209 ? 10.891 -21.703 4.957 1 95.75 209 PHE B O 1
ATOM 6360 N N . LEU B 1 210 ? 9.273 -21.25 6.395 1 96.62 210 LEU B N 1
ATOM 6361 C CA . LEU B 1 210 ? 8.18 -21.734 5.555 1 96.62 210 LEU B CA 1
ATOM 6362 C C . LEU B 1 210 ? 7.223 -20.609 5.195 1 96.62 210 LEU B C 1
ATOM 6364 O O . LEU B 1 210 ? 6.68 -19.938 6.078 1 96.62 210 LEU B O 1
ATOM 6368 N N . THR B 1 211 ? 7.09 -20.312 3.91 1 95.81 211 THR B N 1
ATOM 6369 C CA . THR B 1 211 ? 6.066 -19.375 3.467 1 95.81 211 THR B CA 1
ATOM 6370 C C . THR B 1 211 ? 4.758 -20.094 3.168 1 95.81 211 THR B C 1
ATOM 6372 O O . THR B 1 211 ? 4.758 -21.141 2.516 1 95.81 211 THR B O 1
ATOM 6375 N N . VAL B 1 212 ? 3.73 -19.609 3.695 1 96.25 212 VAL B N 1
ATOM 6376 C CA . VAL B 1 212 ? 2.385 -20.109 3.445 1 96.25 212 VAL B CA 1
ATOM 6377 C C . VAL B 1 212 ? 1.52 -19.016 2.85 1 96.25 212 VAL B C 1
ATOM 6379 O O . VAL B 1 212 ? 1.043 -18.125 3.57 1 96.25 212 VAL B O 1
ATOM 6382 N N . ASP B 1 213 ? 1.305 -19.047 1.592 1 94.25 213 ASP B N 1
ATOM 6383 C CA . ASP B 1 213 ? 0.458 -18.078 0.901 1 94.25 213 ASP B CA 1
ATOM 6384 C C . ASP B 1 213 ? -0.97 -18.609 0.76 1 94.25 213 ASP B C 1
ATOM 6386 O O . ASP B 1 213 ? -1.282 -19.328 -0.189 1 94.25 213 ASP B O 1
ATOM 6390 N N . ALA B 1 214 ? -1.782 -18.203 1.708 1 94.25 214 ALA B N 1
ATOM 6391 C CA . ALA B 1 214 ? -3.176 -18.641 1.731 1 94.25 214 ALA B CA 1
ATOM 6392 C C . ALA B 1 214 ? -4.086 -17.594 1.086 1 94.25 214 ALA B C 1
ATOM 6394 O O . ALA B 1 214 ? -4.473 -16.625 1.729 1 94.25 214 ALA B O 1
ATOM 6395 N N . GLY B 1 215 ? -4.512 -17.875 -0.108 1 91.06 215 GLY B N 1
ATOM 6396 C CA . GLY B 1 215 ? -5.305 -16.922 -0.874 1 91.06 215 GLY B CA 1
ATOM 6397 C C . GLY B 1 215 ? -6.77 -17.312 -0.969 1 91.06 215 GLY B C 1
ATOM 6398 O O . GLY B 1 215 ? -7.348 -17.812 -0.003 1 91.06 215 GLY B O 1
ATOM 6399 N N . GLY B 1 216 ? -7.32 -16.984 -2.08 1 87.94 216 GLY B N 1
ATOM 6400 C CA . GLY B 1 216 ? -8.742 -17.25 -2.283 1 87.94 216 GLY B CA 1
ATOM 6401 C C . GLY B 1 216 ? -9.039 -18.688 -2.646 1 87.94 216 GLY B C 1
ATOM 6402 O O . GLY B 1 216 ? -10.031 -19.25 -2.189 1 87.94 216 GLY B O 1
ATOM 6403 N N . GLY B 1 217 ? -8.188 -19.234 -3.484 1 86.31 217 GLY B N 1
ATOM 6404 C CA . GLY B 1 217 ? -8.5 -20.562 -3.959 1 86.31 217 GLY B CA 1
ATOM 6405 C C . GLY B 1 217 ? -7.41 -21.578 -3.648 1 86.31 217 GLY B C 1
ATOM 6406 O O . GLY B 1 217 ? -7.648 -22.797 -3.689 1 86.31 217 GLY B O 1
ATOM 6407 N N . THR B 1 218 ? -6.305 -21.078 -3.398 1 88.38 218 THR B N 1
ATOM 6408 C CA . THR B 1 218 ? -5.164 -21.969 -3.211 1 88.38 218 THR B CA 1
ATOM 6409 C C . THR B 1 218 ? -4.309 -21.516 -2.035 1 88.38 218 THR B C 1
ATOM 6411 O O . THR B 1 218 ? -4.34 -20.344 -1.657 1 88.38 218 THR B O 1
ATOM 6414 N N . THR B 1 219 ? -3.736 -22.422 -1.402 1 92.44 219 THR B N 1
ATOM 6415 C CA . THR B 1 219 ? -2.678 -22.188 -0.426 1 92.44 219 THR B CA 1
ATOM 6416 C C . THR B 1 219 ? -1.363 -22.812 -0.894 1 92.44 219 THR B C 1
ATOM 6418 O O . THR B 1 219 ? -1.293 -24.016 -1.145 1 92.44 219 THR B O 1
ATOM 6421 N N . ASP B 1 220 ? -0.379 -21.984 -1.033 1 91.69 220 ASP B N 1
ATOM 6422 C CA . ASP B 1 220 ? 0.913 -22.391 -1.576 1 91.69 220 ASP B CA 1
ATOM 6423 C C . ASP B 1 220 ? 1.999 -22.344 -0.504 1 91.69 220 ASP B C 1
ATOM 6425 O O . ASP B 1 220 ? 2.057 -21.391 0.287 1 91.69 220 ASP B O 1
ATOM 6429 N N . LEU B 1 221 ? 2.828 -23.406 -0.496 1 94.25 221 LEU B N 1
ATOM 6430 C CA . LEU B 1 221 ? 3.875 -23.5 0.517 1 94.25 221 LEU B CA 1
ATOM 6431 C C . LEU B 1 221 ? 5.254 -23.562 -0.132 1 94.25 221 LEU B C 1
ATOM 6433 O O . LEU B 1 221 ? 5.426 -24.234 -1.16 1 94.25 221 LEU B O 1
ATOM 6437 N N . ALA B 1 222 ? 6.203 -22.922 0.41 1 94.19 222 ALA B N 1
ATOM 6438 C CA . ALA B 1 222 ? 7.605 -22.984 0.004 1 94.19 222 ALA B CA 1
ATOM 6439 C C . ALA B 1 222 ? 8.531 -23.047 1.219 1 94.19 222 ALA B C 1
ATOM 6441 O O . ALA B 1 222 ? 8.492 -22.141 2.07 1 94.19 222 ALA B O 1
ATOM 6442 N N . LEU B 1 223 ? 9.25 -24.109 1.319 1 94.94 223 LEU B N 1
ATOM 6443 C CA . LEU B 1 223 ? 10.266 -24.266 2.355 1 94.94 223 LEU B CA 1
ATOM 6444 C C . LEU B 1 223 ? 11.633 -23.812 1.855 1 94.94 223 LEU B C 1
ATOM 6446 O O . LEU B 1 223 ? 12.18 -24.406 0.925 1 94.94 223 LEU B O 1
ATOM 6450 N N . MET B 1 224 ? 12.18 -22.766 2.496 1 96.12 224 MET B N 1
ATOM 6451 C CA . MET B 1 224 ? 13.367 -22.094 1.963 1 96.12 224 MET B CA 1
ATOM 6452 C C . MET B 1 224 ? 14.477 -22.047 3.006 1 96.12 224 MET B C 1
ATOM 6454 O O . MET B 1 224 ? 14.203 -21.891 4.199 1 96.12 224 MET B O 1
ATOM 6458 N N . ARG B 1 225 ? 15.695 -22.156 2.527 1 95.69 225 ARG B N 1
ATOM 6459 C CA . ARG B 1 225 ? 16.906 -21.938 3.33 1 95.69 225 ARG B CA 1
ATOM 6460 C C . ARG B 1 225 ? 17.656 -20.703 2.869 1 95.69 225 ARG B C 1
ATOM 6462 O O . ARG B 1 225 ? 17.969 -20.562 1.686 1 95.69 225 ARG B O 1
ATOM 6469 N N . VAL B 1 226 ? 17.906 -19.812 3.77 1 96 226 VAL B N 1
ATOM 6470 C CA . VAL B 1 226 ? 18.688 -18.625 3.439 1 96 226 VAL B CA 1
ATOM 6471 C C . VAL B 1 226 ? 20.141 -19 3.172 1 96 226 VAL B C 1
ATOM 6473 O O . VAL B 1 226 ? 20.781 -19.641 4.008 1 96 226 VAL B O 1
ATOM 6476 N N . THR B 1 227 ? 20.641 -18.609 2.031 1 95.25 227 THR B N 1
ATOM 6477 C CA . THR B 1 227 ? 22 -18.984 1.673 1 95.25 227 THR B CA 1
ATOM 6478 C C . THR B 1 227 ? 22.938 -17.781 1.763 1 95.25 227 THR B C 1
ATOM 6480 O O . THR B 1 227 ? 24.141 -17.938 1.901 1 95.25 227 THR B O 1
ATOM 6483 N N . SER B 1 228 ? 22.375 -16.609 1.627 1 93.94 228 SER B N 1
ATOM 6484 C CA . SER B 1 228 ? 23.156 -15.375 1.767 1 93.94 228 SER B CA 1
ATOM 6485 C C . SER B 1 228 ? 22.312 -14.258 2.377 1 93.94 228 SER B C 1
ATOM 6487 O O . SER B 1 228 ? 21.141 -14.102 2.041 1 93.94 228 SER B O 1
ATOM 6489 N N . THR B 1 229 ? 22.922 -13.508 3.283 1 89.31 229 THR B N 1
ATOM 6490 C CA . THR B 1 229 ? 22.219 -12.375 3.893 1 89.31 229 THR B CA 1
ATOM 6491 C C . THR B 1 229 ? 22.875 -11.062 3.471 1 89.31 229 THR B C 1
ATOM 6493 O O . THR B 1 229 ? 22.797 -10.062 4.195 1 89.31 229 THR B O 1
ATOM 6496 N N . ASP B 1 230 ? 23.547 -11.195 2.367 1 87.62 230 ASP B N 1
ATOM 6497 C CA . ASP B 1 230 ? 24.109 -9.961 1.833 1 87.62 230 ASP B CA 1
ATOM 6498 C C . ASP B 1 230 ? 23.047 -8.883 1.687 1 87.62 230 ASP B C 1
ATOM 6500 O O . ASP B 1 230 ? 21.953 -9.148 1.182 1 87.62 230 ASP B O 1
ATOM 6504 N N . ALA B 1 231 ? 23.344 -7.691 2.088 1 78.88 231 ALA B N 1
ATOM 6505 C CA . ALA B 1 231 ? 22.359 -6.621 2.127 1 78.88 231 ALA B CA 1
ATOM 6506 C C . ALA B 1 231 ? 21.875 -6.27 0.723 1 78.88 231 ALA B C 1
ATOM 6508 O O . ALA B 1 231 ? 20.703 -5.934 0.529 1 78.88 231 ALA B O 1
ATOM 6509 N N . ASN B 1 232 ? 22.734 -6.406 -0.22 1 81.12 232 ASN B N 1
ATOM 6510 C CA . ASN B 1 232 ? 22.406 -6.012 -1.585 1 81.12 232 ASN B CA 1
ATOM 6511 C C . ASN B 1 232 ? 21.891 -7.199 -2.4 1 81.12 232 ASN B C 1
ATOM 6513 O O . ASN B 1 232 ? 21.125 -7.023 -3.348 1 81.12 232 ASN B O 1
ATOM 6517 N N . PHE B 1 233 ? 22.438 -8.43 -2.023 1 89.75 233 PHE B N 1
ATOM 6518 C CA . PHE B 1 233 ? 22.094 -9.594 -2.834 1 89.75 233 PHE B CA 1
ATOM 6519 C C . PHE B 1 233 ? 21.734 -10.781 -1.95 1 89.75 233 PHE B C 1
ATOM 6521 O O . PHE B 1 233 ? 22.344 -11.844 -2.045 1 89.75 233 PHE B O 1
ATOM 6528 N N . PRO B 1 234 ? 20.672 -10.562 -1.188 1 93.25 234 PRO B N 1
ATOM 6529 C CA . PRO B 1 234 ? 20.266 -11.742 -0.415 1 93.25 234 PRO B CA 1
ATOM 6530 C C . PRO B 1 234 ? 19.828 -12.906 -1.301 1 93.25 234 PRO B C 1
ATOM 6532 O O . PRO B 1 234 ? 19.266 -12.695 -2.373 1 93.25 234 PRO B O 1
ATOM 6535 N N . GLN B 1 235 ? 20.172 -14.141 -0.872 1 94.81 235 GLN B N 1
ATOM 6536 C CA . GLN B 1 235 ? 19.844 -15.32 -1.66 1 94.81 235 GLN B CA 1
ATOM 6537 C C . GLN B 1 235 ? 19.281 -16.438 -0.776 1 94.81 235 GLN B C 1
ATOM 6539 O O . GLN B 1 235 ? 19.5 -16.438 0.437 1 94.81 235 GLN B O 1
ATOM 6544 N N . MET B 1 236 ? 18.516 -17.266 -1.393 1 95.25 236 MET B N 1
ATOM 6545 C CA . MET B 1 236 ? 17.969 -18.438 -0.729 1 95.25 236 MET B CA 1
ATOM 6546 C C . MET B 1 236 ? 17.797 -19.594 -1.716 1 95.25 236 MET B C 1
ATOM 6548 O O . MET B 1 236 ? 17.938 -19.406 -2.926 1 95.25 236 MET B O 1
ATOM 6552 N N . SER B 1 237 ? 17.609 -20.734 -1.173 1 93.44 237 SER B N 1
ATOM 6553 C CA . SER B 1 237 ? 17.406 -21.938 -1.973 1 93.44 237 SER B CA 1
ATOM 6554 C C . SER B 1 237 ? 16.281 -22.797 -1.393 1 93.44 237 SER B C 1
ATOM 6556 O O . SER B 1 237 ? 16.141 -22.906 -0.172 1 93.44 237 SER B O 1
ATOM 6558 N N . PRO B 1 238 ? 15.5 -23.391 -2.273 1 92.88 238 PRO B N 1
ATOM 6559 C CA . PRO B 1 238 ? 14.477 -24.297 -1.77 1 92.88 238 PRO B CA 1
ATOM 6560 C C . PRO B 1 238 ? 15.062 -25.547 -1.116 1 92.88 238 PRO B C 1
ATOM 6562 O O . PRO B 1 238 ? 16.078 -26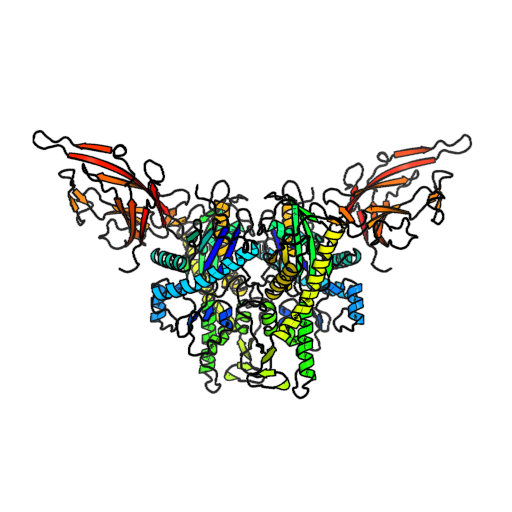.078 -1.588 1 92.88 238 PRO B O 1
ATOM 6565 N N . VAL B 1 239 ? 14.438 -25.953 -0.01 1 91.62 239 VAL B N 1
ATOM 6566 C CA . VAL B 1 239 ? 14.82 -27.188 0.66 1 91.62 239 VAL B CA 1
ATOM 6567 C C . VAL B 1 239 ? 14.086 -28.375 0.035 1 91.62 239 VAL B C 1
ATOM 6569 O O . VAL B 1 239 ? 14.633 -29.484 -0.058 1 91.62 239 VAL B O 1
ATOM 6572 N N . ALA B 1 240 ? 12.898 -28.078 -0.355 1 85.62 240 ALA B N 1
ATOM 6573 C CA . ALA B 1 240 ? 12.031 -29.047 -1.021 1 85.62 240 ALA B CA 1
ATOM 6574 C C . ALA B 1 240 ? 11.258 -28.391 -2.166 1 85.62 240 ALA B C 1
ATOM 6576 O O . ALA B 1 240 ? 11.164 -27.156 -2.238 1 85.62 240 ALA B O 1
ATOM 6577 N N . ALA B 1 241 ? 10.781 -29.281 -3.027 1 79.75 241 ALA B N 1
ATOM 6578 C CA . ALA B 1 241 ? 9.945 -28.766 -4.113 1 79.75 241 ALA B CA 1
ATOM 6579 C C . ALA B 1 241 ? 8.734 -28.031 -3.566 1 79.75 241 ALA B C 1
ATOM 6581 O O . ALA B 1 241 ? 8.156 -28.422 -2.549 1 79.75 241 ALA B O 1
ATOM 6582 N N . VAL B 1 242 ? 8.367 -27 -4.238 1 80.94 242 VAL B N 1
ATOM 6583 C CA . VAL B 1 242 ? 7.207 -26.219 -3.826 1 80.94 242 VAL B CA 1
ATOM 6584 C C . VAL B 1 242 ? 5.941 -27.062 -3.979 1 80.94 242 VAL B C 1
ATOM 6586 O O . VAL B 1 242 ? 5.91 -28.016 -4.762 1 80.94 242 VAL B O 1
ATOM 6589 N N . SER B 1 243 ? 4.961 -26.672 -3.082 1 81.06 243 SER B N 1
ATOM 6590 C CA . SER B 1 243 ? 3.711 -27.422 -3.104 1 81.06 243 SER B CA 1
ATOM 6591 C C . SER B 1 243 ? 2.512 -26.516 -2.867 1 81.06 243 SER B C 1
ATOM 6593 O O . SER B 1 243 ? 2.668 -25.375 -2.42 1 81.06 243 SER B O 1
ATOM 6595 N N . GLY B 1 244 ? 1.375 -26.953 -3.285 1 84.06 244 GLY B N 1
ATOM 6596 C CA . GLY B 1 244 ? 0.141 -26.219 -3.094 1 84.06 244 GLY B CA 1
ATOM 6597 C C . GLY B 1 244 ? -1.069 -27.109 -2.893 1 84.06 244 GLY B C 1
ATOM 6598 O O . GLY B 1 244 ? -1.019 -28.312 -3.182 1 84.06 244 GLY B O 1
ATOM 6599 N N . VAL B 1 245 ? -2.088 -26.531 -2.268 1 84.12 245 VAL B N 1
ATOM 6600 C CA . VAL B 1 245 ? -3.344 -27.234 -2.051 1 84.12 245 VAL B CA 1
ATOM 6601 C C . VAL B 1 245 ? -4.52 -26.344 -2.422 1 84.12 245 VAL B C 1
ATOM 6603 O O . VAL B 1 245 ? -4.406 -25.109 -2.385 1 84.12 245 VAL B O 1
ATOM 6606 N N . GLY B 1 246 ? -5.594 -26.969 -2.83 1 82.62 246 GLY B N 1
ATOM 6607 C CA . GLY B 1 246 ? -6.781 -26.219 -3.23 1 82.62 246 GLY B CA 1
ATOM 6608 C C . GLY B 1 246 ? -7.617 -25.75 -2.055 1 82.62 246 GLY B C 1
ATOM 6609 O O . GLY B 1 246 ? -8.805 -26.094 -1.956 1 82.62 246 GLY B O 1
ATOM 6610 N N . VAL B 1 247 ? -7.055 -25.094 -1.071 1 87.19 247 VAL B N 1
ATOM 6611 C CA . VAL B 1 247 ? -7.715 -24.516 0.097 1 87.19 247 VAL B CA 1
ATOM 6612 C C . VAL B 1 247 ? -7.578 -22.984 0.072 1 87.19 247 VAL B C 1
ATOM 6614 O O . VAL B 1 247 ? -6.504 -22.469 -0.221 1 87.19 247 VAL B O 1
ATOM 6617 N N . GLY B 1 248 ? -8.719 -22.297 0.297 1 89.94 248 GLY B N 1
ATOM 6618 C CA . GLY B 1 248 ? -8.68 -20.844 0.291 1 89.94 248 GLY B CA 1
ATOM 6619 C C . GLY B 1 248 ? -9.93 -20.203 0.888 1 89.94 248 GLY B C 1
ATOM 6620 O O . GLY B 1 248 ? -10.852 -20.922 1.297 1 89.94 248 GLY B O 1
ATOM 6621 N N . SER B 1 249 ? -9.945 -18.938 0.912 1 92.44 249 SER B N 1
ATOM 6622 C CA . SER B 1 249 ? -11.016 -18.188 1.562 1 92.44 249 SER B CA 1
ATOM 6623 C C . SER B 1 249 ? -12.336 -18.344 0.82 1 92.44 249 SER B C 1
ATOM 6625 O O . SER B 1 249 ? -13.406 -18.109 1.391 1 92.44 249 SER B O 1
ATOM 6627 N N . SER B 1 250 ? -12.297 -18.688 -0.445 1 90.38 250 SER B N 1
ATOM 6628 C CA . SER B 1 250 ? -13.523 -18.875 -1.213 1 90.38 250 SER B CA 1
ATOM 6629 C C . SER B 1 250 ? -14.359 -20.016 -0.632 1 90.38 250 SER B C 1
ATOM 6631 O O . SER B 1 250 ? -15.594 -20 -0.749 1 90.38 250 SER B O 1
ATOM 6633 N N . LEU B 1 251 ? -13.703 -20.922 -0.062 1 90.75 251 LEU B N 1
ATOM 6634 C CA . LEU B 1 251 ? -14.422 -22.031 0.556 1 90.75 251 LEU B CA 1
ATOM 6635 C C . LEU B 1 251 ? -15.164 -21.562 1.803 1 90.75 251 LEU B C 1
ATOM 6637 O O . LEU B 1 251 ? -16.188 -22.141 2.17 1 90.75 251 LEU B O 1
ATOM 6641 N N . ILE B 1 252 ? -14.656 -20.547 2.449 1 94.94 252 ILE B N 1
ATOM 6642 C CA . ILE B 1 252 ? -15.359 -19.938 3.572 1 94.94 252 ILE B CA 1
ATOM 6643 C C . ILE B 1 252 ? -16.625 -19.25 3.074 1 94.94 252 ILE B C 1
ATOM 6645 O O . ILE B 1 252 ? -17.703 -19.391 3.682 1 94.94 252 ILE B O 1
ATOM 6649 N N . ASP B 1 253 ? -16.531 -18.578 1.999 1 94.06 253 ASP B N 1
ATOM 6650 C CA . ASP B 1 253 ? -17.688 -17.922 1.392 1 94.06 253 ASP B CA 1
ATOM 6651 C C . ASP B 1 253 ? -18.766 -18.938 1.021 1 94.06 253 ASP B C 1
ATOM 6653 O O . ASP B 1 253 ? -19.953 -18.703 1.263 1 94.06 253 ASP B O 1
ATOM 6657 N N . ARG B 1 254 ? -18.344 -20.016 0.441 1 90.56 254 ARG B N 1
ATOM 6658 C CA . ARG B 1 254 ? -19.266 -21.062 0.035 1 90.56 254 ARG B CA 1
ATOM 6659 C C . ARG B 1 254 ? -19.953 -21.688 1.247 1 90.56 254 ARG B C 1
ATOM 6661 O O . ARG B 1 254 ? -21.156 -21.969 1.214 1 90.56 254 ARG B O 1
ATOM 6668 N N . ALA B 1 255 ? -19.172 -21.953 2.207 1 95.19 255 ALA B N 1
ATOM 6669 C CA . ALA B 1 255 ? -19.734 -22.531 3.426 1 95.19 255 ALA B CA 1
ATOM 6670 C C . ALA B 1 255 ? -20.75 -21.594 4.066 1 95.19 255 ALA B C 1
ATOM 6672 O O . ALA B 1 255 ? -21.781 -22.047 4.586 1 95.19 255 ALA B O 1
ATOM 6673 N N . PHE B 1 256 ? -20.484 -20.359 4.066 1 97.06 256 PHE B N 1
ATOM 6674 C CA . PHE B 1 256 ? -21.422 -19.391 4.613 1 97.06 256 PHE B CA 1
ATOM 6675 C C . PHE B 1 256 ? -22.719 -19.344 3.797 1 97.06 256 PHE B C 1
ATOM 6677 O O . PHE B 1 256 ? -23.812 -19.328 4.359 1 97.06 256 PHE B O 1
ATOM 6684 N N . ALA B 1 257 ? -22.531 -19.297 2.539 1 95.25 257 ALA B N 1
ATOM 6685 C CA . ALA B 1 257 ? -23.719 -19.328 1.678 1 95.25 257 ALA B CA 1
ATOM 6686 C C . ALA B 1 257 ? -24.578 -20.562 1.959 1 95.25 257 ALA B C 1
ATOM 6688 O O . ALA B 1 257 ? -25.797 -20.469 1.975 1 95.25 257 ALA B O 1
ATOM 6689 N N . ARG B 1 258 ? -23.938 -21.656 2.146 1 94.81 258 ARG B N 1
ATOM 6690 C CA . ARG B 1 258 ? -24.656 -22.891 2.459 1 94.81 258 ARG B CA 1
ATOM 6691 C C . ARG B 1 258 ? -25.375 -22.781 3.793 1 94.81 258 ARG B C 1
ATOM 6693 O O . ARG B 1 258 ? -26.5 -23.266 3.93 1 94.81 258 ARG B O 1
ATOM 6700 N N . LEU B 1 259 ? -24.672 -22.234 4.738 1 96 259 LEU B N 1
ATOM 6701 C CA . LEU B 1 259 ? -25.281 -22.031 6.055 1 96 259 LEU B CA 1
ATOM 6702 C C . LEU B 1 259 ? -26.547 -21.203 5.941 1 96 259 LEU B C 1
ATOM 6704 O O . LEU B 1 259 ? -27.578 -21.562 6.527 1 96 259 LEU B O 1
ATOM 6708 N N . VAL B 1 260 ? -26.5 -20.141 5.223 1 96 260 VAL B N 1
ATOM 6709 C CA . VAL B 1 260 ? -27.656 -19.266 5.02 1 96 260 VAL B CA 1
ATOM 6710 C C . VAL B 1 260 ? -28.734 -20.016 4.254 1 96 260 VAL B C 1
ATOM 6712 O O . VAL B 1 260 ? -29.922 -19.938 4.609 1 96 260 VAL B O 1
ATOM 6715 N N . ALA B 1 261 ? -28.359 -20.719 3.223 1 94.69 261 ALA B N 1
ATOM 6716 C CA . ALA B 1 261 ? -29.312 -21.469 2.41 1 94.69 261 ALA B CA 1
ATOM 6717 C C . ALA B 1 261 ? -30.047 -22.516 3.252 1 94.69 261 ALA B C 1
ATOM 6719 O O . ALA B 1 261 ? -31.25 -22.734 3.064 1 94.69 261 ALA B O 1
ATOM 6720 N N . GLN B 1 262 ? -29.375 -23.172 4.082 1 94.62 262 GLN B N 1
ATOM 6721 C CA . GLN B 1 262 ? -29.969 -24.172 4.957 1 94.62 262 GLN B CA 1
ATOM 6722 C C . GLN B 1 262 ? -31 -23.547 5.887 1 94.62 262 GLN B C 1
ATOM 6724 O O . GLN B 1 262 ? -32.062 -24.125 6.109 1 94.62 262 GLN B O 1
ATOM 6729 N N . ARG B 1 263 ? -30.656 -22.406 6.332 1 94.44 263 ARG B N 1
ATOM 6730 C CA . ARG B 1 263 ? -31.609 -21.703 7.199 1 94.44 263 ARG B CA 1
ATOM 6731 C C . ARG B 1 263 ? -32.875 -21.312 6.438 1 94.44 263 ARG B C 1
ATOM 6733 O O . ARG B 1 263 ? -33.969 -21.438 6.965 1 94.44 263 ARG B O 1
ATOM 6740 N N . LEU B 1 264 ? -32.625 -20.859 5.309 1 93.31 264 LEU B N 1
ATOM 6741 C CA . LEU B 1 264 ? -33.781 -20.453 4.484 1 93.31 264 LEU B CA 1
ATOM 6742 C C . LEU B 1 264 ? -34.625 -21.656 4.113 1 93.31 264 LEU B C 1
ATOM 6744 O O . LEU B 1 264 ? -35.875 -21.562 4.102 1 93.31 264 LEU B O 1
ATOM 6748 N N . ALA B 1 265 ? -34.031 -22.719 3.785 1 93.12 265 ALA B N 1
ATOM 6749 C CA . ALA B 1 265 ? -34.75 -23.938 3.43 1 93.12 265 ALA B CA 1
ATOM 6750 C C . ALA B 1 265 ? -35.594 -24.438 4.602 1 93.12 265 ALA B C 1
ATOM 6752 O O . ALA B 1 265 ? -36.688 -24.984 4.398 1 93.12 265 ALA B O 1
ATOM 6753 N N . ALA B 1 266 ? -35.156 -24.203 5.746 1 93.56 266 ALA B N 1
ATOM 6754 C CA . ALA B 1 266 ? -35.844 -24.656 6.945 1 93.56 266 ALA B CA 1
ATOM 6755 C C . ALA B 1 266 ? -37.031 -23.719 7.281 1 93.56 266 ALA B C 1
ATOM 6757 O O . ALA B 1 266 ? -37.906 -24.062 8.078 1 93.56 266 ALA B O 1
ATOM 6758 N N . ASN B 1 267 ? -37.031 -22.594 6.637 1 92.94 267 ASN B N 1
ATOM 6759 C CA . ASN B 1 267 ? -38.062 -21.609 6.871 1 92.94 267 ASN B CA 1
ATOM 6760 C C . ASN B 1 267 ? -38.656 -21.109 5.562 1 92.94 267 ASN B C 1
ATOM 6762 O O . ASN B 1 267 ? -38.531 -19.938 5.227 1 92.94 267 ASN B O 1
ATOM 6766 N N . PRO B 1 268 ? -39.5 -21.906 4.891 1 88.81 268 PRO B N 1
ATOM 6767 C CA . PRO B 1 268 ? -40 -21.578 3.553 1 88.81 268 PRO B CA 1
ATOM 6768 C C . PRO B 1 268 ? -41.031 -20.438 3.566 1 88.81 268 PRO B C 1
ATOM 6770 O O . PRO B 1 268 ? -41.375 -19.891 2.514 1 88.81 268 PRO B O 1
ATOM 6773 N N . ASP B 1 269 ? -41.469 -20.078 4.648 1 88.56 269 ASP B N 1
ATOM 6774 C CA . ASP B 1 269 ? -42.5 -19.047 4.773 1 88.56 269 ASP B CA 1
ATOM 6775 C C . ASP B 1 269 ? -41.906 -17.656 4.484 1 88.56 269 ASP B C 1
ATOM 6777 O O . ASP B 1 269 ? -42.656 -16.719 4.203 1 88.56 269 ASP B O 1
ATOM 6781 N N . PHE B 1 270 ? -40.594 -17.547 4.609 1 87.06 270 PHE B N 1
ATOM 6782 C CA . PHE B 1 270 ? -39.938 -16.266 4.363 1 87.06 270 PHE B CA 1
ATOM 6783 C C . PHE B 1 270 ? -39.406 -16.203 2.939 1 87.06 270 PHE B C 1
ATOM 6785 O O . PHE B 1 270 ? -38.375 -16.828 2.629 1 87.06 270 PHE B O 1
ATOM 6792 N N . LYS B 1 271 ? -40.062 -15.531 2.168 1 83.31 271 LYS B N 1
ATOM 6793 C CA . LYS B 1 271 ? -39.719 -15.539 0.747 1 83.31 271 LYS B CA 1
ATOM 6794 C C . LYS B 1 271 ? -38.594 -14.555 0.437 1 83.31 271 LYS B C 1
ATOM 6796 O O . LYS B 1 271 ? -38.719 -13.359 0.712 1 83.31 271 LYS B O 1
ATOM 6801 N N . LEU B 1 272 ? -37.5 -15.047 -0.008 1 83.5 272 LEU B N 1
ATOM 6802 C CA . LEU B 1 272 ? -36.375 -14.281 -0.471 1 83.5 272 LEU B CA 1
ATOM 6803 C C . LEU B 1 272 ? -35.938 -14.703 -1.875 1 83.5 272 LEU B C 1
ATOM 6805 O O . LEU B 1 272 ? -36.375 -15.766 -2.355 1 83.5 272 LEU B O 1
ATOM 6809 N N . PRO B 1 273 ? -35.281 -13.789 -2.539 1 78.62 273 PRO B N 1
ATOM 6810 C CA . PRO B 1 273 ? -34.781 -14.195 -3.855 1 78.62 273 PRO B CA 1
ATOM 6811 C C . PRO B 1 273 ? -33.969 -15.492 -3.807 1 78.62 273 PRO B C 1
ATOM 6813 O O . PRO B 1 273 ? -33.344 -15.789 -2.797 1 78.62 273 PRO B O 1
ATOM 6816 N N . ILE B 1 274 ? -33.969 -16.156 -4.91 1 78.94 274 ILE B N 1
ATOM 6817 C CA . ILE B 1 274 ? -33.375 -17.484 -5.004 1 78.94 274 ILE B CA 1
ATOM 6818 C C . ILE B 1 274 ? -31.875 -17.391 -4.773 1 78.94 274 ILE B C 1
ATOM 6820 O O . ILE B 1 274 ? -31.266 -18.297 -4.207 1 78.94 274 ILE B O 1
ATOM 6824 N N . ASP B 1 275 ? -31.266 -16.312 -5.168 1 82.38 275 ASP B N 1
ATOM 6825 C CA . ASP B 1 275 ? -29.812 -16.188 -5.082 1 82.38 275 ASP B CA 1
ATOM 6826 C C . ASP B 1 275 ? -29.406 -15.414 -3.83 1 82.38 275 ASP B C 1
ATOM 6828 O O . ASP B 1 275 ? -28.297 -14.898 -3.752 1 82.38 275 ASP B O 1
ATOM 6832 N N . PHE B 1 276 ? -30.234 -15.391 -2.865 1 87.31 276 PHE B N 1
ATOM 6833 C CA . PHE B 1 276 ? -30.016 -14.547 -1.698 1 87.31 276 PHE B CA 1
ATOM 6834 C C . PHE B 1 276 ? -28.781 -15.016 -0.918 1 87.31 276 PHE B C 1
ATOM 6836 O O . PHE B 1 276 ? -27.984 -14.195 -0.464 1 87.31 276 PHE B O 1
ATOM 6843 N N . ALA B 1 277 ? -28.703 -16.312 -0.739 1 92 277 ALA B N 1
ATOM 6844 C CA . ALA B 1 277 ? -27.578 -16.859 0.029 1 92 277 ALA B CA 1
ATOM 6845 C C . ALA B 1 277 ? -26.25 -16.453 -0.596 1 92 277 ALA B C 1
ATOM 6847 O O . ALA B 1 277 ? -25.312 -16.062 0.109 1 92 277 ALA B O 1
ATOM 6848 N N . ALA B 1 278 ? -26.156 -16.531 -1.865 1 87.31 278 ALA B N 1
ATOM 6849 C CA . ALA B 1 278 ? -24.938 -16.141 -2.59 1 87.31 278 ALA B CA 1
ATOM 6850 C C . ALA B 1 278 ? -24.672 -14.648 -2.479 1 87.31 278 ALA B C 1
ATOM 6852 O O . ALA B 1 278 ? -23.531 -14.219 -2.328 1 87.31 278 ALA B O 1
ATOM 6853 N N . ARG B 1 279 ? -25.641 -13.914 -2.486 1 84.5 279 ARG B N 1
ATOM 6854 C CA . ARG B 1 279 ? -25.531 -12.461 -2.365 1 84.5 279 ARG B CA 1
ATOM 6855 C C . ARG B 1 279 ? -25.062 -12.07 -0.972 1 84.5 279 ARG B C 1
ATOM 6857 O O . ARG B 1 279 ? -24.266 -11.133 -0.82 1 84.5 279 ARG B O 1
ATOM 6864 N N . MET B 1 280 ? -25.578 -12.773 -0.046 1 91.31 280 MET B N 1
ATOM 6865 C CA . MET B 1 280 ? -25.188 -12.477 1.328 1 91.31 280 MET B CA 1
ATOM 6866 C C . MET B 1 280 ? -23.703 -12.766 1.542 1 91.31 280 MET B C 1
ATOM 6868 O O . MET B 1 280 ? -23.016 -12.047 2.271 1 91.31 280 MET B O 1
ATOM 6872 N N . ALA B 1 281 ? -23.266 -13.82 0.899 1 92.25 281 ALA B N 1
ATOM 6873 C CA . ALA B 1 281 ? -21.859 -14.18 1.019 1 92.25 281 ALA B CA 1
ATOM 6874 C C . ALA B 1 281 ? -20.969 -13.133 0.375 1 92.25 281 ALA B C 1
ATOM 6876 O O . ALA B 1 281 ? -19.812 -12.969 0.766 1 92.25 281 ALA B O 1
ATOM 6877 N N . ARG B 1 282 ? -21.453 -12.383 -0.54 1 86.38 282 ARG B N 1
ATOM 6878 C CA . ARG B 1 282 ? -20.703 -11.336 -1.228 1 86.38 282 ARG B CA 1
ATOM 6879 C C . ARG B 1 282 ? -20.969 -9.969 -0.608 1 86.38 282 ARG B C 1
ATOM 6881 O O . ARG B 1 282 ? -20.344 -8.977 -1.004 1 86.38 282 ARG B O 1
ATOM 6888 N N . SER B 1 283 ? -21.766 -9.953 0.382 1 86.12 283 SER B N 1
ATOM 6889 C CA . SER B 1 283 ? -22.203 -8.688 0.965 1 86.12 283 SER B CA 1
ATOM 6890 C C . SER B 1 283 ? -21.078 -8.031 1.77 1 86.12 283 SER B C 1
ATOM 6892 O O . SER B 1 283 ? -20.219 -8.719 2.307 1 86.12 283 SER B O 1
ATOM 6894 N N . PRO B 1 284 ? -21.109 -6.75 1.82 1 81.19 284 PRO B N 1
ATOM 6895 C CA . PRO B 1 284 ? -20.125 -6.051 2.666 1 81.19 284 PRO B CA 1
ATOM 6896 C C . PRO B 1 284 ? -20.172 -6.52 4.121 1 81.19 284 PRO B C 1
ATOM 6898 O O . PRO B 1 284 ? -19.141 -6.547 4.793 1 81.19 284 PRO B O 1
ATOM 6901 N N . GLY B 1 285 ? -21.375 -6.855 4.566 1 85.31 285 GLY B N 1
ATOM 6902 C CA . GLY B 1 285 ? -21.516 -7.312 5.941 1 85.31 285 GLY B CA 1
ATOM 6903 C C . GLY B 1 285 ? -20.703 -8.562 6.234 1 85.31 285 GLY B C 1
ATOM 6904 O O . GLY B 1 285 ? -19.938 -8.602 7.207 1 85.31 285 GLY B O 1
ATOM 6905 N N . PHE B 1 286 ? -20.906 -9.586 5.43 1 92.81 286 PHE B N 1
ATOM 6906 C CA . PHE B 1 286 ? -20.172 -10.812 5.664 1 92.81 286 PHE B CA 1
ATOM 6907 C C . PHE B 1 286 ? -18.688 -10.609 5.41 1 92.81 286 PHE B C 1
ATOM 6909 O O . PHE B 1 286 ? -17.844 -11.18 6.109 1 92.81 286 PHE B O 1
ATOM 6916 N N . LYS B 1 287 ? -18.344 -9.844 4.426 1 88.38 287 LYS B N 1
ATOM 6917 C CA . LYS B 1 287 ? -16.938 -9.547 4.16 1 88.38 287 LYS B CA 1
ATOM 6918 C C . LYS B 1 287 ? -16.281 -8.922 5.383 1 88.38 287 LYS B C 1
ATOM 6920 O O . LYS B 1 287 ? -15.133 -9.25 5.703 1 88.38 287 LYS B O 1
ATOM 6925 N N . SER B 1 288 ? -17 -8.094 5.957 1 87.12 288 SER B N 1
ATOM 6926 C CA . SER B 1 288 ? -16.484 -7.449 7.164 1 87.12 288 SER B CA 1
ATOM 6927 C C . SER B 1 288 ? -16.25 -8.469 8.273 1 87.12 288 SER B C 1
ATOM 6929 O O . SER B 1 288 ? -15.203 -8.453 8.922 1 87.12 288 SER B O 1
ATOM 6931 N N . VAL B 1 289 ? -17.172 -9.312 8.469 1 90.81 289 VAL B N 1
ATOM 6932 C CA . VAL B 1 289 ? -17.047 -10.344 9.5 1 90.81 289 VAL B CA 1
ATOM 6933 C C . VAL B 1 289 ? -15.852 -11.242 9.188 1 90.81 289 VAL B C 1
ATOM 6935 O O . VAL B 1 289 ? -15.039 -11.539 10.07 1 90.81 289 VAL B O 1
ATOM 6938 N N . LYS B 1 290 ? -15.836 -11.641 7.98 1 91.75 290 LYS B N 1
ATOM 6939 C CA . LYS B 1 290 ? -14.781 -12.539 7.539 1 91.75 290 LYS B CA 1
ATOM 6940 C C . LYS B 1 290 ? -13.398 -11.922 7.754 1 91.75 290 LYS B C 1
ATOM 6942 O O . LYS B 1 290 ? -12.477 -12.594 8.219 1 91.75 290 LYS B O 1
ATOM 6947 N N . HIS B 1 291 ? -13.234 -10.68 7.477 1 88.06 291 HIS B N 1
ATOM 6948 C CA . HIS B 1 291 ? -11.938 -10.008 7.551 1 88.06 291 HIS B CA 1
ATOM 6949 C C . HIS B 1 291 ? -11.586 -9.656 8.992 1 88.06 291 HIS B C 1
ATOM 6951 O O . HIS B 1 291 ? -10.414 -9.719 9.375 1 88.06 291 HIS B O 1
ATOM 6957 N N . LYS B 1 292 ? -12.562 -9.359 9.766 1 89 292 LYS B N 1
ATOM 6958 C CA . LYS B 1 292 ? -12.32 -8.875 11.125 1 89 292 LYS B CA 1
ATOM 6959 C C . LYS B 1 292 ? -12.273 -10.023 12.125 1 89 292 LYS B C 1
ATOM 6961 O O . LYS B 1 292 ? -11.797 -9.859 13.25 1 89 292 LYS B O 1
ATOM 6966 N N . PHE B 1 293 ? -12.758 -11.109 11.719 1 91.94 293 PHE B N 1
ATOM 6967 C CA . PHE B 1 293 ? -12.867 -12.234 12.648 1 91.94 293 PHE B CA 1
ATOM 6968 C C . PHE B 1 293 ? -11.508 -12.594 13.227 1 91.94 293 PHE B C 1
ATOM 6970 O O . PHE B 1 293 ? -10.531 -12.742 12.492 1 91.94 293 PHE B O 1
ATOM 6977 N N . GLY B 1 294 ? -11.469 -12.664 14.57 1 91.25 294 GLY B N 1
ATOM 6978 C CA . GLY B 1 294 ? -10.234 -13 15.258 1 91.25 294 GLY B CA 1
ATOM 6979 C C . GLY B 1 294 ? -9.594 -11.812 15.945 1 91.25 294 GLY B C 1
ATOM 6980 O O . GLY B 1 294 ? -8.758 -11.977 16.844 1 91.25 294 GLY B O 1
ATOM 6981 N N . GLU B 1 295 ? -9.938 -10.641 15.453 1 88 295 GLU B N 1
ATOM 6982 C CA . GLU B 1 295 ? -9.461 -9.453 16.156 1 88 295 GLU B CA 1
ATOM 6983 C C . GLU B 1 295 ? -10.133 -9.297 17.516 1 88 295 GLU B C 1
ATOM 6985 O O . GLU B 1 295 ? -11.359 -9.398 17.625 1 88 295 GLU B O 1
ATOM 6990 N N . ARG B 1 296 ? -9.445 -8.984 18.516 1 81.38 296 ARG B N 1
ATOM 6991 C CA . ARG B 1 296 ? -9.945 -8.945 19.875 1 81.38 296 ARG B CA 1
ATOM 6992 C C . ARG B 1 296 ? -11.094 -7.945 20.016 1 81.38 296 ARG B C 1
ATOM 6994 O O . ARG B 1 296 ? -12.102 -8.234 20.656 1 81.38 296 ARG B O 1
ATOM 7001 N N . VAL B 1 297 ? -10.922 -6.879 19.312 1 77.94 297 VAL B N 1
ATOM 7002 C CA . VAL B 1 297 ? -11.883 -5.793 19.469 1 77.94 297 VAL B CA 1
ATOM 7003 C C . VAL B 1 297 ? -13.188 -6.148 18.766 1 77.94 297 VAL B C 1
ATOM 7005 O O . VAL B 1 297 ? -14.234 -5.559 19.031 1 77.94 297 VAL B O 1
ATOM 7008 N N . TYR B 1 298 ? -13.133 -7.176 17.953 1 80.12 298 TYR B N 1
ATOM 7009 C CA . TYR B 1 298 ? -14.289 -7.48 17.109 1 80.12 298 TYR B CA 1
ATOM 7010 C C . TYR B 1 298 ? -14.938 -8.789 17.547 1 80.12 298 TYR B C 1
ATOM 7012 O O . TYR B 1 298 ? -16.047 -9.117 17.094 1 80.12 298 TYR B O 1
ATOM 7020 N N . MET B 1 299 ? -14.336 -9.523 18.375 1 87.69 299 MET B N 1
ATOM 7021 C CA . MET B 1 299 ? -14.883 -10.812 18.781 1 87.69 299 MET B CA 1
ATOM 7022 C C . MET B 1 299 ? -16.141 -10.633 19.625 1 87.69 299 MET B C 1
ATOM 7024 O O . MET B 1 299 ? -16.109 -9.914 20.625 1 87.69 299 MET B O 1
ATOM 7028 N N . GLN B 1 300 ? -17.203 -11.234 19.109 1 88.62 300 GLN B N 1
ATOM 7029 C CA . GLN B 1 300 ? -18.516 -11.188 19.766 1 88.62 300 GLN B CA 1
ATOM 7030 C C . GLN B 1 300 ? -19.172 -12.562 19.781 1 88.62 300 GLN B C 1
ATOM 7032 O O . GLN B 1 300 ? -18.75 -13.461 19.047 1 88.62 300 GLN B O 1
ATOM 7037 N N . GLN B 1 301 ? -20.156 -12.594 20.641 1 92.19 301 GLN B N 1
ATOM 7038 C CA . GLN B 1 301 ? -20.859 -13.875 20.734 1 92.19 301 GLN B CA 1
ATOM 7039 C C . GLN B 1 301 ? -21.844 -14.039 19.562 1 92.19 301 GLN B C 1
ATOM 7041 O O . GLN B 1 301 ? -22.125 -15.164 19.141 1 92.19 301 GLN B O 1
ATOM 7046 N N . VAL B 1 302 ? -22.359 -12.93 19.141 1 94.56 302 VAL B N 1
ATOM 7047 C CA . VAL B 1 302 ? -23.312 -12.938 18.047 1 94.56 302 VAL B CA 1
ATOM 7048 C C . VAL B 1 302 ? -22.938 -11.875 17.016 1 94.56 302 VAL B C 1
ATOM 7050 O O . VAL B 1 302 ? -22.641 -10.734 17.375 1 94.56 302 VAL B O 1
ATOM 7053 N N . TYR B 1 303 ? -22.891 -12.312 15.812 1 94.12 303 TYR B N 1
ATOM 7054 C CA . TYR B 1 303 ? -22.625 -11.414 14.695 1 94.12 303 TYR B CA 1
ATOM 7055 C C . TYR B 1 303 ? -23.906 -11.094 13.93 1 94.12 303 TYR B C 1
ATOM 7057 O O . TYR B 1 303 ? -24.672 -11.992 13.594 1 94.12 303 TYR B O 1
ATOM 7065 N N . ARG B 1 304 ? -24.219 -9.875 13.719 1 91.5 304 ARG B N 1
ATOM 7066 C CA . ARG B 1 304 ? -25.406 -9.406 13.031 1 91.5 304 ARG B CA 1
ATOM 7067 C C . ARG B 1 304 ? -25.078 -8.891 11.633 1 91.5 304 ARG B C 1
ATOM 7069 O O . ARG B 1 304 ? -24.406 -7.871 11.484 1 91.5 304 ARG B O 1
ATOM 7076 N N . ILE B 1 305 ? -25.484 -9.562 10.609 1 92.56 305 ILE B N 1
ATOM 7077 C CA . ILE B 1 305 ? -25.172 -9.195 9.234 1 92.56 305 ILE B CA 1
ATOM 7078 C C . ILE B 1 305 ? -26.406 -8.641 8.547 1 92.56 305 ILE B C 1
ATOM 7080 O O . ILE B 1 305 ? -27.453 -9.297 8.516 1 92.56 305 ILE B O 1
ATOM 7084 N N . LEU B 1 306 ? -26.312 -7.512 8.094 1 87.06 306 LEU B N 1
ATOM 7085 C CA . LEU B 1 306 ? -27.422 -6.828 7.434 1 87.06 306 LEU B CA 1
ATOM 7086 C C . LEU B 1 306 ? -27.906 -7.613 6.219 1 87.06 306 LEU B C 1
ATOM 7088 O O . LEU B 1 306 ? -27.094 -8.094 5.422 1 87.06 306 LEU B O 1
ATOM 7092 N N . MET B 1 307 ? -29.156 -7.75 6.168 1 88.06 307 MET B N 1
ATOM 7093 C CA . MET B 1 307 ? -29.797 -8.352 4.996 1 88.06 307 MET B CA 1
ATOM 7094 C C . MET B 1 307 ? -30.234 -7.281 4.008 1 88.06 307 MET B C 1
ATOM 7096 O O . MET B 1 307 ? -31.297 -6.672 4.184 1 88.06 307 MET B O 1
ATOM 7100 N N . GLU B 1 308 ? -29.484 -7.211 3.037 1 78.75 308 GLU B N 1
ATOM 7101 C CA . GLU B 1 308 ? -29.797 -6.176 2.057 1 78.75 308 GLU B CA 1
ATOM 7102 C C . GLU B 1 308 ? -31.188 -6.379 1.478 1 78.75 308 GLU B C 1
ATOM 7104 O O . GLU B 1 308 ? -31.531 -7.473 1.031 1 78.75 308 GLU B O 1
ATOM 7109 N N . GLY B 1 309 ? -31.984 -5.367 1.468 1 74.44 309 GLY B N 1
ATOM 7110 C CA . GLY B 1 309 ? -33.312 -5.434 0.91 1 74.44 309 GLY B CA 1
ATOM 7111 C C . GLY B 1 309 ? -34.375 -5.816 1.932 1 74.44 309 GLY B C 1
ATOM 7112 O O . GLY B 1 309 ? -35.562 -5.879 1.613 1 74.44 309 GLY B O 1
ATOM 7113 N N . VAL B 1 310 ? -34 -6.152 3.102 1 79.75 310 VAL B N 1
ATOM 7114 C CA . VAL B 1 310 ? -34.938 -6.504 4.168 1 79.75 310 VAL B CA 1
ATOM 7115 C C . VAL B 1 310 ? -35.094 -5.316 5.109 1 79.75 310 VAL B C 1
ATOM 7117 O O . VAL B 1 310 ? -34.125 -4.617 5.43 1 79.75 310 VAL B O 1
ATOM 7120 N N . GLY B 1 311 ? -36.312 -5.047 5.449 1 77.81 311 GLY B N 1
ATOM 7121 C CA . GLY B 1 311 ? -36.625 -3.9 6.281 1 77.81 311 GLY B CA 1
ATOM 7122 C C . GLY B 1 311 ? -36.062 -3.994 7.68 1 77.81 311 GLY B C 1
ATOM 7123 O O . GLY B 1 311 ? -35.906 -5.09 8.219 1 77.81 311 GLY B O 1
ATOM 7124 N N . TYR B 1 312 ? -35.75 -2.818 8.289 1 77.38 312 TYR B N 1
ATOM 7125 C CA . TYR B 1 312 ? -35.125 -2.732 9.609 1 77.38 312 TYR B CA 1
ATOM 7126 C C . TYR B 1 312 ? -36.094 -3.248 10.68 1 77.38 312 TYR B C 1
ATOM 7128 O O . TYR B 1 312 ? -35.656 -3.535 11.805 1 77.38 312 TYR B O 1
ATOM 7136 N N . ASP B 1 313 ? -37.344 -3.467 10.328 1 80.94 313 ASP B N 1
ATOM 7137 C CA . ASP B 1 313 ? -38.344 -3.871 11.32 1 80.94 313 ASP B CA 1
ATOM 7138 C C . ASP B 1 313 ? -38.719 -5.344 11.156 1 80.94 313 ASP B C 1
ATOM 7140 O O . ASP B 1 313 ? -39.562 -5.859 11.883 1 80.94 313 ASP B O 1
ATOM 7144 N N . VAL B 1 314 ? -38.062 -6 10.266 1 86.5 314 VAL B N 1
ATOM 7145 C CA . VAL B 1 314 ? -38.375 -7.398 10 1 86.5 314 VAL B CA 1
ATOM 7146 C C . VAL B 1 314 ? -37.688 -8.289 11.031 1 86.5 314 VAL B C 1
ATOM 7148 O O . VAL B 1 314 ? -36.5 -8.141 11.281 1 86.5 314 VAL B O 1
ATOM 7151 N N . ASN B 1 315 ? -38.5 -9.047 11.688 1 92.62 315 ASN B N 1
ATOM 7152 C CA . ASN B 1 315 ? -38 -10.039 12.633 1 92.62 315 ASN B CA 1
ATOM 7153 C C . ASN B 1 315 ? -38.531 -11.43 12.305 1 92.62 315 ASN B C 1
ATOM 7155 O O . ASN B 1 315 ? -39.656 -11.586 11.867 1 92.62 315 ASN B O 1
ATOM 7159 N N . HIS B 1 316 ? -37.719 -12.398 12.422 1 94.38 316 HIS B N 1
ATOM 7160 C CA . HIS B 1 316 ? -38.094 -13.797 12.195 1 94.38 316 HIS B CA 1
ATOM 7161 C C . HIS B 1 316 ? -37.281 -14.727 13.078 1 94.38 316 HIS B C 1
ATOM 7163 O O . HIS B 1 316 ? -36.094 -14.992 12.781 1 94.38 316 HIS B O 1
ATOM 7169 N N . ALA B 1 317 ? -37.844 -15.367 14.047 1 92 317 ALA B N 1
ATOM 7170 C CA . ALA B 1 317 ? -37.125 -16.156 15.047 1 92 317 ALA B CA 1
ATOM 7171 C C . ALA B 1 317 ? -36.469 -17.391 14.414 1 92 317 ALA B C 1
ATOM 7173 O O . ALA B 1 317 ? -35.312 -17.703 14.719 1 92 317 ALA B O 1
ATOM 7174 N N . GLY B 1 318 ? -37.156 -18.031 13.586 1 90.94 318 GLY B N 1
ATOM 7175 C CA . GLY B 1 318 ? -36.625 -19.219 12.945 1 90.94 318 GLY B CA 1
ATOM 7176 C C . GLY B 1 318 ? -35.406 -18.953 12.117 1 90.94 318 GLY B C 1
ATOM 7177 O O . GLY B 1 318 ? -34.469 -19.75 12.102 1 90.94 318 GLY B O 1
ATOM 7178 N N . LEU B 1 319 ? -35.375 -17.828 11.477 1 93.44 319 LEU B N 1
ATOM 7179 C CA . LEU B 1 319 ? -34.281 -17.453 10.617 1 93.44 319 LEU B CA 1
ATOM 7180 C C . LEU B 1 319 ? -33.25 -16.656 11.406 1 93.44 319 LEU B C 1
ATOM 7182 O O . LEU B 1 319 ? -32.156 -16.328 10.883 1 93.44 319 LEU B O 1
ATOM 7186 N N . GLN B 1 320 ? -33.531 -16.375 12.656 1 94.69 320 GLN B N 1
ATOM 7187 C CA . GLN B 1 320 ? -32.688 -15.547 13.5 1 94.69 320 GLN B CA 1
ATOM 7188 C C . GLN B 1 320 ? -32.438 -14.18 12.875 1 94.69 320 GLN B C 1
ATOM 7190 O O . GLN B 1 320 ? -31.297 -13.758 12.711 1 94.69 320 GLN B O 1
ATOM 7195 N N . ILE B 1 321 ? -33.469 -13.617 12.477 1 94.56 321 ILE B N 1
ATOM 7196 C CA . ILE B 1 321 ? -33.438 -12.266 11.93 1 94.56 321 ILE B CA 1
ATOM 7197 C C . ILE B 1 321 ? -33.969 -11.281 12.977 1 94.56 321 ILE B C 1
ATOM 7199 O O . ILE B 1 321 ? -35.031 -11.484 13.555 1 94.56 321 ILE B O 1
ATOM 7203 N N . GLU B 1 322 ? -33.156 -10.32 13.25 1 93.06 322 GLU B N 1
ATOM 7204 C CA . GLU B 1 322 ? -33.531 -9.227 14.133 1 93.06 322 GLU B CA 1
ATOM 7205 C C . GLU B 1 322 ? -33.344 -7.875 13.461 1 93.06 322 GLU B C 1
ATOM 7207 O O . GLU B 1 322 ? -32.219 -7.52 13.078 1 93.06 322 GLU B O 1
ATOM 7212 N N . ASN B 1 323 ? -34.375 -7.168 13.32 1 86.94 323 ASN B N 1
ATOM 7213 C CA . ASN B 1 323 ? -34.344 -5.82 12.758 1 86.94 323 ASN B CA 1
ATOM 7214 C C . ASN B 1 323 ? -33.656 -5.805 11.398 1 86.94 323 ASN B C 1
ATOM 7216 O O . ASN B 1 323 ? -32.75 -5 11.156 1 86.94 323 ASN B O 1
ATOM 7220 N N . GLY B 1 324 ? -33.969 -6.816 10.633 1 87.69 324 GLY B N 1
ATOM 7221 C CA . GLY B 1 324 ? -33.469 -6.863 9.266 1 87.69 324 GLY B CA 1
ATOM 7222 C C . GLY B 1 324 ? -32.062 -7.414 9.156 1 87.69 324 GLY B C 1
ATOM 7223 O O . GLY B 1 324 ? -31.422 -7.336 8.102 1 87.69 324 GLY B O 1
ATOM 7224 N N . ARG B 1 325 ? -31.5 -7.934 10.281 1 92.94 325 ARG B N 1
ATOM 7225 C CA . ARG B 1 325 ? -30.172 -8.516 10.305 1 92.94 325 ARG B CA 1
ATOM 7226 C C . ARG B 1 325 ? -30.219 -9.992 10.68 1 92.94 325 ARG B C 1
ATOM 7228 O O . ARG B 1 325 ? -31 -10.391 11.547 1 92.94 325 ARG B O 1
ATOM 7235 N N . MET B 1 326 ? -29.531 -10.742 9.953 1 95.19 326 MET B N 1
ATOM 7236 C CA . MET B 1 326 ? -29.422 -12.156 10.289 1 95.19 326 MET B CA 1
ATOM 7237 C C . MET B 1 326 ? -28.328 -12.391 11.328 1 95.19 326 MET B C 1
ATOM 7239 O O . MET B 1 326 ? -27.25 -11.82 11.227 1 95.19 326 MET B O 1
ATOM 7243 N N . LEU B 1 327 ? -28.625 -13.172 12.281 1 96.56 327 LEU B N 1
ATOM 7244 C CA . LEU B 1 327 ? -27.719 -13.383 13.406 1 96.56 327 LEU B CA 1
ATOM 7245 C C . LEU B 1 327 ? -26.938 -14.688 13.25 1 96.56 327 LEU B C 1
ATOM 7247 O O . LEU B 1 327 ? -27.516 -15.711 12.867 1 96.56 327 LEU B O 1
ATOM 7251 N N . PHE B 1 328 ? -25.688 -14.648 13.516 1 97.06 328 PHE B N 1
ATOM 7252 C CA . PHE B 1 328 ? -24.812 -15.828 13.5 1 97.06 328 PHE B CA 1
ATOM 7253 C C . PHE B 1 328 ? -24.016 -15.922 14.789 1 97.06 328 PHE B C 1
ATOM 7255 O O . PHE B 1 328 ? -23.469 -14.93 15.266 1 97.06 328 PHE B O 1
ATOM 7262 N N . SER B 1 329 ? -23.953 -17.094 15.328 1 96.56 329 SER B N 1
ATOM 7263 C CA . SER B 1 329 ? -23.188 -17.281 16.562 1 96.56 329 SER B CA 1
ATOM 7264 C C . SER B 1 329 ? -21.688 -17.328 16.281 1 96.56 329 SER B C 1
ATOM 7266 O O . SER B 1 329 ? -21.266 -17.562 15.148 1 96.56 329 SER B O 1
ATOM 7268 N N . LEU B 1 330 ? -20.906 -17.094 17.312 1 96.25 330 LEU B N 1
ATOM 7269 C CA . LEU B 1 330 ? -19.453 -17.203 17.25 1 96.25 330 LEU B CA 1
ATOM 7270 C C . LEU B 1 330 ? -19.047 -18.578 16.734 1 96.25 330 LEU B C 1
ATOM 7272 O O . LEU B 1 330 ? -18.156 -18.688 15.883 1 96.25 330 LEU B O 1
ATOM 7276 N N . GLN B 1 331 ? -19.719 -19.562 17.188 1 96.25 331 GLN B N 1
ATOM 7277 C CA . GLN B 1 331 ? -19.391 -20.938 16.844 1 96.25 331 GLN B CA 1
ATOM 7278 C C . GLN B 1 331 ? -19.656 -21.203 15.367 1 96.25 331 GLN B C 1
ATOM 7280 O O . GLN B 1 331 ? -18.906 -21.938 14.711 1 96.25 331 GLN B O 1
ATOM 7285 N N . GLU B 1 332 ? -20.672 -20.609 14.898 1 96.44 332 GLU B N 1
ATOM 7286 C CA . GLU B 1 332 ? -21 -20.781 13.492 1 96.44 332 GLU B CA 1
ATOM 7287 C C . GLU B 1 332 ? -19.938 -20.172 12.594 1 96.44 332 GLU B C 1
ATOM 7289 O O . GLU B 1 332 ? -19.516 -20.797 11.609 1 96.44 332 GLU B O 1
ATOM 7294 N N . ILE B 1 333 ? -19.5 -19 12.961 1 96.12 333 ILE B N 1
ATOM 7295 C CA . ILE B 1 333 ? -18.484 -18.312 12.164 1 96.12 333 ILE B CA 1
ATOM 7296 C C . ILE B 1 333 ? -17.156 -19.062 12.297 1 96.12 333 ILE B C 1
ATOM 7298 O O . ILE B 1 333 ? -16.438 -19.25 11.305 1 96.12 333 ILE B O 1
ATOM 7302 N N . GLN B 1 334 ? -16.812 -19.5 13.469 1 96.06 334 GLN B N 1
ATOM 7303 C CA . GLN B 1 334 ? -15.602 -20.25 13.711 1 96.06 334 GLN B CA 1
ATOM 7304 C C . GLN B 1 334 ? -15.539 -21.5 12.836 1 96.06 334 GLN B C 1
ATOM 7306 O O . GLN B 1 334 ? -14.492 -21.828 12.273 1 96.06 334 GLN B O 1
ATOM 7311 N N . ALA B 1 335 ? -16.625 -22.141 12.742 1 96.44 335 ALA B N 1
ATOM 7312 C CA . ALA B 1 335 ? -16.703 -23.406 12.008 1 96.44 335 ALA B CA 1
ATOM 7313 C C . ALA B 1 335 ? -16.375 -23.188 10.531 1 96.44 335 ALA B C 1
ATOM 7315 O O . ALA B 1 335 ? -15.805 -24.078 9.883 1 96.44 335 ALA B O 1
ATOM 7316 N N . LEU B 1 336 ? -16.75 -22.031 10.047 1 96.31 336 LEU B N 1
ATOM 7317 C CA . LEU B 1 336 ? -16.453 -21.719 8.656 1 96.31 336 LEU B CA 1
ATOM 7318 C C . LEU B 1 336 ? -14.945 -21.672 8.414 1 96.31 336 LEU B C 1
ATOM 7320 O O . LEU B 1 336 ? -14.477 -22.078 7.348 1 96.31 336 LEU B O 1
ATOM 7324 N N . PHE B 1 337 ? -14.18 -21.172 9.414 1 96.44 337 PHE B N 1
ATOM 7325 C CA . PHE B 1 337 ? -12.734 -21.016 9.297 1 96.44 337 PHE B CA 1
ATOM 7326 C C . PHE B 1 337 ? -12.008 -22.312 9.625 1 96.44 337 PHE B C 1
ATOM 7328 O O . PHE B 1 337 ? -10.984 -22.625 9.008 1 96.44 337 PHE B O 1
ATOM 7335 N N . ASP B 1 338 ? -12.508 -23.062 10.531 1 96.44 338 ASP B N 1
ATOM 7336 C CA . ASP B 1 338 ? -11.781 -24.172 11.141 1 96.44 338 ASP B CA 1
ATOM 7337 C C . ASP B 1 338 ? -11.461 -25.25 10.109 1 96.44 338 ASP B C 1
ATOM 7339 O O . ASP B 1 338 ? -10.398 -25.875 10.156 1 96.44 338 ASP B O 1
ATOM 7343 N N . VAL B 1 339 ? -12.344 -25.484 9.234 1 94.12 339 VAL B N 1
ATOM 7344 C CA . VAL B 1 339 ? -12.125 -26.5 8.203 1 94.12 339 VAL B CA 1
ATOM 7345 C C . VAL B 1 339 ? -10.906 -26.125 7.367 1 94.12 339 VAL B C 1
ATOM 7347 O O . VAL B 1 339 ? -10.086 -27 7.035 1 94.12 339 VAL B O 1
ATOM 7350 N N . GLN B 1 340 ? -10.836 -24.875 7.004 1 94.62 340 GLN B N 1
ATOM 7351 C CA . GLN B 1 340 ? -9.711 -24.406 6.203 1 94.62 340 GLN B CA 1
ATOM 7352 C C . GLN B 1 340 ? -8.414 -24.438 7.008 1 94.62 340 GLN B C 1
ATOM 7354 O O . GLN B 1 340 ? -7.363 -24.812 6.488 1 94.62 340 GLN B O 1
ATOM 7359 N N . ILE B 1 341 ? -8.477 -24.047 8.25 1 96 341 ILE B N 1
ATOM 7360 C CA . ILE B 1 341 ? -7.305 -24.016 9.125 1 96 341 ILE B CA 1
ATOM 7361 C C . ILE B 1 341 ? -6.746 -25.422 9.305 1 96 341 ILE B C 1
ATOM 7363 O O . ILE B 1 341 ? -5.531 -25.625 9.273 1 96 341 ILE B O 1
ATOM 7367 N N . GLU B 1 342 ? -7.621 -26.359 9.469 1 95.62 342 GLU B N 1
ATOM 7368 C CA . GLU B 1 342 ? -7.203 -27.75 9.625 1 95.62 342 GLU B CA 1
ATOM 7369 C C . GLU B 1 342 ? -6.484 -28.25 8.375 1 95.62 342 GLU B C 1
ATOM 7371 O O . GLU B 1 342 ? -5.473 -28.953 8.477 1 95.62 342 GLU B O 1
ATOM 7376 N N . ALA B 1 343 ? -7.039 -27.906 7.285 1 94.38 343 ALA B N 1
ATOM 7377 C CA . ALA B 1 343 ? -6.434 -28.328 6.027 1 94.38 343 ALA B CA 1
ATOM 7378 C C . ALA B 1 343 ? -5.043 -27.719 5.859 1 94.38 343 ALA B C 1
ATOM 7380 O O . ALA B 1 343 ? -4.105 -28.406 5.441 1 94.38 343 ALA B O 1
ATOM 7381 N N . ILE B 1 344 ? -4.887 -26.469 6.129 1 95.25 344 ILE B N 1
ATOM 7382 C CA . ILE B 1 344 ? -3.602 -25.781 6.02 1 95.25 344 ILE B CA 1
ATOM 7383 C C . ILE B 1 344 ? -2.611 -26.375 7.016 1 95.25 344 ILE B C 1
ATOM 7385 O O . ILE B 1 344 ? -1.456 -26.641 6.676 1 95.25 344 ILE B O 1
ATOM 7389 N N . THR B 1 345 ? -3.086 -26.625 8.242 1 96.19 345 THR B N 1
ATOM 7390 C CA . THR B 1 345 ? -2.244 -27.188 9.297 1 96.19 345 THR B CA 1
ATOM 7391 C C . THR B 1 345 ? -1.73 -28.578 8.891 1 96.19 345 THR B C 1
ATOM 7393 O O . THR B 1 345 ? -0.559 -28.891 9.102 1 96.19 345 THR B O 1
ATOM 7396 N N . ARG B 1 346 ? -2.594 -29.328 8.352 1 95.44 346 ARG B N 1
ATOM 7397 C CA . ARG B 1 346 ? -2.209 -30.656 7.891 1 95.44 346 ARG B CA 1
ATOM 7398 C C . ARG B 1 346 ? -1.09 -30.578 6.859 1 95.44 346 ARG B C 1
ATOM 7400 O O . ARG B 1 346 ? -0.14 -31.359 6.902 1 95.44 346 ARG B O 1
ATOM 7407 N N . ARG B 1 347 ? -1.22 -29.688 5.945 1 94.38 347 ARG B N 1
ATOM 7408 C CA . ARG B 1 347 ? -0.207 -29.531 4.91 1 94.38 347 ARG B CA 1
ATOM 7409 C C . ARG B 1 347 ? 1.122 -29.078 5.508 1 94.38 347 ARG B C 1
ATOM 7411 O O . ARG B 1 347 ? 2.188 -29.5 5.051 1 94.38 347 ARG B O 1
ATOM 7418 N N . ILE B 1 348 ? 1.082 -28.188 6.445 1 95.88 348 ILE B N 1
ATOM 7419 C CA . ILE B 1 348 ? 2.287 -27.719 7.121 1 95.88 348 ILE B CA 1
ATOM 7420 C C . ILE B 1 348 ? 2.963 -28.875 7.844 1 95.88 348 ILE B C 1
ATOM 7422 O O . ILE B 1 348 ? 4.176 -29.062 7.73 1 95.88 348 ILE B O 1
ATOM 7426 N N . ILE B 1 349 ? 2.162 -29.672 8.539 1 95.88 349 ILE B N 1
ATOM 7427 C CA . ILE B 1 349 ? 2.682 -30.797 9.297 1 95.88 349 ILE B CA 1
ATOM 7428 C C . ILE B 1 349 ? 3.316 -31.812 8.344 1 95.88 349 ILE B C 1
ATOM 7430 O O . ILE B 1 349 ? 4.371 -32.375 8.641 1 95.88 349 ILE B O 1
ATOM 7434 N N . GLU B 1 350 ? 2.67 -32 7.227 1 94.69 350 GLU B N 1
ATOM 7435 C CA . GLU B 1 350 ? 3.229 -32.906 6.219 1 94.69 350 GLU B CA 1
ATOM 7436 C C . GLU B 1 350 ? 4.613 -32.438 5.773 1 94.69 350 GLU B C 1
ATOM 7438 O O . GLU B 1 350 ? 5.52 -33.25 5.598 1 94.69 350 GLU B O 1
ATOM 7443 N N . ARG B 1 351 ? 4.75 -31.203 5.609 1 93 351 ARG B N 1
ATOM 7444 C CA . ARG B 1 351 ? 6.031 -30.656 5.184 1 93 351 ARG B CA 1
ATOM 7445 C C . ARG B 1 351 ? 7.078 -30.781 6.285 1 93 351 ARG B C 1
ATOM 7447 O O . ARG B 1 351 ? 8.25 -31.062 6.008 1 93 351 ARG B O 1
ATOM 7454 N N . LEU B 1 352 ? 6.723 -30.578 7.492 1 94.94 352 LEU B N 1
ATOM 7455 C CA . LEU B 1 352 ? 7.633 -30.734 8.625 1 94.94 352 LEU B CA 1
ATOM 7456 C C . LEU B 1 352 ? 8.047 -32.188 8.789 1 94.94 352 LEU B C 1
ATOM 7458 O O . LEU B 1 352 ? 9.211 -32.469 9.047 1 94.94 352 LEU B O 1
ATOM 7462 N N . ASN B 1 353 ? 7.031 -33.062 8.664 1 95.19 353 ASN B N 1
ATOM 7463 C CA . ASN B 1 353 ? 7.336 -34.5 8.719 1 95.19 353 ASN B CA 1
ATOM 7464 C C . ASN B 1 353 ? 8.336 -34.906 7.641 1 95.19 353 ASN B C 1
ATOM 7466 O O . ASN B 1 353 ? 9.211 -35.719 7.879 1 95.19 353 ASN B O 1
ATOM 7470 N N . TRP B 1 354 ? 8.102 -34.344 6.484 1 91.94 354 TRP B N 1
ATOM 7471 C CA . TRP B 1 354 ? 9.016 -34.625 5.379 1 91.94 354 TRP B CA 1
ATOM 7472 C C . TRP B 1 354 ? 10.453 -34.25 5.758 1 91.94 354 TRP B C 1
ATOM 7474 O O . TRP B 1 354 ? 11.391 -35 5.441 1 91.94 354 TRP B O 1
ATOM 7484 N N . LEU B 1 355 ? 10.711 -33.219 6.441 1 93 355 LEU B N 1
ATOM 7485 C CA . LEU B 1 355 ? 12.039 -32.781 6.891 1 93 355 LEU B CA 1
ATOM 7486 C C . LEU B 1 355 ? 12.656 -33.844 7.805 1 93 355 LEU B C 1
ATOM 7488 O O . LEU B 1 355 ? 13.836 -34.188 7.652 1 93 355 LEU B O 1
ATOM 7492 N N . THR B 1 356 ? 11.836 -34.281 8.703 1 92.88 356 THR B N 1
ATOM 7493 C CA . THR B 1 356 ? 12.297 -35.281 9.656 1 92.88 356 THR B CA 1
ATOM 7494 C C . THR B 1 356 ? 12.641 -36.594 8.938 1 92.88 356 THR B C 1
ATOM 7496 O O . THR B 1 356 ? 13.68 -37.188 9.203 1 92.88 356 THR B O 1
ATOM 7499 N N . GLU B 1 357 ? 11.797 -36.969 8.047 1 93.12 357 GLU B N 1
ATOM 7500 C CA . GLU B 1 357 ? 11.969 -38.219 7.316 1 93.12 357 GLU B CA 1
ATOM 7501 C C . GLU B 1 357 ? 13.227 -38.188 6.449 1 93.12 357 GLU B C 1
ATOM 7503 O O . GLU B 1 357 ? 13.891 -39.188 6.266 1 93.12 357 GLU B O 1
ATOM 7508 N N . LYS B 1 358 ? 13.531 -37.031 5.926 1 89.81 358 LYS B N 1
ATOM 7509 C CA . LYS B 1 358 ? 14.695 -36.906 5.051 1 89.81 358 LYS B CA 1
ATOM 7510 C C . LYS B 1 358 ? 15.961 -36.625 5.855 1 89.81 358 LYS B C 1
ATOM 7512 O O . LYS B 1 358 ? 17.031 -36.406 5.281 1 89.81 358 LYS B O 1
ATOM 7517 N N . GLY B 1 359 ? 15.883 -36.562 7.176 1 91 359 GLY B N 1
ATOM 7518 C CA . GLY B 1 359 ? 17.031 -36.5 8.062 1 91 359 GLY B CA 1
ATOM 7519 C C . GLY B 1 359 ? 17.531 -35.062 8.281 1 91 359 GLY B C 1
ATOM 7520 O O . GLY B 1 359 ? 18.688 -34.875 8.672 1 91 359 GLY B O 1
ATOM 7521 N N . HIS B 1 360 ? 16.656 -34.156 7.906 1 90.62 360 HIS B N 1
ATOM 7522 C CA . HIS B 1 360 ? 17.031 -32.75 8.18 1 90.62 360 HIS B CA 1
ATOM 7523 C C . HIS B 1 360 ? 16.953 -32.469 9.672 1 90.62 360 HIS B C 1
ATOM 7525 O O . HIS B 1 360 ? 15.992 -32.844 10.344 1 90.62 360 HIS B O 1
ATOM 7531 N N . ARG B 1 361 ? 17.953 -31.766 10.211 1 90.38 361 ARG B N 1
ATOM 7532 C CA . ARG B 1 361 ? 18 -31.469 11.641 1 90.38 361 ARG B CA 1
ATOM 7533 C C . ARG B 1 361 ? 17.703 -29.984 11.891 1 90.38 361 ARG B C 1
ATOM 7535 O O . ARG B 1 361 ? 17.484 -29.578 13.031 1 90.38 361 ARG B O 1
ATOM 7542 N N . GLU B 1 362 ? 17.672 -29.281 10.836 1 91.44 362 GLU B N 1
ATOM 7543 C CA . GLU B 1 362 ? 17.484 -27.844 10.984 1 91.44 362 GLU B CA 1
ATOM 7544 C C . GLU B 1 362 ? 16.078 -27.531 11.508 1 91.44 362 GLU B C 1
ATOM 7546 O O . GLU B 1 362 ? 15.156 -28.312 11.328 1 91.44 362 GLU B O 1
ATOM 7551 N N . GLN B 1 363 ? 16.016 -26.406 12.18 1 94.69 363 GLN B N 1
ATOM 7552 C CA . GLN B 1 363 ? 14.75 -25.922 12.742 1 94.69 363 GLN B CA 1
ATOM 7553 C C . GLN B 1 363 ? 14.078 -24.922 11.812 1 94.69 363 GLN B C 1
ATOM 7555 O O . GLN B 1 363 ? 14.734 -24.016 11.281 1 94.69 363 GLN B O 1
ATOM 7560 N N . VAL B 1 364 ? 12.836 -25.188 11.555 1 95.94 364 VAL B N 1
ATOM 7561 C CA . VAL B 1 364 ? 12.023 -24.156 10.922 1 95.94 364 VAL B CA 1
ATOM 7562 C C . VAL B 1 364 ? 11.602 -23.109 11.953 1 95.94 364 VAL B C 1
ATOM 7564 O O . VAL B 1 364 ? 10.766 -23.391 12.82 1 95.94 364 VAL B O 1
ATOM 7567 N N . GLU B 1 365 ? 12.062 -21.953 11.828 1 92 365 GLU B N 1
ATOM 7568 C CA . GLU B 1 365 ? 11.898 -20.953 12.875 1 92 365 GLU B CA 1
ATOM 7569 C C . GLU B 1 365 ? 10.641 -20.109 12.648 1 92 365 GLU B C 1
ATOM 7571 O O . GLU B 1 365 ? 10 -19.672 13.602 1 92 365 GLU B O 1
ATOM 7576 N N . TYR B 1 366 ? 10.344 -19.922 11.359 1 94 366 TYR B N 1
ATOM 7577 C CA . TYR B 1 366 ? 9.258 -19 11.047 1 94 366 TYR B CA 1
ATOM 7578 C C . TYR B 1 366 ? 8.312 -19.594 10.016 1 94 366 TYR B C 1
ATOM 7580 O O . TYR B 1 366 ? 8.75 -20.266 9.078 1 94 366 TYR B O 1
ATOM 7588 N N . ILE B 1 367 ? 7.086 -19.344 10.258 1 95.81 367 ILE B N 1
ATOM 7589 C CA . ILE B 1 367 ? 6.074 -19.438 9.203 1 95.81 367 ILE B CA 1
ATOM 7590 C C . ILE B 1 367 ? 5.617 -18.047 8.805 1 95.81 367 ILE B C 1
ATOM 7592 O O . ILE B 1 367 ? 5.191 -17.25 9.648 1 95.81 367 ILE B O 1
ATOM 7596 N N . ILE B 1 368 ? 5.781 -17.766 7.598 1 95.56 368 ILE B N 1
ATOM 7597 C CA . ILE B 1 368 ? 5.348 -16.469 7.094 1 95.56 368 ILE B CA 1
ATOM 7598 C C . ILE B 1 368 ? 4.027 -16.625 6.344 1 95.56 368 ILE B C 1
ATOM 7600 O O . ILE B 1 368 ? 3.975 -17.266 5.289 1 95.56 368 ILE B O 1
ATOM 7604 N N . LEU B 1 369 ? 3.016 -15.992 6.887 1 95.19 369 LEU B N 1
ATOM 7605 C CA . LEU B 1 369 ? 1.678 -16.094 6.312 1 95.19 369 LEU B CA 1
ATOM 7606 C C . LEU B 1 369 ? 1.404 -14.938 5.359 1 95.19 369 LEU B C 1
ATOM 7608 O O . LEU B 1 369 ? 1.646 -13.781 5.695 1 95.19 369 LEU B O 1
ATOM 7612 N N . SER B 1 370 ? 0.95 -15.25 4.195 1 93.5 370 SER B N 1
ATOM 7613 C CA . SER B 1 370 ? 0.56 -14.258 3.203 1 93.5 370 SER B CA 1
ATOM 7614 C C . SER B 1 370 ? -0.761 -14.625 2.537 1 93.5 370 SER B C 1
ATOM 7616 O O . SER B 1 370 ? -1.351 -15.664 2.848 1 93.5 370 SER B O 1
ATOM 7618 N N . GLY B 1 371 ? -1.298 -13.672 1.716 1 91.19 371 GLY B N 1
ATOM 7619 C CA . GLY B 1 371 ? -2.568 -13.906 1.045 1 91.19 371 GLY B CA 1
ATOM 7620 C C . GLY B 1 371 ? -3.754 -13.336 1.8 1 91.19 371 GLY B C 1
ATOM 7621 O O . GLY B 1 371 ? -3.631 -12.961 2.967 1 91.19 371 GLY B O 1
ATOM 7622 N N . GLY B 1 372 ? -4.867 -13.43 1.165 1 88.81 372 GLY B N 1
ATOM 7623 C CA . GLY B 1 372 ? -6.078 -12.922 1.792 1 88.81 372 GLY B CA 1
ATOM 7624 C C . GLY B 1 372 ? -6.461 -13.68 3.051 1 88.81 372 GLY B C 1
ATOM 7625 O O . GLY B 1 372 ? -6.668 -13.078 4.105 1 88.81 372 GLY B O 1
ATOM 7626 N N . LEU B 1 373 ? -6.574 -14.945 2.938 1 91.62 373 LEU B N 1
ATOM 7627 C CA . LEU B 1 373 ? -6.898 -15.781 4.09 1 91.62 373 LEU B CA 1
ATOM 7628 C C . LEU B 1 373 ? -5.797 -15.711 5.137 1 91.62 373 LEU B C 1
ATOM 7630 O O . LEU B 1 373 ? -6.074 -15.719 6.34 1 91.62 373 LEU B O 1
ATOM 7634 N N . GLY B 1 374 ? -4.586 -15.648 4.66 1 91.62 374 GLY B N 1
ATOM 7635 C CA . GLY B 1 374 ? -3.439 -15.562 5.547 1 91.62 374 GLY B CA 1
ATOM 7636 C C . GLY B 1 374 ? -3.398 -14.281 6.359 1 91.62 374 GLY B C 1
ATOM 7637 O O . GLY B 1 374 ? -2.703 -14.203 7.375 1 91.62 374 GLY B O 1
ATOM 7638 N N . SER B 1 375 ? -4.18 -13.328 5.961 1 89.69 375 SER B N 1
ATOM 7639 C CA . SER B 1 375 ? -4.195 -12.039 6.648 1 89.69 375 SER B CA 1
ATOM 7640 C C . SER B 1 375 ? -5.152 -12.055 7.832 1 89.69 375 SER B C 1
ATOM 7642 O O . SER B 1 375 ? -5.215 -11.094 8.602 1 89.69 375 SER B O 1
ATOM 7644 N N . SER B 1 376 ? -5.867 -13.117 7.992 1 91.06 376 SER B N 1
ATOM 7645 C CA . SER B 1 376 ? -6.824 -13.242 9.086 1 91.06 376 SER B CA 1
ATOM 7646 C C . SER B 1 376 ? -6.117 -13.438 10.422 1 91.06 376 SER B C 1
ATOM 7648 O O . SER B 1 376 ? -5.277 -14.336 10.555 1 91.06 376 SER B O 1
ATOM 7650 N N . ALA B 1 377 ? -6.527 -12.609 11.391 1 91.44 377 ALA B N 1
ATOM 7651 C CA . ALA B 1 377 ? -5.969 -12.742 12.727 1 91.44 377 ALA B CA 1
ATOM 7652 C C . ALA B 1 377 ? -6.328 -14.094 13.336 1 91.44 377 ALA B C 1
ATOM 7654 O O . ALA B 1 377 ? -5.523 -14.695 14.055 1 91.44 377 ALA B O 1
ATOM 7655 N N . TYR B 1 378 ? -7.5 -14.562 13.039 1 94.62 378 TYR B N 1
ATOM 7656 C CA . TYR B 1 378 ? -7.957 -15.836 13.586 1 94.62 378 TYR B CA 1
ATOM 7657 C C . TYR B 1 378 ? -7.129 -16.984 13.031 1 94.62 378 TYR B C 1
ATOM 7659 O O . TYR B 1 378 ? -6.711 -17.875 13.781 1 94.62 378 TYR B O 1
ATOM 7667 N N . VAL B 1 379 ? -6.902 -16.969 11.742 1 95.31 379 VAL B N 1
ATOM 7668 C CA . VAL B 1 379 ? -6.117 -18.016 11.102 1 95.31 379 VAL B CA 1
ATOM 7669 C C . VAL B 1 379 ? -4.711 -18.047 11.688 1 95.31 379 VAL B C 1
ATOM 7671 O O . VAL B 1 379 ? -4.191 -19.109 12.031 1 95.31 379 VAL B O 1
ATOM 7674 N N . ARG B 1 380 ? -4.102 -16.938 11.781 1 94.81 380 ARG B N 1
ATOM 7675 C CA . ARG B 1 380 ? -2.748 -16.844 12.312 1 94.81 380 ARG B CA 1
ATOM 7676 C C . ARG B 1 380 ? -2.682 -17.391 13.742 1 94.81 380 ARG B C 1
ATOM 7678 O O . ARG B 1 380 ? -1.801 -18.188 14.07 1 94.81 380 ARG B O 1
ATOM 7685 N N . GLU B 1 381 ? -3.586 -16.953 14.578 1 94.38 381 GLU B N 1
ATOM 7686 C CA . GLU B 1 381 ? -3.59 -17.344 15.984 1 94.38 381 GLU B CA 1
ATOM 7687 C C . GLU B 1 381 ? -3.82 -18.844 16.141 1 94.38 381 GLU B C 1
ATOM 7689 O O . GLU B 1 381 ? -3.176 -19.5 16.953 1 94.38 381 GLU B O 1
ATOM 7694 N N . MET B 1 382 ? -4.742 -19.359 15.383 1 96.31 382 MET B N 1
ATOM 7695 C CA . MET B 1 382 ? -5.043 -20.781 15.461 1 96.31 382 MET B CA 1
ATOM 7696 C C . MET B 1 382 ? -3.861 -21.609 14.969 1 96.31 382 MET B C 1
ATOM 7698 O O . MET B 1 382 ? -3.543 -22.656 15.555 1 96.31 382 MET B O 1
ATOM 7702 N N . LEU B 1 383 ? -3.256 -21.172 13.891 1 96.69 383 LEU B N 1
ATOM 7703 C CA . LEU B 1 383 ? -2.074 -21.875 13.398 1 96.69 383 LEU B CA 1
ATOM 7704 C C . LEU B 1 383 ? -0.964 -21.859 14.445 1 96.69 383 LEU B C 1
ATOM 7706 O O . LEU B 1 383 ? -0.314 -22.891 14.672 1 96.69 383 LEU B O 1
ATOM 7710 N N . GLN B 1 384 ? -0.707 -20.703 15.047 1 95.69 384 GLN B N 1
ATOM 7711 C CA . GLN B 1 384 ? 0.307 -20.594 16.094 1 95.69 384 GLN B CA 1
ATOM 7712 C C . GLN B 1 384 ? 0.024 -21.562 17.234 1 95.69 384 GLN B C 1
ATOM 7714 O O . GLN B 1 384 ? 0.928 -22.25 17.703 1 95.69 384 GLN B O 1
ATOM 7719 N N . GLN B 1 385 ? -1.207 -21.609 17.672 1 95.81 385 GLN B N 1
ATOM 7720 C CA . GLN B 1 385 ? -1.605 -22.484 18.766 1 95.81 385 GLN B CA 1
ATOM 7721 C C . GLN B 1 385 ? -1.394 -23.953 18.406 1 95.81 385 GLN B C 1
ATOM 7723 O O . GLN B 1 385 ? -0.84 -24.719 19.203 1 95.81 385 GLN B O 1
ATOM 7728 N N . HIS B 1 386 ? -1.828 -24.328 17.25 1 95.56 386 HIS B N 1
ATOM 7729 C CA . HIS B 1 386 ? -1.703 -25.719 16.828 1 95.56 386 HIS B CA 1
ATOM 7730 C C . HIS B 1 386 ? -0.24 -26.141 16.734 1 95.56 386 HIS B C 1
ATOM 7732 O O . HIS B 1 386 ? 0.123 -27.234 17.188 1 95.56 386 HIS B O 1
ATOM 7738 N N . LEU B 1 387 ? 0.573 -25.297 16.156 1 95.25 387 LEU B N 1
ATOM 7739 C CA . LEU B 1 387 ? 1.974 -25.641 15.93 1 95.25 387 LEU B CA 1
ATOM 7740 C C . LEU B 1 387 ? 2.748 -25.641 17.25 1 95.25 387 LEU B C 1
ATOM 7742 O O . LEU B 1 387 ? 3.656 -26.453 17.438 1 95.25 387 LEU B O 1
ATOM 7746 N N . THR B 1 388 ? 2.416 -24.734 18.125 1 93.94 388 THR B N 1
ATOM 7747 C CA . THR B 1 388 ? 3.027 -24.719 19.438 1 93.94 388 THR B CA 1
ATOM 7748 C C . THR B 1 388 ? 2.691 -26 20.203 1 93.94 388 THR B C 1
ATOM 7750 O O . THR B 1 388 ? 3.561 -26.594 20.844 1 93.94 388 THR B O 1
ATOM 7753 N N . SER B 1 389 ? 1.476 -26.391 20.125 1 94.94 389 SER B N 1
ATOM 7754 C CA . SER B 1 389 ? 1.02 -27.578 20.828 1 94.94 389 SER B CA 1
ATOM 7755 C C . SER B 1 389 ? 1.647 -28.844 20.25 1 94.94 389 SER B C 1
ATOM 7757 O O . SER B 1 389 ? 1.889 -29.812 20.969 1 94.94 389 SER B O 1
ATOM 7759 N N . LEU B 1 390 ? 1.872 -28.844 19 1 93.75 390 LEU B N 1
ATOM 7760 C CA . LEU B 1 390 ? 2.42 -30 18.312 1 93.75 390 LEU B CA 1
ATOM 7761 C C . LEU B 1 390 ? 3.85 -30.281 18.766 1 93.75 390 LEU B C 1
ATOM 7763 O O . LEU B 1 390 ? 4.262 -31.438 18.844 1 93.75 390 LEU B O 1
ATOM 7767 N N . GLN B 1 391 ? 4.66 -29.359 19.094 1 93.44 391 GLN B N 1
ATOM 7768 C CA . GLN B 1 391 ? 6.059 -29.484 19.5 1 93.44 391 GLN B CA 1
ATOM 7769 C C . GLN B 1 391 ? 6.84 -30.359 18.531 1 93.44 391 GLN B C 1
ATOM 7771 O O . GLN B 1 391 ? 7.488 -31.328 18.938 1 93.44 391 GLN B O 1
ATOM 7776 N N . HIS B 1 392 ? 6.711 -30.094 17.297 1 95.81 392 HIS B N 1
ATOM 7777 C CA . HIS B 1 392 ? 7.379 -30.891 16.266 1 95.81 392 HIS B CA 1
ATOM 7778 C C . HIS B 1 392 ? 8.891 -30.812 16.406 1 95.81 392 HIS B C 1
ATOM 7780 O O . HIS B 1 392 ? 9.438 -29.75 16.703 1 95.81 392 HIS B O 1
ATOM 7786 N N . PRO B 1 393 ? 9.609 -31.844 16.219 1 95 393 PRO B N 1
ATOM 7787 C CA . PRO B 1 393 ? 11.062 -31.875 16.422 1 95 393 PRO B CA 1
ATOM 7788 C C . PRO B 1 393 ? 11.805 -30.875 15.539 1 95 393 PRO B C 1
ATOM 7790 O O . PRO B 1 393 ? 12.859 -30.375 15.93 1 95 393 PRO B O 1
ATOM 7793 N N . ASN B 1 394 ? 11.281 -30.594 14.352 1 95.81 394 ASN B N 1
ATOM 7794 C CA . ASN B 1 394 ? 11.922 -29.641 13.445 1 95.81 394 ASN B CA 1
ATOM 7795 C C . ASN B 1 394 ? 11.328 -28.234 13.578 1 95.81 394 ASN B C 1
ATOM 7797 O O . ASN B 1 394 ? 11.625 -27.359 12.773 1 95.81 394 ASN B O 1
ATOM 7801 N N . ALA B 1 395 ? 10.43 -28 14.547 1 95.69 395 ALA B N 1
ATOM 7802 C CA . ALA B 1 395 ? 9.766 -26.719 14.703 1 95.69 395 ALA B CA 1
ATOM 7803 C C . ALA B 1 395 ? 9.336 -26.484 16.156 1 95.69 395 ALA B C 1
ATOM 7805 O O . ALA B 1 395 ? 8.172 -26.156 16.406 1 95.69 395 ALA B O 1
ATOM 7806 N N . ARG B 1 396 ? 10.273 -26.594 17.062 1 92.81 396 ARG B N 1
ATOM 7807 C CA . ARG B 1 396 ? 9.969 -26.531 18.5 1 92.81 396 ARG B CA 1
ATOM 7808 C C . ARG B 1 396 ? 9.609 -25.109 18.922 1 92.81 396 ARG B C 1
ATOM 7810 O O . ARG B 1 396 ? 8.758 -24.922 19.781 1 92.81 396 ARG B O 1
ATOM 7817 N N . ASN B 1 397 ? 10.258 -24.109 18.312 1 90.19 397 ASN B N 1
ATOM 7818 C CA . ASN B 1 397 ? 10.023 -22.719 18.672 1 90.19 397 ASN B CA 1
ATOM 7819 C C . ASN B 1 397 ? 9.523 -21.906 17.484 1 90.19 397 ASN B C 1
ATOM 7821 O O . ASN B 1 397 ? 9.922 -20.766 17.297 1 90.19 397 ASN B O 1
ATOM 7825 N N . ILE B 1 398 ? 8.656 -22.578 16.734 1 93.12 398 ILE B N 1
ATOM 7826 C CA . ILE B 1 398 ? 8.203 -21.969 15.484 1 93.12 398 ILE B CA 1
ATOM 7827 C C . ILE B 1 398 ? 7.273 -20.797 15.781 1 93.12 398 ILE B C 1
ATOM 7829 O O . ILE B 1 398 ? 6.477 -20.859 16.719 1 93.12 398 ILE B O 1
ATOM 7833 N N . ILE B 1 399 ? 7.418 -19.703 15.078 1 93.38 399 ILE B N 1
ATOM 7834 C CA . ILE B 1 399 ? 6.582 -18.516 15.219 1 93.38 399 ILE B CA 1
ATOM 7835 C C . ILE B 1 399 ? 5.871 -18.234 13.906 1 93.38 399 ILE B C 1
ATOM 7837 O O . ILE B 1 399 ? 6.488 -18.266 12.836 1 93.38 399 ILE B O 1
ATOM 7841 N N . VAL B 1 400 ? 4.559 -17.969 13.977 1 95.06 400 VAL B N 1
ATOM 7842 C CA . VAL B 1 400 ? 3.758 -17.625 12.812 1 95.06 400 VAL B CA 1
ATOM 7843 C C . VAL B 1 400 ? 3.65 -16.109 12.688 1 95.06 400 VAL B C 1
ATOM 7845 O O . VAL B 1 400 ? 3.119 -15.438 13.586 1 95.06 400 VAL B O 1
ATOM 7848 N N . ILE B 1 401 ? 4.156 -15.602 11.602 1 92.94 401 ILE B N 1
ATOM 7849 C CA . ILE B 1 401 ? 4.223 -14.156 11.398 1 92.94 401 ILE B CA 1
ATOM 7850 C C . ILE B 1 401 ? 3.502 -13.781 10.109 1 92.94 401 ILE B C 1
ATOM 7852 O O . ILE B 1 401 ? 3.613 -14.484 9.102 1 92.94 401 ILE B O 1
ATOM 7856 N N . PRO B 1 402 ? 2.709 -12.68 10.188 1 91.62 402 PRO B N 1
ATOM 7857 C CA . PRO B 1 402 ? 2.143 -12.211 8.922 1 91.62 402 PRO B CA 1
ATOM 7858 C C . PRO B 1 402 ? 3.176 -11.523 8.031 1 91.62 402 PRO B C 1
ATOM 7860 O O . PRO B 1 402 ? 4.074 -10.836 8.531 1 91.62 402 PRO B O 1
ATOM 7863 N N . SER B 1 403 ? 3.053 -11.75 6.766 1 90.75 403 SER B N 1
ATOM 7864 C CA . SER B 1 403 ? 3.916 -11.039 5.824 1 90.75 403 SER B CA 1
ATOM 7865 C C . SER B 1 403 ? 3.58 -9.555 5.773 1 90.75 403 SER B C 1
ATOM 7867 O O . SER B 1 403 ? 2.486 -9.148 6.172 1 90.75 403 SER B O 1
ATOM 7869 N N . GLN B 1 404 ? 4.629 -8.828 5.281 1 86.56 404 GLN B N 1
ATOM 7870 C CA . GLN B 1 404 ? 4.375 -7.422 5.004 1 86.56 404 GLN B CA 1
ATOM 7871 C C . GLN B 1 404 ? 3.525 -7.254 3.746 1 86.56 404 GLN B C 1
ATOM 7873 O O . GLN B 1 404 ? 3.814 -7.859 2.713 1 86.56 404 GLN B O 1
ATOM 7878 N N . GLU B 1 405 ? 2.443 -6.57 3.742 1 85.12 405 GLU B N 1
ATOM 7879 C CA . GLU B 1 405 ? 1.514 -6.41 2.627 1 85.12 405 GLU B CA 1
ATOM 7880 C C . GLU B 1 405 ? 1.094 -7.766 2.062 1 85.12 405 GLU B C 1
ATOM 7882 O O . GLU B 1 405 ? 1.352 -8.062 0.894 1 85.12 405 GLU B O 1
ATOM 7887 N N . PRO B 1 406 ? 0.47 -8.562 2.758 1 87.06 406 PRO B N 1
ATOM 7888 C CA . PRO B 1 406 ? 0.197 -9.961 2.434 1 87.06 406 PRO B CA 1
ATOM 7889 C C . PRO B 1 406 ? -0.53 -10.133 1.103 1 87.06 406 PRO B C 1
ATOM 7891 O O . PRO B 1 406 ? -0.378 -11.164 0.437 1 87.06 406 PRO B O 1
ATOM 7894 N N . GLN B 1 407 ? -1.218 -9.172 0.687 1 86.56 407 GLN B N 1
ATOM 7895 C CA . GLN B 1 407 ? -2.002 -9.312 -0.535 1 86.56 407 GLN B CA 1
ATOM 7896 C C . GLN B 1 407 ? -1.143 -9.062 -1.772 1 86.56 407 GLN B C 1
ATOM 7898 O O . GLN B 1 407 ? -1.506 -9.469 -2.877 1 86.56 407 GLN B O 1
ATOM 7903 N N . LEU B 1 408 ? -0.001 -8.438 -1.625 1 91.5 408 LEU B N 1
ATOM 7904 C CA . LEU B 1 408 ? 0.797 -8.039 -2.779 1 91.5 408 LEU B CA 1
ATOM 7905 C C . LEU B 1 408 ? 2.145 -8.758 -2.783 1 91.5 408 LEU B C 1
ATOM 7907 O O . LEU B 1 408 ? 3.027 -8.422 -3.574 1 91.5 408 LEU B O 1
ATOM 7911 N N . VAL B 1 409 ? 2.295 -9.766 -2.006 1 93.69 409 VAL B N 1
ATOM 7912 C CA . VAL B 1 409 ? 3.594 -10.391 -1.782 1 93.69 409 VAL B CA 1
ATOM 7913 C C . VAL B 1 409 ? 4.098 -11.008 -3.084 1 93.69 409 VAL B C 1
ATOM 7915 O O . VAL B 1 409 ? 5.289 -10.945 -3.391 1 93.69 409 VAL B O 1
ATOM 7918 N N . VAL B 1 410 ? 3.197 -11.594 -3.844 1 96 410 VAL B N 1
ATOM 7919 C CA . VAL B 1 410 ? 3.607 -12.297 -5.051 1 96 410 VAL B CA 1
ATOM 7920 C C . VAL B 1 410 ? 4.062 -11.289 -6.109 1 96 410 VAL B C 1
ATOM 7922 O O . VAL B 1 410 ? 5.148 -11.43 -6.676 1 96 410 VAL B O 1
ATOM 7925 N N . ALA B 1 411 ? 3.275 -10.281 -6.375 1 97 411 ALA B N 1
ATOM 7926 C CA . ALA B 1 411 ? 3.633 -9.258 -7.355 1 97 411 ALA B CA 1
ATOM 7927 C C . ALA B 1 411 ? 4.941 -8.57 -6.977 1 97 411 ALA B C 1
ATOM 7929 O O . ALA B 1 411 ? 5.785 -8.312 -7.836 1 97 411 ALA B O 1
ATOM 7930 N N . ARG B 1 412 ? 5.109 -8.266 -5.754 1 96.44 412 ARG B N 1
ATOM 7931 C CA . ARG B 1 412 ? 6.328 -7.625 -5.273 1 96.44 412 ARG B CA 1
ATOM 7932 C C . ARG B 1 412 ? 7.523 -8.562 -5.398 1 96.44 412 ARG B C 1
ATOM 7934 O O . ARG B 1 412 ? 8.625 -8.133 -5.762 1 96.44 412 ARG B O 1
ATOM 7941 N N . GLY B 1 413 ? 7.336 -9.82 -5.012 1 96.88 413 GLY B N 1
ATOM 7942 C CA . GLY B 1 413 ? 8.414 -10.797 -5.078 1 96.88 413 GLY B CA 1
ATOM 7943 C C . GLY B 1 413 ? 8.992 -10.945 -6.469 1 96.88 413 GLY B C 1
ATOM 7944 O O . GLY B 1 413 ? 10.211 -11.047 -6.637 1 96.88 413 GLY B O 1
ATOM 7945 N N . ILE B 1 414 ? 8.141 -10.93 -7.445 1 96.81 414 ILE B N 1
ATOM 7946 C CA . ILE B 1 414 ? 8.562 -11.062 -8.836 1 96.81 414 ILE B CA 1
ATOM 7947 C C . ILE B 1 414 ? 9.484 -9.898 -9.203 1 96.81 414 ILE B C 1
ATOM 7949 O O . ILE B 1 414 ? 10.562 -10.109 -9.773 1 96.81 414 ILE B O 1
ATOM 7953 N N . LEU B 1 415 ? 9.109 -8.703 -8.883 1 97.19 415 LEU B N 1
ATOM 7954 C CA . LEU B 1 415 ? 9.875 -7.531 -9.266 1 97.19 415 LEU B CA 1
ATOM 7955 C C . LEU B 1 415 ? 11.156 -7.426 -8.445 1 97.19 415 LEU B C 1
ATOM 7957 O O . LEU B 1 415 ? 12.188 -6.961 -8.945 1 97.19 415 LEU B O 1
ATOM 7961 N N . GLU B 1 416 ? 11.07 -7.852 -7.176 1 95.94 416 GLU B N 1
ATOM 7962 C CA . GLU B 1 416 ? 12.281 -7.84 -6.363 1 95.94 416 GLU B CA 1
ATOM 7963 C C . GLU B 1 416 ? 13.344 -8.781 -6.938 1 95.94 416 GLU B C 1
ATOM 7965 O O . GLU B 1 416 ? 14.531 -8.461 -6.934 1 95.94 416 GLU B O 1
ATOM 7970 N N . ASN B 1 417 ? 12.867 -9.945 -7.352 1 94.38 417 ASN B N 1
ATOM 7971 C CA . ASN B 1 417 ? 13.797 -10.867 -8 1 94.38 417 ASN B CA 1
ATOM 7972 C C . ASN B 1 417 ? 14.383 -10.266 -9.273 1 94.38 417 ASN B C 1
ATOM 7974 O O . ASN B 1 417 ? 15.586 -10.359 -9.516 1 94.38 417 ASN B O 1
ATOM 7978 N N . LYS B 1 418 ? 13.547 -9.695 -10.094 1 94.38 418 LYS B N 1
ATOM 7979 C CA . LYS B 1 418 ? 13.992 -9.07 -11.336 1 94.38 418 LYS B CA 1
ATOM 7980 C C . LYS B 1 418 ? 14.969 -7.934 -11.062 1 94.38 418 LYS B C 1
ATOM 7982 O O . LYS B 1 418 ? 15.984 -7.805 -11.75 1 94.38 418 LYS B O 1
ATOM 7987 N N . ARG B 1 419 ? 14.633 -7.094 -10.094 1 93.88 419 ARG B N 1
ATOM 7988 C CA . ARG B 1 419 ? 15.492 -5.969 -9.727 1 93.88 419 ARG B CA 1
ATOM 7989 C C . ARG B 1 419 ? 16.891 -6.445 -9.359 1 93.88 419 ARG B C 1
ATOM 7991 O O . ARG B 1 419 ? 17.891 -5.863 -9.812 1 93.88 419 ARG B O 1
ATOM 7998 N N . GLN B 1 420 ? 16.969 -7.434 -8.531 1 92.44 420 GLN B N 1
ATOM 7999 C CA . GLN B 1 420 ? 18.266 -7.949 -8.117 1 92.44 420 GLN B CA 1
ATOM 8000 C C . GLN B 1 420 ? 19.047 -8.5 -9.305 1 92.44 420 GLN B C 1
ATOM 8002 O O . GLN B 1 420 ? 20.266 -8.328 -9.398 1 92.44 420 GLN B O 1
ATOM 8007 N N . MET B 1 421 ? 18.375 -9.156 -10.242 1 90 421 MET B N 1
ATOM 8008 C CA . MET B 1 421 ? 19 -9.734 -11.422 1 90 421 MET B CA 1
ATOM 8009 C C . MET B 1 421 ? 19.547 -8.641 -12.336 1 90 421 MET B C 1
ATOM 8011 O O . MET B 1 421 ? 20.438 -8.898 -13.148 1 90 421 MET B O 1
ATOM 8015 N N . MET B 1 422 ? 18.984 -7.465 -12.242 1 90.12 422 MET B N 1
ATOM 8016 C CA . MET B 1 422 ? 19.406 -6.355 -13.102 1 90.12 422 MET B CA 1
ATOM 8017 C C . MET B 1 422 ? 20.625 -5.648 -12.523 1 90.12 422 MET B C 1
ATOM 8019 O O . MET B 1 422 ? 21.281 -4.883 -13.227 1 90.12 422 MET B O 1
ATOM 8023 N N . GLU B 1 423 ? 20.875 -5.852 -11.273 1 87.81 423 GLU B N 1
ATOM 8024 C CA . GLU B 1 423 ? 22.047 -5.258 -10.656 1 87.81 423 GLU B CA 1
ATOM 8025 C C . GLU B 1 423 ? 23.328 -5.91 -11.156 1 87.81 423 GLU B C 1
ATOM 8027 O O . GLU B 1 423 ? 23.297 -7.02 -11.695 1 87.81 423 GLU B O 1
ATOM 8032 N N . PRO B 1 424 ? 24.469 -5.152 -10.953 1 79.38 424 PRO B N 1
ATOM 8033 C CA . PRO B 1 424 ? 25.734 -5.777 -11.344 1 79.38 424 PRO B CA 1
ATOM 8034 C C . PRO B 1 424 ? 25.984 -7.113 -10.641 1 79.38 424 PRO B C 1
ATOM 8036 O O . PRO B 1 424 ? 25.797 -7.219 -9.43 1 79.38 424 PRO B O 1
ATOM 8039 N N . GLY B 1 425 ? 26.203 -8.164 -11.234 1 76.5 425 GLY B N 1
ATOM 8040 C CA . GLY B 1 425 ? 26.391 -9.523 -10.75 1 76.5 425 GLY B CA 1
ATOM 8041 C C . GLY B 1 425 ? 25.328 -10.484 -11.25 1 76.5 425 GLY B C 1
ATOM 8042 O O . GLY B 1 425 ? 25.531 -11.703 -11.242 1 76.5 425 GLY B O 1
ATOM 8043 N N . ASN B 1 426 ? 24.203 -9.883 -11.516 1 78 426 ASN B N 1
ATOM 8044 C CA . ASN B 1 426 ? 23.141 -10.625 -12.18 1 78 426 ASN B CA 1
ATOM 8045 C C . ASN B 1 426 ? 22.766 -11.883 -11.406 1 78 426 ASN B C 1
ATOM 8047 O O . ASN B 1 426 ? 22.719 -12.984 -11.969 1 78 426 ASN B O 1
ATOM 8051 N N . LYS B 1 427 ? 22.594 -11.703 -10.102 1 84.62 427 LYS B N 1
ATOM 8052 C CA . LYS B 1 427 ? 22.25 -12.844 -9.258 1 84.62 427 LYS B CA 1
ATOM 8053 C C . LYS B 1 427 ? 20.766 -12.852 -8.914 1 84.62 427 LYS B C 1
ATOM 8055 O O . LYS B 1 427 ? 20.188 -11.805 -8.609 1 84.62 427 LYS B O 1
ATOM 8060 N N . SER B 1 428 ? 20.172 -14.016 -9.062 1 88.5 428 SER B N 1
ATOM 8061 C CA . SER B 1 428 ? 18.797 -14.195 -8.625 1 88.5 428 SER B CA 1
ATOM 8062 C C . SER B 1 428 ? 18.719 -14.383 -7.113 1 88.5 428 SER B C 1
ATOM 8064 O O . SER B 1 428 ? 19.688 -14.797 -6.48 1 88.5 428 SER B O 1
ATOM 8066 N N . VAL B 1 429 ? 17.562 -13.953 -6.559 1 92.75 429 VAL B N 1
ATOM 8067 C CA . VAL B 1 429 ? 17.344 -14.203 -5.141 1 92.75 429 VAL B CA 1
ATOM 8068 C C . VAL B 1 429 ? 17.281 -15.703 -4.879 1 92.75 429 VAL B C 1
ATOM 8070 O O . VAL B 1 429 ? 17.797 -16.188 -3.861 1 92.75 429 VAL B O 1
ATOM 8073 N N . LEU B 1 430 ? 16.641 -16.391 -5.801 1 91.56 430 LEU B N 1
ATOM 8074 C CA . LEU B 1 430 ? 16.641 -17.859 -5.758 1 91.56 430 LEU B CA 1
ATOM 8075 C C . LEU B 1 430 ? 17.891 -18.422 -6.441 1 91.56 430 LEU B C 1
ATOM 8077 O O . LEU B 1 430 ? 17.984 -18.406 -7.668 1 91.56 430 LEU B O 1
ATOM 8081 N N . SER B 1 431 ? 18.75 -18.938 -5.652 1 87.25 431 SER B N 1
ATOM 8082 C CA . SER B 1 431 ? 20.016 -19.422 -6.199 1 87.25 431 SER B CA 1
ATOM 8083 C C . SER B 1 431 ? 19.797 -20.672 -7.043 1 87.25 431 SER B C 1
ATOM 8085 O O . SER B 1 431 ? 20.562 -20.953 -7.969 1 87.25 431 SER B O 1
ATOM 8087 N N . ASN B 1 432 ? 18.828 -21.406 -6.66 1 86.44 432 ASN B N 1
ATOM 8088 C CA . ASN B 1 432 ? 18.438 -22.594 -7.406 1 86.44 432 ASN B CA 1
ATOM 8089 C C . ASN B 1 432 ? 16.953 -22.906 -7.223 1 86.44 432 ASN B C 1
ATOM 8091 O O . ASN B 1 432 ? 16.281 -22.266 -6.418 1 86.44 432 ASN B O 1
ATOM 8095 N N . TRP B 1 433 ? 16.5 -23.75 -8.07 1 83.5 433 TRP B N 1
ATOM 8096 C CA . TRP B 1 433 ? 15.172 -24.297 -7.848 1 83.5 433 TRP B CA 1
ATOM 8097 C C . TRP B 1 433 ? 15.156 -25.797 -8.039 1 83.5 433 TRP B C 1
ATOM 8099 O O . TRP B 1 433 ? 16.109 -26.375 -8.586 1 83.5 433 TRP B O 1
ATOM 8109 N N . ILE B 1 434 ? 14.234 -26.375 -7.523 1 86.5 434 ILE B N 1
ATOM 8110 C CA . ILE B 1 434 ? 14.094 -27.828 -7.617 1 86.5 434 ILE B CA 1
ATOM 8111 C C . ILE B 1 434 ? 13.148 -28.188 -8.758 1 86.5 434 ILE B C 1
ATOM 8113 O O . ILE B 1 434 ? 12.016 -27.688 -8.805 1 86.5 434 ILE B O 1
ATOM 8117 N N . ALA B 1 435 ? 13.641 -28.984 -9.641 1 83.88 435 ALA B N 1
ATOM 8118 C CA . ALA B 1 435 ? 12.836 -29.375 -10.797 1 83.88 435 ALA B CA 1
ATOM 8119 C C . ALA B 1 435 ? 11.602 -30.156 -10.359 1 83.88 435 ALA B C 1
ATOM 8121 O O . ALA B 1 435 ? 11.703 -31.125 -9.609 1 83.88 435 ALA B O 1
ATOM 8122 N N . ARG B 1 436 ? 10.539 -29.797 -10.852 1 81.25 436 ARG B N 1
ATOM 8123 C CA . ARG B 1 436 ? 9.273 -30.422 -10.469 1 81.25 436 ARG B CA 1
ATOM 8124 C C . ARG B 1 436 ? 8.945 -31.594 -11.375 1 81.25 436 ARG B C 1
ATOM 8126 O O . ARG B 1 436 ? 8.062 -32.406 -11.055 1 81.25 436 ARG B O 1
ATOM 8133 N N . ALA B 1 437 ? 9.594 -31.656 -12.492 1 84.19 437 ALA B N 1
ATOM 8134 C CA . ALA B 1 437 ? 9.461 -32.719 -13.461 1 84.19 437 ALA B CA 1
ATOM 8135 C C . ALA B 1 437 ? 10.797 -33.031 -14.141 1 84.19 437 ALA B C 1
ATOM 8137 O O . ALA B 1 437 ? 11.75 -32.281 -13.992 1 84.19 437 ALA B O 1
ATOM 8138 N N . SER B 1 438 ? 10.797 -34.188 -14.766 1 89.38 438 SER B N 1
ATOM 8139 C CA . SER B 1 438 ? 11.984 -34.531 -15.539 1 89.38 438 SER B CA 1
ATOM 8140 C C . SER B 1 438 ? 11.828 -34.125 -17 1 89.38 438 SER B C 1
ATOM 8142 O O . SER B 1 438 ? 10.742 -34.219 -17.562 1 89.38 438 SER B O 1
ATOM 8144 N N . TYR B 1 439 ? 12.883 -33.625 -17.516 1 88.81 439 TYR B N 1
ATOM 8145 C CA . TYR B 1 439 ? 12.898 -33.219 -18.906 1 88.81 439 TYR B CA 1
ATOM 8146 C C . TYR B 1 439 ? 14.016 -33.938 -19.672 1 88.81 439 TYR B C 1
ATOM 8148 O O . TYR B 1 439 ? 15.133 -34.062 -19.156 1 88.81 439 TYR B O 1
ATOM 8156 N N . GLY B 1 440 ? 13.602 -34.469 -20.844 1 91.38 440 GLY B N 1
ATOM 8157 C CA . GLY B 1 440 ? 14.562 -35.188 -21.656 1 91.38 440 GLY B CA 1
ATOM 8158 C C . GLY B 1 440 ? 14.422 -34.906 -23.141 1 91.38 440 GLY B C 1
ATOM 8159 O O . GLY B 1 440 ? 13.539 -34.156 -23.562 1 91.38 440 GLY B O 1
ATOM 8160 N N . VAL B 1 441 ? 15.398 -35.438 -23.891 1 91.25 441 VAL B N 1
ATOM 8161 C CA . VAL B 1 441 ? 15.406 -35.344 -25.344 1 91.25 441 VAL B CA 1
ATOM 8162 C C . VAL B 1 441 ? 15.367 -36.719 -25.969 1 91.25 441 VAL B C 1
ATOM 8164 O O . VAL B 1 441 ? 16.016 -37.656 -25.484 1 91.25 441 VAL B O 1
ATOM 8167 N N . ILE B 1 442 ? 14.625 -36.75 -27.078 1 91.62 442 ILE B N 1
ATOM 8168 C CA . ILE B 1 442 ? 14.594 -38 -27.812 1 91.62 442 ILE B CA 1
ATOM 8169 C C . ILE B 1 442 ? 15.867 -38.156 -28.641 1 91.62 442 ILE B C 1
ATOM 8171 O O . ILE B 1 442 ? 16.219 -37.25 -29.391 1 91.62 442 ILE B O 1
ATOM 8175 N N . VAL B 1 443 ? 16.469 -39.281 -28.453 1 90.62 443 VAL B N 1
ATOM 8176 C CA . VAL B 1 443 ? 17.734 -39.5 -29.141 1 90.62 443 VAL B CA 1
ATOM 8177 C C . VAL B 1 443 ? 17.75 -40.875 -29.781 1 90.62 443 VAL B C 1
ATOM 8179 O O . VAL B 1 443 ? 16.797 -41.656 -29.625 1 90.62 443 VAL B O 1
ATOM 8182 N N . GLN B 1 444 ? 18.781 -41.062 -30.609 1 89.88 444 GLN B N 1
ATOM 8183 C CA . GLN B 1 444 ? 19.109 -42.375 -31.109 1 89.88 444 GLN B CA 1
ATOM 8184 C C . GLN B 1 444 ? 20.344 -42.938 -30.406 1 89.88 444 GLN B C 1
ATOM 8186 O O . GLN B 1 444 ? 21.297 -42.219 -30.125 1 89.88 444 GLN B O 1
ATOM 8191 N N . GLU B 1 445 ? 20.25 -44.156 -29.984 1 91.25 445 GLU B N 1
ATOM 8192 C CA . GLU B 1 445 ? 21.391 -44.844 -29.359 1 91.25 445 GLU B CA 1
ATOM 8193 C C . GLU B 1 445 ? 21.859 -46.031 -30.188 1 91.25 445 GLU B C 1
ATOM 8195 O O . GLU B 1 445 ? 21.062 -46.625 -30.922 1 91.25 445 GLU B O 1
ATOM 8200 N N . VAL B 1 446 ? 23.141 -46.281 -29.984 1 90.44 446 VAL B N 1
ATOM 8201 C CA . VAL B 1 446 ? 23.625 -47.469 -30.656 1 90.44 446 VAL B CA 1
ATOM 8202 C C . VAL B 1 446 ? 22.906 -48.688 -30.125 1 90.44 446 VAL B C 1
ATOM 8204 O O . VAL B 1 446 ? 22.797 -48.875 -28.922 1 90.44 446 VAL B O 1
ATOM 8207 N N . TYR B 1 447 ? 22.469 -49.438 -31.047 1 93.06 447 TYR B N 1
ATOM 8208 C CA . TYR B 1 447 ? 21.656 -50.594 -30.688 1 93.06 447 TYR B CA 1
ATOM 8209 C C . TYR B 1 447 ? 22.5 -51.625 -29.938 1 93.06 447 TYR B C 1
ATOM 8211 O O . TYR B 1 447 ? 23.594 -51.969 -30.359 1 93.06 447 TYR B O 1
ATOM 8219 N N . SER B 1 448 ? 22 -52.031 -28.781 1 91.19 448 SER B N 1
ATOM 8220 C CA . SER B 1 448 ? 22.5 -53.156 -28.016 1 91.19 448 SER B CA 1
ATOM 8221 C C . SER B 1 448 ? 21.375 -54.125 -27.641 1 91.19 448 SER B C 1
ATOM 8223 O O . SER B 1 448 ? 20.359 -53.688 -27.078 1 91.19 448 SER B O 1
ATOM 8225 N N . PRO B 1 449 ? 21.641 -55.344 -27.922 1 88.31 449 PRO B N 1
ATOM 8226 C CA . PRO B 1 449 ? 20.578 -56.312 -27.609 1 88.31 449 PRO B CA 1
ATOM 8227 C C . PRO B 1 449 ? 20.219 -56.344 -26.125 1 88.31 449 PRO B C 1
ATOM 8229 O O . PRO B 1 449 ? 19.047 -56.531 -25.766 1 88.31 449 PRO B O 1
ATOM 8232 N N . ALA B 1 450 ? 21.141 -56.094 -25.297 1 89.25 450 ALA B N 1
ATOM 8233 C CA . ALA B 1 450 ? 20.922 -56.156 -23.859 1 89.25 450 ALA B CA 1
ATOM 8234 C C . ALA B 1 450 ? 20.062 -54.969 -23.406 1 89.25 450 ALA B C 1
ATOM 8236 O O . ALA B 1 450 ? 19.219 -55.094 -22.516 1 89.25 450 ALA B O 1
ATOM 8237 N N . LYS B 1 451 ? 20.188 -53.875 -24.078 1 87.81 451 LYS B N 1
ATOM 8238 C CA . LYS B 1 451 ? 19.547 -52.625 -23.641 1 87.81 451 LYS B CA 1
ATOM 8239 C C . LYS B 1 451 ? 18.297 -52.344 -24.469 1 87.81 451 LYS B C 1
ATOM 8241 O O . LYS B 1 451 ? 17.359 -51.719 -23.984 1 87.81 451 LYS B O 1
ATOM 8246 N N . HIS B 1 452 ? 18.297 -52.844 -25.734 1 91.62 452 HIS B N 1
ATOM 8247 C CA . HIS B 1 452 ? 17.312 -52.344 -26.688 1 91.62 452 HIS B CA 1
ATOM 8248 C C . HIS B 1 452 ? 16.484 -53.469 -27.281 1 91.62 452 HIS B C 1
ATOM 8250 O O . HIS B 1 452 ? 16.078 -53.406 -28.438 1 91.62 452 HIS B O 1
ATOM 8256 N N . PHE B 1 453 ? 16.359 -54.531 -26.609 1 84.62 453 PHE B N 1
ATOM 8257 C CA . PHE B 1 453 ? 15.742 -55.75 -27.109 1 84.62 453 PHE B CA 1
ATOM 8258 C C . PHE B 1 453 ? 14.391 -55.438 -27.75 1 84.62 453 PHE B C 1
ATOM 8260 O O . PHE B 1 453 ? 14.086 -55.938 -28.844 1 84.62 453 PHE B O 1
ATOM 8267 N N . ASP B 1 454 ? 13.484 -54.625 -27.234 1 85.12 454 ASP B N 1
ATOM 8268 C CA . ASP B 1 454 ? 12.148 -54.406 -27.766 1 85.12 454 ASP B CA 1
ATOM 8269 C C . ASP B 1 454 ? 12 -52.969 -28.266 1 85.12 454 ASP B C 1
ATOM 8271 O O . ASP B 1 454 ? 10.883 -52.438 -28.344 1 85.12 454 ASP B O 1
ATOM 8275 N N . GLU B 1 455 ? 13.07 -52.5 -28.781 1 91.25 455 GLU B N 1
ATOM 8276 C CA . GLU B 1 455 ? 13.031 -51.125 -29.234 1 91.25 455 GLU B CA 1
ATOM 8277 C C . GLU B 1 455 ? 13.008 -51.031 -30.766 1 91.25 455 GLU B C 1
ATOM 8279 O O . GLU B 1 455 ? 13.344 -52 -31.438 1 91.25 455 GLU B O 1
ATOM 8284 N N . ASP B 1 456 ? 12.508 -49.906 -31.312 1 91.44 456 ASP B N 1
ATOM 8285 C CA . ASP B 1 456 ? 12.594 -49.656 -32.75 1 91.44 456 ASP B CA 1
ATOM 8286 C C . ASP B 1 456 ? 14.039 -49.438 -33.188 1 91.44 456 ASP B C 1
ATOM 8288 O O . ASP B 1 456 ? 14.789 -48.719 -32.5 1 91.44 456 ASP B O 1
ATOM 8292 N N . VAL B 1 457 ? 14.367 -50.094 -34.281 1 92.12 457 VAL B N 1
ATOM 8293 C CA . VAL B 1 457 ? 15.758 -50 -34.719 1 92.12 457 VAL B CA 1
ATOM 8294 C C . VAL B 1 457 ? 15.812 -49.469 -36.156 1 92.12 457 VAL B C 1
ATOM 8296 O O . VAL B 1 457 ? 14.953 -49.781 -36.969 1 92.12 457 VAL B O 1
ATOM 8299 N N . ARG B 1 458 ? 16.781 -48.656 -36.375 1 91.69 458 ARG B N 1
ATOM 8300 C CA . ARG B 1 458 ? 17.062 -48.125 -37.719 1 91.69 458 ARG B CA 1
ATOM 8301 C C . ARG B 1 458 ? 18.5 -48.406 -38.125 1 91.69 458 ARG B C 1
ATOM 8303 O O . ARG B 1 458 ? 19.422 -48.281 -37.312 1 91.69 458 ARG B O 1
ATOM 8310 N N . VAL B 1 459 ? 18.641 -48.75 -39.406 1 89.88 459 VAL B N 1
ATOM 8311 C CA . VAL B 1 459 ? 19.969 -49.031 -39.906 1 89.88 459 VAL B CA 1
ATOM 8312 C C . VAL B 1 459 ? 20.656 -47.719 -40.281 1 89.88 459 VAL B C 1
ATOM 8314 O O . VAL B 1 459 ? 20.047 -46.812 -40.875 1 89.88 459 VAL B O 1
ATOM 8317 N N . ASP B 1 460 ? 21.906 -47.625 -39.938 1 86.06 460 ASP B N 1
ATOM 8318 C CA . ASP B 1 460 ? 22.672 -46.406 -40.25 1 86.06 460 ASP B CA 1
ATOM 8319 C C . ASP B 1 460 ? 22.891 -46.281 -41.75 1 86.06 460 ASP B C 1
ATOM 8321 O O . ASP B 1 460 ? 23.359 -47.25 -42.406 1 86.06 460 ASP B O 1
ATOM 8325 N N . PRO B 1 461 ? 22.578 -45.156 -42.281 1 79.06 461 PRO B N 1
ATOM 8326 C CA . PRO B 1 461 ? 22.75 -45 -43.719 1 79.06 461 PRO B CA 1
ATOM 8327 C C . PRO B 1 461 ? 24.203 -44.781 -44.156 1 79.06 461 PRO B C 1
ATOM 8329 O O . PRO B 1 461 ? 24.531 -44.969 -45.312 1 79.06 461 PRO B O 1
ATOM 8332 N N . PHE B 1 462 ? 25.016 -44.5 -43.219 1 79.06 462 PHE B N 1
ATOM 8333 C CA . PHE B 1 462 ? 26.375 -44.125 -43.594 1 79.06 462 PHE B CA 1
ATOM 8334 C C . PHE B 1 462 ? 27.359 -45.219 -43.188 1 79.06 462 PHE B C 1
ATOM 8336 O O . PHE B 1 462 ? 28.438 -45.344 -43.781 1 79.06 462 PHE B O 1
ATOM 8343 N N . GLU B 1 463 ? 27.016 -45.938 -42.125 1 78.38 463 GLU B N 1
ATOM 8344 C CA . GLU B 1 463 ? 27.922 -46.969 -41.625 1 78.38 463 GLU B CA 1
ATOM 8345 C C . GLU B 1 463 ? 27.266 -48.344 -41.719 1 78.38 463 GLU B C 1
ATOM 8347 O O . GLU B 1 463 ? 26.297 -48.625 -41.031 1 78.38 463 GLU B O 1
ATOM 8352 N N . ARG B 1 464 ? 27.812 -49.156 -42.469 1 76.5 464 ARG B N 1
ATOM 8353 C CA . ARG B 1 464 ? 27.281 -50.469 -42.656 1 76.5 464 ARG B CA 1
ATOM 8354 C C . ARG B 1 464 ? 27.391 -51.312 -41.406 1 76.5 464 ARG B C 1
ATOM 8356 O O . ARG B 1 464 ? 28.422 -51.312 -40.719 1 76.5 464 ARG B O 1
ATOM 8363 N N . GLY B 1 465 ? 26.422 -51.938 -41 1 79.31 465 GLY B N 1
ATOM 8364 C CA . GLY B 1 465 ? 26.406 -52.844 -39.844 1 79.31 465 GLY B CA 1
ATOM 8365 C C . GLY B 1 465 ? 26 -52.156 -38.562 1 79.31 465 GLY B C 1
ATOM 8366 O O . GLY B 1 465 ? 25.766 -52.812 -37.562 1 79.31 465 GLY B O 1
ATOM 8367 N N . LYS B 1 466 ? 26.047 -50.875 -38.75 1 85.88 466 LYS B N 1
ATOM 8368 C CA . LYS B 1 466 ? 25.672 -50.125 -37.531 1 85.88 466 LYS B CA 1
ATOM 8369 C C . LYS B 1 466 ? 24.156 -49.938 -37.469 1 85.88 466 LYS B C 1
ATOM 8371 O O . LYS B 1 466 ? 23.531 -49.594 -38.469 1 85.88 466 LYS B O 1
ATOM 8376 N N . LYS B 1 467 ? 23.547 -50.312 -36.312 1 91.38 467 LYS B N 1
ATOM 8377 C CA . LYS B 1 467 ? 22.109 -50.125 -36.062 1 91.38 467 LYS B CA 1
ATOM 8378 C C . LYS B 1 467 ? 21.891 -49.125 -34.906 1 91.38 467 LYS B C 1
ATOM 8380 O O . LYS B 1 467 ? 22.688 -49.062 -33.969 1 91.38 467 LYS B O 1
ATOM 8385 N N . TRP B 1 468 ? 20.812 -48.375 -35.125 1 92.88 468 TRP B N 1
ATOM 8386 C CA . TRP B 1 468 ? 20.453 -47.406 -34.094 1 92.88 468 TRP B CA 1
ATOM 8387 C C . TRP B 1 468 ? 19.125 -47.781 -33.469 1 92.88 468 TRP B C 1
ATOM 8389 O O . TRP B 1 468 ? 18.156 -48.125 -34.156 1 92.88 468 TRP B O 1
ATOM 8399 N N . ALA B 1 469 ? 19.094 -47.781 -32.156 1 94 469 ALA B N 1
ATOM 8400 C CA . ALA B 1 469 ? 17.812 -47.75 -31.469 1 94 469 ALA B CA 1
ATOM 8401 C C . ALA B 1 469 ? 17.203 -46.375 -31.453 1 94 469 ALA B C 1
ATOM 8403 O O . ALA B 1 469 ? 17.828 -45.406 -30.953 1 94 469 ALA B O 1
ATOM 8404 N N . ILE B 1 470 ? 15.992 -46.219 -31.969 1 92.38 470 ILE B N 1
ATOM 8405 C CA . ILE B 1 470 ? 15.383 -44.906 -32.094 1 92.38 470 ILE B CA 1
ATOM 8406 C C . ILE B 1 470 ? 14.375 -44.688 -30.938 1 92.38 470 ILE B C 1
ATOM 8408 O O . ILE B 1 470 ? 14.062 -45.625 -30.203 1 92.38 470 ILE B O 1
ATOM 8412 N N . ASN B 1 471 ? 13.953 -43.406 -30.672 1 92.94 471 ASN B N 1
ATOM 8413 C CA . ASN B 1 471 ? 12.969 -43.031 -29.672 1 92.94 471 ASN B CA 1
ATOM 8414 C C . ASN B 1 471 ? 13.477 -43.281 -28.25 1 92.94 471 ASN B C 1
ATOM 8416 O O . ASN B 1 471 ? 12.688 -43.562 -27.344 1 92.94 471 ASN B O 1
ATOM 8420 N N . GLN B 1 472 ? 14.781 -43.281 -28.188 1 94.06 472 GLN B N 1
ATOM 8421 C CA . GLN B 1 472 ? 15.367 -43.312 -26.859 1 94.06 472 GLN B CA 1
ATOM 8422 C C . GLN B 1 472 ? 15.352 -41.969 -26.188 1 94.06 472 GLN B C 1
ATOM 8424 O O . GLN B 1 472 ? 15.297 -40.938 -26.875 1 94.06 472 GLN B O 1
ATOM 8429 N N . ILE B 1 473 ? 15.32 -42 -24.828 1 94.94 473 ILE B N 1
ATOM 8430 C CA . ILE B 1 473 ? 15.227 -40.719 -24.109 1 94.94 473 ILE B CA 1
ATOM 8431 C C . ILE B 1 473 ? 16.516 -40.5 -23.328 1 94.94 473 ILE B C 1
ATOM 8433 O O . ILE B 1 473 ? 16.953 -41.344 -22.578 1 94.94 473 ILE B O 1
ATOM 8437 N N . GLN B 1 474 ? 17.125 -39.406 -23.578 1 93.12 474 GLN B N 1
ATOM 8438 C CA . GLN B 1 474 ? 18.203 -38.906 -22.719 1 93.12 474 GLN B CA 1
ATOM 8439 C C . GLN B 1 474 ? 17.688 -37.812 -21.781 1 93.12 474 GLN B C 1
ATOM 8441 O O . GLN B 1 474 ? 17.391 -36.719 -22.219 1 93.12 474 GLN B O 1
ATOM 8446 N N . TRP B 1 475 ? 17.656 -38.156 -20.5 1 93 475 TRP B N 1
ATOM 8447 C CA . TRP B 1 475 ? 17.156 -37.219 -19.516 1 93 475 TRP B CA 1
ATOM 8448 C C . TRP B 1 475 ? 18.219 -36.156 -19.188 1 93 475 TRP B C 1
ATOM 8450 O O . TRP B 1 475 ? 19.328 -36.5 -18.781 1 93 475 TRP B O 1
ATOM 8460 N N . LEU B 1 476 ? 17.844 -34.969 -19.359 1 89.56 476 LEU B N 1
ATOM 8461 C CA . LEU B 1 476 ? 18.734 -33.844 -19.109 1 89.56 476 LEU B CA 1
ATOM 8462 C C . LEU B 1 476 ? 18.625 -33.344 -17.672 1 89.56 476 LEU B C 1
ATOM 8464 O O . LEU B 1 476 ? 19.609 -32.969 -17.062 1 89.56 476 LEU B O 1
ATOM 8468 N N . ILE B 1 477 ? 17.344 -33.312 -17.203 1 89.62 477 ILE B N 1
ATOM 8469 C CA . ILE B 1 477 ? 16.984 -32.938 -15.844 1 89.62 477 ILE B CA 1
ATOM 8470 C C . ILE B 1 477 ? 16.031 -33.969 -15.242 1 89.62 477 ILE B C 1
ATOM 8472 O O . ILE B 1 477 ? 15.125 -34.438 -15.922 1 89.62 477 ILE B O 1
ATOM 8476 N N . LYS B 1 478 ? 16.328 -34.312 -14.062 1 91.56 478 LYS B N 1
ATOM 8477 C CA . LYS B 1 478 ? 15.445 -35.219 -13.375 1 91.56 478 LYS B CA 1
ATOM 8478 C C . LYS B 1 478 ? 14.664 -34.531 -12.266 1 91.56 478 LYS B C 1
ATOM 8480 O O . LYS B 1 478 ? 15.141 -33.562 -11.688 1 91.56 478 LYS B O 1
ATOM 8485 N N . LYS B 1 479 ? 13.508 -35 -12.102 1 88.62 479 LYS B N 1
ATOM 8486 C CA . LYS B 1 479 ? 12.68 -34.5 -11.008 1 88.62 479 LYS B CA 1
ATOM 8487 C C . LYS B 1 479 ? 13.438 -34.5 -9.688 1 88.62 479 LYS B C 1
ATOM 8489 O O . LYS B 1 479 ? 14.047 -35.531 -9.328 1 88.62 479 LYS B O 1
ATOM 8494 N N . GLY B 1 480 ? 13.422 -33.344 -9.023 1 85.75 480 GLY B N 1
ATOM 8495 C CA . GLY B 1 480 ? 14.117 -33.281 -7.75 1 85.75 480 GLY B CA 1
ATOM 8496 C C . GLY B 1 480 ? 15.508 -32.688 -7.871 1 85.75 480 GLY B C 1
ATOM 8497 O O . GLY B 1 480 ? 16.125 -32.312 -6.867 1 85.75 480 GLY B O 1
ATOM 8498 N N . ASP B 1 481 ? 16.031 -32.562 -9.117 1 88.56 481 ASP B N 1
ATOM 8499 C CA . ASP B 1 481 ? 17.344 -32 -9.32 1 88.56 481 ASP B CA 1
ATOM 8500 C C . ASP B 1 481 ? 17.359 -30.516 -8.961 1 88.56 481 ASP B C 1
ATOM 8502 O O . ASP B 1 481 ? 16.375 -29.812 -9.188 1 88.56 481 ASP B O 1
ATOM 8506 N N . LYS B 1 482 ? 18.438 -30.047 -8.383 1 87.56 482 LYS B N 1
ATOM 8507 C CA . LYS B 1 482 ? 18.672 -28.609 -8.211 1 87.56 482 LYS B CA 1
ATOM 8508 C C . LYS B 1 482 ? 19.156 -27.969 -9.508 1 87.56 482 LYS B C 1
ATOM 8510 O O . LYS B 1 482 ? 20.141 -28.422 -10.094 1 87.56 482 LYS B O 1
ATOM 8515 N N . VAL B 1 483 ? 18.375 -27.062 -9.914 1 86.38 483 VAL B N 1
ATOM 8516 C CA . VAL B 1 483 ? 18.703 -26.391 -11.164 1 86.38 483 VAL B CA 1
ATOM 8517 C C . VAL B 1 483 ? 19.047 -24.922 -10.891 1 86.38 483 VAL B C 1
ATOM 8519 O O . VAL B 1 483 ? 18.375 -24.25 -10.094 1 86.38 483 VAL B O 1
ATOM 8522 N N . SER B 1 484 ? 20.078 -24.438 -11.445 1 82.75 484 SER B N 1
ATOM 8523 C CA . SER B 1 484 ? 20.5 -23.047 -11.266 1 82.75 484 SER B CA 1
ATOM 8524 C C . SER B 1 484 ? 20.156 -22.219 -12.5 1 82.75 484 SER B C 1
ATOM 8526 O O . SER B 1 484 ? 20.312 -22.672 -13.633 1 82.75 484 SER B O 1
ATOM 8528 N N . PRO B 1 485 ? 19.656 -21.016 -12.234 1 72.25 485 PRO B N 1
ATOM 8529 C CA . PRO B 1 485 ? 19.375 -20.141 -13.367 1 72.25 485 PRO B CA 1
ATOM 8530 C C . PRO B 1 485 ? 20.641 -19.734 -14.133 1 72.25 485 PRO B C 1
ATOM 8532 O O . PRO B 1 485 ? 20.562 -19.391 -15.312 1 72.25 485 PRO B O 1
ATOM 8535 N N . ASP B 1 486 ? 21.734 -19.828 -13.484 1 70.31 486 ASP B N 1
ATOM 8536 C CA . ASP B 1 486 ? 22.984 -19.344 -14.055 1 70.31 486 ASP B CA 1
ATOM 8537 C C . ASP B 1 486 ? 23.734 -20.453 -14.781 1 70.31 486 ASP B C 1
ATOM 8539 O O . ASP B 1 486 ? 24.781 -20.219 -15.398 1 70.31 486 ASP B O 1
ATOM 8543 N N . ALA B 1 487 ? 23.125 -21.672 -14.758 1 75.81 487 ALA B N 1
ATOM 8544 C CA . ALA B 1 487 ? 23.797 -22.797 -15.406 1 75.81 487 ALA B CA 1
ATOM 8545 C C . ALA B 1 487 ? 22.859 -23.531 -16.359 1 75.81 487 ALA B C 1
ATOM 8547 O O . ALA B 1 487 ? 22.297 -24.578 -16.016 1 75.81 487 ALA B O 1
ATOM 8548 N N . PRO B 1 488 ? 22.812 -22.953 -17.562 1 80 488 PRO B N 1
ATOM 8549 C CA . PRO B 1 488 ? 21.938 -23.656 -18.5 1 80 488 PRO B CA 1
ATOM 8550 C C . PRO B 1 488 ? 22.438 -25.062 -18.828 1 80 488 PRO B C 1
ATOM 8552 O O . PRO B 1 488 ? 23.641 -25.328 -18.766 1 80 488 PRO B O 1
ATOM 8555 N N . ILE B 1 489 ? 21.516 -25.938 -19.125 1 83 489 ILE B N 1
ATOM 8556 C CA . ILE B 1 489 ? 21.859 -27.297 -19.516 1 83 489 ILE B CA 1
ATOM 8557 C C . ILE B 1 489 ? 22.141 -27.344 -21.016 1 83 489 ILE B C 1
ATOM 8559 O O . ILE B 1 489 ? 21.312 -26.938 -21.828 1 83 489 ILE B O 1
ATOM 8563 N N . VAL B 1 490 ? 23.328 -27.828 -21.234 1 85.81 490 VAL B N 1
ATOM 8564 C CA . VAL B 1 490 ? 23.734 -27.859 -22.641 1 85.81 490 VAL B CA 1
ATOM 8565 C C . VAL B 1 490 ? 23.672 -29.297 -23.172 1 85.81 490 VAL B C 1
ATOM 8567 O O . VAL B 1 490 ? 24.125 -30.234 -22.5 1 85.81 490 VAL B O 1
ATOM 8570 N N . HIS B 1 491 ? 23.031 -29.438 -24.234 1 84.62 491 HIS B N 1
ATOM 8571 C CA . HIS B 1 491 ? 23.047 -30.703 -24.953 1 84.62 491 HIS B CA 1
ATOM 8572 C C . HIS B 1 491 ? 23.594 -30.531 -26.375 1 84.62 491 HIS B C 1
ATOM 8574 O O . HIS B 1 491 ? 23.141 -29.672 -27.125 1 84.62 491 HIS B O 1
ATOM 8580 N N . SER B 1 492 ? 24.453 -31.391 -26.625 1 87.06 492 SER B N 1
ATOM 8581 C CA . SER B 1 492 ? 25.094 -31.312 -27.922 1 87.06 492 SER B CA 1
ATOM 8582 C C . SER B 1 492 ? 24.453 -32.281 -28.922 1 87.06 492 SER B C 1
ATOM 8584 O O . SER B 1 492 ? 24.141 -33.406 -28.562 1 87.06 492 SER B O 1
ATOM 8586 N N . PHE B 1 493 ? 24.219 -31.734 -30.078 1 82.56 493 PHE B N 1
ATOM 8587 C CA . PHE B 1 493 ? 23.656 -32.531 -31.156 1 82.56 493 PHE B CA 1
ATOM 8588 C C . PHE B 1 493 ? 24.609 -32.594 -32.344 1 82.56 493 PHE B C 1
ATOM 8590 O O . PHE B 1 493 ? 25.422 -31.688 -32.531 1 82.56 493 PHE B O 1
ATOM 8597 N N . GLU B 1 494 ? 24.484 -33.719 -32.969 1 82.75 494 GLU B N 1
ATOM 8598 C CA . GLU B 1 494 ? 25.25 -33.906 -34.188 1 82.75 494 GLU B CA 1
ATOM 8599 C C . GLU B 1 494 ? 24.344 -34.312 -35.375 1 82.75 494 GLU B C 1
ATOM 8601 O O . GLU B 1 494 ? 23.484 -35.188 -35.219 1 82.75 494 GLU B O 1
ATOM 8606 N N . ILE B 1 495 ? 24.516 -33.594 -36.469 1 78.44 495 ILE B N 1
ATOM 8607 C CA . ILE B 1 495 ? 23.797 -33.938 -37.688 1 78.44 495 ILE B CA 1
ATOM 8608 C C . ILE B 1 495 ? 24.797 -34.375 -38.75 1 78.44 495 ILE B C 1
ATOM 8610 O O . ILE B 1 495 ? 25.859 -33.781 -38.906 1 78.44 495 ILE B O 1
ATOM 8614 N N . ARG B 1 496 ? 24.406 -35.406 -39.344 1 80.19 496 ARG B N 1
ATOM 8615 C CA . ARG B 1 496 ? 25.219 -35.875 -40.438 1 80.19 496 ARG B CA 1
ATOM 8616 C C . ARG B 1 496 ? 24.562 -35.531 -41.781 1 80.19 496 ARG B C 1
ATOM 8618 O O . ARG B 1 496 ? 23.375 -35.75 -41.969 1 80.19 496 ARG B O 1
ATOM 8625 N N . LEU B 1 497 ? 25.281 -34.906 -42.531 1 79.38 497 LEU B N 1
ATOM 8626 C CA . LEU B 1 497 ? 24.781 -34.469 -43.844 1 79.38 497 LEU B CA 1
ATOM 8627 C C . LEU B 1 497 ? 25.547 -35.125 -44.969 1 79.38 497 LEU B C 1
ATOM 8629 O O . LEU B 1 497 ? 26.766 -35.312 -44.906 1 79.38 497 LEU B O 1
ATOM 8633 N N . LYS B 1 498 ? 24.688 -35.625 -45.906 1 76.62 498 LYS B N 1
ATOM 8634 C CA . LYS B 1 498 ? 25.328 -36.125 -47.125 1 76.62 498 LYS B CA 1
ATOM 8635 C C . LYS B 1 498 ? 25.938 -35 -47.938 1 76.62 498 LYS B C 1
ATOM 8637 O O . LYS B 1 498 ? 25.609 -33.844 -47.75 1 76.62 498 LYS B O 1
ATOM 8642 N N . GLU B 1 499 ? 26.766 -35.625 -48.844 1 68.81 499 GLU B N 1
ATOM 8643 C CA . GLU B 1 499 ? 27.375 -34.656 -49.781 1 68.81 499 GLU B CA 1
ATOM 8644 C C . GLU B 1 499 ? 26.312 -33.969 -50.625 1 68.81 499 GLU B C 1
ATOM 8646 O O . GLU B 1 499 ? 25.469 -34.656 -51.25 1 68.81 499 GLU B O 1
ATOM 8651 N N . GLY B 1 500 ? 26 -32.719 -50.562 1 68.62 500 GLY B N 1
ATOM 8652 C CA . GLY B 1 500 ? 25.016 -31.984 -51.375 1 68.62 500 GLY B CA 1
ATOM 8653 C C . GLY B 1 500 ? 23.781 -31.594 -50.594 1 68.62 500 GLY B C 1
ATOM 8654 O O . GLY B 1 500 ? 22.922 -30.859 -51.094 1 68.62 500 GLY B O 1
ATOM 8655 N N . ASP B 1 501 ? 23.641 -32.188 -49.406 1 69.69 501 ASP B N 1
ATOM 8656 C CA . ASP B 1 501 ? 22.469 -31.844 -48.625 1 69.69 501 ASP B CA 1
ATOM 8657 C C . ASP B 1 501 ? 22.484 -30.359 -48.219 1 69.69 501 ASP B C 1
ATOM 8659 O O . ASP B 1 501 ? 23.484 -29.875 -47.688 1 69.69 501 ASP B O 1
ATOM 8663 N N . THR B 1 502 ? 21.438 -29.688 -48.594 1 62.62 502 THR B N 1
ATOM 8664 C CA . THR B 1 502 ? 21.359 -28.266 -48.281 1 62.62 502 THR B CA 1
ATOM 8665 C C . THR B 1 502 ? 20.438 -28.016 -47.094 1 62.62 502 THR B C 1
ATOM 8667 O O . THR B 1 502 ? 20.406 -26.922 -46.562 1 62.62 502 THR B O 1
ATOM 8670 N N . THR B 1 503 ? 19.734 -29 -46.75 1 63.41 503 THR B N 1
ATOM 8671 C CA . THR B 1 503 ? 18.781 -28.734 -45.688 1 63.41 503 THR B CA 1
ATOM 8672 C C . THR B 1 503 ? 19.484 -28.812 -44.312 1 63.41 503 THR B C 1
ATOM 8674 O O . THR B 1 503 ? 20.031 -29.844 -43.969 1 63.41 503 THR B O 1
ATOM 8677 N N . ARG B 1 504 ? 19.562 -27.625 -43.688 1 71.81 504 ARG B N 1
ATOM 8678 C CA . ARG B 1 504 ? 20.281 -27.531 -42.406 1 71.81 504 ARG B CA 1
ATOM 8679 C C . ARG B 1 504 ? 19.312 -27.25 -41.281 1 71.81 504 ARG B C 1
ATOM 8681 O O . ARG B 1 504 ? 19.406 -26.203 -40.625 1 71.81 504 ARG B O 1
ATOM 8688 N N . ALA B 1 505 ? 18.234 -28.031 -41.156 1 75.25 505 ALA B N 1
ATOM 8689 C CA . ALA B 1 505 ? 17.328 -27.891 -40.031 1 75.25 505 ALA B CA 1
ATOM 8690 C C . ALA B 1 505 ? 17.219 -29.188 -39.219 1 75.25 505 ALA B C 1
ATOM 8692 O O . ALA B 1 505 ? 17.297 -30.281 -39.812 1 75.25 505 ALA B O 1
ATOM 8693 N N . TRP B 1 506 ? 17.297 -29.047 -37.969 1 78.88 506 TRP B N 1
ATOM 8694 C CA . TRP B 1 506 ? 17.172 -30.219 -37.094 1 78.88 506 TRP B CA 1
ATOM 8695 C C . TRP B 1 506 ? 16.062 -30.016 -36.094 1 78.88 506 TRP B C 1
ATOM 8697 O O . TRP B 1 506 ? 15.953 -28.953 -35.469 1 78.88 506 TRP B O 1
ATOM 8707 N N . ASP B 1 507 ? 15.297 -31.078 -35.938 1 82.12 507 ASP B N 1
ATOM 8708 C CA . ASP B 1 507 ? 14.203 -31.047 -34.969 1 82.12 507 ASP B CA 1
ATOM 8709 C C . ASP B 1 507 ? 14.523 -31.922 -33.75 1 82.12 507 ASP B C 1
ATOM 8711 O O . ASP B 1 507 ? 14.82 -33.125 -33.906 1 82.12 507 ASP B O 1
ATOM 8715 N N . ALA B 1 508 ? 14.625 -31.266 -32.688 1 84.06 508 ALA B N 1
ATOM 8716 C CA . ALA B 1 508 ? 14.75 -32 -31.438 1 84.06 508 ALA B CA 1
ATOM 8717 C C . ALA B 1 508 ? 13.406 -32.094 -30.719 1 84.06 508 ALA B C 1
ATOM 8719 O O . ALA B 1 508 ? 12.664 -31.125 -30.656 1 84.06 508 ALA B O 1
ATOM 8720 N N . GLU B 1 509 ? 13.141 -33.344 -30.297 1 88.69 509 GLU B N 1
ATOM 8721 C CA . GLU B 1 509 ? 11.898 -33.531 -29.547 1 88.69 509 GLU B CA 1
ATOM 8722 C C . GLU B 1 509 ? 12.172 -33.562 -28.031 1 88.69 509 GLU B C 1
ATOM 8724 O O . GLU B 1 509 ? 12.953 -34.406 -27.562 1 88.69 509 GLU B O 1
ATOM 8729 N N . ILE B 1 510 ? 11.523 -32.688 -27.328 1 88.88 510 ILE B N 1
ATOM 8730 C CA . ILE B 1 510 ? 11.664 -32.625 -25.875 1 88.88 510 ILE B CA 1
ATOM 8731 C C . ILE B 1 510 ? 10.508 -33.375 -25.219 1 88.88 510 ILE B C 1
ATOM 8733 O O . ILE B 1 510 ? 9.359 -33.25 -25.641 1 88.88 510 ILE B O 1
ATOM 8737 N N . VAL B 1 511 ? 10.867 -34.188 -24.203 1 90.75 511 VAL B N 1
ATOM 8738 C CA . VAL B 1 511 ? 9.852 -34.938 -23.484 1 90.75 511 VAL B CA 1
ATOM 8739 C C . VAL B 1 511 ? 9.867 -34.594 -22 1 90.75 511 VAL B C 1
ATOM 8741 O O . VAL B 1 511 ? 10.844 -34 -21.516 1 90.75 511 VAL B O 1
ATOM 8744 N N . VAL B 1 512 ? 8.695 -34.812 -21.312 1 89.12 512 VAL B N 1
ATOM 8745 C CA . VAL B 1 512 ? 8.547 -34.562 -19.875 1 89.12 512 VAL B CA 1
ATOM 8746 C C . VAL B 1 512 ? 7.977 -35.781 -19.188 1 89.12 512 VAL B C 1
ATOM 8748 O O . VAL B 1 512 ? 7.242 -36.562 -19.797 1 89.12 512 VAL B O 1
ATOM 8751 N N . SER B 1 513 ? 8.438 -36 -18 1 91.31 513 SER B N 1
ATOM 8752 C CA . SER B 1 513 ? 7.898 -37.062 -17.172 1 91.31 513 SER B CA 1
ATOM 8753 C C . SER B 1 513 ? 7.691 -36.594 -15.734 1 91.31 513 SER B C 1
ATOM 8755 O O . SER B 1 513 ? 8.523 -35.875 -15.188 1 91.31 513 SER B O 1
ATOM 8757 N N . ASN B 1 514 ? 6.578 -36.969 -15.172 1 86.12 514 ASN B N 1
ATOM 8758 C CA . ASN B 1 514 ? 6.305 -36.656 -13.773 1 86.12 514 ASN B CA 1
ATOM 8759 C C . ASN B 1 514 ? 6.641 -37.812 -12.844 1 86.12 514 ASN B C 1
ATOM 8761 O O . ASN B 1 514 ? 6.445 -37.719 -11.633 1 86.12 514 ASN B O 1
ATOM 8765 N N . ASN B 1 515 ? 7.215 -38.812 -13.5 1 89.75 515 ASN B N 1
ATOM 8766 C CA . ASN B 1 515 ? 7.617 -39.938 -12.68 1 89.75 515 ASN B CA 1
ATOM 8767 C C . ASN B 1 515 ? 8.773 -39.594 -11.75 1 89.75 515 ASN B C 1
ATOM 8769 O O . ASN B 1 515 ? 9.492 -38.625 -11.984 1 89.75 515 ASN B O 1
ATOM 8773 N N . GLU B 1 516 ? 8.875 -40.438 -10.672 1 90.19 516 GLU B N 1
ATOM 8774 C CA . GLU B 1 516 ? 10.039 -40.312 -9.812 1 90.19 516 GLU B CA 1
ATOM 8775 C C . GLU B 1 516 ? 11.328 -40.625 -10.562 1 90.19 516 GLU B C 1
ATOM 8777 O O . GLU B 1 516 ? 11.328 -41.438 -11.484 1 90.19 516 GLU B O 1
ATOM 8782 N N . SER B 1 517 ? 12.383 -40.031 -10.164 1 90.5 517 SER B N 1
ATOM 8783 C CA . SER B 1 517 ? 13.656 -40.094 -10.875 1 90.5 517 SER B CA 1
ATOM 8784 C C . SER B 1 517 ? 14.133 -41.531 -11.047 1 90.5 517 SER B C 1
ATOM 8786 O O . SER B 1 517 ? 14.789 -41.875 -12.039 1 90.5 517 SER B O 1
ATOM 8788 N N . ASP B 1 518 ? 13.758 -42.375 -10.133 1 90.5 518 ASP B N 1
ATOM 8789 C CA . ASP B 1 518 ? 14.219 -43.75 -10.18 1 90.5 518 ASP B CA 1
ATOM 8790 C C . ASP B 1 518 ? 13.391 -44.594 -11.156 1 90.5 518 ASP B C 1
ATOM 8792 O O . ASP B 1 518 ? 13.773 -45.688 -11.531 1 90.5 518 ASP B O 1
ATOM 8796 N N . TRP B 1 519 ? 12.289 -44 -11.625 1 92.62 519 TRP B N 1
ATOM 8797 C CA . TRP B 1 519 ? 11.383 -44.75 -12.484 1 92.62 519 TRP B CA 1
ATOM 8798 C C . TRP B 1 519 ? 11.156 -44.031 -13.805 1 92.62 519 TRP B C 1
ATOM 8800 O O . TRP B 1 519 ? 10.031 -43.969 -14.305 1 92.62 519 TRP B O 1
ATOM 8810 N N . LEU B 1 520 ? 12.203 -43.5 -14.32 1 95.31 520 LEU B N 1
ATOM 8811 C CA . LEU B 1 520 ? 12.07 -42.781 -15.578 1 95.31 520 LEU B CA 1
ATOM 8812 C C . LEU B 1 520 ? 12.133 -43.719 -16.766 1 95.31 520 LEU B C 1
ATOM 8814 O O . LEU B 1 520 ? 12.93 -44.656 -16.781 1 95.31 520 LEU B O 1
ATOM 8818 N N . PRO B 1 521 ? 11.297 -43.469 -17.719 1 94.56 521 PRO B N 1
ATOM 8819 C CA . PRO B 1 521 ? 11.359 -44.312 -18.922 1 94.56 521 PRO B CA 1
ATOM 8820 C C . PRO B 1 521 ? 12.641 -44.094 -19.734 1 94.56 521 PRO B C 1
ATOM 8822 O O . PRO B 1 521 ? 13.148 -42.969 -19.797 1 94.56 521 PRO B O 1
ATOM 8825 N N . ARG B 1 522 ? 13.055 -45.125 -20.375 1 92.5 522 ARG B N 1
ATOM 8826 C CA . ARG B 1 522 ? 14.266 -45.062 -21.188 1 92.5 522 ARG B CA 1
ATOM 8827 C C . ARG B 1 522 ? 13.938 -44.812 -22.656 1 92.5 522 ARG B C 1
ATOM 8829 O O . ARG B 1 522 ? 14.797 -44.375 -23.422 1 92.5 522 ARG B O 1
ATOM 8836 N N . SER B 1 523 ? 12.727 -45.094 -23.016 1 93.19 523 SER B N 1
ATOM 8837 C CA . SER B 1 523 ? 12.266 -44.875 -24.391 1 93.19 523 SER B CA 1
ATOM 8838 C C . SER B 1 523 ? 10.797 -44.469 -24.422 1 93.19 523 SER B C 1
ATOM 8840 O O . SER B 1 523 ? 10.094 -44.562 -23.406 1 93.19 523 SER B O 1
ATOM 8842 N N . LEU B 1 524 ? 10.336 -44.031 -25.516 1 92.19 524 LEU B N 1
ATOM 8843 C CA . LEU B 1 524 ? 8.953 -43.594 -25.688 1 92.19 524 LEU B CA 1
ATOM 8844 C C . LEU B 1 524 ? 7.992 -44.781 -25.672 1 92.19 524 LEU B C 1
ATOM 8846 O O . LEU B 1 524 ? 6.781 -44.594 -25.547 1 92.19 524 LEU B O 1
ATOM 8850 N N . ARG B 1 525 ? 8.508 -45.906 -25.75 1 88.19 525 ARG B N 1
ATOM 8851 C CA . ARG B 1 525 ? 7.664 -47.094 -25.719 1 88.19 525 ARG B CA 1
ATOM 8852 C C . ARG B 1 525 ? 7.18 -47.375 -24.297 1 88.19 525 ARG B C 1
ATOM 8854 O O . ARG B 1 525 ? 6.141 -48.031 -24.109 1 88.19 525 ARG B O 1
ATOM 8861 N N . GLN B 1 526 ? 7.961 -46.938 -23.469 1 88.44 526 GLN B N 1
ATOM 8862 C CA . GLN B 1 526 ? 7.582 -47.094 -22.062 1 88.44 526 GLN B CA 1
ATOM 8863 C C . GLN B 1 526 ? 6.621 -45.969 -21.641 1 88.44 526 GLN B C 1
ATOM 8865 O O . GLN B 1 526 ? 6.727 -44.844 -22.109 1 88.44 526 GLN B O 1
ATOM 8870 N N . ALA B 1 527 ? 5.738 -46.344 -20.797 1 88.12 527 ALA B N 1
ATOM 8871 C CA . ALA B 1 527 ? 4.781 -45.344 -20.297 1 88.12 527 ALA B CA 1
ATOM 8872 C C . ALA B 1 527 ? 5.449 -44.375 -19.344 1 88.12 527 ALA B C 1
ATOM 8874 O O . ALA B 1 527 ? 6.395 -44.719 -18.625 1 88.12 527 ALA B O 1
ATOM 8875 N N . GLY B 1 528 ? 4.949 -43.094 -19.359 1 90.06 528 GLY B N 1
ATOM 8876 C CA . GLY B 1 528 ? 5.395 -42.156 -18.328 1 90.06 528 GLY B CA 1
ATOM 8877 C C . GLY B 1 528 ? 6.055 -40.938 -18.906 1 90.06 528 GLY B C 1
ATOM 8878 O O . GLY B 1 528 ? 6.387 -40 -18.156 1 90.06 528 GLY B O 1
ATOM 8879 N N . ALA B 1 529 ? 6.328 -40.969 -20.141 1 91.06 529 ALA B N 1
ATOM 8880 C CA . ALA B 1 529 ? 6.887 -39.781 -20.781 1 91.06 529 ALA B CA 1
ATOM 8881 C C . ALA B 1 529 ? 5.945 -39.219 -21.844 1 91.06 529 ALA B C 1
ATOM 8883 O O . ALA B 1 529 ? 5.273 -40 -22.547 1 91.06 529 ALA B O 1
ATOM 8884 N N . MET B 1 530 ? 5.898 -37.938 -21.891 1 88.75 530 MET B N 1
ATOM 8885 C CA . MET B 1 530 ? 5.074 -37.281 -22.891 1 88.75 530 MET B CA 1
ATOM 8886 C C . MET B 1 530 ? 5.895 -36.25 -23.672 1 88.75 530 MET B C 1
ATOM 8888 O O . MET B 1 530 ? 6.77 -35.594 -23.125 1 88.75 530 MET B O 1
ATOM 8892 N N . LYS B 1 531 ? 5.57 -36.219 -24.953 1 88.12 531 LYS B N 1
ATOM 8893 C CA . LYS B 1 531 ? 6.223 -35.219 -25.781 1 88.12 531 LYS B CA 1
ATOM 8894 C C . LYS B 1 531 ? 5.766 -33.812 -25.375 1 88.12 531 LYS B C 1
ATOM 8896 O O . LYS B 1 531 ? 4.566 -33.531 -25.281 1 88.12 531 LYS B O 1
ATOM 8901 N N . LEU B 1 532 ? 6.66 -33.031 -25.062 1 86.56 532 LEU B N 1
ATOM 8902 C CA . LEU B 1 532 ? 6.375 -31.672 -24.594 1 86.56 532 LEU B CA 1
ATOM 8903 C C . LEU B 1 532 ? 6.418 -30.672 -25.734 1 86.56 532 LEU B C 1
ATOM 8905 O O . LEU B 1 532 ? 5.52 -29.844 -25.875 1 86.56 532 LEU B O 1
ATOM 8909 N N . CYS B 1 533 ? 7.461 -30.641 -26.469 1 86 533 CYS B N 1
ATOM 8910 C CA . CYS B 1 533 ? 7.594 -29.719 -27.578 1 86 533 CYS B CA 1
ATOM 8911 C C . CYS B 1 533 ? 8.664 -30.188 -28.562 1 86 533 CYS B C 1
ATOM 8913 O O . CYS B 1 533 ? 9.43 -31.109 -28.25 1 86 533 CYS B O 1
ATOM 8915 N N . SER B 1 534 ? 8.555 -29.594 -29.766 1 87.75 534 SER B N 1
ATOM 8916 C CA . SER B 1 534 ? 9.57 -29.797 -30.797 1 87.75 534 SER B CA 1
ATOM 8917 C C . SER B 1 534 ? 10.398 -28.531 -31.016 1 87.75 534 SER B C 1
ATOM 8919 O O . SER B 1 534 ? 9.836 -27.438 -31.188 1 87.75 534 SER B O 1
ATOM 8921 N N . VAL B 1 535 ? 11.688 -28.703 -30.812 1 85.69 535 VAL B N 1
ATOM 8922 C CA . VAL B 1 535 ? 12.594 -27.578 -31 1 85.69 535 VAL B CA 1
ATOM 8923 C C . VAL B 1 535 ? 13.258 -27.672 -32.375 1 85.69 535 VAL B C 1
ATOM 8925 O O . VAL B 1 535 ? 14.086 -28.562 -32.625 1 85.69 535 VAL B O 1
ATOM 8928 N N . LYS B 1 536 ? 12.852 -26.734 -33.188 1 84.19 536 LYS B N 1
ATOM 8929 C CA . LYS B 1 536 ? 13.43 -26.688 -34.531 1 84.19 536 LYS B CA 1
ATOM 8930 C C . LYS B 1 536 ? 14.641 -25.766 -34.594 1 84.19 536 LYS B C 1
ATOM 8932 O O . LYS B 1 536 ? 14.523 -24.562 -34.312 1 84.19 536 LYS B O 1
ATOM 8937 N N . SER B 1 537 ? 15.75 -26.344 -34.875 1 81.69 537 SER B N 1
ATOM 8938 C CA . SER B 1 537 ? 16.984 -25.578 -35 1 81.69 537 SER B CA 1
ATOM 8939 C C . SER B 1 537 ? 17.312 -25.312 -36.469 1 81.69 537 SER B C 1
ATOM 8941 O O . SER B 1 537 ? 17.547 -26.234 -37.219 1 81.69 537 SER B O 1
ATOM 8943 N N . ASN B 1 538 ? 17.219 -24.062 -36.812 1 79.88 538 ASN B N 1
ATOM 8944 C CA . ASN B 1 538 ? 17.547 -23.641 -38.188 1 79.88 538 ASN B CA 1
ATOM 8945 C C . ASN B 1 538 ? 19.031 -23.312 -38.312 1 79.88 538 ASN B C 1
ATOM 8947 O O . ASN B 1 538 ? 19.5 -22.297 -37.781 1 79.88 538 ASN B O 1
ATOM 8951 N N . LEU B 1 539 ? 19.766 -24.141 -39.125 1 75.25 539 LEU B N 1
ATOM 8952 C CA . LEU B 1 539 ? 21.203 -24 -39.25 1 75.25 539 LEU B CA 1
ATOM 8953 C C . LEU B 1 539 ? 21.578 -23.5 -40.656 1 75.25 539 LEU B C 1
ATOM 8955 O O . LEU B 1 539 ? 22.719 -23.688 -41.094 1 75.25 539 LEU B O 1
ATOM 8959 N N . ALA B 1 540 ? 20.641 -22.953 -41.344 1 72.88 540 ALA B N 1
ATOM 8960 C CA . ALA B 1 540 ? 20.891 -22.5 -42.719 1 72.88 540 ALA B CA 1
ATOM 8961 C C . ALA B 1 540 ? 22.062 -21.516 -42.781 1 72.88 540 ALA B C 1
ATOM 8963 O O . ALA B 1 540 ? 22.766 -21.453 -43.781 1 72.88 540 ALA B O 1
ATOM 8964 N N . GLY B 1 541 ? 22.344 -20.844 -41.812 1 69.38 541 GLY B N 1
ATOM 8965 C CA . GLY B 1 541 ? 23.406 -19.859 -41.844 1 69.38 541 GLY B CA 1
ATOM 8966 C C . GLY B 1 541 ? 24.781 -20.469 -41.656 1 69.38 541 GLY B C 1
ATOM 8967 O O . GLY B 1 541 ? 25.797 -19.797 -41.875 1 69.38 541 GLY B O 1
ATOM 8968 N N . ILE B 1 542 ? 24.906 -21.734 -41.5 1 74.88 542 ILE B N 1
ATOM 8969 C CA . ILE B 1 542 ? 26.203 -22.391 -41.281 1 74.88 542 ILE B CA 1
ATOM 8970 C C . ILE B 1 542 ? 26.828 -22.75 -42.625 1 74.88 542 ILE B C 1
ATOM 8972 O O . ILE B 1 542 ? 26.188 -23.391 -43.469 1 74.88 542 ILE B O 1
ATOM 8976 N N . GLN B 1 543 ? 27.984 -22.328 -42.844 1 74.44 543 GLN B N 1
ATOM 8977 C CA . GLN B 1 543 ? 28.688 -22.531 -44.094 1 74.44 543 GLN B CA 1
ATOM 8978 C C . GLN B 1 543 ? 29.375 -23.906 -44.125 1 74.44 543 GLN B C 1
ATOM 8980 O O . GLN B 1 543 ? 29.625 -24.5 -43.094 1 74.44 543 GLN B O 1
ATOM 8985 N N . GLN B 1 544 ? 29.734 -24.359 -45.25 1 73.88 544 GLN B N 1
ATOM 8986 C CA . GLN B 1 544 ? 30.281 -25.688 -45.469 1 73.88 544 GLN B CA 1
ATOM 8987 C C . GLN B 1 544 ? 31.609 -25.859 -44.75 1 73.88 544 GLN B C 1
ATOM 8989 O O . GLN B 1 544 ? 31.922 -26.938 -44.25 1 73.88 544 GLN B O 1
ATOM 8994 N N . HIS B 1 545 ? 32.312 -24.781 -44.688 1 75.06 545 HIS B N 1
ATOM 8995 C CA . HIS B 1 545 ? 33.625 -24.891 -44.094 1 75.06 545 HIS B CA 1
ATOM 8996 C C . HIS B 1 545 ? 33.531 -25.047 -42.594 1 75.06 545 HIS B C 1
ATOM 8998 O O . HIS B 1 545 ? 34.5 -25.453 -41.938 1 75.06 545 HIS B O 1
ATOM 9004 N N . GLN B 1 546 ? 32.312 -24.781 -42.125 1 76.56 546 GLN B N 1
ATOM 9005 C CA . GLN B 1 546 ? 32.125 -24.906 -40.688 1 76.56 546 GLN B CA 1
ATOM 9006 C C . GLN B 1 546 ? 31.703 -26.328 -40.312 1 76.56 546 GLN B C 1
ATOM 9008 O O . GLN B 1 546 ? 31.578 -26.656 -39.125 1 76.56 546 GLN B O 1
ATOM 9013 N N . LEU B 1 547 ? 31.547 -27.078 -41.344 1 79.38 547 LEU B N 1
ATOM 9014 C CA . LEU B 1 547 ? 31.172 -28.484 -41.125 1 79.38 547 LEU B CA 1
ATOM 9015 C C . LEU B 1 547 ? 32.406 -29.375 -41.094 1 79.38 547 LEU B C 1
ATOM 9017 O O . LEU B 1 547 ? 33.438 -29.031 -41.656 1 79.38 547 LEU B O 1
AT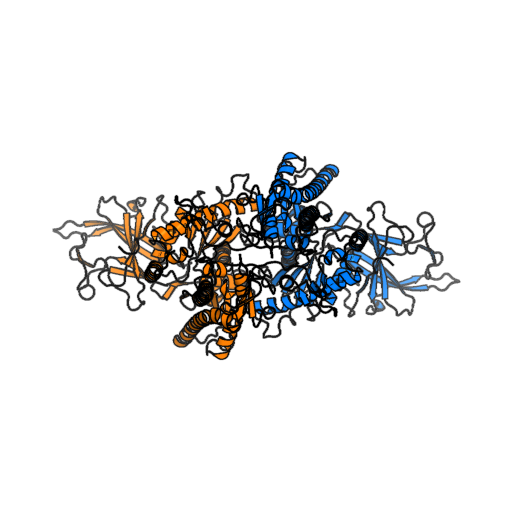OM 9021 N N . VAL B 1 548 ? 32.312 -30.391 -40.375 1 80.25 548 VAL B N 1
ATOM 9022 C CA . VAL B 1 548 ? 33.406 -31.344 -40.281 1 80.25 548 VAL B CA 1
ATOM 9023 C C . VAL B 1 548 ? 33.219 -32.438 -41.312 1 80.25 548 VAL B C 1
ATOM 9025 O O . VAL B 1 548 ? 32.219 -33.156 -41.312 1 80.25 548 VAL B O 1
ATOM 9028 N N . LEU B 1 549 ? 34.156 -32.594 -42.219 1 81.38 549 LEU B N 1
ATOM 9029 C CA . LEU B 1 549 ? 34.094 -33.625 -43.25 1 81.38 549 LEU B CA 1
ATOM 9030 C C . LEU B 1 549 ? 34.625 -34.938 -42.719 1 81.38 549 LEU B C 1
ATOM 9032 O O . LEU B 1 549 ? 35.688 -35 -42.094 1 81.38 549 LEU B O 1
ATOM 9036 N N . LYS B 1 550 ? 33.812 -35.906 -42.75 1 78.81 550 LYS B N 1
ATOM 9037 C CA . LYS B 1 550 ? 34.219 -37.25 -42.375 1 78.81 550 LYS B CA 1
ATOM 9038 C C . LYS B 1 550 ? 34.25 -38.156 -43.625 1 78.81 550 LYS B C 1
ATOM 9040 O O . LYS B 1 550 ? 33.312 -38.188 -44.406 1 78.81 550 LYS B O 1
ATOM 9045 N N . GLU B 1 551 ? 35.438 -38.781 -43.906 1 77.69 551 GLU B N 1
ATOM 9046 C CA . GLU B 1 551 ? 35.625 -39.688 -45.031 1 77.69 551 GLU B CA 1
ATOM 9047 C C . GLU B 1 551 ? 35.875 -41.125 -44.562 1 77.69 551 GLU B C 1
ATOM 9049 O O . GLU B 1 551 ? 36.781 -41.344 -43.75 1 77.69 551 GLU B O 1
ATOM 9054 N N . LYS B 1 552 ? 34.969 -41.844 -44.781 1 70.56 552 LYS B N 1
ATOM 9055 C CA . LYS B 1 552 ? 35.188 -43.25 -44.469 1 70.56 552 LYS B CA 1
ATOM 9056 C C . LYS B 1 552 ? 35.656 -44 -45.719 1 70.56 552 LYS B C 1
ATOM 9058 O O . LYS B 1 552 ? 35 -43.938 -46.781 1 70.56 552 LYS B O 1
ATOM 9063 N N . ARG B 1 553 ? 36.938 -44.562 -45.719 1 67.44 553 ARG B N 1
ATOM 9064 C CA . ARG B 1 553 ? 37.625 -45.219 -46.812 1 67.44 553 ARG B CA 1
ATOM 9065 C C . ARG B 1 553 ? 36.938 -46.5 -47.219 1 67.44 553 ARG B C 1
ATOM 9067 O O . ARG B 1 553 ? 36.438 -47.219 -46.344 1 67.44 553 ARG B O 1
ATOM 9074 N N . GLY B 1 554 ? 36.469 -46.375 -48.375 1 60.78 554 GLY B N 1
ATOM 9075 C CA . GLY B 1 554 ? 35.938 -47.625 -48.906 1 60.78 554 GLY B CA 1
ATOM 9076 C C . GLY B 1 554 ? 36.969 -48.719 -48.969 1 60.78 554 GLY B C 1
ATOM 9077 O O . GLY B 1 554 ? 38.156 -48.5 -48.719 1 60.78 554 GLY B O 1
ATOM 9078 N N . THR B 1 555 ? 36.688 -49.938 -48.875 1 64.19 555 THR B N 1
ATOM 9079 C CA . THR B 1 555 ? 37.562 -51.031 -49.156 1 64.19 555 THR B CA 1
ATOM 9080 C C . THR B 1 555 ? 37.812 -51.188 -50.656 1 64.19 555 THR B C 1
ATOM 9082 O O . THR B 1 555 ? 37.188 -50.5 -51.469 1 64.19 555 THR B O 1
ATOM 9085 N N . CYS B 1 556 ? 38.75 -52 -51.094 1 63.06 556 CYS B N 1
ATOM 9086 C CA . CYS B 1 556 ? 39.125 -52.281 -52.5 1 63.06 556 CYS B CA 1
ATOM 9087 C C . CYS B 1 556 ? 37.906 -52.406 -53.375 1 63.06 556 CYS B C 1
ATOM 9089 O O . CYS B 1 556 ? 37.969 -52.219 -54.594 1 63.06 556 CYS B O 1
ATOM 9091 N N . PHE B 1 557 ? 36.719 -52.781 -52.938 1 63.09 557 PHE B N 1
ATOM 9092 C CA . PHE B 1 557 ? 35.562 -53.094 -53.781 1 63.09 557 PHE B CA 1
ATOM 9093 C C . PHE B 1 557 ? 34.438 -52.125 -53.531 1 63.09 557 PHE B C 1
ATOM 9095 O O . PHE B 1 557 ? 33.375 -52.219 -54.156 1 63.09 557 PHE B O 1
ATOM 9102 N N . ARG B 1 558 ? 34.562 -51.281 -52.625 1 64.88 558 ARG B N 1
ATOM 9103 C CA . ARG B 1 558 ? 33.406 -50.438 -52.344 1 64.88 558 ARG B CA 1
ATOM 9104 C C . ARG B 1 558 ? 33.812 -49 -52.094 1 64.88 558 ARG B C 1
ATOM 9106 O O . ARG B 1 558 ? 34.844 -48.75 -51.438 1 64.88 558 ARG B O 1
ATOM 9113 N N . ARG B 1 559 ? 33.156 -48.094 -52.75 1 65.88 559 ARG B N 1
ATOM 9114 C CA . ARG B 1 559 ? 33.406 -46.656 -52.719 1 65.88 559 ARG B CA 1
ATOM 9115 C C . ARG B 1 559 ? 33.25 -46.094 -51.312 1 65.88 559 ARG B C 1
ATOM 9117 O O . ARG B 1 559 ? 32.375 -46.5 -50.562 1 65.88 559 ARG B O 1
ATOM 9124 N N . GLY B 1 560 ? 34.188 -45.375 -50.844 1 69.5 560 GLY B N 1
ATOM 9125 C CA . GLY B 1 560 ? 34.156 -44.656 -49.562 1 69.5 560 GLY B CA 1
ATOM 9126 C C . GLY B 1 560 ? 33.031 -43.625 -49.5 1 69.5 560 GLY B C 1
ATOM 9127 O O . GLY B 1 560 ? 32.438 -43.25 -50.531 1 69.5 560 GLY B O 1
ATOM 9128 N N . VAL B 1 561 ? 32.344 -43.531 -48.375 1 75.75 561 VAL B N 1
ATOM 9129 C CA . VAL B 1 561 ? 31.266 -42.562 -48.219 1 75.75 561 VAL B CA 1
ATOM 9130 C C . VAL B 1 561 ? 31.812 -41.312 -47.531 1 75.75 561 VAL B C 1
ATOM 9132 O O . VAL B 1 561 ? 32.594 -41.406 -46.594 1 75.75 561 VAL B O 1
ATOM 9135 N N . ARG B 1 562 ? 31.609 -40.094 -48.156 1 80.88 562 ARG B N 1
ATOM 9136 C CA . ARG B 1 562 ? 31.938 -38.781 -47.594 1 80.88 562 ARG B CA 1
ATOM 9137 C C . ARG B 1 562 ? 30.703 -38.094 -47.031 1 80.88 562 ARG B C 1
ATOM 9139 O O . ARG B 1 562 ? 29.641 -38.094 -47.688 1 80.88 562 ARG B O 1
ATOM 9146 N N . PHE B 1 563 ? 30.734 -37.781 -45.719 1 82.44 563 PHE B N 1
ATOM 9147 C CA . PHE B 1 563 ? 29.625 -37.031 -45.188 1 82.44 563 PHE B CA 1
ATOM 9148 C C . PHE B 1 563 ? 30.125 -35.938 -44.219 1 82.44 563 PHE B C 1
ATOM 9150 O O . PHE B 1 563 ? 31.297 -35.938 -43.844 1 82.44 563 PHE B O 1
ATOM 9157 N N . TYR B 1 564 ? 29.297 -34.906 -44.062 1 82.31 564 TYR B N 1
ATOM 9158 C CA . TYR B 1 564 ? 29.609 -33.781 -43.188 1 82.31 564 TYR B CA 1
ATOM 9159 C C . TYR B 1 564 ? 28.891 -33.906 -41.844 1 82.31 564 TYR B C 1
ATOM 9161 O O . TYR B 1 564 ? 27.766 -34.406 -41.781 1 82.31 564 TYR B O 1
ATOM 9169 N N . ILE B 1 565 ? 29.625 -33.5 -40.812 1 83.06 565 ILE B N 1
ATOM 9170 C CA . ILE B 1 565 ? 29.047 -33.5 -39.469 1 83.06 565 ILE B CA 1
ATOM 9171 C C . ILE B 1 565 ? 28.875 -32.031 -39.031 1 83.06 565 ILE B C 1
ATOM 9173 O O . ILE B 1 565 ? 29.812 -31.266 -39.062 1 83.06 565 ILE B O 1
ATOM 9177 N N . CYS B 1 566 ? 27.625 -31.734 -38.75 1 82.69 566 CYS B N 1
ATOM 9178 C CA . CYS B 1 566 ? 27.312 -30.438 -38.125 1 82.69 566 CYS B CA 1
ATOM 9179 C C . CYS B 1 566 ? 27.016 -30.609 -36.625 1 82.69 566 CYS B C 1
ATOM 9181 O O . CYS B 1 566 ? 26.062 -31.297 -36.281 1 82.69 566 CYS B O 1
ATOM 9183 N N . ARG B 1 567 ? 27.859 -29.969 -35.844 1 83.25 567 ARG B N 1
ATOM 9184 C CA . ARG B 1 567 ? 27.672 -30.016 -34.375 1 83.25 567 ARG B CA 1
ATOM 9185 C C . ARG B 1 567 ? 27.125 -28.703 -33.844 1 83.25 567 ARG B C 1
ATOM 9187 O O . ARG B 1 567 ? 27.578 -27.625 -34.281 1 83.25 567 ARG B O 1
ATOM 9194 N N . PHE B 1 568 ? 26.094 -28.797 -33.125 1 83.94 568 PHE B N 1
ATOM 9195 C CA . PHE B 1 568 ? 25.516 -27.609 -32.5 1 83.94 568 PHE B CA 1
ATOM 9196 C C . PHE B 1 568 ? 24.984 -27.938 -31.109 1 83.94 568 PHE B C 1
ATOM 9198 O O . PHE B 1 568 ? 24.797 -29.109 -30.766 1 83.94 568 PHE B O 1
ATOM 9205 N N . ASP B 1 569 ? 24.828 -26.891 -30.297 1 85.94 569 ASP B N 1
ATOM 9206 C CA . ASP B 1 569 ? 24.344 -27.062 -28.938 1 85.94 569 ASP B CA 1
ATOM 9207 C C . ASP B 1 569 ? 22.984 -26.406 -28.75 1 85.94 569 ASP B C 1
ATOM 9209 O O . ASP B 1 569 ? 22.719 -25.328 -29.297 1 85.94 569 ASP B O 1
ATOM 9213 N N . VAL B 1 570 ? 22.172 -27.156 -28.109 1 82.38 570 VAL B N 1
ATOM 9214 C CA . VAL B 1 570 ? 20.922 -26.578 -27.625 1 82.38 570 VAL B CA 1
ATOM 9215 C C . VAL B 1 570 ? 21.016 -26.359 -26.109 1 82.38 570 VAL B C 1
ATOM 9217 O O . VAL B 1 570 ? 21.266 -27.297 -25.359 1 82.38 570 VAL B O 1
ATOM 9220 N N . ARG B 1 571 ? 20.844 -25.109 -25.781 1 84.19 571 ARG B N 1
ATOM 9221 C CA . ARG B 1 571 ? 20.812 -24.766 -24.359 1 84.19 571 ARG B CA 1
ATOM 9222 C C . ARG B 1 571 ? 19.391 -24.703 -23.828 1 84.19 571 ARG B C 1
ATOM 9224 O O . ARG B 1 571 ? 18.547 -24.016 -24.406 1 84.19 571 ARG B O 1
ATOM 9231 N N . VAL B 1 572 ? 19.203 -25.5 -22.828 1 81.31 572 VAL B N 1
ATOM 9232 C CA . VAL B 1 572 ? 17.906 -25.531 -22.172 1 81.31 572 VAL B CA 1
ATOM 9233 C C . VAL B 1 572 ? 17.953 -24.734 -20.875 1 81.31 572 VAL B C 1
ATOM 9235 O O . VAL B 1 572 ? 18.703 -25.078 -19.969 1 81.31 572 VAL B O 1
ATOM 9238 N N . ILE B 1 573 ? 17.188 -23.688 -20.875 1 78.19 573 ILE B N 1
ATOM 9239 C CA . ILE B 1 573 ? 17.062 -22.875 -19.672 1 78.19 573 ILE B CA 1
ATOM 9240 C C . ILE B 1 573 ? 15.773 -23.25 -18.938 1 78.19 573 ILE B C 1
ATOM 9242 O O . ILE B 1 573 ? 14.672 -22.969 -19.422 1 78.19 573 ILE B O 1
ATOM 9246 N N . VAL B 1 574 ? 16.062 -23.875 -17.844 1 76 574 VAL B N 1
ATOM 9247 C CA . VAL B 1 574 ? 14.914 -24.281 -17.031 1 76 574 VAL B CA 1
ATOM 9248 C C . VAL B 1 574 ? 14.625 -23.219 -15.969 1 76 574 VAL B C 1
ATOM 9250 O O . VAL B 1 574 ? 15.469 -22.953 -15.109 1 76 574 VAL B O 1
ATOM 9253 N N . ALA B 1 575 ? 13.5 -22.578 -16.141 1 76.81 575 ALA B N 1
ATOM 9254 C CA . ALA B 1 575 ? 13.023 -21.641 -15.133 1 76.81 575 ALA B CA 1
ATOM 9255 C C . ALA B 1 575 ? 11.992 -22.281 -14.219 1 76.81 575 ALA B C 1
ATOM 9257 O O . ALA B 1 575 ? 11.516 -23.391 -14.484 1 76.81 575 ALA B O 1
ATOM 9258 N N . PRO B 1 576 ? 11.734 -21.609 -13.109 1 72.06 576 PRO B N 1
ATOM 9259 C CA . PRO B 1 576 ? 10.789 -22.219 -12.164 1 72.06 576 PRO B CA 1
ATOM 9260 C C . PRO B 1 576 ? 9.461 -22.578 -12.812 1 72.06 576 PRO B C 1
ATOM 9262 O O . PRO B 1 576 ? 8.859 -23.594 -12.469 1 72.06 576 PRO B O 1
ATOM 9265 N N . ALA B 1 577 ? 9.039 -21.719 -13.695 1 74.25 577 ALA B N 1
ATOM 9266 C CA . ALA B 1 577 ? 7.727 -21.984 -14.281 1 74.25 577 ALA B CA 1
ATOM 9267 C C . ALA B 1 577 ? 7.785 -21.938 -15.805 1 74.25 577 ALA B C 1
ATOM 9269 O O . ALA B 1 577 ? 6.773 -21.672 -16.469 1 74.25 577 ALA B O 1
ATOM 9270 N N . ASP B 1 578 ? 9.023 -22.094 -16.281 1 78.5 578 ASP B N 1
ATOM 9271 C CA . ASP B 1 578 ? 9.148 -21.969 -17.734 1 78.5 578 ASP B CA 1
ATOM 9272 C C . ASP B 1 578 ? 10.367 -22.734 -18.25 1 78.5 578 ASP B C 1
ATOM 9274 O O . ASP B 1 578 ? 11.266 -23.062 -17.469 1 78.5 578 ASP B O 1
ATOM 9278 N N . LEU B 1 579 ? 10.25 -23.141 -19.484 1 78.06 579 LEU B N 1
ATOM 9279 C CA . LEU B 1 579 ? 11.352 -23.781 -20.203 1 78.06 579 LEU B CA 1
ATOM 9280 C C . LEU B 1 579 ? 11.695 -22.984 -21.469 1 78.06 579 LEU B C 1
ATOM 9282 O O . LEU B 1 579 ? 10.82 -22.719 -22.281 1 78.06 579 LEU B O 1
ATOM 9286 N N . ARG B 1 580 ? 12.961 -22.625 -21.516 1 78.5 580 ARG B N 1
ATOM 9287 C CA . ARG B 1 580 ? 13.414 -21.859 -22.672 1 78.5 580 ARG B CA 1
ATOM 9288 C C . ARG B 1 580 ? 14.578 -22.562 -23.359 1 78.5 580 ARG B C 1
ATOM 9290 O O . ARG B 1 580 ? 15.328 -23.312 -22.719 1 78.5 580 ARG B O 1
ATOM 9297 N N . PHE B 1 581 ? 14.664 -22.281 -24.734 1 80.75 581 PHE B N 1
ATOM 9298 C CA . PHE B 1 581 ? 15.695 -22.938 -25.516 1 80.75 581 PHE B CA 1
ATOM 9299 C C . PHE B 1 581 ? 16.516 -21.906 -26.297 1 80.75 581 PHE B C 1
ATOM 9301 O O . PHE B 1 581 ? 15.984 -20.922 -26.797 1 80.75 581 PHE B O 1
ATOM 9308 N N . GLU B 1 582 ? 17.797 -22.156 -26.297 1 79.5 582 GLU B N 1
ATOM 9309 C CA . GLU B 1 582 ? 18.719 -21.359 -27.094 1 79.5 582 GLU B CA 1
ATOM 9310 C C . GLU B 1 582 ? 19.594 -22.25 -27.969 1 79.5 582 GLU B C 1
ATOM 9312 O O . GLU B 1 582 ? 19.984 -23.344 -27.562 1 79.5 582 GLU B O 1
ATOM 9317 N N . LEU B 1 583 ? 19.812 -21.734 -29.234 1 82.12 583 LEU B N 1
ATOM 9318 C CA . LEU B 1 583 ? 20.688 -22.453 -30.141 1 82.12 583 LEU B CA 1
ATOM 9319 C C . LEU B 1 583 ? 22.094 -21.844 -30.125 1 82.12 583 LEU B C 1
ATOM 9321 O O . LEU B 1 583 ? 22.25 -20.625 -30.203 1 82.12 583 LEU B O 1
ATOM 9325 N N . TRP B 1 584 ? 23.031 -22.719 -29.953 1 81.94 584 TRP B N 1
ATOM 9326 C CA . TRP B 1 584 ? 24.422 -22.297 -29.906 1 81.94 584 TRP B CA 1
ATOM 9327 C C . TRP B 1 584 ? 25.266 -23.047 -30.938 1 81.94 584 TRP B C 1
ATOM 9329 O O . TRP B 1 584 ? 25.078 -24.25 -31.109 1 81.94 584 TRP B O 1
ATOM 9339 N N . PHE B 1 585 ? 26.016 -22.281 -31.672 1 80.25 585 PHE B N 1
ATOM 9340 C CA . PHE B 1 585 ? 26.938 -22.844 -32.656 1 80.25 585 PHE B CA 1
ATOM 9341 C C . PHE B 1 585 ? 28.344 -22.312 -32.438 1 80.25 585 PHE B C 1
ATOM 9343 O O . PHE B 1 585 ? 28.562 -21.094 -32.406 1 80.25 585 PHE B O 1
ATOM 9350 N N . GLY B 1 586 ? 29.219 -23.172 -32.312 1 74.94 586 GLY B N 1
ATOM 9351 C CA . GLY B 1 586 ? 30.594 -22.781 -32.094 1 74.94 586 GLY B CA 1
ATOM 9352 C C . GLY B 1 586 ? 30.812 -21.953 -30.844 1 74.94 586 GLY B C 1
ATOM 9353 O O . GLY B 1 586 ? 31.562 -20.984 -30.859 1 74.94 586 GLY B O 1
ATOM 9354 N N . GLY B 1 587 ? 30.047 -22.219 -29.859 1 74.94 587 GLY B N 1
ATOM 9355 C CA . GLY B 1 587 ? 30.219 -21.547 -28.578 1 74.94 587 GLY B CA 1
ATOM 9356 C C . GLY B 1 587 ? 29.5 -20.219 -28.5 1 74.94 587 GLY B C 1
ATOM 9357 O O . GLY B 1 587 ? 29.531 -19.547 -27.469 1 74.94 587 GLY B O 1
ATOM 9358 N N . THR B 1 588 ? 28.938 -19.891 -29.609 1 77.06 588 THR B N 1
ATOM 9359 C CA . THR B 1 588 ? 28.219 -18.625 -29.609 1 77.06 588 THR B CA 1
ATOM 9360 C C . THR B 1 588 ? 26.734 -18.844 -29.891 1 77.06 588 THR B C 1
ATOM 9362 O O . THR B 1 588 ? 26.375 -19.812 -30.578 1 77.06 588 THR B O 1
ATOM 9365 N N . LYS B 1 589 ? 26 -18 -29.203 1 76.44 589 LYS B N 1
ATOM 9366 C CA . LYS B 1 589 ? 24.578 -18.047 -29.5 1 76.44 589 LYS B CA 1
ATOM 9367 C C . LYS B 1 589 ? 24.312 -17.797 -30.984 1 76.44 589 LYS B C 1
ATOM 9369 O O . LYS B 1 589 ? 24.844 -16.844 -31.562 1 76.44 589 LYS B O 1
ATOM 9374 N N . PHE B 1 590 ? 23.672 -18.734 -31.531 1 72.56 590 PHE B N 1
ATOM 9375 C CA . PHE B 1 590 ? 23.469 -18.656 -32.969 1 72.56 590 PHE B CA 1
ATOM 9376 C C . PHE B 1 590 ? 22.469 -17.562 -33.344 1 72.56 590 PHE B C 1
ATOM 9378 O O . PHE B 1 590 ? 21.344 -17.562 -32.844 1 72.56 590 PHE B O 1
ATOM 9385 N N . SER B 1 591 ? 22.812 -16.453 -33.906 1 62.38 591 SER B N 1
ATOM 9386 C CA . SER B 1 591 ? 21.969 -15.352 -34.375 1 62.38 591 SER B CA 1
ATOM 9387 C C . SER B 1 591 ? 21.922 -15.273 -35.906 1 62.38 591 SER B C 1
ATOM 9389 O O . SER B 1 591 ? 21.516 -14.258 -36.469 1 62.38 591 SER B O 1
ATOM 9391 N N . GLY B 1 592 ? 22.391 -16.234 -36.531 1 48.34 592 GLY B N 1
ATOM 9392 C CA . GLY B 1 592 ? 22.594 -16.172 -37.969 1 48.34 592 GLY B CA 1
ATOM 9393 C C . GLY B 1 592 ? 21.297 -16.062 -38.719 1 48.34 592 GLY B C 1
ATOM 9394 O O . GLY B 1 592 ? 21.297 -15.812 -39.938 1 48.34 592 GLY B O 1
ATOM 9395 N N . ASN B 1 593 ? 20.188 -16.391 -38.031 1 54.28 593 ASN B N 1
ATOM 9396 C CA . ASN B 1 593 ? 18.891 -16.156 -38.688 1 54.28 593 ASN B CA 1
ATOM 9397 C C . ASN B 1 593 ? 17.875 -15.578 -37.719 1 54.28 593 ASN B C 1
ATOM 9399 O O . ASN B 1 593 ? 18.156 -15.414 -36.531 1 54.28 593 ASN B O 1
ATOM 9403 N N . HIS B 1 594 ? 16.828 -15.016 -38.25 1 52.06 594 HIS B N 1
ATOM 9404 C CA . HIS B 1 594 ? 15.836 -14.234 -37.531 1 52.06 594 HIS B CA 1
ATOM 9405 C C . HIS B 1 594 ? 15.156 -15.07 -36.438 1 52.06 594 HIS B C 1
ATOM 9407 O O . HIS B 1 594 ? 14.773 -14.547 -35.406 1 52.06 594 HIS B O 1
ATOM 9413 N N . GLN B 1 595 ? 15.102 -16.438 -36.812 1 60.44 595 GLN B N 1
ATOM 9414 C CA . GLN B 1 595 ? 14.453 -17.312 -35.844 1 60.44 595 GLN B CA 1
ATOM 9415 C C . GLN B 1 595 ? 15.219 -18.625 -35.688 1 60.44 595 GLN B C 1
ATOM 9417 O O . GLN B 1 595 ? 14.789 -19.672 -36.156 1 60.44 595 GLN B O 1
ATOM 9422 N N . PRO B 1 596 ? 16.328 -18.516 -35.031 1 69 596 PRO B N 1
ATOM 9423 C CA . PRO B 1 596 ? 17.188 -19.703 -34.938 1 69 596 PRO B CA 1
ATOM 9424 C C . PRO B 1 596 ? 16.531 -20.875 -34.219 1 69 596 PRO B C 1
ATOM 9426 O O . PRO B 1 596 ? 16.922 -22.031 -34.438 1 69 596 PRO B O 1
ATOM 9429 N N . ILE B 1 597 ? 15.531 -20.578 -33.406 1 75.06 597 ILE B N 1
ATOM 9430 C CA . ILE B 1 597 ? 14.875 -21.656 -32.656 1 75.06 597 ILE B CA 1
ATOM 9431 C C . ILE B 1 597 ? 13.367 -21.422 -32.625 1 75.06 597 ILE B C 1
ATOM 9433 O O . ILE B 1 597 ? 12.906 -20.297 -32.469 1 75.06 597 ILE B O 1
ATOM 9437 N N . ALA B 1 598 ? 12.719 -22.406 -33.125 1 72.5 598 ALA B N 1
ATOM 9438 C CA . ALA B 1 598 ? 11.258 -22.406 -33.062 1 72.5 598 ALA B CA 1
ATOM 9439 C C . ALA B 1 598 ? 10.75 -23.547 -32.188 1 72.5 598 ALA B C 1
ATOM 9441 O O . ALA B 1 598 ? 11.195 -24.688 -32.344 1 72.5 598 ALA B O 1
ATOM 9442 N N . VAL B 1 599 ? 9.984 -23.219 -31.266 1 75.62 599 VAL B N 1
ATOM 9443 C CA . VAL B 1 599 ? 9.461 -24.234 -30.359 1 75.62 599 VAL B CA 1
ATOM 9444 C C . VAL B 1 599 ? 7.98 -24.453 -30.625 1 75.62 599 VAL B C 1
ATOM 9446 O O . VAL B 1 599 ? 7.199 -23.5 -30.688 1 75.62 599 VAL B O 1
ATOM 9449 N N . GLN B 1 600 ? 7.664 -25.672 -30.984 1 76.5 600 GLN B N 1
ATOM 9450 C CA . GLN B 1 600 ? 6.27 -26.078 -31.141 1 76.5 600 GLN B CA 1
ATOM 9451 C C . GLN B 1 600 ? 5.809 -26.906 -29.953 1 76.5 600 GLN B C 1
ATOM 9453 O O . GLN B 1 600 ? 6.227 -28.062 -29.797 1 76.5 600 GLN B O 1
ATOM 9458 N N . TRP B 1 601 ? 4.945 -26.375 -29.172 1 78 601 TRP B N 1
ATOM 9459 C CA . TRP B 1 601 ? 4.496 -27.047 -27.953 1 78 601 TRP B CA 1
ATOM 9460 C C . TRP B 1 601 ? 3.359 -28.016 -28.25 1 78 601 TRP B C 1
ATOM 9462 O O . TRP B 1 601 ? 2.496 -27.734 -29.078 1 78 601 TRP B O 1
ATOM 9472 N N . ASN B 1 602 ? 3.471 -29.125 -27.672 1 72.31 602 ASN B N 1
ATOM 9473 C CA . ASN B 1 602 ? 2.43 -30.125 -27.859 1 72.31 602 ASN B CA 1
ATOM 9474 C C . ASN B 1 602 ? 1.21 -29.844 -26.984 1 72.31 602 ASN B C 1
ATOM 9476 O O . ASN B 1 602 ? 1.346 -29.375 -25.859 1 72.31 602 ASN B O 1
ATOM 9480 N N . ALA B 1 603 ? -0.048 -29.828 -27.75 1 54.62 603 ALA B N 1
ATOM 9481 C CA . ALA B 1 603 ? -1.31 -29.609 -27.047 1 54.62 603 ALA B CA 1
ATOM 9482 C C . ALA B 1 603 ? -1.545 -30.688 -25.984 1 54.62 603 ALA B C 1
ATOM 9484 O O . ALA B 1 603 ? -1.118 -31.828 -26.156 1 54.62 603 ALA B O 1
ATOM 9485 N N . ALA B 1 604 ? -1.729 -30.328 -24.844 1 49.22 604 ALA B N 1
ATOM 9486 C CA . ALA B 1 604 ? -2.123 -31.25 -23.781 1 49.22 604 ALA B CA 1
ATOM 9487 C C . ALA B 1 604 ? -3.238 -32.188 -24.234 1 49.22 604 ALA B C 1
ATOM 9489 O O . ALA B 1 604 ? -4.191 -31.75 -24.891 1 49.22 604 ALA B O 1
ATOM 9490 N N . GLY B 1 605 ? -3.246 -33.656 -24.203 1 40.38 605 GLY B N 1
ATOM 9491 C CA . GLY B 1 605 ? -4.289 -34.656 -24.359 1 40.38 605 GLY B CA 1
ATOM 9492 C C . GLY B 1 605 ? -4.164 -35.438 -25.656 1 40.38 605 GLY B C 1
ATOM 9493 O O . GLY B 1 605 ? -4.941 -36.375 -25.891 1 40.38 605 GLY B O 1
ATOM 9494 N N . GLU B 1 606 ? -3.666 -34.844 -26.844 1 35.03 606 GLU B N 1
ATOM 9495 C CA . GLU B 1 606 ? -3.68 -35.781 -27.953 1 35.03 606 GLU B CA 1
ATOM 9496 C C . GLU B 1 606 ? -2.404 -36.625 -27.984 1 35.03 606 GLU B C 1
ATOM 9498 O O . GLU B 1 606 ? -1.335 -36.125 -27.594 1 35.03 606 GLU B O 1
#

Secondary structure (DSSP, 8-state):
-PPPPSEEEEEE--SSEEEEEEEETTS--EE----TT-SSS--SEEE--EEE-TTS-EEEEGGGGGGS-TTSTT-EEE--GGGGGSHHHHHHHHHTT-TTS-SSHHHHHHHHHHHHHHHHHHHHHHHHHHHT-GGGTTTTTS-EEEEEEE-TT---HHHHHHHHHHHHHHTTTTSSTTEEEEEEEEHHHHHHHHHHHH--S---TT-EEEEEEE-SS-EEEEEEEEEE--SSS-EEEESS--EEES--THHHHHHHHHHHHHHHHH-TTS---TTHHHHHHTSHHHHHHHHHTT-TTT--SEEEEE-TTS-TT--BTTTTEETTEEEEEHHHHHHHHHHHHHHHHHHHHHHHHHHHHTT----EEEEEEESTGGG-HHHHHHHHHHHHHHT-TT-TT-EEEEPSSGGGHHHHHHHHHHHHHHSTT---SBS-EE-SSEEEEEEEEE--HHHHTTS-EEE-SSSTT-EEEEEEEEEEE-TT-EE-TTS-EEEEEEEEEETT----EEEEEEEEE-S-GGG--SBTTSTT-EEEEEEEEE-TT--GGGSEEEEEPPPTTSPPEEEEEEEEEEEEEEETTEEEEEEEETTEE--SSS-SEEEEEPPTT-/-PPPPSEEEEEE--SSEEEEEEEETTS--EE----TT-SSS--SEEE--EEE-TTS-EEEEGGGGGTS-TTSTT-EEE--GGGGGSHHHHHHHHHTT-TTS-SSHHHHHHHHHHHHHHHHHHHHHHHHHHHT-GGGTTTTTS-EEEEEEE-TT---HHHHHHHHHHHHHHTTTTSSTTEEEEEEEEHHHHHHHHHHHH--S---TT-EEEEEEE-SS-EEEEEEEEEE--SSS-EEEESS--EEES--THHHHHHHHHHHHHHHHH-TTS---TTHHHHHHHSHHHHHHHHHTT-TTT--SEEEEE-TTS-TT--BTTTTEETTEEEEEHHHHHHHHHHHHHHHHHHHHHHHHHHHHTT----EEEEEEESTGGG-HHHHHHHHHHHHHHT-TT-TT-EEEEPSSTTSHHHHHHHHHHHHHHSTT---SBS-EE-SSEEEEEEEEE--HHHHTTS-EEE-SSSTT-EEEEEEEEEEE-TT-EE-TTS-EEEEEEEEEETT----EEEEEEEEE-S-GGG--SBTTSTT-EEEEEEEEE-TT--GGGSEEEEE---TTSPPEEEEEEEEEEEEEEETTEEEEEEEETTEE--SSS-SEEEEEPPTT-